Protein AF-0000000073373118 (afdb_homodimer)

InterPro domains:
  IPR007219 Xylanolytic transcriptional activator, regulatory domain [PF04082] (105-348)
  IPR007219 Xylanolytic transcriptional activator, regulatory domain [SM00906] (210-284)

Solvent-accessible surface area (backbone atoms only — not comparable to full-atom values): 62016 Å² total; per-residue (Å²): 127,79,72,74,49,70,64,59,56,46,51,48,50,50,48,54,52,49,51,42,38,71,72,49,69,75,67,74,74,84,78,84,75,85,89,77,86,90,84,90,80,86,74,86,92,86,92,87,87,93,88,80,91,79,84,87,88,86,87,80,88,80,89,88,73,90,83,76,86,78,80,79,78,75,76,78,82,79,80,75,75,80,67,83,75,71,78,56,62,65,50,64,46,82,69,36,52,62,71,54,40,52,52,14,42,48,43,23,60,66,35,57,29,39,68,38,62,44,75,58,63,69,60,48,52,54,49,36,72,77,35,59,46,36,43,28,41,66,92,33,67,67,33,44,44,48,33,45,44,35,51,42,6,42,54,51,32,35,62,59,64,76,33,77,73,79,85,60,86,70,78,71,78,62,57,64,62,54,50,48,44,38,52,73,41,83,47,71,66,30,38,53,42,39,50,49,47,32,60,42,26,36,67,35,70,83,50,51,55,44,69,48,45,45,35,43,31,34,51,48,35,36,34,69,28,58,69,49,65,74,73,46,64,86,85,55,72,55,84,84,47,51,60,56,33,20,38,38,51,31,50,51,36,52,36,29,47,52,17,53,41,28,37,46,78,58,71,64,79,63,75,67,77,67,64,64,74,70,70,83,46,73,67,46,59,72,36,93,54,27,65,60,52,51,53,33,44,51,50,27,52,51,50,46,50,50,31,53,49,48,42,50,48,42,42,67,50,59,58,49,35,64,72,59,52,70,70,47,49,74,68,53,51,50,49,52,50,50,51,52,53,49,54,50,50,51,53,49,54,54,44,64,72,65,38,47,94,60,88,59,50,68,56,40,88,43,25,64,53,49,50,50,23,52,51,27,47,52,50,38,60,71,65,38,58,27,92,64,39,70,78,82,48,73,68,50,46,56,51,48,47,53,34,47,42,51,20,46,47,31,46,45,53,25,45,77,60,42,48,50,69,80,28,50,61,51,56,40,53,45,44,55,52,51,51,49,53,51,53,39,60,73,67,53,85,63,64,65,75,86,57,56,66,41,50,51,45,51,32,51,56,29,60,66,42,60,83,71,42,56,65,37,48,52,50,24,49,54,50,50,52,47,52,51,51,51,51,51,49,32,52,50,44,52,47,49,55,52,43,69,75,43,84,89,77,75,85,66,76,74,73,75,70,65,56,62,57,52,50,50,51,50,51,50,50,46,52,53,40,21,72,72,42,15,51,47,28,50,69,64,64,96,129,78,75,73,52,70,64,58,56,48,51,49,51,49,48,54,52,48,51,45,46,73,69,43,84,74,68,74,74,84,78,84,83,81,82,83,76,89,76,92,80,92,86,88,86,89,91,82,86,95,87,90,91,84,84,92,85,91,87,86,91,83,89,88,77,89,86,79,86,73,85,80,80,76,76,83,81,80,82,74,76,82,67,83,74,72,80,55,61,68,49,63,45,85,68,36,53,63,71,52,41,53,51,15,41,48,42,22,60,66,34,57,29,39,68,38,61,44,74,59,63,69,60,48,54,55,49,36,72,78,35,59,45,37,42,27,40,64,91,33,67,67,32,45,42,49,33,44,42,33,52,42,6,43,53,51,32,34,63,59,64,77,33,77,74,77,83,60,87,68,79,71,77,62,58,64,62,55,50,46,45,36,52,74,40,83,46,72,65,30,39,52,42,38,50,47,49,31,62,40,28,36,67,35,69,84,51,52,56,42,71,48,46,43,35,42,32,34,51,50,35,36,35,69,28,58,67,50,65,74,74,44,64,87,86,55,72,55,86,85,49,50,60,55,33,20,38,38,50,31,50,52,37,52,36,30,48,51,16,52,40,26,36,46,79,58,72,64,78,63,73,66,77,65,65,63,72,71,71,84,45,72,68,47,59,72,35,94,54,28,67,60,51,52,54,32,43,52,50,27,52,51,49,44,50,49,32,53,49,48,42,50,47,43,42,67,50,59,58,49,36,64,71,58,52,69,68,48,48,74,66,53,50,51,49,51,52,49,50,52,51,48,53,51,51,51,52,49,56,52,44,63,71,64,38,47,94,59,87,57,50,68,57,41,88,42,26,64,53,50,50,49,23,52,50,28,46,50,49,40,59,71,65,38,58,27,92,67,38,70,75,82,47,72,67,50,46,54,50,48,47,53,33,48,42,50,20,46,46,29,46,46,52,25,46,76,60,41,48,50,70,80,31,50,62,51,54,39,52,45,45,54,51,51,50,47,53,53,53,41,59,74,67,52,86,62,62,65,73,86,55,57,65,41,50,51,45,51,33,52,56,29,60,66,42,59,84,70,41,56,66,37,47,51,50,25,49,54,48,50,52,48,52,49,52,50,51,50,48,34,53,50,44,52,45,49,54,52,42,69,74,44,85,89,73,82,70,69,79,72,72,75,70,65,58,62,59,55,51,50,51,48,52,50,50,47,52,53,41,20,72,73,41,15,52,48,28,48,71,64,63,95

Nearest PDB structures (foldseek):
  7mvx-assembly1_A  TM=1.923E-01  e=8.478E+00  Thermochaetoides thermophila DSM 1495
  7f83-assembly1_A  TM=1.404E-01  e=6.158E+00  Homo sapiens
  7mvx-assembly1_A  TM=1.900E-01  e=7.068E+00  Thermochaetoides thermophila DSM 1495
  7f83-assembly1_A  TM=1.473E-01  e=6.792E+00  Homo sapiens

Organism: Aspergillus oryzae (strain ATCC 42149 / RIB 40) (NCBI:txid510516)

Sequence (1084 aa):
MAASSPEVLHARIQWLTQYIEDNIRGAALGQNMPPKQKEASQAVDEGAGERGSPRNPVQFQHNSQAQNTSSSLDNEPDNAEQKKGTSVMIWKGIDSKGPQSLACLNAYFHHVHRAYPFVDKTRIMQVQSANVNVVLIENDADSMMLYLIHAIGRTTLQRSGKLSPLTGEEVKLPYSIILRYCMENESIDSVQILLLLALYSLFDPHGPGPWTTVGILTRQAMAQGLTLQRTTNVDQTSPADEPSNRLFWSIYVLDRMVASSVGQPPGLFVPDAHIPLPAVTVTEFASAQRAEVSSMLLVTRHVIQLRRLESKITDAIFLRPRADVRSLTPSDRAAIISELHYAVDNWYSDGCLISRPEPSNVRIHDTMAWLNARYYQLLMLIYYPTPFNQPSHPGSHEHLLNVVQKYIHYSQALLELGQLPLNYITLTRFVPACLVLLYCFGHTTAMVFSAKQEIQSCIAILQSFSSGWEHARSLAKIMTDFASVISMYESRSASCLVTLQTTPVLRHAAKPSLYPRVLSLRAQLIEVGGRIMGKANCYQFIMAASSPEVLHARIQWLTQYIEDNIRGAALGQNMPPKQKEASQAVDEGAGERGSPRNPVQFQHNSQAQNTSSSLDNEPDNAEQKKGTSVMIWKGIDSKGPQSLACLNAYFHHVHRAYPFVDKTRIMQVQSANVNVVLIENDADSMMLYLIHAIGRTTLQRSGKLSPLTGEEVKLPYSIILRYCMENESIDSVQILLLLALYSLFDPHGPGPWTTVGILTRQAMAQGLTLQRTTNVDQTSPADEPSNRLFWSIYVLDRMVASSVGQPPGLFVPDAHIPLPAVTVTEFASAQRAEVSSMLLVTRHVIQLRRLESKITDAIFLRPRADVRSLTPSDRAAIISELHYAVDNWYSDGCLISRPEPSNVRIHDTMAWLNARYYQLLMLIYYPTPFNQPSHPGSHEHLLNVVQKYIHYSQALLELGQLPLNYITLTRFVPACLVLLYCFGHTTAMVFSAKQEIQSCIAILQSFSSGWEHARSLAKIMTDFASVISMYESRSASCLVTLQTTPVLRHAAKPSLYPRVLSLRAQLIEVGGRIMGKANCYQFI

Secondary structure (DSSP, 8-state):
-----HHHHHHHHHHHHHHHHHHSTT----------------------------------------------------------------EE-TT--HHHHHHHHHHIIIIIHHHSTTS-HHHHHHHHHH-TT-EE-TT-HHHHHHHHHHHHHHHHHHHTTSS----SS-----HHHHHHHHHHS-SHHHHHHHHHHHHHHTT-TTS--HHHHHHHHHHHHHHTTTTS-----TT---GGGHHHHHHHHHHHHHHHHHHHHHT---SS--TT--PPPP---HHHHHSTTHHHHHHHHHHHHHHHHHHHHHHHHIIIIIIS-HHHHHH--HHHHHHHHHHHHHHHHHHHHHHHHH------SS--TTSHHHHHHHHHHHHHHHT--SSS----SHHHHHHHHHHHHHHHHHHHHHHHTT----SHHHHHHHHHHHHHHHHHHHH---SS-TTHHHHHHHHHHHHTS-TT-HHHHHHHHHHHHHHHHHHHHHHHHHHHHHHHHS-SSS-------SHHHHHHHHHHHHHHHHHHH-TT-GGG--/-----HHHHHHHHHHHHHHHHHHSTT----PPP---------------------------------------------------------EE-TT--HHHHHHHHHHIIIIIHHHSTTS-HHHHHHHHHH-TT-EEPTT-HHHHHHHHHHHHHHHHHHHTTSS----SS-----HHHHHHHHHHS-SHHHHHHHHHHHHHHTT-TTS--HHHHHHHHHHHHHHTTTTS-----TT---GGGHHHHHHHHHHHHHHHHHHHHHT---SS--SS--SPPP---HHHHHSTTHHHHHHHHHHHHHHHHHHHHHHHHIIIIISS-HHHHHH--HHHHHHHHHHHHHHHHHHHHHHHHH------SS--TTSHHHHHHHHHHHHHHHT--SSS----SHHHHHHHHHHHHHHHHHHHHHHHTT----SHHHHHHHHHHHHHHHHHHHH---SS-TTHHHHHHHHHHHHTS-TT-HHHHHHHHHHHHHHHHHHHHHHHHHHHHHHHHS-SSS--S----SHHHHHHHHHHHHHHHHHHH-TT-GGG--

pLDDT: mean 76.85, std 26.48, range [13.67, 98.62]

Structure (mmCIF, N/CA/C/O backbone):
data_AF-0000000073373118-model_v1
#
loop_
_entity.id
_entity.type
_entity.pdbx_description
1 polymer 'Transcription factor domain-containing protein'
#
loop_
_atom_site.group_PDB
_atom_site.id
_atom_site.type_symbol
_atom_site.label_atom_id
_atom_site.label_alt_id
_atom_site.label_comp_id
_atom_site.label_asym_id
_atom_site.label_entity_id
_atom_site.label_seq_id
_atom_site.pdbx_PDB_ins_code
_atom_site.Cartn_x
_atom_site.Cartn_y
_atom_site.Cartn_z
_atom_site.occupancy
_atom_site.B_iso_or_equiv
_atom_site.auth_seq_id
_atom_site.auth_comp_id
_atom_site.auth_asym_id
_atom_site.auth_atom_id
_atom_site.pdbx_PDB_model_num
ATOM 1 N N . MET A 1 1 ? -3.615 15.016 -64.375 1 19.95 1 MET A N 1
ATOM 2 C CA . MET A 1 1 ? -3.244 15.867 -63.25 1 19.95 1 MET A CA 1
ATOM 3 C C . MET A 1 1 ? -4.484 16.422 -62.562 1 19.95 1 MET A C 1
ATOM 5 O O . MET A 1 1 ? -4.992 17.484 -62.938 1 19.95 1 MET A O 1
ATOM 9 N N . ALA A 1 2 ? -5.359 15.492 -62.375 1 28.3 2 ALA A N 1
ATOM 10 C CA . ALA A 1 2 ? -6.758 15.859 -62.156 1 28.3 2 ALA A CA 1
ATOM 11 C C . ALA A 1 2 ? -6.895 16.875 -61.031 1 28.3 2 ALA A C 1
ATOM 13 O O . ALA A 1 2 ? -6.281 16.719 -59.969 1 28.3 2 ALA A O 1
ATOM 14 N N . ALA A 1 3 ? -7.031 18.062 -61.469 1 33.03 3 ALA A N 1
ATOM 15 C CA . ALA A 1 3 ? -7.168 19.328 -60.781 1 33.03 3 ALA A CA 1
ATOM 16 C C . ALA A 1 3 ? -8.156 19.203 -59.625 1 33.03 3 ALA A C 1
ATOM 18 O O . ALA A 1 3 ? -9.367 19.141 -59.844 1 33.03 3 ALA A O 1
ATOM 19 N N . SER A 1 4 ? -7.754 18.266 -58.688 1 35.62 4 SER A N 1
ATOM 20 C CA . SER A 1 4 ? -8.664 18.016 -57.562 1 35.62 4 SER A CA 1
ATOM 21 C C . SER A 1 4 ? -9.289 19.312 -57.062 1 35.62 4 SER A C 1
ATOM 23 O O . SER A 1 4 ? -8.609 20.328 -56.938 1 35.62 4 SER A O 1
ATOM 25 N N . SER A 1 5 ? -10.453 19.594 -57.5 1 44.06 5 SER A N 1
ATOM 26 C CA . SER A 1 5 ? -11.266 20.797 -57.281 1 44.06 5 SER A CA 1
ATOM 27 C C . SER A 1 5 ? -11.141 21.297 -55.844 1 44.06 5 SER A C 1
ATOM 29 O O . SER A 1 5 ? -10.852 20.531 -54.938 1 44.06 5 SER A O 1
ATOM 31 N N . PRO A 1 6 ? -10.945 22.547 -55.625 1 49.38 6 PRO A N 1
ATOM 32 C CA . PRO A 1 6 ? -10.805 23.219 -54.344 1 49.38 6 PRO A CA 1
ATOM 33 C C . PRO A 1 6 ? -11.828 22.734 -53.312 1 49.38 6 PRO A C 1
ATOM 35 O O . PRO A 1 6 ? -11.555 22.734 -52.094 1 49.38 6 PRO A O 1
ATOM 38 N N . GLU A 1 7 ? -12.969 22.297 -53.781 1 48.53 7 GLU A N 1
ATOM 39 C CA . GLU A 1 7 ? -14.016 21.844 -52.875 1 48.53 7 GLU A CA 1
ATOM 40 C C . GLU A 1 7 ? -13.617 20.547 -52.188 1 48.53 7 GLU A C 1
ATOM 42 O O . GLU A 1 7 ? -13.914 20.359 -51 1 48.53 7 GLU A O 1
ATOM 47 N N . VAL A 1 8 ? -12.945 19.672 -52.906 1 52.66 8 VAL A N 1
ATOM 48 C CA . VAL A 1 8 ? -12.539 18.406 -52.312 1 52.66 8 VAL A CA 1
ATOM 49 C C . VAL A 1 8 ? -11.43 18.656 -51.281 1 52.66 8 VAL A C 1
ATOM 51 O O . VAL A 1 8 ? -11.383 17.984 -50.25 1 52.66 8 VAL A O 1
ATOM 54 N N . LEU A 1 9 ? -10.492 19.609 -51.594 1 50.62 9 LEU A N 1
ATOM 55 C CA . LEU A 1 9 ? -9.445 19.922 -50.625 1 50.62 9 LEU A CA 1
ATOM 56 C C . LEU A 1 9 ? -10.039 20.547 -49.344 1 50.62 9 LEU A C 1
ATOM 58 O O . LEU A 1 9 ? -9.617 20.234 -48.25 1 50.62 9 LEU A O 1
ATOM 62 N N . HIS A 1 10 ? -11.164 21.375 -49.5 1 55.09 10 HIS A N 1
ATOM 63 C CA . HIS A 1 10 ? -11.836 21.922 -48.344 1 55.09 10 HIS A CA 1
ATOM 64 C C . HIS A 1 10 ? -12.539 20.828 -47.531 1 55.09 10 HIS A C 1
ATOM 66 O O . HIS A 1 10 ? -12.484 20.812 -46.312 1 55.09 10 HIS A O 1
ATOM 72 N N . ALA A 1 11 ? -13.258 19.922 -48.219 1 53.84 11 ALA A N 1
ATOM 73 C CA . ALA A 1 11 ? -13.922 18.844 -47.5 1 53.84 11 ALA A CA 1
ATOM 74 C C . ALA A 1 11 ? -12.906 17.984 -46.75 1 53.84 11 ALA A C 1
ATOM 76 O O . ALA A 1 11 ? -13.172 17.531 -45.625 1 53.84 11 ALA A O 1
ATOM 77 N N . ARG A 1 12 ? -11.719 17.781 -47.375 1 52.31 12 ARG A N 1
ATOM 78 C CA . ARG A 1 12 ? -10.695 17.016 -46.656 1 52.31 12 ARG A CA 1
ATOM 79 C C . ARG A 1 12 ? -10.156 17.797 -45.469 1 52.31 12 ARG A C 1
ATOM 81 O O . ARG A 1 12 ? -9.898 17.219 -44.406 1 52.31 12 ARG A O 1
ATOM 88 N N . ILE A 1 13 ? -9.93 19.172 -45.594 1 54.41 13 ILE A N 1
ATOM 89 C CA . ILE A 1 13 ? -9.539 19.969 -44.438 1 54.41 13 ILE A CA 1
ATOM 90 C C . ILE A 1 13 ? -10.641 19.922 -43.375 1 54.41 13 ILE A C 1
ATOM 92 O O . ILE A 1 13 ? -10.359 19.766 -42.188 1 54.41 13 ILE A O 1
ATOM 96 N N . GLN A 1 14 ? -12 20.062 -43.812 1 53.31 14 GLN A N 1
ATOM 97 C CA . GLN A 1 14 ? -13.078 20 -42.812 1 53.31 14 GLN A CA 1
ATOM 98 C C . GLN A 1 14 ? -13.141 18.641 -42.156 1 53.31 14 GLN A C 1
ATOM 100 O O . GLN A 1 14 ? -13.359 18.547 -40.938 1 53.31 14 GLN A O 1
ATOM 105 N N . TRP A 1 15 ? -13.023 17.531 -42.875 1 52.09 15 TRP A N 1
ATOM 106 C CA . TRP A 1 15 ? -12.984 16.219 -42.25 1 52.09 15 TRP A CA 1
ATOM 107 C C . TRP A 1 15 ? -11.758 16.078 -41.344 1 52.09 15 TRP A C 1
ATOM 109 O O . TRP A 1 15 ? -11.859 15.57 -40.219 1 52.09 15 TRP A O 1
ATOM 119 N N . LEU A 1 16 ? -10.531 16.469 -41.75 1 50.25 16 LEU A N 1
ATOM 120 C CA . LEU A 1 16 ? -9.367 16.406 -40.875 1 50.25 16 LEU A CA 1
ATOM 121 C C . LEU A 1 16 ? -9.547 17.297 -39.656 1 50.25 16 LEU A C 1
ATOM 123 O O . LEU A 1 16 ? -9.164 16.938 -38.531 1 50.25 16 LEU A O 1
ATOM 127 N N . THR A 1 17 ? -10.148 18.562 -39.781 1 50.56 17 THR A N 1
ATOM 128 C CA . THR A 1 17 ? -10.461 19.422 -38.656 1 50.56 17 THR A CA 1
ATOM 129 C C . THR A 1 17 ? -11.523 18.781 -37.781 1 50.56 17 THR A C 1
ATOM 131 O O . THR A 1 17 ? -11.398 18.797 -36.531 1 50.56 17 THR A O 1
ATOM 134 N N . GLN A 1 18 ? -12.703 18.219 -38.281 1 50.69 18 GLN A N 1
ATOM 135 C CA . GLN A 1 18 ? -13.711 17.531 -37.469 1 50.69 18 GLN A CA 1
ATOM 136 C C . GLN A 1 18 ? -13.141 16.266 -36.844 1 50.69 18 GLN A C 1
ATOM 138 O O . GLN A 1 18 ? -13.453 15.953 -35.688 1 50.69 18 GLN A O 1
ATOM 143 N N . TYR A 1 19 ? -12.391 15.352 -37.469 1 44.06 19 TYR A N 1
ATOM 144 C CA . TYR A 1 19 ? -11.727 14.203 -36.875 1 44.06 19 TYR A CA 1
ATOM 145 C C . TYR A 1 19 ? -10.758 14.641 -35.781 1 44.06 19 TYR A C 1
ATOM 147 O O . TYR A 1 19 ? -10.664 14 -34.719 1 44.06 19 TYR A O 1
ATOM 155 N N . ILE A 1 20 ? -9.836 15.703 -35.906 1 43 20 ILE A N 1
ATOM 156 C CA . ILE A 1 20 ? -9.047 16.25 -34.812 1 43 20 ILE A CA 1
ATOM 157 C C . ILE A 1 20 ? -9.969 16.766 -33.719 1 43 20 ILE A C 1
ATOM 159 O O . ILE A 1 20 ? -9.75 16.5 -32.531 1 43 20 ILE A O 1
ATOM 163 N N . GLU A 1 21 ? -11.016 17.562 -33.938 1 45.25 21 GLU A N 1
ATOM 164 C CA . GLU A 1 21 ? -11.945 18.062 -32.938 1 45.25 21 GLU A CA 1
ATOM 165 C C . GLU A 1 21 ? -12.68 16.906 -32.25 1 45.25 21 GLU A C 1
ATOM 167 O O . GLU A 1 21 ? -12.977 16.984 -31.062 1 45.25 21 GLU A O 1
ATOM 172 N N . ASP A 1 22 ? -13.195 15.812 -32.906 1 43.41 22 ASP A N 1
ATOM 173 C CA . ASP A 1 22 ? -13.906 14.68 -32.312 1 43.41 22 ASP A CA 1
ATOM 174 C C . ASP A 1 22 ? -12.945 13.742 -31.578 1 43.41 22 ASP A C 1
ATOM 176 O O . ASP A 1 22 ? -13.352 13.023 -30.672 1 43.41 22 ASP A O 1
ATOM 180 N N . ASN A 1 23 ? -11.75 13.367 -32 1 40.81 23 ASN A N 1
ATOM 181 C CA . ASN A 1 23 ? -10.766 12.508 -31.344 1 40.81 23 ASN A CA 1
ATOM 182 C C . ASN A 1 23 ? -9.68 13.328 -30.641 1 40.81 23 ASN A C 1
ATOM 184 O O . ASN A 1 23 ? -8.859 12.773 -29.906 1 40.81 23 ASN A O 1
ATOM 188 N N . ILE A 1 24 ? -9.32 14.398 -31.094 1 34.41 24 ILE A N 1
ATOM 189 C CA . ILE A 1 24 ? -8.508 15.281 -30.281 1 34.41 24 ILE A CA 1
ATOM 190 C C . ILE A 1 24 ? -9.391 16.344 -29.641 1 34.41 24 ILE A C 1
ATOM 192 O O . ILE A 1 24 ? -9.688 17.375 -30.266 1 34.41 24 ILE A O 1
ATOM 196 N N . ARG A 1 25 ? -10.523 15.711 -29.031 1 32.97 25 ARG A N 1
ATOM 197 C CA . ARG A 1 25 ? -11.578 16.547 -28.469 1 32.97 25 ARG A CA 1
ATOM 198 C C . ARG A 1 25 ? -11.031 17.469 -27.391 1 32.97 25 ARG A C 1
ATOM 200 O O . ARG A 1 25 ? -10.523 17.016 -26.359 1 32.97 25 ARG A O 1
ATOM 207 N N . GLY A 1 26 ? -10.742 19.047 -27.719 1 30.38 26 GLY A N 1
ATOM 208 C CA . GLY A 1 26 ? -10.445 20.328 -27.094 1 30.38 26 GLY A CA 1
ATOM 209 C C . GLY A 1 26 ? -10.266 21.453 -28.109 1 30.38 26 GLY A C 1
ATOM 210 O O . GLY A 1 26 ? -9.805 22.531 -27.75 1 30.38 26 GLY A O 1
ATOM 211 N N . ALA A 1 27 ? -10.047 21.172 -29.375 1 31.69 27 ALA A N 1
ATOM 212 C CA . ALA A 1 27 ? -9.812 22.391 -30.156 1 31.69 27 ALA A CA 1
ATOM 213 C C . ALA A 1 27 ? -11.078 23.234 -30.234 1 31.69 27 ALA A C 1
ATOM 215 O O . ALA A 1 27 ? -12.008 22.906 -30.984 1 31.69 27 ALA A O 1
ATOM 216 N N . ALA A 1 28 ? -11.547 23.906 -29.188 1 28.91 28 ALA A N 1
ATOM 217 C CA . ALA A 1 28 ? -12.672 24.844 -29.203 1 28.91 28 ALA A CA 1
ATOM 218 C C . ALA A 1 28 ? -12.5 25.875 -30.312 1 28.91 28 ALA A C 1
ATOM 220 O O . ALA A 1 28 ? -11.547 26.656 -30.312 1 28.91 28 ALA A O 1
ATOM 221 N N . LEU A 1 29 ? -12.914 25.656 -31.484 1 27.95 29 LEU A N 1
ATOM 222 C CA . LEU A 1 29 ? -13 26.781 -32.406 1 27.95 29 LEU A CA 1
ATOM 223 C C . LEU A 1 29 ? -13.852 27.906 -31.797 1 27.95 29 LEU A C 1
ATOM 225 O O . LEU A 1 29 ? -14.828 27.641 -31.094 1 27.95 29 LEU A O 1
ATOM 229 N N . GLY A 1 30 ? -13.523 29.234 -31.734 1 22.48 30 GLY A N 1
ATOM 230 C CA . GLY A 1 30 ? -13.953 30.547 -31.25 1 22.48 30 GLY A CA 1
ATOM 231 C C . GLY A 1 30 ? -15.297 30.969 -31.812 1 22.48 30 GLY A C 1
ATOM 232 O O . GLY A 1 30 ? -15.367 31.516 -32.906 1 22.48 30 GLY A O 1
ATOM 233 N N . GLN A 1 31 ? -16.391 30.078 -31.766 1 22.61 31 GLN A N 1
ATOM 234 C CA . GLN A 1 31 ? -17.578 30.672 -32.375 1 22.61 31 GLN A CA 1
ATOM 235 C C . GLN A 1 31 ? -17.859 32.062 -31.781 1 22.61 31 GLN A C 1
ATOM 237 O O . GLN A 1 31 ? -17.484 32.344 -30.641 1 22.61 31 GLN A O 1
ATOM 242 N N . ASN A 1 32 ? -18.562 33.062 -32.562 1 19 32 ASN A N 1
ATOM 243 C CA . ASN A 1 32 ? -18.891 34.5 -32.562 1 19 32 ASN A CA 1
ATOM 244 C C . ASN A 1 32 ? -19.812 34.844 -31.406 1 19 32 ASN A C 1
ATOM 246 O O . ASN A 1 32 ? -20.5 33.969 -30.859 1 19 32 ASN A O 1
ATOM 250 N N . MET A 1 33 ? -20.031 36.25 -31.016 1 18.66 33 MET A N 1
ATOM 251 C CA . MET A 1 33 ? -20.469 37.125 -29.938 1 18.66 33 MET A CA 1
ATOM 252 C C . MET A 1 33 ? -21.984 37.219 -29.891 1 18.66 33 MET A C 1
ATOM 254 O O . MET A 1 33 ? -22.547 37.844 -28.984 1 18.66 33 MET A O 1
ATOM 258 N N . PRO A 1 34 ? -22.969 36.406 -30.281 1 18.2 34 PRO A N 1
ATOM 259 C CA . PRO A 1 34 ? -24.062 37.344 -30.547 1 18.2 34 PRO A CA 1
ATOM 260 C C . PRO A 1 34 ? -24.438 38.156 -29.312 1 18.2 34 PRO A C 1
ATOM 262 O O . PRO A 1 34 ? -24.109 37.781 -28.188 1 18.2 34 PRO A O 1
ATOM 265 N N . PRO A 1 35 ? -25.656 39.125 -29.453 1 18.28 35 PRO A N 1
ATOM 266 C CA . PRO A 1 35 ? -26.078 40.438 -28.953 1 18.28 35 PRO A CA 1
ATOM 267 C C . PRO A 1 35 ? -26.688 40.344 -27.547 1 18.28 35 PRO A C 1
ATOM 269 O O . PRO A 1 35 ? -27.078 39.281 -27.109 1 18.28 35 PRO A O 1
ATOM 272 N N . LYS A 1 36 ? -27.031 41.531 -26.922 1 17.36 36 LYS A N 1
ATOM 273 C CA . LYS A 1 36 ? -27.281 42.188 -25.625 1 17.36 36 LYS A CA 1
ATOM 274 C C . LYS A 1 36 ? -28.703 41.875 -25.125 1 17.36 36 LYS A C 1
ATOM 276 O O . LYS A 1 36 ? -29.031 42.156 -23.969 1 17.36 36 LYS A O 1
ATOM 281 N N . GLN A 1 37 ? -29.719 41.281 -25.734 1 16.12 37 GLN A N 1
ATOM 282 C CA . GLN A 1 37 ? -30.938 42.031 -25.469 1 16.12 37 GLN A CA 1
ATOM 283 C C . GLN A 1 37 ? -31.234 42.094 -23.984 1 16.12 37 GLN A C 1
ATOM 285 O O . GLN A 1 37 ? -31.016 41.094 -23.266 1 16.12 37 GLN A O 1
ATOM 290 N N . LYS A 1 38 ? -32.062 43.25 -23.453 1 16.48 38 LYS A N 1
ATOM 291 C CA . LYS A 1 38 ? -32.344 44.188 -22.359 1 16.48 38 LYS A CA 1
ATOM 292 C C . LYS A 1 38 ? -33.125 43.5 -21.234 1 16.48 38 LYS A C 1
ATOM 294 O O . LYS A 1 38 ? -33.594 42.375 -21.406 1 16.48 38 LYS A O 1
ATOM 299 N N . GLU A 1 39 ? -34.375 44.031 -20.688 1 15.52 39 GLU A N 1
ATOM 300 C CA . GLU A 1 39 ? -34.688 44.875 -19.547 1 15.52 39 GLU A CA 1
ATOM 301 C C . GLU A 1 39 ? -35.5 44.094 -18.516 1 15.52 39 GLU A C 1
ATOM 303 O O . GLU A 1 39 ? -35.188 44.094 -17.328 1 15.52 39 GLU A O 1
ATOM 308 N N . ALA A 1 40 ? -37 43.781 -18.625 1 15.99 40 ALA A N 1
ATOM 309 C CA . ALA A 1 40 ? -38.031 44.562 -17.984 1 15.99 40 ALA A CA 1
ATOM 310 C C . ALA A 1 40 ? -38.406 43.969 -16.625 1 15.99 40 ALA A C 1
ATOM 312 O O . ALA A 1 40 ? -38.094 42.812 -16.344 1 15.99 40 ALA A O 1
ATOM 313 N N . SER A 1 41 ? -39.844 44.25 -16 1 15.88 41 SER A N 1
ATOM 314 C CA . SER A 1 41 ? -40.531 44.969 -14.938 1 15.88 41 SER A CA 1
ATOM 315 C C . SER A 1 41 ? -41.188 44 -13.961 1 15.88 41 SER A C 1
ATOM 317 O O . SER A 1 41 ? -42.375 43.656 -14.117 1 15.88 41 SER A O 1
ATOM 319 N N . GLN A 1 42 ? -40.656 42.969 -13.555 1 15.13 42 GLN A N 1
ATOM 320 C CA . GLN A 1 42 ? -41.594 42.062 -12.867 1 15.13 42 GLN A CA 1
ATOM 321 C C . GLN A 1 42 ? -42.062 42.719 -11.562 1 15.13 42 GLN A C 1
ATOM 323 O O . GLN A 1 42 ? -41.344 42.75 -10.578 1 15.13 42 GLN A O 1
ATOM 328 N N . ALA A 1 43 ? -42.969 43.594 -11.484 1 15.93 43 ALA A N 1
ATOM 329 C CA . ALA A 1 43 ? -43.312 44.438 -10.336 1 15.93 43 ALA A CA 1
ATOM 330 C C . ALA A 1 43 ? -43.875 43.625 -9.195 1 15.93 43 ALA A C 1
ATOM 332 O O . ALA A 1 43 ? -43.438 43.719 -8.047 1 15.93 43 ALA A O 1
ATOM 333 N N . VAL A 1 44 ? -45.281 43.062 -9.172 1 14.95 44 VAL A N 1
ATOM 334 C CA . VAL A 1 44 ? -46.281 43.75 -8.352 1 14.95 44 VAL A CA 1
ATOM 335 C C . VAL A 1 44 ? -46.281 43.188 -6.941 1 14.95 44 VAL A C 1
ATOM 337 O O . VAL A 1 44 ? -46.125 43.906 -5.965 1 14.95 44 VAL A O 1
ATOM 340 N N . ASP A 1 45 ? -47.5 42.375 -6.395 1 14.67 45 ASP A N 1
ATOM 341 C CA . ASP A 1 45 ? -48.5 42.875 -5.457 1 14.67 45 ASP A CA 1
ATOM 342 C C . ASP A 1 45 ? -48.219 42.344 -4.043 1 14.67 45 ASP A C 1
ATOM 344 O O . ASP A 1 45 ? -47.531 41.344 -3.863 1 14.67 45 ASP A O 1
ATOM 348 N N . GLU A 1 46 ? -49.219 42.688 -2.932 1 15.41 46 GLU A N 1
ATOM 349 C CA . GLU A 1 46 ? -49.312 43.312 -1.614 1 15.41 46 GLU A CA 1
ATOM 350 C C . GLU A 1 46 ? -49.344 42.25 -0.508 1 15.41 46 GLU A C 1
ATOM 352 O O . GLU A 1 46 ? -48.562 42.312 0.445 1 15.41 46 GLU A O 1
ATOM 357 N N . GLY A 1 47 ? -50.625 41.594 -0.141 1 14.58 47 GLY A N 1
ATOM 358 C CA . GLY A 1 47 ? -51.281 41.969 1.091 1 14.58 47 GLY A CA 1
ATOM 359 C C . GLY A 1 47 ? -50.875 41.125 2.283 1 14.58 47 GLY A C 1
ATOM 360 O O . GLY A 1 47 ? -50.25 40.062 2.121 1 14.58 47 GLY A O 1
ATOM 361 N N . ALA A 1 48 ? -51.438 41.344 3.637 1 16.17 48 ALA A N 1
ATOM 362 C CA . ALA A 1 48 ? -51.219 41.656 5.051 1 16.17 48 ALA A CA 1
ATOM 363 C C . ALA A 1 48 ? -51.406 40.406 5.91 1 16.17 48 ALA A C 1
ATOM 365 O O . ALA A 1 48 ? -50.531 40.062 6.711 1 16.17 48 ALA A O 1
ATOM 366 N N . GLY A 1 49 ? -52.75 40.031 6.445 1 14.2 49 GLY A N 1
ATOM 367 C CA . GLY A 1 49 ? -53.125 40.188 7.836 1 14.2 49 GLY A CA 1
ATOM 368 C C . GLY A 1 49 ? -52.938 38.938 8.656 1 14.2 49 GLY A C 1
ATOM 369 O O . GLY A 1 49 ? -52.094 38.875 9.547 1 14.2 49 GLY A O 1
ATOM 370 N N . GLU A 1 50 ? -54.094 38.062 8.938 1 14.73 50 GLU A N 1
ATOM 371 C CA . GLU A 1 50 ? -54.812 37.969 10.219 1 14.73 50 GLU A CA 1
ATOM 372 C C . GLU A 1 50 ? -54.281 36.812 11.062 1 14.73 50 GLU A C 1
ATOM 374 O O . GLU A 1 50 ? -53.656 35.906 10.547 1 14.73 50 GLU A O 1
ATOM 379 N N . ARG A 1 51 ? -55.031 36.469 12.328 1 15.77 51 ARG A N 1
ATOM 380 C CA . ARG A 1 51 ? -55.062 36.469 13.789 1 15.77 51 ARG A CA 1
ATOM 381 C C . ARG A 1 51 ? -55 35.062 14.344 1 15.77 51 ARG A C 1
ATOM 383 O O . ARG A 1 51 ? -54.156 34.75 15.164 1 15.77 51 ARG A O 1
ATOM 390 N N . GLY A 1 52 ? -56.188 34.406 14.875 1 14.52 52 GLY A N 1
ATOM 391 C CA . GLY A 1 52 ? -56.5 34.125 16.266 1 14.52 52 GLY A CA 1
ATOM 392 C C . GLY A 1 52 ? -56.312 32.688 16.656 1 14.52 52 GLY A C 1
ATOM 393 O O . GLY A 1 52 ? -55.688 32.406 17.688 1 14.52 52 GLY A O 1
ATOM 394 N N . SER A 1 53 ? -56.969 31.531 16.156 1 14.86 53 SER A N 1
ATOM 395 C CA . SER A 1 53 ? -57.906 30.938 17.125 1 14.86 53 SER A CA 1
ATOM 396 C C . SER A 1 53 ? -57.188 29.906 17.984 1 14.86 53 SER A C 1
ATOM 398 O O . SER A 1 53 ? -56.156 29.344 17.594 1 14.86 53 SER A O 1
ATOM 400 N N . PRO A 1 54 ? -57.938 29.281 19.109 1 15.12 54 PRO A N 1
ATOM 401 C CA . PRO A 1 54 ? -57.906 28.938 20.531 1 15.12 54 PRO A CA 1
ATOM 402 C C . PRO A 1 54 ? -57.656 27.453 20.766 1 15.12 54 PRO A C 1
ATOM 404 O O . PRO A 1 54 ? -57.5 27.016 21.922 1 15.12 54 PRO A O 1
ATOM 407 N N . ARG A 1 55 ? -57.469 26.5 19.875 1 15.05 55 ARG A N 1
ATOM 408 C CA . ARG A 1 55 ? -58.125 25.266 20.25 1 15.05 55 ARG A CA 1
ATOM 409 C C . ARG A 1 55 ? -57.531 24.688 21.531 1 15.05 55 ARG A C 1
ATOM 411 O O . ARG A 1 55 ? -56.375 24.859 21.812 1 15.05 55 ARG A O 1
ATOM 418 N N . ASN A 1 56 ? -58.344 23.797 22.125 1 14.66 56 ASN A N 1
ATOM 419 C CA . ASN A 1 56 ? -58.719 23.312 23.453 1 14.66 56 ASN A CA 1
ATOM 420 C C . ASN A 1 56 ? -57.688 22.297 23.984 1 14.66 56 ASN A C 1
ATOM 422 O O . ASN A 1 56 ? -56.906 21.734 23.203 1 14.66 56 ASN A O 1
ATOM 426 N N . PRO A 1 57 ? -58.188 21.469 25.062 1 15.16 57 PRO A N 1
ATOM 427 C CA . PRO A 1 57 ? -57.781 21.141 26.438 1 15.16 57 PRO A CA 1
ATOM 428 C C . PRO A 1 57 ? -56.969 19.875 26.531 1 15.16 57 PRO A C 1
ATOM 430 O O . PRO A 1 57 ? -55.719 19.938 26.484 1 15.16 57 PRO A O 1
ATOM 433 N N . VAL A 1 58 ? -57.625 18.672 27.062 1 15.49 58 VAL A N 1
ATOM 434 C CA . VAL A 1 58 ? -57.5 18.234 28.438 1 15.49 58 VAL A CA 1
ATOM 435 C C . VAL A 1 58 ? -56.594 17 28.516 1 15.49 58 VAL A C 1
ATOM 437 O O . VAL A 1 58 ? -55.625 17 29.266 1 15.49 58 VAL A O 1
ATOM 440 N N . GLN A 1 59 ? -57.156 15.57 28.531 1 15.13 59 GLN A N 1
ATOM 441 C CA . GLN A 1 59 ? -57.312 14.758 29.734 1 15.13 59 GLN A CA 1
ATOM 442 C C . GLN A 1 59 ? -56.188 13.727 29.828 1 15.13 59 GLN A C 1
ATOM 444 O O . GLN A 1 59 ? -55.781 13.156 28.812 1 15.13 59 GLN A O 1
ATOM 449 N N . PHE A 1 60 ? -55.531 13.469 31.094 1 16.48 60 PHE A N 1
ATOM 450 C CA . PHE A 1 60 ? -54.344 12.883 31.75 1 16.48 60 PHE A CA 1
ATOM 451 C C . PHE A 1 60 ? -54.562 11.383 31.969 1 16.48 60 PHE A C 1
ATOM 453 O O . PHE A 1 60 ? -53.688 10.719 32.531 1 16.48 60 PHE A O 1
ATOM 460 N N . GLN A 1 61 ? -55.5 10.578 31.344 1 15.97 61 GLN A N 1
ATOM 461 C CA . GLN A 1 61 ? -55.875 9.516 32.25 1 15.97 61 GLN A CA 1
ATOM 462 C C . GLN A 1 61 ? -54.719 8.539 32.5 1 15.97 61 GLN A C 1
ATOM 464 O O . GLN A 1 61 ? -53.969 8.258 31.562 1 15.97 61 GLN A O 1
ATOM 469 N N . HIS A 1 62 ? -54.531 7.914 33.906 1 16.05 62 HIS A N 1
ATOM 470 C CA . HIS A 1 62 ? -53.625 7.328 34.875 1 16.05 62 HIS A CA 1
ATOM 471 C C . HIS A 1 62 ? -53.406 5.84 34.625 1 16.05 62 HIS A C 1
ATOM 473 O O . HIS A 1 62 ? -52.344 5.293 34.906 1 16.05 62 HIS A O 1
ATOM 479 N N . ASN A 1 63 ? -54.406 4.973 34.094 1 15.38 63 ASN A N 1
ATOM 480 C CA . ASN A 1 63 ? -54.719 3.842 34.969 1 15.38 63 ASN A CA 1
ATOM 481 C C . ASN A 1 63 ? -53.562 2.863 35.031 1 15.38 63 ASN A C 1
ATOM 483 O O . ASN A 1 63 ? -52.688 2.875 34.156 1 15.38 63 ASN A O 1
ATOM 487 N N . SER A 1 64 ? -53.844 1.533 35.719 1 15.78 64 SER A N 1
ATOM 488 C CA . SER A 1 64 ? -53.594 0.645 36.844 1 15.78 64 SER A CA 1
ATOM 489 C C . SER A 1 64 ? -52.594 -0.455 36.469 1 15.78 64 SER A C 1
ATOM 491 O O . SER A 1 64 ? -51.469 -0.475 36.938 1 15.78 64 SER A O 1
ATOM 493 N N . GLN A 1 65 ? -53.031 -1.84 36.438 1 15.74 65 GLN A N 1
ATOM 494 C CA . GLN A 1 65 ? -52.844 -2.947 37.375 1 15.74 65 GLN A CA 1
ATOM 495 C C . GLN A 1 65 ? -51.938 -4.02 36.812 1 15.74 65 GLN A C 1
ATOM 497 O O . GLN A 1 65 ? -51.656 -5.027 37.469 1 15.74 65 GLN A O 1
ATOM 502 N N . ALA A 1 66 ? -51.375 -3.975 35.656 1 17.36 66 ALA A N 1
ATOM 503 C CA . ALA A 1 66 ? -51.219 -5.348 35.188 1 17.36 66 ALA A CA 1
ATOM 504 C C . ALA A 1 66 ? -50.281 -6.137 36.125 1 17.36 66 ALA A C 1
ATOM 506 O O . ALA A 1 66 ? -49.25 -5.617 36.562 1 17.36 66 ALA A O 1
ATOM 507 N N . GLN A 1 67 ? -50.719 -7.418 36.5 1 16.77 67 GLN A N 1
ATOM 508 C CA . GLN A 1 67 ? -50.469 -8.531 37.438 1 16.77 67 GLN A CA 1
ATOM 509 C C . GLN A 1 67 ? -49.094 -9.164 37.156 1 16.77 67 GLN A C 1
ATOM 511 O O . GLN A 1 67 ? -48.531 -9.023 36.062 1 16.77 67 GLN A O 1
ATOM 516 N N . ASN A 1 68 ? -48.562 -10 38.219 1 17.58 68 ASN A N 1
ATOM 517 C CA . ASN A 1 68 ? -47.438 -10.562 38.938 1 17.58 68 ASN A CA 1
ATOM 518 C C . ASN A 1 68 ? -46.906 -11.82 38.25 1 17.58 68 ASN A C 1
ATOM 520 O O . ASN A 1 68 ? -46 -12.484 38.781 1 17.58 68 ASN A O 1
ATOM 524 N N . THR A 1 69 ? -47.469 -12.312 37.062 1 18.98 69 THR A N 1
ATOM 525 C CA . THR A 1 69 ? -47.344 -13.766 37.031 1 18.98 69 THR A CA 1
ATOM 526 C C . THR A 1 69 ? -45.875 -14.188 37.125 1 18.98 69 THR A C 1
ATOM 528 O O . THR A 1 69 ? -45 -13.562 36.5 1 18.98 69 THR A O 1
ATOM 531 N N . SER A 1 70 ? -45.531 -15.164 38.094 1 19.02 70 SER A N 1
ATOM 532 C CA . SER A 1 70 ? -44.469 -15.891 38.781 1 19.02 70 SER A CA 1
ATOM 533 C C . SER A 1 70 ? -43.688 -16.797 37.812 1 19.02 70 SER A C 1
ATOM 535 O O . SER A 1 70 ? -44.25 -17.766 37.312 1 19.02 70 SER A O 1
ATOM 537 N N . SER A 1 71 ? -42.875 -16.297 36.844 1 18.08 71 SER A N 1
ATOM 538 C CA . SER A 1 71 ? -42.125 -17.109 35.906 1 18.08 71 SER A CA 1
ATOM 539 C C . SER A 1 71 ? -41.125 -18.031 36.656 1 18.08 71 SER A C 1
ATOM 541 O O . SER A 1 71 ? -40.219 -17.547 37.312 1 18.08 71 SER A O 1
ATOM 543 N N . SER A 1 72 ? -41.656 -19.109 37.219 1 19.97 72 SER A N 1
ATOM 544 C CA . SER A 1 72 ? -40.844 -20.109 37.906 1 19.97 72 SER A CA 1
ATOM 545 C C . SER A 1 72 ? -39.75 -20.672 37 1 19.97 72 SER A C 1
ATOM 547 O O . SER A 1 72 ? -40.062 -21.391 36.031 1 19.97 72 SER A O 1
ATOM 549 N N . LEU A 1 73 ? -38.75 -19.906 36.562 1 19.03 73 LEU A N 1
ATOM 550 C CA . LEU A 1 73 ? -37.656 -20.359 35.688 1 19.03 73 LEU A CA 1
ATOM 551 C C . LEU A 1 73 ? -36.938 -21.562 36.281 1 19.03 73 LEU A C 1
ATOM 553 O O . LEU A 1 73 ? -36.469 -21.5 37.438 1 19.03 73 LEU A O 1
ATOM 557 N N . ASP A 1 74 ? -37.406 -22.766 35.938 1 20.62 74 ASP A N 1
ATOM 558 C CA . ASP A 1 74 ? -36.906 -24.094 36.281 1 20.62 74 ASP A CA 1
ATOM 559 C C . ASP A 1 74 ? -35.406 -24.172 36.125 1 20.62 74 ASP A C 1
ATOM 561 O O . ASP A 1 74 ? -34.812 -23.453 35.281 1 20.62 74 ASP A O 1
ATOM 565 N N . ASN A 1 75 ? -34.688 -24.922 37.062 1 20.66 75 ASN A N 1
ATOM 566 C CA . ASN A 1 75 ? -33.344 -25.25 37.594 1 20.66 75 ASN A CA 1
ATOM 567 C C . ASN A 1 75 ? -32.531 -26 36.562 1 20.66 75 ASN A C 1
ATOM 569 O O . ASN A 1 75 ? -31.516 -26.625 36.906 1 20.66 75 ASN A O 1
ATOM 573 N N . GLU A 1 76 ? -32.781 -26.016 35.25 1 22.69 76 GLU A N 1
ATOM 574 C CA . GLU A 1 76 ? -32 -27.094 34.625 1 22.69 76 GLU A CA 1
ATOM 575 C C . GLU A 1 76 ? -30.5 -26.891 34.875 1 22.69 76 GLU A C 1
ATOM 577 O O . GLU A 1 76 ? -30 -25.766 34.844 1 22.69 76 GLU A O 1
ATOM 582 N N . PRO A 1 77 ? -29.75 -27.984 35.375 1 23.09 77 PRO A N 1
ATOM 583 C CA . PRO A 1 77 ? -28.359 -28.125 35.812 1 23.09 77 PRO A CA 1
ATOM 584 C C . PRO A 1 77 ? -27.359 -27.672 34.75 1 23.09 77 PRO A C 1
ATOM 586 O O . PRO A 1 77 ? -27.484 -28.047 33.562 1 23.09 77 PRO A O 1
ATOM 589 N N . ASP A 1 78 ? -26.688 -26.469 34.906 1 23.5 78 ASP A N 1
ATOM 590 C CA . ASP A 1 78 ? -25.719 -25.781 34.062 1 23.5 78 ASP A CA 1
ATOM 591 C C . ASP A 1 78 ? -24.438 -26.594 33.875 1 23.5 78 ASP A C 1
ATOM 593 O O . ASP A 1 78 ? -23.688 -26.781 34.844 1 23.5 78 ASP A O 1
ATOM 597 N N . ASN A 1 79 ? -24.469 -27.766 33.219 1 23.34 79 ASN A N 1
ATOM 598 C CA . ASN A 1 79 ? -23.203 -28.438 32.906 1 23.34 79 ASN A CA 1
ATOM 599 C C . ASN A 1 79 ? -22.188 -27.484 32.312 1 23.34 79 ASN A C 1
ATOM 601 O O . ASN A 1 79 ? -22.375 -26.969 31.203 1 23.34 79 ASN A O 1
ATOM 605 N N . ALA A 1 80 ? -21.297 -26.781 33.125 1 25.55 80 ALA A N 1
ATOM 606 C CA . ALA A 1 80 ? -20.203 -25.828 32.969 1 25.55 80 ALA A CA 1
ATOM 607 C C . ALA A 1 80 ? -19.094 -26.406 32.094 1 25.55 80 ALA A C 1
ATOM 609 O O . ALA A 1 80 ? -18.297 -27.234 32.562 1 25.55 80 ALA A O 1
ATOM 610 N N . GLU A 1 81 ? -19.297 -26.859 30.891 1 26.14 81 GLU A N 1
ATOM 611 C CA . GLU A 1 81 ? -18.141 -27.188 30.078 1 26.14 81 GLU A CA 1
ATOM 612 C C . GLU A 1 81 ? -17.047 -26.125 30.203 1 26.14 81 GLU A C 1
ATOM 614 O O . GLU A 1 81 ? -17.328 -24.922 30.078 1 26.14 81 GLU A O 1
ATOM 619 N N . GLN A 1 82 ? -15.914 -26.453 30.922 1 25 82 GLN A N 1
ATOM 620 C CA . GLN A 1 82 ? -14.664 -25.719 31.125 1 25 82 GLN A CA 1
ATOM 621 C C . GLN A 1 82 ? -14.133 -25.141 29.812 1 25 82 GLN A C 1
ATOM 623 O O . GLN A 1 82 ? -13.625 -25.891 28.969 1 25 82 GLN A O 1
ATOM 628 N N . LYS A 1 83 ? -14.664 -24.25 29.25 1 29.61 83 LYS A N 1
ATOM 629 C CA . LYS A 1 83 ? -14.109 -23.516 28.109 1 29.61 83 LYS A CA 1
ATOM 630 C C . LYS A 1 83 ? -12.672 -23.078 28.391 1 29.61 83 LYS A C 1
ATOM 632 O O . LYS A 1 83 ? -12.375 -22.547 29.469 1 29.61 83 LYS A O 1
ATOM 637 N N . LYS A 1 84 ? -11.602 -23.594 27.812 1 33.19 84 LYS A N 1
ATOM 638 C CA . LYS A 1 84 ? -10.211 -23.172 27.734 1 33.19 84 LYS A CA 1
ATOM 639 C C . LYS A 1 84 ? -10.094 -21.656 27.859 1 33.19 84 LYS A C 1
ATOM 641 O O . LYS A 1 84 ? -10.633 -20.906 27.031 1 33.19 84 LYS A O 1
ATOM 646 N N . GLY A 1 85 ? -9.938 -21.094 29 1 30.42 85 GLY A N 1
ATOM 647 C CA . GLY A 1 85 ? -9.852 -19.719 29.469 1 30.42 85 GLY A CA 1
ATOM 648 C C . GLY A 1 85 ? -8.898 -18.859 28.656 1 30.42 85 GLY A C 1
ATOM 649 O O . GLY A 1 85 ? -7.684 -19.078 28.703 1 30.42 85 GLY A O 1
ATOM 650 N N . THR A 1 86 ? -9.234 -18.453 27.422 1 35.75 86 THR A N 1
ATOM 651 C CA . THR A 1 86 ? -8.508 -17.422 26.688 1 35.75 86 THR A CA 1
ATOM 652 C C . THR A 1 86 ? -8.008 -16.344 27.641 1 35.75 86 THR A C 1
ATOM 654 O O . THR A 1 86 ? -8.789 -15.781 28.406 1 35.75 86 THR A O 1
ATOM 657 N N . SER A 1 87 ? -6.828 -16.406 28.172 1 36.97 87 SER A N 1
ATOM 658 C CA . SER A 1 87 ? -6.199 -15.352 28.969 1 36.97 87 SER A CA 1
ATOM 659 C C . SER A 1 87 ? -6.609 -13.969 28.469 1 36.97 87 SER A C 1
ATOM 661 O O . SER A 1 87 ? -6.316 -13.609 27.328 1 36.97 87 SER A O 1
ATOM 663 N N . VAL A 1 88 ? -7.688 -13.461 28.781 1 43.41 88 VAL A N 1
ATOM 664 C CA . VAL A 1 88 ? -8.266 -12.133 28.625 1 43.41 88 VAL A CA 1
ATOM 665 C C . VAL A 1 88 ? -7.312 -11.086 29.203 1 43.41 88 VAL A C 1
ATOM 667 O O . VAL A 1 88 ? -7.066 -11.062 30.406 1 43.41 88 VAL A O 1
ATOM 670 N N . MET A 1 89 ? -6.164 -10.898 28.688 1 45.59 89 MET A N 1
ATOM 671 C CA . MET A 1 89 ? -5.477 -9.711 29.188 1 45.59 89 MET A CA 1
ATOM 672 C C . MET A 1 89 ? -6.375 -8.484 29.109 1 45.59 89 MET A C 1
ATOM 674 O O . MET A 1 89 ? -6.879 -8.141 28.047 1 45.59 89 MET A O 1
ATOM 678 N N . ILE A 1 90 ? -7.004 -8.094 30.266 1 49.75 90 ILE A N 1
ATOM 679 C CA . ILE A 1 90 ? -7.895 -6.969 30.531 1 49.75 90 ILE A CA 1
ATOM 680 C C . ILE A 1 90 ? -7.09 -5.68 30.625 1 49.75 90 ILE A C 1
ATOM 682 O O . ILE A 1 90 ? -6.203 -5.547 31.469 1 49.75 90 ILE A O 1
ATOM 686 N N . TRP A 1 91 ? -6.883 -5.062 29.5 1 49.25 91 TRP A N 1
ATOM 687 C CA . TRP A 1 91 ? -6.367 -3.701 29.594 1 49.25 91 TRP A CA 1
ATOM 688 C C . TRP A 1 91 ? -7.461 -2.732 30.031 1 49.25 91 TRP A C 1
ATOM 690 O O . TRP A 1 91 ? -8.492 -2.615 29.359 1 49.25 91 TRP A O 1
ATOM 700 N N . LYS A 1 92 ? -7.469 -2.551 31.406 1 51.06 92 LYS A N 1
ATOM 701 C CA . LYS A 1 92 ? -8.43 -1.592 31.938 1 51.06 92 LYS A CA 1
ATOM 702 C C . LYS A 1 92 ? -8.094 -0.17 31.5 1 51.06 92 LYS A C 1
ATOM 704 O O . LYS A 1 92 ? -6.941 0.259 31.594 1 51.06 92 LYS A O 1
ATOM 709 N N . GLY A 1 93 ? -8.922 0.261 30.594 1 49.62 93 GLY A N 1
ATOM 710 C CA . GLY A 1 93 ? -8.773 1.685 30.328 1 49.62 93 GLY A CA 1
ATOM 711 C C . GLY A 1 93 ? -8.766 2.521 31.594 1 49.62 93 GLY A C 1
ATOM 712 O O . GLY A 1 93 ? -9.352 2.133 32.594 1 49.62 93 GLY A O 1
ATOM 713 N N . ILE A 1 94 ? -7.828 3.271 31.844 1 48.81 94 ILE A N 1
ATOM 714 C CA . ILE A 1 94 ? -7.535 4.008 33.062 1 48.81 94 ILE A CA 1
ATOM 715 C C . ILE A 1 94 ? -8.836 4.523 33.688 1 48.81 94 ILE A C 1
ATOM 717 O O . ILE A 1 94 ? -9.055 4.383 34.875 1 48.81 94 ILE A O 1
ATOM 721 N N . ASP A 1 95 ? -9.516 5.527 33.094 1 50.09 95 ASP A N 1
ATOM 722 C CA . ASP A 1 95 ? -10.523 6.336 33.75 1 50.09 95 ASP A CA 1
ATOM 723 C C . ASP A 1 95 ? -11.914 5.75 33.562 1 50.09 95 ASP A C 1
ATOM 725 O O . ASP A 1 95 ? -12.812 6.426 33.031 1 50.09 95 ASP A O 1
ATOM 729 N N . SER A 1 96 ? -12.008 4.543 33.719 1 52.31 96 SER A N 1
ATOM 730 C CA . SER A 1 96 ? -13.227 3.783 33.438 1 52.31 96 SER A CA 1
ATOM 731 C C . SER A 1 96 ? -14.328 4.133 34.438 1 52.31 96 SER A C 1
ATOM 733 O O . SER A 1 96 ? -15.133 3.279 34.812 1 52.31 96 SER A O 1
ATOM 735 N N . LYS A 1 97 ? -14.195 5.227 35.125 1 53.78 97 LYS A N 1
ATOM 736 C CA . LYS A 1 97 ? -15.43 5.418 35.875 1 53.78 97 LYS A CA 1
ATOM 737 C C . LYS A 1 97 ? -16.578 5.812 34.969 1 53.78 97 LYS A C 1
ATOM 739 O O . LYS A 1 97 ? -16.359 6.473 33.938 1 53.78 97 LYS A O 1
ATOM 744 N N . GLY A 1 98 ? -17.75 5.297 35.062 1 57.03 98 GLY A N 1
ATOM 745 C CA . GLY A 1 98 ? -19.016 5.277 34.344 1 57.03 98 GLY A CA 1
ATOM 746 C C . GLY A 1 98 ? -19.297 6.57 33.594 1 57.03 98 GLY A C 1
ATOM 747 O O . GLY A 1 98 ? -19.359 6.586 32.375 1 57.03 98 GLY A O 1
ATOM 748 N N . PRO A 1 99 ? -19.359 7.734 34.219 1 56.16 99 PRO A N 1
ATOM 749 C CA . PRO A 1 99 ? -19.734 8.984 33.531 1 56.16 99 PRO A CA 1
ATOM 750 C C . PRO A 1 99 ? -18.656 9.5 32.594 1 56.16 99 PRO A C 1
ATOM 752 O O . PRO A 1 99 ? -18.953 10.062 31.547 1 56.16 99 PRO A O 1
ATOM 755 N N . GLN A 1 100 ? -17.5 9.227 32.844 1 76.69 100 GLN A N 1
ATOM 756 C CA . GLN A 1 100 ? -16.391 9.711 32.031 1 76.69 100 GLN A CA 1
ATOM 757 C C . GLN A 1 100 ? -16.266 8.906 30.734 1 76.69 100 GLN A C 1
ATOM 759 O O . GLN A 1 100 ? -15.938 9.445 29.688 1 76.69 100 GLN A O 1
ATOM 764 N N . SER A 1 101 ? -16.688 7.77 30.891 1 80.44 101 SER A N 1
ATOM 765 C CA . SER A 1 101 ? -16.641 6.91 29.703 1 80.44 101 SER A CA 1
ATOM 766 C C . SER A 1 101 ? -17.656 7.355 28.656 1 80.44 101 SER A C 1
ATOM 768 O O . SER A 1 101 ? -17.344 7.43 27.469 1 80.44 101 SER A O 1
ATOM 770 N N . LEU A 1 102 ? -18.781 7.734 29.156 1 85.69 102 LEU A N 1
ATOM 771 C CA . LEU A 1 102 ? -19.812 8.18 28.234 1 85.69 102 LEU A CA 1
ATOM 772 C C . LEU A 1 102 ? -19.438 9.523 27.609 1 85.69 102 LEU A C 1
ATOM 774 O O . LEU A 1 102 ? -19.766 9.773 26.438 1 85.69 102 LEU A O 1
ATOM 778 N N . ALA A 1 103 ? -18.797 10.305 28.391 1 86.94 103 ALA A N 1
ATOM 779 C CA . ALA A 1 103 ? -18.359 11.594 27.859 1 86.94 103 ALA A CA 1
ATOM 780 C C . ALA A 1 103 ? -17.344 11.398 26.719 1 86.94 103 ALA A C 1
ATOM 782 O O . ALA A 1 103 ? -17.406 12.109 25.719 1 86.94 103 ALA A O 1
ATOM 783 N N . CYS A 1 104 ? -16.484 10.445 26.906 1 89.19 104 CYS A N 1
ATOM 784 C CA . CYS A 1 104 ? -15.5 10.148 25.859 1 89.19 104 CYS A CA 1
ATOM 785 C C . CYS A 1 104 ? -16.172 9.609 24.609 1 89.19 104 CYS A C 1
ATOM 787 O O . CYS A 1 104 ? -15.82 10 23.5 1 89.19 104 CYS A O 1
ATOM 789 N N . LEU A 1 105 ? -17.125 8.773 24.812 1 91.5 105 LEU A N 1
ATOM 790 C CA . LEU A 1 105 ? -17.844 8.227 23.672 1 91.5 105 LEU A CA 1
ATOM 791 C C . LEU A 1 105 ? -18.594 9.328 22.938 1 91.5 105 LEU A C 1
ATOM 793 O O . LEU A 1 105 ? -18.562 9.391 21.703 1 91.5 105 LEU A O 1
ATOM 797 N N . ASN A 1 106 ? -19.141 10.188 23.656 1 87.75 106 ASN A N 1
ATOM 798 C CA . ASN A 1 106 ? -19.875 11.297 23.062 1 87.75 106 ASN A CA 1
ATOM 799 C C . ASN A 1 106 ? -18.938 12.242 22.297 1 87.75 106 ASN A C 1
ATOM 801 O O . ASN A 1 106 ? -19.297 12.758 21.234 1 87.75 106 ASN A O 1
ATOM 805 N N . ALA A 1 107 ? -17.859 12.422 22.875 1 86.94 107 ALA A N 1
ATOM 806 C CA . ALA A 1 107 ? -16.875 13.273 22.203 1 86.94 107 ALA A CA 1
ATOM 807 C C . ALA A 1 107 ? -16.469 12.695 20.859 1 86.94 107 ALA A C 1
ATOM 809 O O . ALA A 1 107 ? -16.328 13.422 19.875 1 86.94 107 ALA A O 1
ATOM 810 N N . TYR A 1 108 ? -16.281 11.414 20.828 1 91.38 108 TYR A N 1
ATOM 811 C CA . TYR A 1 108 ? -15.953 10.766 19.578 1 91.38 108 TYR A CA 1
ATOM 812 C C . TYR A 1 108 ? -17.062 10.969 18.547 1 91.38 108 TYR A C 1
ATOM 814 O O . TYR A 1 108 ? -16.781 11.367 17.406 1 91.38 108 TYR A O 1
ATOM 822 N N . PHE A 1 109 ? -18.25 10.719 18.859 1 87.94 109 PHE A N 1
ATOM 823 C CA . PHE A 1 109 ? -19.359 10.742 17.922 1 87.94 109 PHE A CA 1
ATOM 824 C C . PHE A 1 109 ? -19.688 12.164 17.484 1 87.94 109 PHE A C 1
ATOM 826 O O . PHE A 1 109 ? -20.141 12.398 16.375 1 87.94 109 PHE A O 1
ATOM 833 N N . HIS A 1 110 ? -19.281 13.094 18.312 1 80.69 110 HIS A N 1
ATOM 834 C CA . HIS A 1 110 ? -19.609 14.477 17.984 1 80.69 110 HIS A CA 1
ATOM 835 C C . HIS A 1 110 ? -18.484 15.141 17.188 1 80.69 110 HIS A C 1
ATOM 837 O O . HIS A 1 110 ? -18.688 16.188 16.578 1 80.69 110 HIS A O 1
ATOM 843 N N . HIS A 1 111 ? -17.359 14.492 17.172 1 82.06 111 HIS A N 1
ATOM 844 C CA . HIS A 1 111 ? -16.234 15.164 16.531 1 82.06 111 HIS A CA 1
ATOM 845 C C . HIS A 1 111 ? -15.625 14.281 15.445 1 82.06 111 HIS A C 1
ATOM 847 O O . HIS A 1 111 ? -15.844 14.508 14.258 1 82.06 111 HIS A O 1
ATOM 853 N N . VAL A 1 112 ? -15.062 13.227 15.891 1 83.31 112 VAL A N 1
ATOM 854 C CA . VAL A 1 112 ? -14.281 12.406 14.969 1 83.31 112 VAL A CA 1
ATOM 855 C C . VAL A 1 112 ? -15.219 11.672 14.008 1 83.31 112 VAL A C 1
ATOM 857 O O . VAL A 1 112 ? -14.945 11.586 12.812 1 83.31 112 VAL A O 1
ATOM 860 N N . HIS A 1 113 ? -16.312 11.289 14.492 1 85.75 113 HIS A N 1
ATOM 861 C CA . HIS A 1 113 ? -17.266 10.516 13.695 1 85.75 113 HIS A CA 1
ATOM 862 C C . HIS A 1 113 ? -17.859 11.367 12.586 1 85.75 113 HIS A C 1
ATOM 864 O O . HIS A 1 113 ? -18.312 10.828 11.562 1 85.75 113 HIS A O 1
ATOM 870 N N . ARG A 1 114 ? -17.797 12.617 12.703 1 81.56 114 ARG A N 1
ATOM 871 C CA . ARG A 1 114 ? -18.328 13.516 11.68 1 81.56 114 ARG A CA 1
ATOM 872 C C . ARG A 1 114 ? -17.484 13.484 10.422 1 81.56 114 ARG A C 1
ATOM 874 O O . ARG A 1 114 ? -18 13.602 9.312 1 81.56 114 ARG A O 1
ATOM 881 N N . ALA A 1 115 ? -16.266 13.32 10.664 1 84.31 115 ALA A N 1
ATOM 882 C CA . ALA A 1 115 ? -15.352 13.25 9.523 1 84.31 115 ALA A CA 1
ATOM 883 C C . ALA A 1 115 ? -15.227 11.812 9.016 1 84.31 115 ALA A C 1
ATOM 885 O O . ALA A 1 115 ? -14.922 11.594 7.84 1 84.31 115 ALA A O 1
ATOM 886 N N . TYR A 1 116 ? -15.469 10.898 9.906 1 92.31 116 TYR A N 1
ATOM 887 C CA . TYR A 1 116 ? -15.359 9.484 9.586 1 92.31 116 TYR A CA 1
ATOM 888 C C . TYR A 1 116 ? -16.578 8.719 10.078 1 92.31 116 TYR A C 1
ATOM 890 O O . TYR A 1 116 ? -16.5 7.953 11.047 1 92.31 116 TYR A O 1
ATOM 898 N N . PRO A 1 117 ? -17.672 8.773 9.336 1 92.56 117 PRO A N 1
ATOM 899 C CA . PRO A 1 117 ? -18.938 8.25 9.852 1 92.56 117 PRO A CA 1
ATOM 900 C C . PRO A 1 117 ? -19.141 6.77 9.523 1 92.56 117 PRO A C 1
ATOM 902 O O . PRO A 1 117 ? -20.156 6.395 8.938 1 92.56 117 PRO A O 1
ATOM 905 N N . PHE A 1 118 ? -18.391 5.895 10.102 1 94.31 118 PHE A N 1
ATOM 906 C CA . PHE A 1 118 ? -18.469 4.492 9.695 1 94.31 118 PHE A CA 1
ATOM 907 C C . PHE A 1 118 ? -18.906 3.621 10.867 1 94.31 118 PHE A C 1
ATOM 909 O O . PHE A 1 118 ? -19.328 2.475 10.672 1 94.31 118 PHE A O 1
ATOM 916 N N . VAL A 1 119 ? -18.906 4.152 12.078 1 94.12 119 VAL A N 1
ATOM 917 C CA . VAL A 1 119 ? -19.188 3.336 13.258 1 94.12 119 VAL A CA 1
ATOM 918 C C . VAL A 1 119 ? -20.688 3.295 13.508 1 94.12 119 VAL A C 1
ATOM 920 O O . VAL A 1 119 ? -21.375 4.32 13.422 1 94.12 119 VAL A O 1
ATOM 923 N N . ASP A 1 120 ? -21.125 2.121 13.773 1 92.12 120 ASP A N 1
ATOM 924 C CA . ASP A 1 120 ? -22.5 1.942 14.203 1 92.12 120 ASP A CA 1
ATOM 925 C C . ASP A 1 120 ? -22.672 2.324 15.672 1 92.12 120 ASP A C 1
ATOM 927 O O . ASP A 1 120 ? -22.328 1.545 16.562 1 92.12 120 ASP A O 1
ATOM 931 N N . LYS A 1 121 ? -23.328 3.414 15.867 1 90.62 121 LYS A N 1
ATOM 932 C CA . LYS A 1 121 ? -23.484 3.945 17.219 1 90.62 121 LYS A CA 1
ATOM 933 C C . LYS A 1 121 ? -24.312 3.004 18.094 1 90.62 121 LYS A C 1
ATOM 935 O O . LYS A 1 121 ? -24 2.807 19.266 1 90.62 121 LYS A O 1
ATOM 940 N N . THR A 1 122 ? -25.297 2.457 17.531 1 89.75 122 THR A N 1
ATOM 941 C CA . THR A 1 122 ? -26.172 1.568 18.281 1 89.75 122 THR A CA 1
ATOM 942 C C . THR A 1 122 ? -25.391 0.342 18.766 1 89.75 122 THR A C 1
ATOM 944 O O . THR A 1 122 ? -25.547 -0.074 19.922 1 89.75 122 THR A O 1
ATOM 947 N N . ARG A 1 123 ? -24.578 -0.158 17.906 1 93.88 123 ARG A N 1
ATOM 948 C CA . ARG A 1 123 ? -23.766 -1.316 18.266 1 93.88 123 ARG A CA 1
ATOM 949 C C . ARG A 1 123 ? -22.812 -0.983 19.406 1 93.88 123 ARG A C 1
ATOM 951 O O . ARG A 1 123 ? -22.703 -1.738 20.375 1 93.88 123 ARG A O 1
ATOM 958 N N . ILE A 1 124 ? -22.25 0.118 19.391 1 94.69 124 ILE A N 1
ATOM 959 C CA . ILE A 1 124 ? -21.234 0.504 20.359 1 94.69 124 ILE A CA 1
ATOM 960 C C . ILE A 1 124 ? -21.891 0.783 21.703 1 94.69 124 ILE A C 1
ATOM 962 O O . ILE A 1 124 ? -21.359 0.412 22.75 1 94.69 124 ILE A O 1
ATOM 966 N N . MET A 1 125 ? -23.062 1.381 21.656 1 92.38 125 MET A N 1
ATOM 967 C CA . MET A 1 125 ? -23.75 1.678 22.906 1 92.38 125 MET A CA 1
ATOM 968 C C . MET A 1 125 ? -24.203 0.395 23.594 1 92.38 125 MET A C 1
ATOM 970 O O . MET A 1 125 ? -24.188 0.307 24.828 1 92.38 125 MET A O 1
ATOM 974 N N . GLN A 1 126 ? -24.531 -0.548 22.828 1 94.38 126 GLN A N 1
ATOM 975 C CA . GLN A 1 126 ? -24.906 -1.849 23.375 1 94.38 126 GLN A CA 1
ATOM 976 C C . GLN A 1 126 ? -23.688 -2.529 24.016 1 94.38 126 GLN A C 1
ATOM 978 O O . GLN A 1 126 ? -23.797 -3.094 25.109 1 94.38 126 GLN A O 1
ATOM 983 N N . VAL A 1 127 ? -22.594 -2.455 23.375 1 93.38 127 VAL A N 1
ATOM 984 C CA . VAL A 1 127 ? -21.359 -3.051 23.875 1 93.38 127 VAL A CA 1
ATOM 985 C C . VAL A 1 127 ? -20.938 -2.342 25.156 1 93.38 127 VAL A C 1
ATOM 987 O O . VAL A 1 127 ? -20.469 -2.982 26.109 1 93.38 127 VAL A O 1
ATOM 990 N N . GLN A 1 128 ? -21.109 -1.055 25.203 1 92.75 128 GLN A N 1
ATOM 991 C CA . GLN A 1 128 ? -20.75 -0.259 26.359 1 92.75 128 GLN A CA 1
ATOM 992 C C . GLN A 1 128 ? -21.609 -0.631 27.578 1 92.75 128 GLN A C 1
ATOM 994 O O . GLN A 1 128 ? -21.109 -0.654 28.703 1 92.75 128 GLN A O 1
ATOM 999 N N . SER A 1 129 ? -22.844 -0.868 27.312 1 91.69 129 SER A N 1
ATOM 1000 C CA . SER A 1 129 ? -23.734 -1.249 28.406 1 91.69 129 SER A CA 1
ATOM 1001 C C . SER A 1 129 ? -23.312 -2.57 29.031 1 91.69 129 SER A C 1
ATOM 1003 O O . SER A 1 129 ? -23.484 -2.775 30.234 1 91.69 129 SER A O 1
ATOM 1005 N N . ALA A 1 130 ? -22.703 -3.398 28.25 1 90.81 130 ALA A N 1
ATOM 1006 C CA . ALA A 1 130 ? -22.25 -4.699 28.734 1 90.81 130 ALA A CA 1
ATOM 1007 C C . ALA A 1 130 ? -20.828 -4.609 29.281 1 90.81 130 ALA A C 1
ATOM 1009 O O . ALA A 1 130 ? -20.406 -5.461 30.078 1 90.81 130 ALA A O 1
ATOM 1010 N N . ASN A 1 131 ? -20.109 -3.625 28.875 1 90.94 131 ASN A N 1
ATOM 1011 C CA . ASN A 1 131 ? -18.719 -3.381 29.234 1 90.94 131 ASN A CA 1
ATOM 1012 C C . ASN A 1 131 ? -18.5 -1.947 29.719 1 90.94 131 ASN A C 1
ATOM 1014 O O . ASN A 1 131 ? -17.75 -1.188 29.109 1 90.94 131 ASN A O 1
ATOM 1018 N N . VAL A 1 132 ? -19.047 -1.646 30.844 1 85.94 132 VAL A N 1
ATOM 1019 C CA . VAL A 1 132 ? -19.141 -0.286 31.375 1 85.94 132 VAL A CA 1
ATOM 1020 C C . VAL A 1 132 ? -17.75 0.248 31.672 1 85.94 132 VAL A C 1
ATOM 1022 O O . VAL A 1 132 ? -17.484 1.443 31.531 1 85.94 132 VAL A O 1
ATOM 1025 N N . ASN A 1 133 ? -16.875 -0.673 31.953 1 84.88 133 ASN A N 1
ATOM 1026 C CA . ASN A 1 133 ? -15.531 -0.254 32.344 1 84.88 133 ASN A CA 1
ATOM 1027 C C . ASN A 1 133 ? -14.602 -0.171 31.141 1 84.88 133 ASN A C 1
ATOM 1029 O O . ASN A 1 133 ? -13.422 0.147 31.297 1 84.88 133 ASN A O 1
ATOM 1033 N N . VAL A 1 134 ? -15.016 -0.503 29.938 1 88.94 134 VAL A N 1
ATOM 1034 C CA . VAL A 1 134 ? -14.289 -0.38 28.672 1 88.94 134 VAL A CA 1
ATOM 1035 C C . VAL A 1 134 ? -13.016 -1.221 28.734 1 88.94 134 VAL A C 1
ATOM 1037 O O . VAL A 1 134 ? -11.922 -0.72 28.469 1 88.94 134 VAL A O 1
ATOM 1040 N N . VAL A 1 135 ? -13.242 -2.41 29.109 1 87.19 135 VAL A N 1
ATOM 1041 C CA . VAL A 1 135 ? -12.125 -3.35 29.188 1 87.19 135 VAL A CA 1
ATOM 1042 C C . VAL A 1 135 ? -11.828 -3.922 27.797 1 87.19 135 VAL A C 1
ATOM 1044 O O . VAL A 1 135 ? -12.75 -4.25 27.047 1 87.19 135 VAL A O 1
ATOM 1047 N N . LEU A 1 136 ? -10.562 -3.984 27.469 1 91 136 LEU A N 1
ATOM 1048 C CA . LEU A 1 136 ? -10.156 -4.598 26.203 1 91 136 LEU A CA 1
ATOM 1049 C C . LEU A 1 136 ? -10.031 -6.109 26.359 1 91 136 LEU A C 1
ATOM 1051 O O . LEU A 1 136 ? -9.234 -6.598 27.156 1 91 136 LEU A O 1
ATOM 1055 N N . ILE A 1 137 ? -10.82 -6.82 25.641 1 90.44 137 ILE A N 1
ATOM 1056 C CA . ILE A 1 137 ? -10.805 -8.281 25.656 1 90.44 137 ILE A CA 1
ATOM 1057 C C . ILE A 1 137 ? -10.117 -8.797 24.391 1 90.44 137 ILE A C 1
ATOM 1059 O O . ILE A 1 137 ? -10.469 -8.398 23.281 1 90.44 137 ILE A O 1
ATOM 1063 N N . GLU A 1 138 ? -9.188 -9.688 24.609 1 88.69 138 GLU A N 1
ATOM 1064 C CA . GLU A 1 138 ? -8.453 -10.25 23.484 1 88.69 138 GLU A CA 1
ATOM 1065 C C . GLU A 1 138 ? -9.375 -11.023 22.547 1 88.69 138 GLU A C 1
ATOM 1067 O O . GLU A 1 138 ? -10.281 -11.727 23 1 88.69 138 GLU A O 1
ATOM 1072 N N . ASN A 1 139 ? -9.172 -10.875 21.266 1 90.44 139 ASN A N 1
ATOM 1073 C CA . ASN A 1 139 ? -9.867 -11.578 20.203 1 90.44 139 ASN A CA 1
ATOM 1074 C C . ASN A 1 139 ? -11.359 -11.25 20.203 1 90.44 139 ASN A C 1
ATOM 1076 O O . ASN A 1 139 ? -12.18 -12.086 19.828 1 90.44 139 ASN A O 1
ATOM 1080 N N . ASP A 1 140 ? -11.68 -10.102 20.766 1 94.12 140 ASP A N 1
ATOM 1081 C CA . ASP A 1 140 ? -13.047 -9.609 20.734 1 94.12 140 ASP A CA 1
ATOM 1082 C C . ASP A 1 140 ? -13.141 -8.281 19.984 1 94.12 140 ASP A C 1
ATOM 1084 O O . ASP A 1 140 ? -12.758 -7.234 20.516 1 94.12 140 ASP A O 1
ATOM 1088 N N . ALA A 1 141 ? -13.758 -8.336 18.938 1 95.94 141 ALA A N 1
ATOM 1089 C CA . ALA A 1 141 ? -13.828 -7.164 18.062 1 95.94 141 ALA A CA 1
ATOM 1090 C C . ALA A 1 141 ? -14.617 -6.035 18.719 1 95.94 141 ALA A C 1
ATOM 1092 O O . ALA A 1 141 ? -14.227 -4.867 18.641 1 95.94 141 ALA A O 1
ATOM 1093 N N . ASP A 1 142 ? -15.68 -6.332 19.406 1 95.88 142 ASP A N 1
ATOM 1094 C CA . ASP A 1 142 ? -16.547 -5.332 20.016 1 95.88 142 ASP A CA 1
ATOM 1095 C C . ASP A 1 142 ? -15.805 -4.578 21.125 1 95.88 142 ASP A C 1
ATOM 1097 O O . ASP A 1 142 ? -15.867 -3.35 21.203 1 95.88 142 ASP A O 1
ATOM 1101 N N . SER A 1 143 ? -15.117 -5.285 21.938 1 95.31 143 SER A N 1
ATOM 1102 C CA . SER A 1 143 ? -14.375 -4.641 23.016 1 95.31 143 SER A CA 1
ATOM 1103 C C . SER A 1 143 ? -13.25 -3.77 22.453 1 95.31 143 SER A C 1
ATOM 1105 O O . SER A 1 143 ? -12.953 -2.707 23 1 95.31 143 SER A O 1
ATOM 1107 N N . MET A 1 144 ? -12.641 -4.254 21.406 1 95.88 144 MET A N 1
ATOM 1108 C CA . MET A 1 144 ? -11.562 -3.488 20.781 1 95.88 144 MET A CA 1
ATOM 1109 C C . MET A 1 144 ? -12.086 -2.176 20.219 1 95.88 144 MET A C 1
ATOM 1111 O O . MET A 1 144 ? -11.469 -1.124 20.391 1 95.88 144 MET A O 1
ATOM 1115 N N . MET A 1 145 ? -13.203 -2.238 19.562 1 96.69 145 MET A N 1
ATOM 1116 C CA . MET A 1 145 ? -13.797 -1.032 19 1 96.69 145 MET A CA 1
ATOM 1117 C C . MET A 1 145 ? -14.18 -0.042 20.094 1 96.69 145 MET A C 1
ATOM 1119 O O . MET A 1 145 ? -13.867 1.146 20 1 96.69 145 MET A O 1
ATOM 1123 N N . LEU A 1 146 ? -14.789 -0.564 21.094 1 95.75 146 LEU A N 1
ATOM 1124 C CA . LEU A 1 146 ? -15.188 0.288 22.219 1 95.75 146 LEU A CA 1
ATOM 1125 C C . LEU A 1 146 ? -13.977 0.95 22.859 1 95.75 146 LEU A C 1
ATOM 1127 O O . LEU A 1 146 ? -13.984 2.154 23.109 1 95.75 146 LEU A O 1
ATOM 1131 N N . TYR A 1 147 ? -12.992 0.179 23.078 1 93.94 147 TYR A N 1
ATOM 1132 C CA . TYR A 1 147 ? -11.773 0.669 23.703 1 93.94 147 TYR A CA 1
ATOM 1133 C C . TYR A 1 147 ? -11.141 1.784 22.875 1 93.94 147 TYR A C 1
ATOM 1135 O O . TYR A 1 147 ? -10.75 2.822 23.406 1 93.94 147 TYR A O 1
ATOM 1143 N N . LEU A 1 148 ? -11.055 1.586 21.578 1 95.38 148 LEU A N 1
ATOM 1144 C CA . LEU A 1 148 ? -10.43 2.559 20.688 1 95.38 148 LEU A CA 1
ATOM 1145 C C . LEU A 1 148 ? -11.273 3.826 20.594 1 95.38 148 LEU A C 1
ATOM 1147 O O . LEU A 1 148 ? -10.734 4.938 20.609 1 95.38 148 LEU A O 1
ATOM 1151 N N . ILE A 1 149 ? -12.547 3.648 20.5 1 95.5 149 ILE A N 1
ATOM 1152 C CA . ILE A 1 149 ? -13.438 4.801 20.422 1 95.5 149 ILE A CA 1
ATOM 1153 C C . ILE A 1 149 ? -13.32 5.637 21.688 1 95.5 149 ILE A C 1
ATOM 1155 O O . ILE A 1 149 ? -13.25 6.863 21.625 1 95.5 149 ILE A O 1
ATOM 1159 N N . HIS A 1 150 ? -13.289 4.98 22.766 1 93.19 150 HIS A N 1
ATOM 1160 C CA . HIS A 1 150 ? -13.102 5.66 24.031 1 93.19 150 HIS A CA 1
ATOM 1161 C C . HIS A 1 150 ? -11.773 6.402 24.078 1 93.19 150 HIS A C 1
ATOM 1163 O O . HIS A 1 150 ? -11.711 7.551 24.516 1 93.19 150 HIS A O 1
ATOM 1169 N N . ALA A 1 151 ? -10.742 5.738 23.625 1 91.12 151 ALA A N 1
ATOM 1170 C CA . ALA A 1 151 ? -9.406 6.336 23.625 1 91.12 151 ALA A CA 1
ATOM 1171 C C . ALA A 1 151 ? -9.359 7.57 22.734 1 91.12 151 ALA A C 1
ATOM 1173 O O . ALA A 1 151 ? -8.766 8.586 23.109 1 91.12 151 ALA A O 1
ATOM 1174 N N . ILE A 1 152 ? -9.938 7.543 21.594 1 92.31 152 ILE A N 1
ATOM 1175 C CA . ILE A 1 152 ? -9.961 8.664 20.672 1 92.31 152 ILE A CA 1
A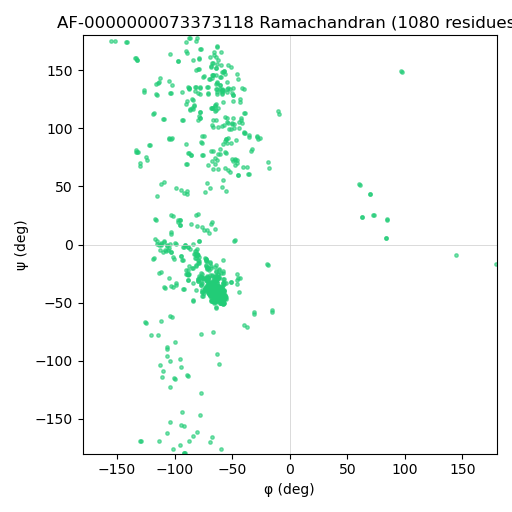TOM 1176 C C . ILE A 1 152 ? -10.766 9.812 21.266 1 92.31 152 ILE A C 1
ATOM 1178 O O . ILE A 1 152 ? -10.359 10.977 21.188 1 92.31 152 ILE A O 1
ATOM 1182 N N . GLY A 1 153 ? -11.891 9.469 21.844 1 89.94 153 GLY A N 1
ATOM 1183 C CA . GLY A 1 153 ? -12.68 10.477 22.531 1 89.94 153 GLY A CA 1
ATOM 1184 C C . GLY A 1 153 ? -11.938 11.18 23.641 1 89.94 153 GLY A C 1
ATOM 1185 O O . GLY A 1 153 ? -12.055 12.391 23.812 1 89.94 153 GLY A O 1
ATOM 1186 N N . ARG A 1 154 ? -11.203 10.469 24.312 1 87.44 154 ARG A N 1
ATOM 1187 C CA . ARG A 1 154 ? -10.414 11.039 25.391 1 87.44 154 ARG A CA 1
ATOM 1188 C C . ARG A 1 154 ? -9.391 12.039 24.859 1 87.44 154 ARG A C 1
ATOM 1190 O O . ARG A 1 154 ? -9.211 13.117 25.422 1 87.44 154 ARG A O 1
ATOM 1197 N N . THR A 1 155 ? -8.75 11.641 23.812 1 83.94 155 THR A N 1
ATOM 1198 C CA . THR A 1 155 ? -7.77 12.523 23.172 1 83.94 155 THR A CA 1
ATOM 1199 C C . THR A 1 155 ? -8.43 13.812 22.703 1 83.94 155 THR A C 1
ATOM 1201 O O . THR A 1 155 ? -7.844 14.891 22.812 1 83.94 155 THR A O 1
ATOM 1204 N N . THR A 1 156 ? -9.594 13.68 22.234 1 82.75 156 THR A N 1
ATOM 1205 C CA . THR A 1 156 ? -10.336 14.844 21.766 1 82.75 156 THR A CA 1
ATOM 1206 C C . THR A 1 156 ? -10.672 15.773 22.922 1 82.75 156 THR A C 1
ATOM 1208 O O . THR A 1 156 ? -10.539 16.984 22.812 1 82.75 156 THR A O 1
ATOM 1211 N N . LEU A 1 157 ? -11.047 15.211 24 1 83.38 157 LEU A N 1
ATOM 1212 C CA . LEU A 1 157 ? -11.398 16 25.172 1 83.38 157 LEU A CA 1
ATOM 1213 C C . LEU A 1 157 ? -10.156 16.656 25.781 1 83.38 157 LEU A C 1
ATOM 1215 O O . LEU A 1 157 ? -10.211 17.781 26.25 1 83.38 157 LEU A O 1
ATOM 1219 N N . GLN A 1 158 ? -9.094 15.992 25.703 1 80.25 158 GLN A N 1
ATOM 1220 C CA . GLN A 1 158 ? -7.844 16.547 26.203 1 80.25 158 GLN A CA 1
ATOM 1221 C C . GLN A 1 158 ? -7.398 17.734 25.359 1 80.25 158 GLN A C 1
ATOM 1223 O O . GLN A 1 158 ? -6.977 18.766 25.891 1 80.25 158 GLN A O 1
ATOM 1228 N N . ARG A 1 159 ? -7.508 17.641 24.141 1 76.12 159 ARG A N 1
ATOM 1229 C CA . ARG A 1 159 ? -7.141 18.703 23.234 1 76.12 159 ARG A CA 1
ATOM 1230 C C . ARG A 1 159 ? -8.008 19.938 23.453 1 76.12 159 ARG A C 1
ATOM 1232 O O . ARG A 1 159 ? -7.52 21.062 23.391 1 76.12 159 ARG A O 1
ATOM 1239 N N . SER A 1 160 ? -9.289 19.672 23.766 1 74 160 SER A N 1
ATOM 1240 C CA . SER A 1 160 ? -10.227 20.766 23.938 1 74 160 SER A CA 1
ATOM 1241 C C . SER A 1 160 ? -10.125 21.359 25.344 1 74 160 SER A C 1
ATOM 1243 O O . SER A 1 160 ? -10.797 22.344 25.656 1 74 160 SER A O 1
ATOM 1245 N N . GLY A 1 161 ? -9.312 20.719 26.172 1 75.75 161 GLY A N 1
ATOM 1246 C CA . GLY A 1 161 ? -9.117 21.203 27.516 1 75.75 161 GLY A CA 1
ATOM 1247 C C . GLY A 1 161 ? -10.195 20.75 28.484 1 75.75 161 GLY A C 1
ATOM 1248 O O . GLY A 1 161 ? -10.211 21.188 29.641 1 75.75 161 GLY A O 1
ATOM 1249 N N . LYS A 1 162 ? -11.039 19.938 28.047 1 76.69 162 LYS A N 1
ATOM 1250 C CA . LYS A 1 162 ? -12.148 19.5 28.891 1 76.69 162 LYS A CA 1
ATOM 1251 C C . LYS A 1 162 ? -11.734 18.344 29.797 1 76.69 162 LYS A C 1
ATOM 1253 O O . LYS A 1 162 ? -12.422 18.031 30.781 1 76.69 162 LYS A O 1
ATOM 1258 N N . LEU A 1 163 ? -10.703 17.688 29.422 1 78.81 163 LEU A N 1
ATOM 1259 C CA . LEU A 1 163 ? -10.148 16.625 30.25 1 78.81 163 LEU A CA 1
ATOM 1260 C C . LEU A 1 163 ? -8.664 16.859 30.5 1 78.81 163 LEU A C 1
ATOM 1262 O O . LEU A 1 163 ? -7.926 17.25 29.594 1 78.81 163 LEU A O 1
ATOM 1266 N N . SER A 1 164 ? -8.352 16.719 31.734 1 72.06 164 SER A N 1
ATOM 1267 C CA . SER A 1 164 ? -6.941 16.875 32.094 1 72.06 164 SER A CA 1
ATOM 1268 C C . SER A 1 164 ? -6.113 15.703 31.562 1 72.06 164 SER A C 1
ATOM 1270 O O . SER A 1 164 ? -6.613 14.578 31.453 1 72.06 164 SER A O 1
ATOM 1272 N N . PRO A 1 165 ? -4.91 16.078 31.125 1 65.12 165 PRO A N 1
ATOM 1273 C CA . PRO A 1 165 ? -4.047 14.977 30.688 1 65.12 165 PRO A CA 1
ATOM 1274 C C . PRO A 1 165 ? -3.809 13.938 31.781 1 65.12 165 PRO A C 1
ATOM 1276 O O . PRO A 1 165 ? -3.805 14.273 32.969 1 65.12 165 PRO A O 1
ATOM 1279 N N . LEU A 1 166 ? -3.932 12.68 31.516 1 56.5 166 LEU A N 1
ATOM 1280 C CA . LEU A 1 166 ? -3.674 11.633 32.5 1 56.5 166 LEU A CA 1
ATOM 1281 C C . LEU A 1 166 ? -2.273 11.766 33.094 1 56.5 166 LEU A C 1
ATOM 1283 O O . LEU A 1 166 ? -1.3 11.938 32.344 1 56.5 166 LEU A O 1
ATOM 1287 N N . THR A 1 167 ? -2.047 12.477 34.188 1 49.59 167 THR A N 1
ATOM 1288 C CA . THR A 1 167 ? -0.778 12.648 34.875 1 49.59 167 THR A CA 1
ATOM 1289 C C . THR A 1 167 ? -0.059 11.312 35.031 1 49.59 167 THR A C 1
ATOM 1291 O O . THR A 1 167 ? 1.153 11.273 35.25 1 49.59 167 THR A O 1
ATOM 1294 N N . GLY A 1 168 ? -0.729 10.227 35.219 1 45.72 168 GLY A N 1
ATOM 1295 C CA . GLY A 1 168 ? -0.073 8.992 35.625 1 45.72 168 GLY A CA 1
ATOM 1296 C C . GLY A 1 168 ? 0.434 8.172 34.438 1 45.72 168 GLY A C 1
ATOM 1297 O O . GLY A 1 168 ? 0.517 8.672 33.312 1 45.72 168 GLY A O 1
ATOM 1298 N N . GLU A 1 169 ? 0.864 6.855 34.719 1 49.69 169 GLU A N 1
ATOM 1299 C CA . GLU A 1 169 ? 1.42 5.848 33.812 1 49.69 169 GLU A CA 1
ATOM 1300 C C . GLU A 1 169 ? 0.607 5.746 32.531 1 49.69 169 GLU A C 1
ATOM 1302 O O . GLU A 1 169 ? -0.557 5.34 32.562 1 49.69 169 GLU A O 1
ATOM 1307 N N . GLU A 1 170 ? 0.714 6.695 31.719 1 52.03 170 GLU A N 1
ATOM 1308 C CA . GLU A 1 170 ? 0.069 6.762 30.406 1 52.03 170 GLU A CA 1
ATOM 1309 C C . GLU A 1 170 ? -0.155 5.367 29.828 1 52.03 170 GLU A C 1
ATOM 1311 O O . GLU A 1 170 ? 0.784 4.574 29.719 1 52.03 170 GLU A O 1
ATOM 1316 N N . VAL A 1 171 ? -1.275 4.816 30.047 1 59.19 171 VAL A N 1
ATOM 1317 C CA . VAL A 1 171 ? -1.634 3.51 29.5 1 59.19 171 VAL A CA 1
ATOM 1318 C C . VAL A 1 171 ? -1.353 3.48 28 1 59.19 171 VAL A C 1
ATOM 1320 O O . VAL A 1 171 ? -1.904 4.285 27.25 1 59.19 171 VAL A O 1
ATOM 1323 N N . LYS A 1 172 ? -0.328 2.844 27.719 1 76.12 172 LYS A N 1
ATOM 1324 C CA . LYS A 1 172 ? 0.067 2.617 26.328 1 76.12 172 LYS A CA 1
ATOM 1325 C C . LYS A 1 172 ? -0.91 1.68 25.625 1 76.12 172 LYS A C 1
ATOM 1327 O O . LYS A 1 172 ? -1.288 0.643 26.172 1 76.12 172 LYS A O 1
ATOM 1332 N N . LEU A 1 173 ? -1.531 2.234 24.625 1 86.75 173 LEU A N 1
ATOM 1333 C CA . LEU A 1 173 ? -2.416 1.402 23.828 1 86.75 173 LEU A CA 1
ATOM 1334 C C . LEU A 1 173 ? -1.714 0.117 23.406 1 86.75 173 LEU A C 1
ATOM 1336 O O . LEU A 1 173 ? -0.558 0.149 22.969 1 86.75 173 LEU A O 1
ATOM 1340 N N . PRO A 1 174 ? -2.312 -0.946 23.609 1 89 174 PRO A N 1
ATOM 1341 C CA . PRO A 1 174 ? -1.706 -2.221 23.219 1 89 174 PRO A CA 1
ATOM 1342 C C . PRO A 1 174 ? -1.792 -2.477 21.719 1 89 174 PRO A C 1
ATOM 1344 O O . PRO A 1 174 ? -2.502 -3.389 21.281 1 89 174 PRO A O 1
ATOM 1347 N N . TYR A 1 175 ? -1.008 -1.874 20.984 1 90.19 175 TYR A N 1
ATOM 1348 C CA . TYR A 1 175 ? -1.008 -1.954 19.531 1 90.19 175 TYR A CA 1
ATOM 1349 C C . TYR A 1 175 ? -0.792 -3.389 19.062 1 90.19 175 TYR A C 1
ATOM 1351 O O . TYR A 1 175 ? -1.443 -3.844 18.125 1 90.19 175 TYR A O 1
ATOM 1359 N N . SER A 1 176 ? 0.081 -4.105 19.734 1 86.44 176 SER A N 1
ATOM 1360 C CA . SER A 1 176 ? 0.461 -5.441 19.297 1 86.44 176 SER A CA 1
ATOM 1361 C C . SER A 1 176 ? -0.722 -6.402 19.359 1 86.44 176 SER A C 1
ATOM 1363 O O . SER A 1 176 ? -0.916 -7.219 18.453 1 86.44 176 SER A O 1
ATOM 1365 N N . ILE A 1 177 ? -1.481 -6.258 20.359 1 89.81 177 ILE A N 1
ATOM 1366 C CA . ILE A 1 177 ? -2.631 -7.137 20.547 1 89.81 177 ILE A CA 1
ATOM 1367 C C . ILE A 1 177 ? -3.68 -6.852 19.484 1 89.81 177 ILE A C 1
ATOM 1369 O O . ILE A 1 177 ? -4.227 -7.777 18.875 1 89.81 177 ILE A O 1
ATOM 1373 N N . ILE A 1 178 ? -3.891 -5.648 19.25 1 93.5 178 ILE A N 1
ATOM 1374 C CA . ILE A 1 178 ? -4.922 -5.242 18.297 1 93.5 178 ILE A CA 1
ATOM 1375 C C . ILE A 1 178 ? -4.484 -5.598 16.875 1 93.5 178 ILE A C 1
ATOM 1377 O O . ILE A 1 178 ? -5.266 -6.16 16.109 1 93.5 178 ILE A O 1
ATOM 1381 N N . LEU A 1 179 ? -3.268 -5.379 16.547 1 91.62 179 LEU A N 1
ATOM 1382 C CA . LEU A 1 179 ? -2.752 -5.672 15.219 1 91.62 179 LEU A CA 1
ATOM 1383 C C . LEU A 1 179 ? -2.732 -7.176 14.961 1 91.62 179 LEU A C 1
ATOM 1385 O O . LEU A 1 179 ? -3.043 -7.625 13.852 1 91.62 179 LEU A O 1
ATOM 1389 N N . ARG A 1 180 ? -2.346 -7.863 15.945 1 88.88 180 ARG A N 1
ATOM 1390 C CA . ARG A 1 180 ? -2.352 -9.312 15.805 1 88.88 180 ARG A CA 1
ATOM 1391 C C . ARG A 1 180 ? -3.748 -9.828 15.469 1 88.88 180 ARG A C 1
ATOM 1393 O O . ARG A 1 180 ? -3.914 -10.648 14.562 1 88.88 180 ARG A O 1
ATOM 1400 N N . TYR A 1 181 ? -4.738 -9.359 16.172 1 92.62 181 TYR A N 1
ATOM 1401 C CA . TYR A 1 181 ? -6.117 -9.742 15.906 1 92.62 181 TYR A CA 1
ATOM 1402 C C . TYR A 1 181 ? -6.496 -9.445 14.461 1 92.62 181 TYR A C 1
ATOM 1404 O O . TYR A 1 181 ? -7.074 -10.289 13.773 1 92.62 181 TYR A O 1
ATOM 1412 N N . CYS A 1 182 ? -6.129 -8.234 14.016 1 93.81 182 CYS A N 1
ATOM 1413 C CA . CYS A 1 182 ? -6.551 -7.793 12.695 1 93.81 182 CYS A CA 1
ATOM 1414 C C . CYS A 1 182 ? -5.812 -8.562 11.602 1 93.81 182 CYS A C 1
ATOM 1416 O O . CYS A 1 182 ? -6.348 -8.766 10.508 1 93.81 182 CYS A O 1
ATOM 1418 N N . MET A 1 183 ? -4.652 -9.016 11.836 1 89.19 183 MET A N 1
ATOM 1419 C CA . MET A 1 183 ? -3.867 -9.75 10.844 1 89.19 183 MET A CA 1
ATOM 1420 C C . MET A 1 183 ? -4.324 -11.203 10.758 1 89.19 183 MET A C 1
ATOM 1422 O O . MET A 1 183 ? -4.27 -11.812 9.688 1 89.19 183 MET A O 1
ATOM 1426 N N . GLU A 1 184 ? -4.746 -11.68 11.82 1 86.62 184 GLU A N 1
ATOM 1427 C CA . GLU A 1 184 ? -5.141 -13.086 11.867 1 86.62 184 GLU A CA 1
ATOM 1428 C C . GLU A 1 184 ? -6.602 -13.258 11.461 1 86.62 184 GLU A C 1
ATOM 1430 O O . GLU A 1 184 ? -7.02 -14.352 11.078 1 86.62 184 GLU A O 1
ATOM 1435 N N . ASN A 1 185 ? -7.34 -12.156 11.68 1 89.25 185 ASN A N 1
ATOM 1436 C CA . ASN A 1 185 ? -8.766 -12.195 11.367 1 89.25 185 ASN A CA 1
ATOM 1437 C C . ASN A 1 185 ? -9.148 -11.133 10.336 1 89.25 185 ASN A C 1
ATOM 1439 O O . ASN A 1 185 ? -9.719 -10.102 10.695 1 89.25 185 ASN A O 1
ATOM 1443 N N . GLU A 1 186 ? -8.992 -11.5 9.148 1 89.25 186 GLU A N 1
ATOM 1444 C CA . GLU A 1 186 ? -9.336 -10.523 8.117 1 89.25 186 GLU A CA 1
ATOM 1445 C C . GLU A 1 186 ? -10.844 -10.469 7.883 1 89.25 186 GLU A C 1
ATOM 1447 O O . GLU A 1 186 ? -11.422 -11.406 7.34 1 89.25 186 GLU A O 1
ATOM 1452 N N . SER A 1 187 ? -11.453 -9.383 8.359 1 93.69 187 SER A N 1
ATOM 1453 C CA . SER A 1 187 ? -12.898 -9.172 8.273 1 93.69 187 SER A CA 1
ATOM 1454 C C . SER A 1 187 ? -13.242 -7.691 8.234 1 93.69 187 SER A C 1
ATOM 1456 O O . SER A 1 187 ? -12.359 -6.84 8.383 1 93.69 187 SER A O 1
ATOM 1458 N N . ILE A 1 188 ? -14.477 -7.438 8.062 1 95.25 188 ILE A N 1
ATOM 1459 C CA . ILE A 1 188 ? -14.945 -6.055 8.055 1 95.25 188 ILE A CA 1
ATOM 1460 C C . ILE A 1 188 ? -14.734 -5.434 9.438 1 95.25 188 ILE A C 1
ATOM 1462 O O . ILE A 1 188 ? -14.398 -4.25 9.547 1 95.25 188 ILE A O 1
ATOM 1466 N N . ASP A 1 189 ? -14.898 -6.195 10.484 1 97.06 189 ASP A N 1
ATOM 1467 C CA . ASP A 1 189 ? -14.633 -5.719 11.836 1 97.06 189 ASP A CA 1
ATOM 1468 C C . ASP A 1 189 ? -13.164 -5.305 11.992 1 97.06 189 ASP A C 1
ATOM 1470 O O . ASP A 1 189 ? -12.867 -4.262 12.578 1 97.06 189 ASP A O 1
ATOM 1474 N N . SER A 1 190 ? -12.312 -6.145 11.438 1 96.81 190 SER A N 1
ATOM 1475 C CA . SER A 1 190 ? -10.891 -5.82 11.5 1 96.81 190 SER A CA 1
ATOM 1476 C C . SER A 1 190 ? -10.594 -4.516 10.766 1 96.81 190 SER A C 1
ATOM 1478 O O . SER A 1 190 ? -9.773 -3.713 11.219 1 96.81 190 SER A O 1
ATOM 1480 N N . VAL A 1 191 ? -11.25 -4.344 9.664 1 97.69 191 VAL A N 1
ATOM 1481 C CA . VAL A 1 191 ? -11.07 -3.117 8.891 1 97.69 191 VAL A CA 1
ATOM 1482 C C . VAL A 1 191 ? -11.508 -1.914 9.727 1 97.69 191 VAL A C 1
ATOM 1484 O O . VAL A 1 191 ? -10.812 -0.895 9.766 1 97.69 191 VAL A O 1
ATOM 1487 N N . GLN A 1 192 ? -12.594 -2.021 10.391 1 98.12 192 GLN A N 1
ATOM 1488 C CA . GLN A 1 192 ? -13.078 -0.945 11.25 1 98.12 192 GLN A CA 1
ATOM 1489 C C . GLN A 1 192 ? -12.117 -0.69 12.406 1 98.12 192 GLN A C 1
ATOM 1491 O O . GLN A 1 192 ? -11.828 0.462 12.742 1 98.12 192 GLN A O 1
ATOM 1496 N N . ILE A 1 193 ? -11.664 -1.716 12.977 1 98.06 193 ILE A N 1
ATOM 1497 C CA . ILE A 1 193 ? -10.727 -1.604 14.086 1 98.06 193 ILE A CA 1
ATOM 1498 C C . ILE A 1 193 ? -9.438 -0.932 13.617 1 98.06 193 ILE A C 1
ATOM 1500 O O . ILE A 1 193 ? -8.906 -0.053 14.297 1 98.06 193 ILE A O 1
ATOM 1504 N N . LEU A 1 194 ? -8.938 -1.345 12.461 1 97.75 194 LEU A N 1
ATOM 1505 C CA . LEU A 1 194 ? -7.723 -0.754 11.914 1 97.75 194 LEU A CA 1
ATOM 1506 C C . LEU A 1 194 ? -7.918 0.731 11.633 1 97.75 194 LEU A C 1
ATOM 1508 O O . LEU A 1 194 ? -7.004 1.533 11.836 1 97.75 194 LEU A O 1
ATOM 1512 N N . LEU A 1 195 ? -9.062 1.087 11.133 1 98.19 195 LEU A N 1
ATOM 1513 C CA . LEU A 1 195 ? -9.367 2.494 10.891 1 98.19 195 LEU A CA 1
ATOM 1514 C C . LEU A 1 195 ? -9.32 3.291 12.195 1 98.19 195 LEU A C 1
ATOM 1516 O O . LEU A 1 195 ? -8.711 4.359 12.25 1 98.19 195 LEU A O 1
ATOM 1520 N N . LEU A 1 196 ? -9.969 2.746 13.195 1 97.62 196 LEU A N 1
ATOM 1521 C CA . LEU A 1 196 ? -9.953 3.393 14.5 1 97.62 196 LEU A CA 1
ATOM 1522 C C . LEU A 1 196 ? -8.531 3.473 15.047 1 97.62 196 LEU A C 1
ATOM 1524 O O . LEU A 1 196 ? -8.133 4.492 15.617 1 97.62 196 LEU A O 1
ATOM 1528 N N . LEU A 1 197 ? -7.836 2.41 14.875 1 96.88 197 LEU A N 1
ATOM 1529 C CA . LEU A 1 197 ? -6.453 2.371 15.344 1 96.88 197 LEU A CA 1
ATOM 1530 C C . LEU A 1 197 ? -5.613 3.432 14.641 1 96.88 197 LEU A C 1
ATOM 1532 O O . LEU A 1 197 ? -4.805 4.113 15.281 1 96.88 197 LEU A O 1
ATOM 1536 N N . ALA A 1 198 ? -5.773 3.543 13.352 1 96.81 198 ALA A N 1
ATOM 1537 C CA . ALA A 1 198 ? -5.051 4.551 12.578 1 96.81 198 ALA A CA 1
ATOM 1538 C C . ALA A 1 198 ? -5.387 5.957 13.062 1 96.81 198 ALA A C 1
ATOM 1540 O O . ALA A 1 198 ? -4.5 6.805 13.195 1 96.81 198 ALA A O 1
ATOM 1541 N N . LEU A 1 199 ? -6.625 6.191 13.32 1 96 199 LEU A N 1
ATOM 1542 C CA . LEU A 1 199 ? -7.055 7.496 13.82 1 96 199 LEU A CA 1
ATOM 1543 C C . LEU A 1 199 ? -6.41 7.805 15.164 1 96 199 LEU A C 1
ATOM 1545 O O . LEU A 1 199 ? -5.969 8.93 15.406 1 96 199 LEU A O 1
ATOM 1549 N N . TYR A 1 200 ? -6.375 6.859 15.977 1 94.88 200 TYR A N 1
ATOM 1550 C CA . TYR A 1 200 ? -5.738 7.059 17.281 1 94.88 200 TYR A CA 1
ATOM 1551 C C . TYR A 1 200 ? -4.238 7.289 17.125 1 94.88 200 TYR A C 1
ATOM 1553 O O . TYR A 1 200 ? -3.662 8.141 17.797 1 94.88 200 TYR A O 1
ATOM 1561 N N . SER A 1 201 ? -3.648 6.516 16.234 1 93.56 201 SER A N 1
ATOM 1562 C CA . SER A 1 201 ? -2.199 6.566 16.062 1 93.56 201 SER A CA 1
ATOM 1563 C C . SER A 1 201 ? -1.745 7.953 15.609 1 93.56 201 SER A C 1
ATOM 1565 O O . SER A 1 201 ? -0.588 8.328 15.812 1 93.56 201 SER A O 1
ATOM 1567 N N . LEU A 1 202 ? -2.58 8.727 15.062 1 94.69 202 LEU A N 1
ATOM 1568 C CA . LEU A 1 202 ? -2.246 10.094 14.656 1 94.69 202 LEU A CA 1
ATOM 1569 C C . LEU A 1 202 ? -1.851 10.938 15.867 1 94.69 202 LEU A C 1
ATOM 1571 O O . LEU A 1 202 ? -1.098 11.906 15.734 1 94.69 202 LEU A O 1
ATOM 1575 N N . PHE A 1 203 ? -2.359 10.531 17.016 1 92.12 203 PHE A N 1
ATOM 1576 C CA . PHE A 1 203 ? -2.152 11.344 18.219 1 92.12 203 PHE A CA 1
ATOM 1577 C C . PHE A 1 203 ? -1.144 10.688 19.141 1 92.12 203 PHE A C 1
ATOM 1579 O O . PHE A 1 203 ? -0.825 11.234 20.203 1 92.12 203 PHE A O 1
ATOM 1586 N N . ASP A 1 204 ? -0.645 9.547 18.766 1 90.44 204 ASP A N 1
ATOM 1587 C CA . ASP A 1 204 ? 0.287 8.82 19.625 1 90.44 204 ASP A CA 1
ATOM 1588 C C . ASP A 1 204 ? 1.698 8.844 19.031 1 90.44 204 ASP A C 1
ATOM 1590 O O . ASP A 1 204 ? 1.995 8.109 18.094 1 90.44 204 ASP A O 1
ATOM 1594 N N . PRO A 1 205 ? 2.561 9.562 19.594 1 89.69 205 PRO A N 1
ATOM 1595 C CA . PRO A 1 205 ? 3.92 9.641 19.047 1 89.69 205 PRO A CA 1
ATOM 1596 C C . PRO A 1 205 ? 4.727 8.367 19.297 1 89.69 205 PRO A C 1
ATOM 1598 O O . PRO A 1 205 ? 5.789 8.18 18.703 1 89.69 205 PRO A O 1
ATOM 1601 N N . HIS A 1 206 ? 4.207 7.512 20.156 1 85.31 206 HIS A N 1
ATOM 1602 C CA . HIS A 1 206 ? 4.984 6.34 20.547 1 85.31 206 HIS A CA 1
ATOM 1603 C C . HIS A 1 206 ? 4.473 5.086 19.844 1 85.31 206 HIS A C 1
ATOM 1605 O O . HIS A 1 206 ? 5.051 4.008 19.984 1 85.31 206 HIS A O 1
ATOM 1611 N N . GLY A 1 207 ? 3.455 5.199 19.188 1 86.31 207 GLY A N 1
ATOM 1612 C CA . GLY A 1 207 ? 2.908 4.059 18.469 1 86.31 207 GLY A CA 1
ATOM 1613 C C . GLY A 1 207 ? 3.492 3.893 17.078 1 86.31 207 GLY A C 1
ATOM 1614 O O . GLY A 1 207 ? 4.398 4.633 16.688 1 86.31 207 GLY A O 1
ATOM 1615 N N . PRO A 1 208 ? 3.014 2.793 16.422 1 86.44 208 PRO A N 1
ATOM 1616 C CA . PRO A 1 208 ? 3.428 2.615 15.031 1 86.44 208 PRO A CA 1
ATOM 1617 C C . PRO A 1 208 ? 3.031 3.795 14.148 1 86.44 208 PRO A C 1
ATOM 1619 O O . PRO A 1 208 ? 2.008 4.438 14.391 1 86.44 208 PRO A O 1
ATOM 1622 N N . GLY A 1 209 ? 3.811 4.035 13.195 1 88.38 209 GLY A N 1
ATOM 1623 C CA . GLY A 1 209 ? 3.529 5.133 12.281 1 88.38 209 GLY A CA 1
ATOM 1624 C C . GLY A 1 209 ? 2.213 4.977 11.547 1 88.38 209 GLY A C 1
ATOM 1625 O O . GLY A 1 209 ? 1.859 3.875 11.125 1 88.38 209 GLY A O 1
ATOM 1626 N N . PRO A 1 210 ? 1.482 6.059 11.445 1 93.44 210 PRO A N 1
ATOM 1627 C CA . PRO A 1 210 ? 0.207 6.004 10.727 1 93.44 210 PRO A CA 1
ATOM 1628 C C . PRO A 1 210 ? 0.361 5.52 9.289 1 93.44 210 PRO A C 1
ATOM 1630 O O . PRO A 1 210 ? -0.534 4.855 8.758 1 93.44 210 PRO A O 1
ATOM 1633 N N . TRP A 1 211 ? 1.501 5.789 8.68 1 94.81 211 TRP A N 1
ATOM 1634 C CA . TRP A 1 211 ? 1.759 5.391 7.301 1 94.81 211 TRP A CA 1
ATOM 1635 C C . TRP A 1 211 ? 1.675 3.873 7.148 1 94.81 211 TRP A C 1
ATOM 1637 O O . TRP A 1 211 ? 1.014 3.371 6.234 1 94.81 211 TRP A O 1
ATOM 1647 N N . THR A 1 212 ? 2.197 3.145 8.031 1 92.06 212 THR A N 1
ATOM 1648 C CA . THR A 1 212 ? 2.209 1.688 7.984 1 92.06 212 THR A CA 1
ATOM 1649 C C . THR A 1 212 ? 0.841 1.124 8.359 1 92.06 212 THR A C 1
ATOM 1651 O O . THR A 1 212 ? 0.355 0.186 7.723 1 92.06 212 THR A O 1
ATOM 1654 N N . THR A 1 213 ? 0.22 1.714 9.359 1 94.12 213 THR A N 1
ATOM 1655 C CA . THR A 1 213 ? -1.086 1.235 9.805 1 94.12 213 THR A CA 1
ATOM 1656 C C . THR A 1 213 ? -2.127 1.416 8.703 1 94.12 213 THR A C 1
ATOM 1658 O O . THR A 1 213 ? -2.926 0.514 8.438 1 94.12 213 THR A O 1
ATOM 1661 N N . VAL A 1 214 ? -2.07 2.547 8.094 1 96.69 214 VAL A N 1
ATOM 1662 C CA . VAL A 1 214 ? -3.016 2.816 7.016 1 96.69 214 VAL A CA 1
ATOM 1663 C C . VAL A 1 214 ? -2.732 1.888 5.836 1 96.69 214 VAL A C 1
ATOM 1665 O O . VAL A 1 214 ? -3.652 1.499 5.109 1 96.69 214 VAL A O 1
ATOM 1668 N N . GLY A 1 215 ? -1.465 1.532 5.68 1 94.56 215 GLY A N 1
ATOM 1669 C CA . GLY A 1 215 ? -1.138 0.55 4.66 1 94.56 215 GLY A CA 1
ATOM 1670 C C . GLY A 1 215 ? -1.832 -0.782 4.867 1 94.56 215 GLY A C 1
ATOM 1671 O O . GLY A 1 215 ? -2.391 -1.352 3.928 1 94.56 215 GLY A O 1
ATOM 1672 N N . ILE A 1 216 ? -1.814 -1.283 6.082 1 94.69 216 ILE A N 1
ATOM 1673 C CA . ILE A 1 216 ? -2.504 -2.523 6.418 1 94.69 216 ILE A CA 1
ATOM 1674 C C . ILE A 1 216 ? -4.004 -2.361 6.188 1 94.69 216 ILE A C 1
ATOM 1676 O O . ILE A 1 216 ? -4.641 -3.227 5.586 1 94.69 216 ILE A O 1
ATOM 1680 N N . LEU A 1 217 ? -4.48 -1.229 6.602 1 97.06 217 LEU A N 1
ATOM 1681 C CA . LEU A 1 217 ? -5.898 -0.911 6.5 1 97.06 217 LEU A CA 1
ATOM 1682 C C . LEU A 1 217 ? -6.363 -0.955 5.051 1 97.06 217 LEU A C 1
ATOM 1684 O O . LEU A 1 217 ? -7.359 -1.61 4.73 1 97.06 217 LEU A O 1
ATOM 1688 N N . THR A 1 218 ? -5.68 -0.305 4.16 1 96.44 218 THR A N 1
ATOM 1689 C CA . THR A 1 218 ? -6.113 -0.199 2.77 1 96.44 218 THR A CA 1
ATOM 1690 C C . THR A 1 218 ? -6.055 -1.56 2.08 1 96.44 218 THR A C 1
ATOM 1692 O O . THR A 1 218 ? -6.953 -1.907 1.309 1 96.44 218 THR A O 1
ATOM 1695 N N . ARG A 1 219 ? -5.078 -2.344 2.32 1 94.81 219 ARG A N 1
ATOM 1696 C CA . ARG A 1 219 ? -4.969 -3.66 1.699 1 94.81 219 ARG A CA 1
ATOM 1697 C C . ARG A 1 219 ? -6.07 -4.594 2.195 1 94.81 219 ARG A C 1
ATOM 1699 O O . ARG A 1 219 ? -6.645 -5.355 1.416 1 94.81 219 ARG A O 1
ATOM 1706 N N . GLN A 1 220 ? -6.363 -4.512 3.471 1 95.62 220 GLN A N 1
ATOM 1707 C CA . GLN A 1 220 ? -7.449 -5.336 3.986 1 95.62 220 GLN A CA 1
ATOM 1708 C C . GLN A 1 220 ? -8.797 -4.855 3.461 1 95.62 220 GLN A C 1
ATOM 1710 O O . GLN A 1 220 ? -9.695 -5.664 3.213 1 95.62 220 GLN A O 1
ATOM 1715 N N . ALA A 1 221 ? -8.922 -3.553 3.365 1 95.88 221 ALA A N 1
ATOM 1716 C CA . ALA A 1 221 ? -10.156 -3.021 2.795 1 95.88 221 ALA A CA 1
ATOM 1717 C C . ALA A 1 221 ? -10.383 -3.555 1.383 1 95.88 221 ALA A C 1
ATOM 1719 O O . ALA A 1 221 ? -11.5 -3.945 1.031 1 95.88 221 ALA A O 1
ATOM 1720 N N . MET A 1 222 ? -9.367 -3.617 0.571 1 93 222 MET A N 1
ATOM 1721 C CA . MET A 1 222 ? -9.453 -4.156 -0.782 1 93 222 MET A CA 1
ATOM 1722 C C . MET A 1 222 ? -9.75 -5.652 -0.753 1 93 222 MET A C 1
ATOM 1724 O O . MET A 1 222 ? -10.578 -6.141 -1.525 1 93 222 MET A O 1
ATOM 1728 N N . ALA A 1 223 ? -9.062 -6.301 0.171 1 93 223 ALA A N 1
ATOM 1729 C CA . ALA A 1 223 ? -9.273 -7.742 0.293 1 93 223 ALA A CA 1
ATOM 1730 C C . ALA A 1 223 ? -10.719 -8.055 0.66 1 93 223 ALA A C 1
ATOM 1732 O O . ALA A 1 223 ? -11.258 -9.094 0.254 1 93 223 ALA A O 1
ATOM 1733 N N . GLN A 1 224 ? -11.359 -7.09 1.365 1 93.75 224 GLN A N 1
ATOM 1734 C CA . GLN A 1 224 ? -12.734 -7.312 1.803 1 93.75 224 GLN A CA 1
ATOM 1735 C C . GLN A 1 224 ? -13.734 -6.797 0.769 1 93.75 224 GLN A C 1
ATOM 1737 O O . GLN A 1 224 ? -14.945 -6.84 0.991 1 93.75 224 GLN A O 1
ATOM 1742 N N . GLY A 1 225 ? -13.281 -6.25 -0.304 1 91 225 GLY A N 1
ATOM 1743 C CA . GLY A 1 225 ? -14.133 -5.91 -1.433 1 91 225 GLY A CA 1
ATOM 1744 C C . GLY A 1 225 ? -14.805 -4.559 -1.286 1 91 225 GLY A C 1
ATOM 1745 O O . GLY A 1 225 ? -15.836 -4.297 -1.918 1 91 225 GLY A O 1
ATOM 1746 N N . LEU A 1 226 ? -14.266 -3.682 -0.458 1 91.44 226 LEU A N 1
ATOM 1747 C CA . LEU A 1 226 ? -14.891 -2.387 -0.221 1 91.44 226 LEU A CA 1
ATOM 1748 C C . LEU A 1 226 ? -14.734 -1.476 -1.435 1 91.44 226 LEU A C 1
ATOM 1750 O O . LEU A 1 226 ? -15.438 -0.47 -1.558 1 91.44 226 LEU A O 1
ATOM 1754 N N . THR A 1 227 ? -13.883 -1.814 -2.338 1 89.19 227 THR A N 1
ATOM 1755 C CA . THR A 1 227 ? -13.625 -0.968 -3.496 1 89.19 227 THR A CA 1
ATOM 1756 C C . THR A 1 227 ? -14.484 -1.394 -4.68 1 89.19 227 THR A C 1
ATOM 1758 O O . THR A 1 227 ? -14.477 -0.741 -5.727 1 89.19 227 THR A O 1
ATOM 1761 N N . LEU A 1 228 ? -15.141 -2.518 -4.574 1 83.56 228 LEU A N 1
ATOM 1762 C CA . LEU A 1 228 ? -15.961 -3.029 -5.668 1 83.56 228 LEU A CA 1
ATOM 1763 C C . LEU A 1 228 ? -17.297 -2.285 -5.746 1 83.56 228 LEU A C 1
ATOM 1765 O O . LEU A 1 228 ? -17.859 -1.899 -4.715 1 83.56 228 LEU A O 1
ATOM 1769 N N . GLN A 1 229 ? -17.531 -1.967 -7.09 1 69.12 229 GLN A N 1
ATOM 1770 C CA . GLN A 1 229 ? -18.859 -1.406 -7.285 1 69.12 229 GLN A CA 1
ATOM 1771 C C . GLN A 1 229 ? -19.953 -2.445 -7 1 69.12 229 GLN A C 1
ATOM 1773 O O . GLN A 1 229 ? -19.891 -3.561 -7.527 1 69.12 229 GLN A O 1
ATOM 1778 N N . ARG A 1 230 ? -20.516 -2.402 -5.957 1 56.22 230 ARG A N 1
ATOM 1779 C CA . ARG A 1 230 ? -21.609 -3.307 -5.664 1 56.22 230 ARG A CA 1
ATOM 1780 C C . ARG A 1 230 ? -22.781 -3.07 -6.609 1 56.22 230 ARG A C 1
ATOM 1782 O O . ARG A 1 230 ? -23.281 -1.949 -6.719 1 56.22 230 ARG A O 1
ATOM 1789 N N . THR A 1 231 ? -22.594 -3.516 -7.941 1 46.78 231 THR A N 1
ATOM 1790 C CA . THR A 1 231 ? -23.719 -3.457 -8.867 1 46.78 231 THR A CA 1
ATOM 1791 C C . THR A 1 231 ? -25.031 -3.75 -8.156 1 46.78 231 THR A C 1
ATOM 1793 O O . THR A 1 231 ? -25.266 -4.883 -7.734 1 46.78 231 THR A O 1
ATOM 1796 N N . THR A 1 232 ? -25.406 -3.09 -7.301 1 40.84 232 THR A N 1
ATOM 1797 C CA . THR A 1 232 ? -26.844 -3.271 -7.082 1 40.84 232 THR A CA 1
ATOM 1798 C C . THR A 1 232 ? -27.578 -3.424 -8.414 1 40.84 232 THR A C 1
ATOM 1800 O O . THR A 1 232 ? -27.328 -2.674 -9.352 1 40.84 232 THR A O 1
ATOM 1803 N N . ASN A 1 233 ? -27.906 -4.492 -8.992 1 37.62 233 ASN A N 1
ATOM 1804 C CA . ASN A 1 233 ? -29.062 -4.34 -9.875 1 37.62 233 ASN A CA 1
ATOM 1805 C C . ASN A 1 233 ? -29.719 -2.977 -9.711 1 37.62 233 ASN A C 1
ATOM 1807 O O . ASN A 1 233 ? -29.906 -2.506 -8.586 1 37.62 233 ASN A O 1
ATOM 1811 N N . VAL A 1 234 ? -29.703 -2.012 -10.703 1 39.84 234 VAL A N 1
ATOM 1812 C CA . VAL A 1 234 ? -30.344 -0.706 -10.828 1 39.84 234 VAL A CA 1
ATOM 1813 C C . VAL A 1 234 ? -31.453 -0.573 -9.789 1 39.84 234 VAL A C 1
ATOM 1815 O O . VAL A 1 234 ? -31.672 0.507 -9.234 1 39.84 234 VAL A O 1
ATOM 1818 N N . ASP A 1 235 ? -32.406 -1.461 -9.773 1 39.44 235 ASP A N 1
ATOM 1819 C CA . ASP A 1 235 ? -33.688 -1.189 -9.109 1 39.44 235 ASP A CA 1
ATOM 1820 C C . ASP A 1 235 ? -33.5 -1.042 -7.602 1 39.44 235 ASP A C 1
ATOM 1822 O O . ASP A 1 235 ? -34.375 -0.517 -6.906 1 39.44 235 ASP A O 1
ATOM 1826 N N . GLN A 1 236 ? -32.812 -1.975 -6.824 1 38.88 236 GLN A N 1
ATOM 1827 C CA . GLN A 1 236 ? -32.906 -1.874 -5.371 1 38.88 236 GLN A CA 1
ATOM 1828 C C . GLN A 1 236 ? -31.609 -1.413 -4.742 1 38.88 236 GLN A C 1
ATOM 1830 O O . GLN A 1 236 ? -30.703 -2.219 -4.523 1 38.88 236 GLN A O 1
ATOM 1835 N N . THR A 1 237 ? -30.906 -0.369 -5.016 1 45 237 THR A N 1
ATOM 1836 C CA . THR A 1 237 ? -30.047 0.212 -3.986 1 45 237 THR A CA 1
ATOM 1837 C C . THR A 1 237 ? -30.469 -0.271 -2.6 1 45 237 THR A C 1
ATOM 1839 O O . THR A 1 237 ? -31.516 0.119 -2.09 1 45 237 THR A O 1
ATOM 1842 N N . SER A 1 238 ? -30.406 -1.377 -2.195 1 47.62 238 SER A N 1
ATOM 1843 C CA . SER A 1 238 ? -30.844 -1.792 -0.866 1 47.62 238 SER A CA 1
ATOM 1844 C C . SER A 1 238 ? -30.172 -0.95 0.221 1 47.62 238 SER A C 1
ATOM 1846 O O . SER A 1 238 ? -28.969 -0.705 0.176 1 47.62 238 SER A O 1
ATOM 1848 N N . PRO A 1 239 ? -30.938 -0.046 0.902 1 49.88 239 PRO A N 1
ATOM 1849 C CA . PRO A 1 239 ? -30.531 0.61 2.146 1 49.88 239 PRO A CA 1
ATOM 1850 C C . PRO A 1 239 ? -29.391 -0.126 2.855 1 49.88 239 PRO A C 1
ATOM 1852 O O . PRO A 1 239 ? -28.688 0.466 3.672 1 49.88 239 PRO A O 1
ATOM 1855 N N . ALA A 1 240 ? -29.172 -1.405 2.484 1 55.91 240 ALA A N 1
ATOM 1856 C CA . ALA A 1 240 ? -28.344 -2.322 3.254 1 55.91 240 ALA A CA 1
ATOM 1857 C C . ALA A 1 240 ? -26.859 -2.066 2.988 1 55.91 240 ALA A C 1
ATOM 1859 O O . ALA A 1 240 ? -26 -2.486 3.768 1 55.91 240 ALA A O 1
ATOM 1860 N N . ASP A 1 241 ? -26.438 -0.911 2.068 1 81.56 241 ASP A N 1
ATOM 1861 C CA . ASP A 1 241 ? -25.031 -0.846 1.706 1 81.56 241 ASP A CA 1
ATOM 1862 C C . ASP A 1 241 ? -24.375 0.438 2.227 1 81.56 241 ASP A C 1
ATOM 1864 O O . ASP A 1 241 ? -23.172 0.628 2.098 1 81.56 241 ASP A O 1
ATOM 1868 N N . GLU A 1 242 ? -25.125 1.214 2.98 1 88.69 242 GLU A N 1
ATOM 1869 C CA . GLU A 1 242 ? -24.641 2.533 3.373 1 88.69 242 GLU A CA 1
ATOM 1870 C C . GLU A 1 242 ? -23.5 2.426 4.371 1 88.69 242 GLU A C 1
ATOM 1872 O O . GLU A 1 242 ? -22.5 3.137 4.254 1 88.69 242 GLU A O 1
ATOM 1877 N N . PRO A 1 243 ? -23.625 1.53 5.309 1 90 243 PRO A N 1
ATOM 1878 C CA . PRO A 1 243 ? -22.484 1.397 6.219 1 90 243 PRO A CA 1
ATOM 1879 C C . PRO A 1 243 ? -21.188 1.071 5.492 1 90 243 PRO A C 1
ATOM 1881 O O . PRO A 1 243 ? -20.125 1.563 5.875 1 90 243 PRO A O 1
ATOM 1884 N N . SER A 1 244 ? -21.297 0.328 4.434 1 92 244 SER A N 1
ATOM 1885 C CA . SER A 1 244 ? -20.109 -0.016 3.65 1 92 244 SER A CA 1
ATOM 1886 C C . SER A 1 244 ? -19.609 1.188 2.867 1 92 244 SER A C 1
ATOM 1888 O O . SER A 1 244 ? -18.391 1.381 2.74 1 92 244 SER A O 1
ATOM 1890 N N . ASN A 1 245 ? -20.531 1.98 2.355 1 91.75 245 ASN A N 1
ATOM 1891 C CA . ASN A 1 245 ? -20.125 3.195 1.652 1 91.75 245 ASN A CA 1
ATOM 1892 C C . ASN A 1 245 ? -19.406 4.168 2.582 1 91.75 245 ASN A C 1
ATOM 1894 O O . ASN A 1 245 ? -18.359 4.715 2.229 1 91.75 245 ASN A O 1
ATOM 1898 N N . ARG A 1 246 ? -19.969 4.32 3.699 1 94.69 246 ARG A N 1
ATOM 1899 C CA . ARG A 1 246 ? -19.391 5.234 4.672 1 94.69 246 ARG A CA 1
ATOM 1900 C C . ARG A 1 246 ? -18.016 4.742 5.121 1 94.69 246 ARG A C 1
ATOM 1902 O O . ARG A 1 246 ? -17.094 5.543 5.293 1 94.69 246 ARG A O 1
ATOM 1909 N N . LEU A 1 247 ? -17.969 3.447 5.309 1 96 247 LEU A N 1
ATOM 1910 C CA . LEU A 1 247 ? -16.688 2.867 5.691 1 96 247 LEU A CA 1
ATOM 1911 C C . LEU A 1 247 ? -15.648 3.074 4.598 1 96 247 LEU A C 1
ATOM 1913 O O . LEU A 1 247 ? -14.523 3.496 4.875 1 96 247 LEU A O 1
ATOM 1917 N N . PHE A 1 248 ? -16.016 2.861 3.355 1 95.88 248 PHE A N 1
ATOM 1918 C CA . PHE A 1 248 ? -15.117 3.057 2.223 1 95.88 248 PHE A CA 1
ATOM 1919 C C . PHE A 1 248 ? -14.602 4.492 2.18 1 95.88 248 PHE A C 1
ATOM 1921 O O . PHE A 1 248 ? -13.391 4.723 2.104 1 95.88 248 PHE A O 1
ATOM 1928 N N . TRP A 1 249 ? -15.445 5.383 2.246 1 95.25 249 TRP A N 1
ATOM 1929 C CA . TRP A 1 249 ? -15.062 6.785 2.098 1 95.25 249 TRP A CA 1
ATOM 1930 C C . TRP A 1 249 ? -14.258 7.258 3.305 1 95.25 249 TRP A C 1
ATOM 1932 O O . TRP A 1 249 ? -13.375 8.117 3.174 1 95.25 249 TRP A O 1
ATOM 1942 N N . SER A 1 250 ? -14.586 6.734 4.488 1 97.19 250 SER A N 1
ATOM 1943 C CA . SER A 1 250 ? -13.766 7.055 5.645 1 97.19 250 SER A CA 1
ATOM 1944 C C . SER A 1 250 ? -12.328 6.59 5.449 1 97.19 250 SER A C 1
ATOM 1946 O O . SER A 1 250 ? -11.383 7.312 5.777 1 97.19 250 SER A O 1
ATOM 1948 N N . ILE A 1 251 ? -12.148 5.418 4.891 1 97.38 251 ILE A N 1
ATOM 1949 C CA . ILE A 1 251 ? -10.82 4.887 4.602 1 97.38 251 ILE A CA 1
ATOM 1950 C C . ILE A 1 251 ? -10.156 5.723 3.508 1 97.38 251 ILE A C 1
ATOM 1952 O O . ILE A 1 251 ? -8.977 6.051 3.602 1 97.38 251 ILE A O 1
ATOM 1956 N N . TYR A 1 252 ? -10.977 6.07 2.504 1 96.31 252 TYR A N 1
ATOM 1957 C CA . TYR A 1 252 ? -10.5 6.891 1.396 1 96.31 252 TYR A CA 1
ATOM 1958 C C . TYR A 1 252 ? -9.922 8.211 1.903 1 96.31 252 TYR A C 1
ATOM 1960 O O . TYR A 1 252 ? -8.812 8.594 1.523 1 96.31 252 TYR A O 1
ATOM 1968 N N . VAL A 1 253 ? -10.594 8.805 2.781 1 96.88 253 VAL A N 1
ATOM 1969 C CA . VAL A 1 253 ? -10.211 10.102 3.32 1 96.88 253 VAL A CA 1
ATOM 1970 C C . VAL A 1 253 ? -8.93 9.961 4.145 1 96.88 253 VAL A C 1
ATOM 1972 O O . VAL A 1 253 ? -7.98 10.727 3.971 1 96.88 253 VAL A O 1
ATOM 1975 N N . LEU A 1 254 ? -8.914 9.023 4.98 1 97.69 254 LEU A N 1
ATOM 1976 C CA . LEU A 1 254 ? -7.746 8.828 5.84 1 97.69 254 LEU A CA 1
ATOM 1977 C C . LEU A 1 254 ? -6.516 8.477 5.012 1 97.69 254 LEU A C 1
ATOM 1979 O O . LEU A 1 254 ? -5.43 9.016 5.25 1 97.69 254 LEU A O 1
ATOM 1983 N N . ASP A 1 255 ? -6.691 7.652 4.051 1 97.31 255 ASP A N 1
ATOM 1984 C CA . ASP A 1 255 ? -5.594 7.207 3.197 1 97.31 255 ASP A CA 1
ATOM 1985 C C . ASP A 1 255 ? -4.988 8.375 2.426 1 97.31 255 ASP A C 1
ATOM 1987 O O . ASP A 1 255 ? -3.766 8.531 2.383 1 97.31 255 ASP A O 1
ATOM 1991 N N . ARG A 1 256 ? -5.793 9.156 1.884 1 96.81 256 ARG A N 1
ATOM 1992 C CA . ARG A 1 256 ? -5.305 10.281 1.093 1 96.81 256 ARG A CA 1
ATOM 1993 C C . ARG A 1 256 ? -4.68 11.352 1.985 1 96.81 256 ARG A C 1
ATOM 1995 O O . ARG A 1 256 ? -3.705 12 1.597 1 96.81 256 ARG A O 1
ATOM 2002 N N . MET A 1 257 ? -5.281 11.5 3.119 1 97.25 257 MET A N 1
ATOM 2003 C CA . MET A 1 257 ? -4.715 12.469 4.051 1 97.25 257 MET A CA 1
ATOM 2004 C C . MET A 1 257 ? -3.303 12.07 4.465 1 97.25 257 MET A C 1
ATOM 2006 O O . MET A 1 257 ? -2.377 12.875 4.391 1 97.25 257 MET A O 1
ATOM 2010 N N . VAL A 1 258 ? -3.139 10.859 4.805 1 97.75 258 VAL A N 1
ATOM 2011 C CA . VAL A 1 258 ? -1.84 10.383 5.266 1 97.75 258 VAL A CA 1
ATOM 2012 C C . VAL A 1 258 ? -0.856 10.352 4.098 1 97.75 258 VAL A C 1
ATOM 2014 O O . VAL A 1 258 ? 0.291 10.781 4.234 1 97.75 258 VAL A O 1
ATOM 2017 N N . ALA A 1 259 ? -1.323 9.898 2.986 1 96.88 259 ALA A N 1
ATOM 2018 C CA . ALA A 1 259 ? -0.466 9.812 1.807 1 96.88 259 ALA A CA 1
ATOM 2019 C C . ALA A 1 259 ? 0.05 11.188 1.399 1 96.88 259 ALA A C 1
ATOM 2021 O O . ALA A 1 259 ? 1.25 11.367 1.179 1 96.88 259 ALA A O 1
ATOM 2022 N N . SER A 1 260 ? -0.792 12.156 1.336 1 96.94 260 SER A N 1
ATOM 2023 C CA . SER A 1 260 ? -0.389 13.508 0.966 1 96.94 260 SER A CA 1
ATOM 2024 C C . SER A 1 260 ? 0.534 14.117 2.018 1 96.94 260 SER A C 1
ATOM 2026 O O . SER A 1 260 ? 1.44 14.891 1.685 1 96.94 260 SER A O 1
ATOM 2028 N N . SER A 1 261 ? 0.283 13.75 3.213 1 97 261 SER A N 1
ATOM 2029 C CA . SER A 1 261 ? 1.088 14.297 4.301 1 97 261 SER A CA 1
ATOM 2030 C C . SER A 1 261 ? 2.518 13.773 4.246 1 97 261 SER A C 1
ATOM 2032 O O . SER A 1 261 ? 3.463 14.492 4.578 1 97 261 SER A O 1
ATOM 2034 N N . VAL A 1 262 ? 2.686 12.57 3.809 1 96.44 262 VAL A N 1
ATOM 2035 C CA . VAL A 1 262 ? 4.027 12 3.775 1 96.44 262 VAL A CA 1
ATOM 2036 C C . VAL A 1 262 ? 4.602 12.102 2.363 1 96.44 262 VAL A C 1
ATOM 2038 O O . VAL A 1 262 ? 5.727 11.672 2.111 1 96.44 262 VAL A O 1
ATOM 2041 N N . GLY A 1 263 ? 3.861 12.641 1.5 1 95.69 263 GLY A N 1
ATOM 2042 C CA . GLY A 1 263 ? 4.332 12.852 0.141 1 95.69 263 GLY A CA 1
ATOM 2043 C C . GLY A 1 263 ? 4.484 11.562 -0.645 1 95.69 263 GLY A C 1
ATOM 2044 O O . GLY A 1 263 ? 5.508 11.344 -1.294 1 95.69 263 GLY A O 1
ATOM 2045 N N . GLN A 1 264 ? 3.514 10.703 -0.524 1 95.06 264 GLN A N 1
ATOM 2046 C CA . GLN A 1 264 ? 3.492 9.414 -1.209 1 95.06 264 GLN A CA 1
ATOM 2047 C C . GLN A 1 264 ? 2.137 9.164 -1.866 1 95.06 264 GLN A C 1
ATOM 2049 O O . GLN A 1 264 ? 1.155 9.836 -1.555 1 95.06 264 GLN A O 1
ATOM 2054 N N . PRO A 1 265 ? 2.098 8.266 -2.859 1 93 265 PRO A N 1
ATOM 2055 C CA . PRO A 1 265 ? 0.792 7.926 -3.43 1 93 265 PRO A CA 1
ATOM 2056 C C . PRO A 1 265 ? -0.1 7.164 -2.453 1 93 265 PRO A C 1
ATOM 2058 O O . PRO A 1 265 ? 0.403 6.453 -1.577 1 93 265 PRO A O 1
ATOM 2061 N N . PRO A 1 266 ? -1.398 7.305 -2.648 1 94.12 266 PRO A N 1
ATOM 2062 C CA . PRO A 1 266 ? -2.312 6.574 -1.767 1 94.12 266 PRO A CA 1
ATOM 2063 C C . PRO A 1 266 ? -2.242 5.062 -1.961 1 94.12 266 PRO A C 1
ATOM 2065 O O . PRO A 1 266 ? -1.763 4.594 -2.996 1 94.12 266 PRO A O 1
ATOM 2068 N N . GLY A 1 267 ? -2.619 4.391 -0.939 1 92.31 267 GLY A N 1
ATOM 2069 C CA . GLY A 1 267 ? -2.59 2.938 -0.979 1 92.31 267 GLY A CA 1
ATOM 2070 C C . GLY A 1 267 ? -3.869 2.328 -1.521 1 92.31 267 GLY A C 1
ATOM 2071 O O . GLY A 1 267 ? -3.846 1.249 -2.117 1 92.31 267 GLY A O 1
ATOM 2072 N N . LEU A 1 268 ? -4.965 2.998 -1.297 1 91.38 268 LEU A N 1
ATOM 2073 C CA . LEU A 1 268 ? -6.258 2.48 -1.738 1 91.38 268 LEU A CA 1
ATOM 2074 C C . LEU A 1 268 ? -6.449 2.709 -3.234 1 91.38 268 LEU A C 1
ATOM 2076 O O . LEU A 1 268 ? -6.535 3.852 -3.688 1 91.38 268 LEU A O 1
ATOM 2080 N N . PHE A 1 269 ? -6.496 1.652 -3.963 1 81.44 269 PHE A N 1
ATOM 2081 C CA . PHE A 1 269 ? -6.664 1.723 -5.41 1 81.44 269 PHE A CA 1
ATOM 2082 C C . PHE A 1 269 ? -8.141 1.784 -5.781 1 81.44 269 PHE A C 1
ATOM 2084 O O . PHE A 1 269 ? -8.891 0.847 -5.508 1 81.44 269 PHE A O 1
ATOM 2091 N N . VAL A 1 270 ? -8.492 2.955 -6.398 1 78.31 270 VAL A N 1
ATOM 2092 C CA . VAL A 1 270 ? -9.883 3.143 -6.793 1 78.31 270 VAL A CA 1
ATOM 2093 C C . VAL A 1 270 ? -9.945 3.678 -8.227 1 78.31 270 VAL A C 1
ATOM 2095 O O . VAL A 1 270 ? -10.133 4.879 -8.438 1 78.31 270 VAL A O 1
ATOM 2098 N N . PRO A 1 271 ? -9.797 2.82 -9.164 1 62.28 271 PRO A N 1
ATOM 2099 C CA . PRO A 1 271 ? -9.742 3.352 -10.531 1 62.28 271 PRO A CA 1
ATOM 2100 C C . PRO A 1 271 ? -11.039 4.039 -10.945 1 62.28 271 PRO A C 1
ATOM 2102 O O . PRO A 1 271 ? -11.016 5.031 -11.68 1 62.28 271 PRO A O 1
ATOM 2105 N N . ASP A 1 272 ? -12.211 3.408 -10.578 1 61.78 272 ASP A N 1
ATOM 2106 C CA . ASP A 1 272 ? -13.492 3.98 -10.977 1 61.78 272 ASP A CA 1
ATOM 2107 C C . ASP A 1 272 ? -14.383 4.23 -9.758 1 61.78 272 ASP A C 1
ATOM 2109 O O . ASP A 1 272 ? -15.102 3.332 -9.312 1 61.78 272 ASP A O 1
ATOM 2113 N N . ALA A 1 273 ? -14.047 5.199 -9.023 1 62 273 ALA A N 1
ATOM 2114 C CA . ALA A 1 273 ? -14.812 5.375 -7.793 1 62 273 ALA A CA 1
ATOM 2115 C C . ALA A 1 273 ? -16.312 5.48 -8.078 1 62 273 ALA A C 1
ATOM 2117 O O . ALA A 1 273 ? -16.828 6.578 -8.289 1 62 273 ALA A O 1
ATOM 2118 N N . HIS A 1 274 ? -16.828 4.383 -8.289 1 75.31 274 HIS A N 1
ATOM 2119 C CA . HIS A 1 274 ? -18.281 4.375 -8.492 1 75.31 274 HIS A CA 1
ATOM 2120 C C . HIS A 1 274 ? -19.016 4.066 -7.195 1 75.31 274 HIS A C 1
ATOM 2122 O O . HIS A 1 274 ? -20.172 3.65 -7.223 1 75.31 274 HIS A O 1
ATOM 2128 N N . ILE A 1 275 ? -18.328 4.293 -6.152 1 86.12 275 ILE A N 1
ATOM 2129 C CA . ILE A 1 275 ? -18.984 4.117 -4.867 1 86.12 275 ILE A CA 1
ATOM 2130 C C . ILE A 1 275 ? -19.75 5.391 -4.5 1 86.12 275 ILE A C 1
ATOM 2132 O O . ILE A 1 275 ? -19.188 6.484 -4.516 1 86.12 275 ILE A O 1
ATOM 2136 N N . PRO A 1 276 ? -20.938 5.262 -4.258 1 88.31 276 PRO A N 1
ATOM 2137 C CA . PRO A 1 276 ? -21.734 6.453 -3.924 1 88.31 276 PRO A CA 1
ATOM 2138 C C . PRO A 1 276 ? -21.219 7.168 -2.676 1 88.31 276 PRO A C 1
ATOM 2140 O O . PRO A 1 276 ? -20.766 6.516 -1.729 1 88.31 276 PRO A O 1
ATOM 2143 N N . LEU A 1 277 ? -21.328 8.461 -2.734 1 91.56 277 LEU A N 1
ATOM 2144 C CA . LEU A 1 277 ? -20.984 9.25 -1.56 1 91.56 277 LEU A CA 1
ATOM 2145 C C . LEU A 1 277 ? -21.922 8.945 -0.4 1 91.56 277 LEU A C 1
ATOM 2147 O O . LEU A 1 277 ? -23.062 8.516 -0.614 1 91.56 277 LEU A O 1
ATOM 2151 N N . PRO A 1 278 ? -21.453 9.102 0.797 1 91.31 278 PRO A N 1
ATOM 2152 C CA . PRO A 1 278 ? -22.328 8.867 1.952 1 91.31 278 PRO A CA 1
ATOM 2153 C C . PRO A 1 278 ? -23.625 9.664 1.886 1 91.31 278 PRO A C 1
ATOM 2155 O O . PRO A 1 278 ? -23.609 10.852 1.537 1 91.31 278 PRO A O 1
ATOM 2158 N N . ALA A 1 279 ? -24.734 8.93 2.188 1 90.12 279 ALA A N 1
ATOM 2159 C CA . ALA A 1 279 ? -26.062 9.531 2.107 1 90.12 279 ALA A CA 1
ATOM 2160 C C . ALA A 1 279 ? -26.891 9.188 3.342 1 90.12 279 ALA A C 1
ATOM 2162 O O . ALA A 1 279 ? -26.562 8.273 4.094 1 90.12 279 ALA A O 1
ATOM 2163 N N . VAL A 1 280 ? -27.906 10.039 3.486 1 89.5 280 VAL A N 1
ATOM 2164 C CA . VAL A 1 280 ? -28.812 9.797 4.598 1 89.5 280 VAL A CA 1
ATOM 2165 C C . VAL A 1 280 ? -29.656 8.562 4.312 1 89.5 280 VAL A C 1
ATOM 2167 O O . VAL A 1 280 ? -30.219 8.422 3.221 1 89.5 280 VAL A O 1
ATOM 2170 N N . THR A 1 281 ? -29.688 7.688 5.281 1 86 281 THR A N 1
ATOM 2171 C CA . THR A 1 281 ? -30.516 6.504 5.121 1 86 281 THR A CA 1
ATOM 2172 C C . THR A 1 281 ? -31.984 6.84 5.359 1 86 281 THR A C 1
ATOM 2174 O O . THR A 1 281 ? -32.312 7.902 5.898 1 86 281 THR A O 1
ATOM 2177 N N . VAL A 1 282 ? -32.812 5.875 4.992 1 82.75 282 VAL A N 1
ATOM 2178 C CA . VAL A 1 282 ? -34.219 6.066 5.176 1 82.75 282 VAL A CA 1
ATOM 2179 C C . VAL A 1 282 ? -34.562 6.16 6.664 1 82.75 282 VAL A C 1
ATOM 2181 O O . VAL A 1 282 ? -35.344 7.012 7.086 1 82.75 282 VAL A O 1
ATOM 2184 N N . THR A 1 283 ? -33.875 5.383 7.418 1 83.25 283 THR A N 1
ATOM 2185 C CA . THR A 1 283 ? -34.094 5.367 8.859 1 83.25 283 THR A CA 1
ATOM 2186 C C . THR A 1 283 ? -33.625 6.664 9.5 1 83.25 283 THR A C 1
ATOM 2188 O O . THR A 1 283 ? -34.281 7.211 10.383 1 83.25 283 THR A O 1
ATOM 2191 N N . GLU A 1 284 ? -32.531 7.105 9.062 1 85.94 284 GLU A N 1
ATOM 2192 C CA . GLU A 1 284 ? -32 8.359 9.586 1 85.94 284 GLU A CA 1
ATOM 2193 C C . GLU A 1 284 ? -32.875 9.547 9.195 1 85.94 284 GLU A C 1
ATOM 2195 O O . GLU A 1 284 ? -33.062 10.469 9.984 1 85.94 284 GLU A O 1
ATOM 2200 N N . PHE A 1 285 ? -33.438 9.484 8.008 1 85.5 285 PHE A N 1
ATOM 2201 C CA . PHE A 1 285 ? -34.312 10.555 7.516 1 85.5 285 PHE A CA 1
ATOM 2202 C C . PHE A 1 285 ? -35.594 10.633 8.328 1 85.5 285 PHE A C 1
ATOM 2204 O O . PHE A 1 285 ? -36.125 11.727 8.539 1 85.5 285 PHE A O 1
ATOM 2211 N N . ALA A 1 286 ? -35.969 9.453 8.727 1 87.69 286 ALA A N 1
ATOM 2212 C CA . ALA A 1 286 ? -37.219 9.375 9.484 1 87.69 286 ALA A CA 1
ATOM 2213 C C . ALA A 1 286 ? -37 9.688 10.961 1 87.69 286 ALA A C 1
ATOM 2215 O O . ALA A 1 286 ? -37.938 9.883 11.719 1 87.69 286 ALA A O 1
ATOM 2216 N N . SER A 1 287 ? -35.781 9.789 11.281 1 86.81 287 SER A N 1
ATOM 2217 C CA . SER A 1 287 ? -35.469 9.977 12.695 1 86.81 287 SER A CA 1
ATOM 2218 C C . SER A 1 287 ? -35.438 11.461 13.062 1 86.81 287 SER A C 1
ATOM 2220 O O . SER A 1 287 ? -35.406 12.32 12.18 1 86.81 287 SER A O 1
ATOM 2222 N N . ALA A 1 288 ? -35.469 11.773 14.398 1 86.56 288 ALA A N 1
ATOM 2223 C CA . ALA A 1 288 ? -35.438 13.141 14.914 1 86.56 288 ALA A CA 1
ATOM 2224 C C . ALA A 1 288 ? -34.062 13.766 14.672 1 86.56 288 ALA A C 1
ATOM 2226 O O . ALA A 1 288 ? -33.938 14.992 14.688 1 86.56 288 ALA A O 1
ATOM 2227 N N . GLN A 1 289 ? -33.125 12.945 14.375 1 84.5 289 GLN A N 1
ATOM 2228 C CA . GLN A 1 289 ? -31.75 13.43 14.211 1 84.5 289 GLN A CA 1
ATOM 2229 C C . GLN A 1 289 ? -31.453 13.711 12.742 1 84.5 289 GLN A C 1
ATOM 2231 O O . GLN A 1 289 ? -30.281 13.883 12.375 1 84.5 289 GLN A O 1
ATOM 2236 N N . ARG A 1 290 ? -32.438 13.828 11.93 1 87.31 290 ARG A N 1
ATOM 2237 C CA . ARG A 1 290 ? -32.281 13.977 10.484 1 87.31 290 ARG A CA 1
ATOM 2238 C C . ARG A 1 290 ? -31.406 15.195 10.156 1 87.31 290 ARG A C 1
ATOM 2240 O O . ARG A 1 290 ? -30.516 15.117 9.312 1 87.31 290 ARG A O 1
ATOM 2247 N N . ALA A 1 291 ? -31.703 16.297 10.797 1 85.44 291 ALA A N 1
ATOM 2248 C CA . ALA A 1 291 ? -30.984 17.531 10.5 1 85.44 291 ALA A CA 1
ATOM 2249 C C . ALA A 1 291 ? -29.516 17.422 10.875 1 85.44 291 ALA A C 1
ATOM 2251 O O . ALA A 1 291 ? -28.641 17.875 10.133 1 85.44 291 ALA A O 1
ATOM 2252 N N . GLU A 1 292 ? -29.297 16.812 11.938 1 84.31 292 GLU A N 1
ATOM 2253 C CA . GLU A 1 292 ? -27.922 16.656 12.406 1 84.31 292 GLU A CA 1
ATOM 2254 C C . GLU A 1 292 ? -27.141 15.719 11.5 1 84.31 292 GLU A C 1
ATOM 2256 O O . GLU A 1 292 ? -25.984 15.992 11.164 1 84.31 292 GLU A O 1
ATOM 2261 N N . VAL A 1 293 ? -27.766 14.68 11.125 1 87.44 293 VAL A N 1
ATOM 2262 C CA . VAL A 1 293 ? -27.125 13.703 10.258 1 87.44 293 VAL A CA 1
ATOM 2263 C C . VAL A 1 293 ? -26.859 14.328 8.891 1 87.44 293 VAL A C 1
ATOM 2265 O O . VAL A 1 293 ? -25.781 14.117 8.305 1 87.44 293 VAL A O 1
ATOM 2268 N N . SER A 1 294 ? -27.766 15.047 8.391 1 87.88 294 SER A N 1
ATOM 2269 C CA . SER A 1 294 ? -27.594 15.703 7.098 1 87.88 294 SER A CA 1
ATOM 2270 C C . SER A 1 294 ? -26.453 16.703 7.121 1 87.88 294 SER A C 1
ATOM 2272 O O . SER A 1 294 ? -25.672 16.781 6.176 1 87.88 294 SER A O 1
ATOM 2274 N N . SER A 1 295 ? -26.406 17.453 8.164 1 85.12 295 SER A N 1
ATOM 2275 C CA . SER A 1 295 ? -25.312 18.422 8.32 1 85.12 295 SER A CA 1
ATOM 2276 C C . SER A 1 295 ? -23.969 17.719 8.406 1 85.12 295 SER A C 1
ATOM 2278 O O . SER A 1 295 ? -22.984 18.172 7.805 1 85.12 295 SER A O 1
ATOM 2280 N N . MET A 1 296 ? -23.969 16.703 9.109 1 86.5 296 MET A N 1
ATOM 2281 C CA . MET A 1 296 ? -22.734 15.938 9.25 1 86.5 296 MET A CA 1
ATOM 2282 C C . MET A 1 296 ? -22.266 15.391 7.906 1 86.5 296 MET A C 1
ATOM 2284 O O . MET A 1 296 ? -21.094 15.477 7.578 1 86.5 296 MET A O 1
ATOM 2288 N N . LEU A 1 297 ? -23.188 14.906 7.184 1 90.19 297 LEU A N 1
ATOM 2289 C CA . LEU A 1 297 ? -22.828 14.289 5.91 1 90.19 297 LEU A CA 1
ATOM 2290 C C . LEU A 1 297 ? -22.391 15.344 4.902 1 90.19 297 LEU A C 1
ATOM 2292 O O . LEU A 1 297 ? -21.562 15.062 4.027 1 90.19 297 LEU A O 1
ATOM 2296 N N . LEU A 1 298 ? -22.922 16.547 5.055 1 89.44 298 LEU A N 1
ATOM 2297 C CA . LEU A 1 298 ? -22.453 17.641 4.207 1 89.44 298 LEU A CA 1
ATOM 2298 C C . LEU A 1 298 ? -20.984 17.938 4.469 1 89.44 298 LEU A C 1
ATOM 2300 O O . LEU A 1 298 ? -20.219 18.156 3.527 1 89.44 298 LEU A O 1
ATOM 2304 N N . VAL A 1 299 ? -20.656 17.938 5.691 1 88.5 299 VAL A N 1
ATOM 2305 C CA . VAL A 1 299 ? -19.266 18.172 6.066 1 88.5 299 VAL A CA 1
ATOM 2306 C C . VAL A 1 299 ? -18.391 17.016 5.562 1 88.5 299 VAL A C 1
ATOM 2308 O O . VAL A 1 299 ? -17.312 17.234 5.039 1 88.5 299 VAL A O 1
ATOM 2311 N N . THR A 1 300 ? -18.953 15.844 5.711 1 91.69 300 THR A N 1
ATOM 2312 C CA . THR A 1 300 ? -18.234 14.664 5.262 1 91.69 300 THR A CA 1
ATOM 2313 C C . THR A 1 300 ? -17.938 14.75 3.766 1 91.69 300 THR A C 1
ATOM 2315 O O . THR A 1 300 ? -16.828 14.461 3.326 1 91.69 300 THR A O 1
ATOM 2318 N N . ARG A 1 301 ? -18.859 15.109 3.018 1 93.75 301 ARG A N 1
ATOM 2319 C CA . ARG A 1 301 ? -18.703 15.203 1.571 1 93.75 301 ARG A CA 1
ATOM 2320 C C . ARG A 1 301 ? -17.688 16.281 1.205 1 93.75 301 ARG A C 1
ATOM 2322 O O . ARG A 1 301 ? -16.906 16.125 0.267 1 93.75 301 ARG A O 1
ATOM 2329 N N . HIS A 1 302 ? -17.719 17.344 1.964 1 94.25 302 HIS A N 1
ATOM 2330 C CA . HIS A 1 302 ? -16.766 18.422 1.73 1 94.25 302 HIS A CA 1
ATOM 2331 C C . HIS A 1 302 ? -15.344 17.984 2.047 1 94.25 302 HIS A C 1
ATOM 2333 O O . HIS A 1 302 ? -14.406 18.359 1.348 1 94.25 302 HIS A O 1
ATOM 2339 N N . VAL A 1 303 ? -15.242 17.203 3.062 1 94.44 303 VAL A N 1
ATOM 2340 C CA . VAL A 1 303 ? -13.938 16.688 3.441 1 94.44 303 VAL A CA 1
ATOM 2341 C C . VAL A 1 303 ? -13.453 15.688 2.389 1 94.44 303 VAL A C 1
ATOM 2343 O O . VAL A 1 303 ? -12.266 15.664 2.045 1 94.44 303 VAL A O 1
ATOM 2346 N N . ILE A 1 304 ? -14.297 14.867 1.899 1 95.25 304 ILE A N 1
ATOM 2347 C CA . ILE A 1 304 ? -13.953 13.93 0.835 1 95.25 304 ILE A CA 1
ATOM 2348 C C . ILE A 1 304 ? -13.406 14.695 -0.369 1 95.25 304 ILE A C 1
ATOM 2350 O O . ILE A 1 304 ? -12.383 14.312 -0.941 1 95.25 304 ILE A O 1
ATOM 2354 N N . GLN A 1 305 ? -14.055 15.766 -0.703 1 95.88 305 GLN A N 1
ATOM 2355 C CA . GLN A 1 305 ? -13.609 16.578 -1.836 1 95.88 305 GLN A CA 1
ATOM 2356 C C . GLN A 1 305 ? -12.227 17.172 -1.572 1 95.88 305 GLN A C 1
ATOM 2358 O O . GLN A 1 305 ? -11.398 17.266 -2.48 1 95.88 305 GLN A O 1
ATOM 2363 N N . LEU A 1 306 ? -12.07 17.609 -0.389 1 97.06 306 LEU A N 1
ATOM 2364 C CA . LEU A 1 306 ? -10.766 18.141 -0.009 1 97.06 306 LEU A CA 1
ATOM 2365 C C . LEU A 1 306 ? -9.672 17.109 -0.252 1 97.06 306 LEU A C 1
ATOM 2367 O O . LEU A 1 306 ? -8.633 17.422 -0.845 1 97.06 306 LEU A O 1
ATOM 2371 N N . ARG A 1 307 ? -9.922 15.922 0.17 1 96.94 307 ARG A N 1
ATOM 2372 C CA . ARG A 1 307 ? -8.914 14.867 0.069 1 96.94 307 ARG A CA 1
ATOM 2373 C C . ARG A 1 307 ? -8.711 14.445 -1.381 1 96.94 307 ARG A C 1
ATOM 2375 O O . ARG A 1 307 ? -7.598 14.109 -1.783 1 96.94 307 ARG A O 1
ATOM 2382 N N . ARG A 1 308 ? -9.734 14.469 -2.148 1 94.94 308 ARG A N 1
ATOM 2383 C CA . ARG A 1 308 ? -9.609 14.227 -3.58 1 94.94 308 ARG A CA 1
ATOM 2384 C C . ARG A 1 308 ? -8.703 15.266 -4.23 1 94.94 308 ARG A C 1
ATOM 2386 O O . ARG A 1 308 ? -7.836 14.922 -5.039 1 94.94 308 ARG A O 1
ATOM 2393 N N . LEU A 1 309 ? -8.922 16.484 -3.83 1 97.12 309 LEU A N 1
ATOM 2394 C CA . LEU A 1 309 ? -8.141 17.578 -4.391 1 97.12 309 LEU A CA 1
ATOM 2395 C C . LEU A 1 309 ? -6.68 17.484 -3.959 1 97.12 309 LEU A C 1
ATOM 2397 O O . LEU A 1 309 ? -5.777 17.688 -4.773 1 97.12 309 LEU A O 1
ATOM 2401 N N . GLU A 1 310 ? -6.539 17.188 -2.729 1 97.5 310 GLU A N 1
ATOM 2402 C CA . GLU A 1 310 ? -5.18 17.047 -2.217 1 97.5 310 GLU A CA 1
ATOM 2403 C C . GLU A 1 310 ? -4.422 15.945 -2.965 1 97.5 310 GLU A C 1
ATOM 2405 O O . GLU A 1 310 ? -3.252 16.125 -3.309 1 97.5 310 GLU A O 1
ATOM 2410 N N . SER A 1 311 ? -5.07 14.914 -3.182 1 95.56 311 SER A N 1
ATOM 2411 C CA . SER A 1 311 ? -4.469 13.805 -3.916 1 95.56 311 SER A CA 1
ATOM 2412 C C . SER A 1 311 ? -4.156 14.203 -5.355 1 95.56 311 SER A C 1
ATOM 2414 O O . SER A 1 311 ? -3.086 13.883 -5.879 1 95.56 311 SER A O 1
ATOM 2416 N N . LYS A 1 312 ? -5.035 14.844 -5.938 1 95.94 312 LYS A N 1
ATOM 2417 C CA . LYS A 1 312 ? -4.848 15.297 -7.312 1 95.94 312 LYS A CA 1
ATOM 2418 C C . LYS A 1 312 ? -3.654 16.25 -7.422 1 95.94 312 LYS A C 1
ATOM 2420 O O . LYS A 1 312 ? -2.857 16.141 -8.359 1 95.94 312 LYS A O 1
ATOM 2425 N N . ILE A 1 313 ? -3.559 17.125 -6.508 1 97.81 313 ILE A N 1
ATOM 2426 C CA . ILE A 1 313 ? -2.461 18.078 -6.492 1 97.81 313 ILE A CA 1
ATOM 2427 C C . ILE A 1 313 ? -1.137 17.344 -6.293 1 97.81 313 ILE A C 1
ATOM 2429 O O . ILE A 1 313 ? -0.172 17.578 -7.023 1 97.81 313 ILE A O 1
ATOM 2433 N N . THR A 1 314 ? -1.109 16.469 -5.348 1 96.88 314 THR A N 1
ATOM 2434 C CA . THR A 1 314 ? 0.111 15.727 -5.066 1 96.88 314 THR A CA 1
ATOM 2435 C C . THR A 1 314 ? 0.542 14.914 -6.285 1 96.88 314 THR A C 1
ATOM 2437 O O . THR A 1 314 ? 1.726 14.875 -6.625 1 96.88 314 THR A O 1
ATOM 2440 N N . ASP A 1 315 ? -0.396 14.375 -6.953 1 94.19 315 ASP A N 1
ATOM 2441 C CA . ASP A 1 315 ? -0.103 13.555 -8.125 1 94.19 315 ASP A CA 1
ATOM 2442 C C . ASP A 1 315 ? 0.42 14.414 -9.281 1 94.19 315 ASP A C 1
ATOM 2444 O O . ASP A 1 315 ? 1.413 14.062 -9.922 1 94.19 315 ASP A O 1
ATOM 2448 N N . ALA A 1 316 ? -0.183 15.5 -9.453 1 95.38 316 ALA A N 1
ATOM 2449 C CA . ALA A 1 316 ? 0.096 16.328 -10.625 1 95.38 316 ALA A CA 1
ATOM 2450 C C . ALA A 1 316 ? 1.404 17.094 -10.453 1 95.38 316 ALA A C 1
ATOM 2452 O O . ALA A 1 316 ? 2.164 17.25 -11.414 1 95.38 316 ALA A O 1
ATOM 2453 N N . ILE A 1 317 ? 1.652 17.469 -9.234 1 95.69 317 ILE A N 1
ATOM 2454 C CA . ILE A 1 317 ? 2.746 18.422 -9.039 1 95.69 317 ILE A CA 1
ATOM 2455 C C . ILE A 1 317 ? 3.977 17.688 -8.508 1 95.69 317 ILE A C 1
ATOM 2457 O O . ILE A 1 317 ? 5.105 17.984 -8.898 1 95.69 317 ILE A O 1
ATOM 2461 N N . PHE A 1 318 ? 3.752 16.703 -7.691 1 95.12 318 PHE A N 1
ATOM 2462 C CA . PHE A 1 318 ? 4.883 16.156 -6.957 1 95.12 318 PHE A CA 1
ATOM 2463 C C . PHE A 1 318 ? 5.238 14.758 -7.473 1 95.12 318 PHE A C 1
ATOM 2465 O O . PHE A 1 318 ? 6.414 14.406 -7.562 1 95.12 318 PHE A O 1
ATOM 2472 N N . LEU A 1 319 ? 4.254 13.969 -7.84 1 92.94 319 LEU A N 1
ATOM 2473 C CA . LEU A 1 319 ? 4.508 12.547 -8.039 1 92.94 319 LEU A CA 1
ATOM 2474 C C . LEU A 1 319 ? 4.527 12.203 -9.531 1 92.94 319 LEU A C 1
ATOM 2476 O O . LEU A 1 319 ? 4.793 11.062 -9.906 1 92.94 319 LEU A O 1
ATOM 2480 N N . ARG A 1 320 ? 4.25 13.125 -10.328 1 90.31 320 ARG A N 1
ATOM 2481 C CA . ARG A 1 320 ? 4.312 12.883 -11.766 1 90.31 320 ARG A CA 1
ATOM 2482 C C . ARG A 1 320 ? 5.711 12.445 -12.188 1 90.31 320 ARG A C 1
ATOM 2484 O O . ARG A 1 320 ? 6.707 13.047 -11.773 1 90.31 320 ARG A O 1
ATOM 2491 N N . PRO A 1 321 ? 5.746 11.398 -12.992 1 86.81 321 PRO A N 1
ATOM 2492 C CA . PRO A 1 321 ? 7.062 10.953 -13.445 1 86.81 321 PRO A CA 1
ATOM 2493 C C . PRO A 1 321 ? 7.84 12.047 -14.172 1 86.81 321 PRO A C 1
ATOM 2495 O O . PRO A 1 321 ? 7.25 12.844 -14.914 1 86.81 321 PRO A O 1
ATOM 2498 N N . ARG A 1 322 ? 9.141 12.008 -14.07 1 84.19 322 ARG A N 1
ATOM 2499 C CA . ARG A 1 322 ? 10 13.047 -14.625 1 84.19 322 ARG A CA 1
ATOM 2500 C C . ARG A 1 322 ? 9.898 13.086 -16.156 1 84.19 322 ARG A C 1
ATOM 2502 O O . ARG A 1 322 ? 9.953 14.156 -16.75 1 84.19 322 ARG A O 1
ATOM 2509 N N . ALA A 1 323 ? 9.773 11.938 -16.672 1 83.62 323 ALA A N 1
ATOM 2510 C CA . ALA A 1 323 ? 9.656 11.875 -18.141 1 83.62 323 ALA A CA 1
ATOM 2511 C C . ALA A 1 323 ? 8.406 12.609 -18.609 1 83.62 323 ALA A C 1
ATOM 2513 O O . ALA A 1 323 ? 8.438 13.305 -19.625 1 83.62 323 ALA A O 1
ATOM 2514 N N . ASP A 1 324 ? 7.391 12.539 -17.859 1 87.94 324 ASP A N 1
ATOM 2515 C CA . ASP A 1 324 ? 6.145 13.227 -18.203 1 87.94 324 ASP A CA 1
ATOM 2516 C C . ASP A 1 324 ? 6.27 14.727 -17.984 1 87.94 324 ASP A C 1
ATOM 2518 O O . ASP A 1 324 ? 5.742 15.516 -18.781 1 87.94 324 ASP A O 1
ATOM 2522 N N . VAL A 1 325 ? 6.953 15.07 -16.953 1 89.81 325 VAL A N 1
ATOM 2523 C CA . VAL A 1 325 ? 7.141 16.484 -16.656 1 89.81 325 VAL A CA 1
ATOM 2524 C C . VAL A 1 325 ? 7.949 17.156 -17.766 1 89.81 325 VAL A C 1
ATOM 2526 O O . VAL A 1 325 ? 7.633 18.266 -18.188 1 89.81 325 VAL A O 1
ATOM 2529 N N . ARG A 1 326 ? 8.961 16.453 -18.219 1 88.38 326 ARG A N 1
ATOM 2530 C CA . ARG A 1 326 ? 9.828 16.984 -19.266 1 88.38 326 ARG A CA 1
ATOM 2531 C C . ARG A 1 326 ? 9.062 17.141 -20.578 1 88.38 326 ARG A C 1
ATOM 2533 O O . ARG A 1 326 ? 9.367 18.016 -21.391 1 88.38 326 ARG A O 1
ATOM 2540 N N . SER A 1 327 ? 8.094 16.328 -20.719 1 92.12 327 SER A N 1
ATOM 2541 C CA . SER A 1 327 ? 7.328 16.359 -21.969 1 92.12 327 SER A CA 1
ATOM 2542 C C . SER A 1 327 ? 6.297 17.469 -21.969 1 92.12 327 SER A C 1
ATOM 2544 O O . SER A 1 327 ? 5.766 17.844 -23.016 1 92.12 327 SER A O 1
ATOM 2546 N N . LEU A 1 328 ? 6.098 18.125 -20.828 1 92.88 328 LEU A N 1
ATOM 2547 C CA . LEU A 1 328 ? 5.102 19.188 -20.719 1 92.88 328 LEU A CA 1
ATOM 2548 C C . LEU A 1 328 ? 5.691 20.531 -21.125 1 92.88 328 LEU A C 1
ATOM 2550 O O . LEU A 1 328 ? 6.82 20.859 -20.766 1 92.88 328 LEU A O 1
ATOM 2554 N N . THR A 1 329 ? 4.961 21.234 -21.891 1 91.44 329 THR A N 1
ATOM 2555 C CA . THR A 1 329 ? 5.324 22.609 -22.219 1 91.44 329 THR A CA 1
ATOM 2556 C C . THR A 1 329 ? 4.961 23.547 -21.062 1 91.44 329 THR A C 1
ATOM 2558 O O . THR A 1 329 ? 4.156 23.203 -20.203 1 91.44 329 THR A O 1
ATOM 2561 N N . PRO A 1 330 ? 5.57 24.734 -21 1 89.31 330 PRO A N 1
ATOM 2562 C CA . PRO A 1 330 ? 5.195 25.719 -19.984 1 89.31 330 PRO A CA 1
ATOM 2563 C C . PRO A 1 330 ? 3.709 26.062 -20 1 89.31 330 PRO A C 1
ATOM 2565 O O . PRO A 1 330 ? 3.113 26.312 -18.953 1 89.31 330 PRO A O 1
ATOM 2568 N N . SER A 1 331 ? 3.131 26.031 -21.188 1 92.69 331 SER A N 1
ATOM 2569 C CA . SER A 1 331 ? 1.704 26.312 -21.297 1 92.69 331 SER A CA 1
ATOM 2570 C C . SER A 1 331 ? 0.867 25.188 -20.688 1 92.69 331 SER A C 1
ATOM 2572 O O . SER A 1 331 ? -0.157 25.453 -20.062 1 92.69 331 SER A O 1
ATOM 2574 N N . ASP A 1 332 ? 1.335 23.953 -20.875 1 94.44 332 ASP A N 1
ATOM 2575 C CA . ASP A 1 332 ? 0.652 22.812 -20.266 1 94.44 332 ASP A CA 1
ATOM 2576 C C . ASP A 1 332 ? 0.68 22.891 -18.75 1 94.44 332 ASP A C 1
ATOM 2578 O O . ASP A 1 332 ? -0.338 22.672 -18.094 1 94.44 332 ASP A O 1
ATOM 2582 N N . ARG A 1 333 ? 1.821 23.219 -18.266 1 94.25 333 ARG A N 1
ATOM 2583 C CA . ARG A 1 333 ? 1.987 23.328 -16.812 1 94.25 333 ARG A CA 1
ATOM 2584 C C . ARG A 1 333 ? 1.104 24.422 -16.25 1 94.25 333 ARG A C 1
ATOM 2586 O O . ARG A 1 333 ? 0.452 24.234 -15.219 1 94.25 333 ARG A O 1
ATOM 2593 N N . ALA A 1 334 ? 1.064 25.547 -16.922 1 93.06 334 ALA A N 1
ATOM 2594 C CA . ALA A 1 334 ? 0.229 26.656 -16.484 1 93.06 334 ALA A CA 1
ATOM 2595 C C . ALA A 1 334 ? -1.248 26.281 -16.484 1 93.06 334 ALA A C 1
ATOM 2597 O O . ALA A 1 334 ? -2.01 26.703 -15.617 1 93.06 334 ALA A O 1
ATOM 2598 N N . ALA A 1 335 ? -1.568 25.5 -17.469 1 95.69 335 ALA A N 1
ATOM 2599 C CA . ALA A 1 335 ? -2.955 25.047 -17.562 1 95.69 335 ALA A CA 1
ATOM 2600 C C . ALA A 1 335 ? -3.312 24.141 -16.391 1 95.69 335 ALA A C 1
ATOM 2602 O O . ALA A 1 335 ? -4.402 24.234 -15.828 1 95.69 335 ALA A O 1
ATOM 2603 N N . ILE A 1 336 ? -2.422 23.266 -16.062 1 96.75 336 ILE A N 1
ATOM 2604 C CA . ILE A 1 336 ? -2.643 22.344 -14.953 1 96.75 336 ILE A CA 1
ATOM 2605 C C . ILE A 1 336 ? -2.77 23.109 -13.641 1 96.75 336 ILE A C 1
ATOM 2607 O O . ILE A 1 336 ? -3.68 22.859 -12.852 1 96.75 336 ILE A O 1
ATOM 2611 N N . ILE A 1 337 ? -1.932 24.094 -13.445 1 96.12 337 ILE A N 1
ATOM 2612 C CA . ILE A 1 337 ? -1.944 24.906 -12.234 1 96.12 337 ILE A CA 1
ATOM 2613 C C . ILE A 1 337 ? -3.252 25.688 -12.148 1 96.12 337 ILE A C 1
ATOM 2615 O O . ILE A 1 337 ? -3.883 25.75 -11.094 1 96.12 337 ILE A O 1
ATOM 2619 N N . SER A 1 338 ? -3.611 26.219 -13.266 1 96.38 338 SER A N 1
ATOM 2620 C CA . SER A 1 338 ? -4.844 27 -13.297 1 96.38 338 SER A CA 1
ATOM 2621 C C . SER A 1 338 ? -6.059 26.125 -13 1 96.38 338 SER A C 1
ATOM 2623 O O . SER A 1 338 ? -6.977 26.547 -12.305 1 96.38 338 SER A O 1
ATOM 2625 N N . GLU A 1 339 ? -6.039 24.969 -13.508 1 97.75 339 GLU A N 1
ATOM 2626 C CA . GLU A 1 339 ? -7.137 24.031 -13.258 1 97.75 339 GLU A CA 1
ATOM 2627 C C . GLU A 1 339 ? -7.203 23.641 -11.789 1 97.75 339 GLU A C 1
ATOM 2629 O O . GLU A 1 339 ? -8.281 23.609 -11.195 1 97.75 339 GLU A O 1
ATOM 2634 N N . LEU A 1 340 ? -6.105 23.344 -11.266 1 98.06 340 LEU A N 1
ATOM 2635 C CA . LEU A 1 340 ? -6.047 22.969 -9.859 1 98.06 340 LEU A CA 1
ATOM 2636 C C . LEU A 1 340 ? -6.465 24.125 -8.961 1 98.06 340 LEU A C 1
ATOM 2638 O O . LEU A 1 340 ? -7.227 23.938 -8.008 1 98.06 340 LEU A O 1
ATOM 2642 N N . HIS A 1 341 ? -5.98 25.344 -9.312 1 97.81 341 HIS A N 1
ATOM 2643 C CA . HIS A 1 341 ? -6.34 26.531 -8.547 1 97.81 341 HIS A CA 1
ATOM 2644 C C . HIS A 1 341 ? -7.844 26.781 -8.594 1 97.81 341 HIS A C 1
ATOM 2646 O O . HIS A 1 341 ? -8.453 27.109 -7.574 1 97.81 341 HIS A O 1
ATOM 2652 N N . TYR A 1 342 ? -8.375 26.562 -9.727 1 97.94 342 TYR A N 1
ATOM 2653 C CA . TYR A 1 342 ? -9.812 26.75 -9.898 1 97.94 342 TYR A CA 1
ATOM 2654 C C . TYR A 1 342 ? -10.602 25.75 -9.07 1 97.94 342 TYR A C 1
ATOM 2656 O O . TYR A 1 342 ? -11.586 26.109 -8.422 1 97.94 342 TYR A O 1
ATOM 2664 N N . ALA A 1 343 ? -10.18 24.547 -9.086 1 98.38 343 ALA A N 1
ATOM 2665 C CA . ALA A 1 343 ? -10.844 23.516 -8.305 1 98.38 343 ALA A CA 1
ATOM 2666 C C . ALA A 1 343 ? -10.773 23.812 -6.812 1 98.38 343 ALA A C 1
ATOM 2668 O O . ALA A 1 343 ? -11.734 23.594 -6.078 1 98.38 343 ALA A O 1
ATOM 2669 N N . VAL A 1 344 ? -9.664 24.312 -6.363 1 98.44 344 VAL A N 1
ATOM 2670 C CA . VAL A 1 344 ? -9.484 24.672 -4.957 1 98.44 344 VAL A CA 1
ATOM 2671 C C . VAL A 1 344 ? -10.383 25.844 -4.598 1 98.44 344 VAL A C 1
ATOM 2673 O O . VAL A 1 344 ? -10.992 25.859 -3.523 1 98.44 344 VAL A O 1
ATOM 2676 N N . ASP A 1 345 ? -10.492 26.812 -5.48 1 98.25 345 ASP A N 1
ATOM 2677 C CA . ASP A 1 345 ? -11.359 27.969 -5.25 1 98.25 345 ASP A CA 1
ATOM 2678 C C . ASP A 1 345 ? -12.82 27.531 -5.133 1 98.25 345 ASP A C 1
ATOM 2680 O O . ASP A 1 345 ? -13.562 28.047 -4.293 1 98.25 345 ASP A O 1
ATOM 2684 N N . ASN A 1 346 ? -13.172 26.609 -5.977 1 97.5 346 ASN A N 1
ATOM 2685 C CA . ASN A 1 346 ? -14.539 26.109 -5.914 1 97.5 346 ASN A CA 1
ATOM 2686 C C . ASN A 1 346 ? -14.797 25.359 -4.609 1 97.5 346 ASN A C 1
ATOM 2688 O O . ASN A 1 346 ? -15.859 25.516 -3.998 1 97.5 346 ASN A O 1
ATOM 2692 N N . TRP A 1 347 ? -13.906 24.547 -4.227 1 97.75 347 TRP A N 1
ATOM 2693 C CA . TRP A 1 347 ? -14.016 23.828 -2.955 1 97.75 347 TRP A CA 1
ATOM 2694 C C . TRP A 1 347 ? -14.141 24.812 -1.793 1 97.75 347 TRP A C 1
ATOM 2696 O O . TRP A 1 347 ? -14.938 24.609 -0.877 1 97.75 347 TRP A O 1
ATOM 2706 N N . TYR A 1 348 ? -13.305 25.859 -1.871 1 97.38 348 TYR A N 1
ATOM 2707 C CA . TYR A 1 348 ? -13.32 26.891 -0.834 1 97.38 348 TYR A CA 1
ATOM 2708 C C . TYR A 1 348 ? -14.672 27.594 -0.785 1 97.38 348 TYR A C 1
ATOM 2710 O O . TYR A 1 348 ? -15.219 27.828 0.295 1 97.38 348 TYR A O 1
ATOM 2718 N N . SER A 1 349 ? -15.164 27.922 -1.948 1 95.88 349 SER A N 1
ATOM 2719 C CA . SER A 1 349 ? -16.453 28.578 -2.031 1 95.88 349 SER A CA 1
ATOM 2720 C C . SER A 1 349 ? -17.562 27.719 -1.44 1 95.88 349 SER A C 1
ATOM 2722 O O . SER A 1 349 ? -18.438 28.219 -0.715 1 95.88 349 SER A O 1
ATOM 2724 N N . ASP A 1 350 ? -17.531 26.469 -1.711 1 93.75 350 ASP A N 1
ATOM 2725 C CA . ASP A 1 350 ? -18.5 25.547 -1.144 1 93.75 350 ASP A CA 1
ATOM 2726 C C . ASP A 1 350 ? -18.375 25.484 0.377 1 93.75 350 ASP A C 1
ATOM 2728 O O . ASP A 1 350 ? -19.391 25.375 1.082 1 93.75 350 ASP A O 1
ATOM 2732 N N . GLY A 1 351 ? -17.172 25.516 0.81 1 93.19 351 GLY A N 1
ATOM 2733 C CA . GLY A 1 351 ? -16.922 25.484 2.244 1 93.19 351 GLY A CA 1
ATOM 2734 C C . GLY A 1 351 ? -17.453 26.703 2.969 1 93.19 351 GLY A C 1
ATOM 2735 O O . GLY A 1 351 ? -17.938 26.594 4.102 1 93.19 351 GLY A O 1
ATOM 2736 N N . CYS A 1 352 ? -17.391 27.828 2.34 1 91.38 352 CYS A N 1
ATOM 2737 C CA . CYS A 1 352 ? -17.906 29.062 2.928 1 91.38 352 CYS A CA 1
ATOM 2738 C C . CYS A 1 352 ? -19.422 28.969 3.137 1 91.38 352 CYS A C 1
ATOM 2740 O O . CYS A 1 352 ? -19.953 29.516 4.105 1 91.38 352 CYS A O 1
ATOM 2742 N N . LEU A 1 353 ? -20.047 28.141 2.305 1 86.81 353 LEU A N 1
ATOM 2743 C CA . LEU A 1 353 ? -21.5 27.984 2.391 1 86.81 353 LEU A CA 1
ATOM 2744 C C . LEU A 1 353 ? -21.875 27.047 3.531 1 86.81 353 LEU A C 1
ATOM 2746 O O . LEU A 1 353 ? -22.938 27.172 4.121 1 86.81 353 LEU A O 1
ATOM 2750 N N . ILE A 1 354 ? -20.984 26.125 3.809 1 84.81 354 ILE A N 1
ATOM 2751 C CA . ILE A 1 354 ? -21.266 25.109 4.805 1 84.81 354 ILE A CA 1
ATOM 2752 C C . ILE A 1 354 ? -20.812 25.578 6.184 1 84.81 354 ILE A C 1
ATOM 2754 O O . ILE A 1 354 ? -21.344 25.125 7.207 1 84.81 354 ILE A O 1
ATOM 2758 N N . SER A 1 355 ? -19.844 26.484 6.242 1 84.62 355 SER A N 1
ATOM 2759 C CA . SER A 1 355 ? -19.219 26.906 7.488 1 84.62 355 SER A CA 1
ATOM 2760 C C . SER A 1 355 ? -20.234 27.578 8.414 1 84.62 355 SER A C 1
ATOM 2762 O O . SER A 1 355 ? -21.094 28.344 7.961 1 84.62 355 SER A O 1
ATOM 2764 N N . ARG A 1 356 ? -20.188 27.094 9.672 1 76.06 356 ARG A N 1
ATOM 2765 C CA . ARG A 1 356 ? -21.062 27.625 10.711 1 76.06 356 ARG A CA 1
ATOM 2766 C C . ARG A 1 356 ? -20.266 28.359 11.781 1 76.06 356 ARG A C 1
ATOM 2768 O O . ARG A 1 356 ? -19.109 28.016 12.047 1 76.06 356 ARG A O 1
ATOM 2775 N N . PRO A 1 357 ? -20.828 29.453 12.297 1 65.25 357 PRO A N 1
ATOM 2776 C CA . PRO A 1 357 ? -20.156 30.156 13.383 1 65.25 357 PRO A CA 1
ATOM 2777 C C . PRO A 1 357 ? -20.219 29.391 14.703 1 65.25 357 PRO A C 1
ATOM 2779 O O . PRO A 1 357 ? -21.297 29.062 15.195 1 65.25 357 PRO A O 1
ATOM 2782 N N . GLU A 1 358 ? -19.828 28.156 14.75 1 59.66 358 GLU A N 1
ATOM 2783 C CA . GLU A 1 358 ? -20.109 27.484 16 1 59.66 358 GLU A CA 1
ATOM 2784 C C . GLU A 1 358 ? -19.047 27.797 17.062 1 59.66 358 GLU A C 1
ATOM 2786 O O . GLU A 1 358 ? -17.859 27.797 16.75 1 59.66 358 GLU A O 1
ATOM 2791 N N . PRO A 1 359 ? -19.641 28.141 18.25 1 56.12 359 PRO A N 1
ATOM 2792 C CA . PRO A 1 359 ? -18.797 28.469 19.406 1 56.12 359 PRO A CA 1
ATOM 2793 C C . PRO A 1 359 ? -17.938 27.297 19.859 1 56.12 359 PRO A C 1
ATOM 2795 O O . PRO A 1 359 ? -16.906 27.5 20.531 1 56.12 359 PRO A O 1
ATOM 2798 N N . SER A 1 360 ? -18.453 26.062 19.625 1 58.66 360 SER A N 1
ATOM 2799 C CA . SER A 1 360 ? -17.703 25.016 20.312 1 58.66 360 SER A CA 1
ATOM 2800 C C . SER A 1 360 ? -16.438 24.656 19.547 1 58.66 360 SER A C 1
ATOM 2802 O O . SER A 1 360 ? -16.422 24.656 18.312 1 58.66 360 SER A O 1
ATOM 2804 N N . ASN A 1 361 ? -15.312 24.641 20.281 1 60.53 361 ASN A N 1
ATOM 2805 C CA . ASN A 1 361 ? -13.977 24.359 19.781 1 60.53 361 ASN A CA 1
ATOM 2806 C C . ASN A 1 361 ? -13.781 22.875 19.484 1 60.53 361 ASN A C 1
ATOM 2808 O O . ASN A 1 361 ? -12.68 22.438 19.141 1 60.53 361 ASN A O 1
ATOM 2812 N N . VAL A 1 362 ? -14.961 22.203 19.484 1 61.41 362 VAL A N 1
ATOM 2813 C CA . VAL A 1 362 ? -14.766 20.766 19.312 1 61.41 362 VAL A CA 1
ATOM 2814 C C . VAL A 1 362 ? -14.852 20.406 17.828 1 61.41 362 VAL A C 1
ATOM 2816 O O . VAL A 1 362 ? -14.023 19.656 17.328 1 61.41 362 VAL A O 1
ATOM 2819 N N . ARG A 1 363 ? -15.789 21.078 17.125 1 68.44 363 ARG A N 1
ATOM 2820 C CA . ARG A 1 363 ? -15.938 20.812 15.695 1 68.44 363 ARG A CA 1
ATOM 2821 C C . ARG A 1 363 ? -15.055 21.734 14.867 1 68.44 363 ARG A C 1
ATOM 2823 O O . ARG A 1 363 ? -15.188 22.953 14.938 1 68.44 363 ARG A O 1
ATOM 2830 N N . ILE A 1 364 ? -14.211 21.172 14.117 1 77.06 364 ILE A N 1
ATOM 2831 C CA . ILE A 1 364 ? -13.234 22.047 13.484 1 77.06 364 ILE A CA 1
ATOM 2832 C C . ILE A 1 364 ? -13.477 22.094 11.977 1 77.06 364 ILE A C 1
ATOM 2834 O O . ILE A 1 364 ? -13.234 23.109 11.328 1 77.06 364 ILE A O 1
ATOM 2838 N N . HIS A 1 365 ? -14.109 21.094 11.406 1 81.25 365 HIS A N 1
ATOM 2839 C CA . HIS A 1 365 ? -14.109 20.938 9.953 1 81.25 365 HIS A CA 1
ATOM 2840 C C . HIS A 1 365 ? -15.141 21.844 9.297 1 81.25 365 HIS A C 1
ATOM 2842 O O . HIS A 1 365 ? -15.156 21.984 8.078 1 81.25 365 HIS A O 1
ATOM 2848 N N . ASP A 1 366 ? -15.945 22.469 10.07 1 81.31 366 ASP A N 1
ATOM 2849 C CA . ASP A 1 366 ? -16.906 23.391 9.477 1 81.31 366 ASP A CA 1
ATOM 2850 C C . ASP A 1 366 ? -16.672 24.812 9.953 1 81.31 366 ASP A C 1
ATOM 2852 O O . ASP A 1 366 ? -17.578 25.656 9.914 1 81.31 366 ASP A O 1
ATOM 2856 N N . THR A 1 367 ? -15.484 25.094 10.414 1 85.94 367 THR A N 1
ATOM 2857 C CA . THR A 1 367 ? -15.109 26.438 10.812 1 85.94 367 THR A CA 1
ATOM 2858 C C . THR A 1 367 ? -14.367 27.156 9.688 1 85.94 367 THR A C 1
ATOM 2860 O O . THR A 1 367 ? -13.703 26.516 8.875 1 85.94 367 THR A O 1
ATOM 2863 N N . MET A 1 368 ? -14.406 28.484 9.773 1 89.38 368 MET A N 1
ATOM 2864 C CA . MET A 1 368 ? -13.742 29.297 8.75 1 89.38 368 MET A CA 1
ATOM 2865 C C . MET A 1 368 ? -12.227 29.219 8.906 1 89.38 368 MET A C 1
ATOM 2867 O O . MET A 1 368 ? -11.492 29.234 7.918 1 89.38 368 MET A O 1
ATOM 2871 N N . ALA A 1 369 ? -11.797 29.172 10.125 1 90.06 369 ALA A N 1
ATOM 2872 C CA . ALA A 1 369 ? -10.359 29.125 10.359 1 90.06 369 ALA A CA 1
ATOM 2873 C C . ALA A 1 369 ? -9.75 27.859 9.758 1 90.06 369 ALA A C 1
ATOM 2875 O O . ALA A 1 369 ? -8.695 27.906 9.125 1 90.06 369 ALA A O 1
ATOM 2876 N N . TRP A 1 370 ? -10.477 26.781 9.961 1 92.88 370 TRP A N 1
ATOM 2877 C CA . TRP A 1 370 ? -10.016 25.516 9.391 1 92.88 370 TRP A CA 1
ATOM 2878 C C . TRP A 1 370 ? -10.055 25.562 7.867 1 92.88 370 TRP A C 1
ATOM 2880 O O . TRP A 1 370 ? -9.102 25.125 7.203 1 92.88 370 TRP A O 1
ATOM 2890 N N . LEU A 1 371 ? -11.094 26.125 7.324 1 94.75 371 LEU A N 1
ATOM 2891 C CA . LEU A 1 371 ? -11.258 26.234 5.879 1 94.75 371 LEU A CA 1
ATOM 2892 C C . LEU A 1 371 ? -10.133 27.078 5.273 1 94.75 371 LEU A C 1
ATOM 2894 O O . LEU A 1 371 ? -9.547 26.703 4.258 1 94.75 371 LEU A O 1
ATOM 2898 N N . ASN A 1 372 ? -9.836 28.172 5.918 1 95.94 372 ASN A N 1
ATOM 2899 C CA . ASN A 1 372 ? -8.781 29.047 5.434 1 95.94 372 ASN A CA 1
ATOM 2900 C C . ASN A 1 372 ? -7.414 28.375 5.484 1 95.94 372 ASN A C 1
ATOM 2902 O O . ASN A 1 372 ? -6.629 28.484 4.535 1 95.94 372 ASN A O 1
ATOM 2906 N N . ALA A 1 373 ? -7.18 27.734 6.551 1 97.06 373 ALA A N 1
ATOM 2907 C CA . ALA A 1 373 ? -5.891 27.062 6.688 1 97.06 373 ALA A CA 1
ATOM 2908 C C . ALA A 1 373 ? -5.707 26 5.602 1 97.06 373 ALA A C 1
ATOM 2910 O O . ALA A 1 373 ? -4.633 25.891 5.004 1 97.06 373 ALA A O 1
ATOM 2911 N N . ARG A 1 374 ? -6.773 25.266 5.34 1 97.31 374 ARG A N 1
ATOM 2912 C CA . ARG A 1 374 ? -6.691 24.219 4.324 1 97.31 374 ARG A CA 1
ATOM 2913 C C . ARG A 1 374 ? -6.59 24.812 2.928 1 97.31 374 ARG A C 1
ATOM 2915 O O . ARG A 1 374 ? -5.883 24.281 2.066 1 97.31 374 ARG A O 1
ATOM 2922 N N . TYR A 1 375 ? -7.309 25.875 2.754 1 97.94 375 TYR A N 1
ATOM 2923 C CA . TYR A 1 375 ? -7.25 26.578 1.473 1 97.94 375 TYR A CA 1
ATOM 2924 C C . TYR A 1 375 ? -5.824 27 1.147 1 97.94 375 TYR A C 1
ATOM 2926 O O . TYR A 1 375 ? -5.305 26.672 0.077 1 97.94 375 TYR A O 1
ATOM 2934 N N . TYR A 1 376 ? -5.188 27.625 2.051 1 98.5 376 TYR A N 1
ATOM 2935 C CA . TYR A 1 376 ? -3.85 28.156 1.793 1 98.5 376 TYR A CA 1
ATOM 2936 C C . TYR A 1 376 ? -2.814 27.031 1.808 1 98.5 376 TYR A C 1
ATOM 2938 O O . TYR A 1 376 ? -1.791 27.125 1.124 1 98.5 376 TYR A O 1
ATOM 2946 N N . GLN A 1 377 ? -3.068 26 2.539 1 98.38 377 GLN A N 1
ATOM 2947 C CA . GLN A 1 377 ? -2.201 24.828 2.453 1 98.38 377 GLN A CA 1
ATOM 2948 C C . GLN A 1 377 ? -2.207 24.25 1.044 1 98.38 377 GLN A C 1
ATOM 2950 O O . GLN A 1 377 ? -1.153 23.891 0.511 1 98.38 377 GLN A O 1
ATOM 2955 N N . LEU A 1 378 ? -3.383 24.125 0.463 1 98.62 378 LEU A N 1
ATOM 2956 C CA . LEU A 1 378 ? -3.5 23.578 -0.89 1 98.62 378 LEU A CA 1
ATOM 2957 C C . LEU A 1 378 ? -2.805 24.5 -1.896 1 98.62 378 LEU A C 1
ATOM 2959 O O . LEU A 1 378 ? -2.111 24.016 -2.797 1 98.62 378 LEU A O 1
ATOM 2963 N N . LEU A 1 379 ? -2.992 25.781 -1.683 1 98.31 379 LEU A N 1
ATOM 2964 C CA . LEU A 1 379 ? -2.318 26.719 -2.574 1 98.31 379 LEU A CA 1
ATOM 2965 C C . LEU A 1 379 ? -0.804 26.609 -2.445 1 98.31 379 LEU A C 1
ATOM 2967 O O . LEU A 1 379 ? -0.084 26.672 -3.443 1 98.31 379 LEU A O 1
ATOM 2971 N N . MET A 1 380 ? -0.363 26.453 -1.259 1 97.94 380 MET A N 1
ATOM 2972 C CA . MET A 1 380 ? 1.07 26.281 -1.05 1 97.94 380 MET A CA 1
ATOM 2973 C C . MET A 1 380 ? 1.583 25.062 -1.819 1 97.94 380 MET A C 1
ATOM 2975 O O . MET A 1 380 ? 2.646 25.125 -2.439 1 97.94 380 MET A O 1
ATOM 2979 N N . LEU A 1 381 ? 0.823 24.031 -1.847 1 98 381 LEU A N 1
ATOM 2980 C CA . LEU A 1 381 ? 1.227 22.812 -2.549 1 98 381 LEU A CA 1
ATOM 2981 C C . LEU A 1 381 ? 1.205 23.031 -4.059 1 98 381 LEU A C 1
ATOM 2983 O O . LEU A 1 381 ? 2.076 22.531 -4.773 1 98 381 LEU A O 1
ATOM 2987 N N . ILE A 1 382 ? 0.251 23.75 -4.523 1 97.62 382 ILE A N 1
ATOM 2988 C CA . ILE A 1 382 ? 0.123 23.984 -5.957 1 97.62 382 ILE A CA 1
ATOM 2989 C C . ILE A 1 382 ? 1.334 24.781 -6.453 1 97.62 382 ILE A C 1
ATOM 2991 O O . ILE A 1 382 ? 1.875 24.484 -7.523 1 97.62 382 ILE A O 1
ATOM 2995 N N . TYR A 1 383 ? 1.812 25.703 -5.652 1 96.12 383 TYR A N 1
ATOM 2996 C CA . TYR A 1 383 ? 2.877 26.594 -6.098 1 96.12 383 TYR A CA 1
ATOM 2997 C C . TYR A 1 383 ? 4.219 26.188 -5.504 1 96.12 383 TYR A C 1
ATOM 2999 O O . TYR A 1 383 ? 5.203 26.922 -5.602 1 96.12 383 TYR A O 1
ATOM 3007 N N . TYR A 1 384 ? 4.215 25.047 -4.914 1 96.62 384 TYR A N 1
ATOM 3008 C CA . TYR A 1 384 ? 5.43 24.516 -4.309 1 96.62 384 TYR A CA 1
ATOM 3009 C C . TYR A 1 384 ? 6.523 24.328 -5.355 1 96.62 384 TYR A C 1
ATOM 3011 O O . TYR A 1 384 ? 6.27 23.812 -6.445 1 96.62 384 TYR A O 1
ATOM 3019 N N . PRO A 1 385 ? 7.699 24.781 -5.012 1 94.06 385 PRO A N 1
ATOM 3020 C CA . PRO A 1 385 ? 8.781 24.578 -5.98 1 94.06 385 PRO A CA 1
ATOM 3021 C C . PRO A 1 385 ? 9.141 23.094 -6.156 1 94.06 385 PRO A C 1
ATOM 3023 O O . PRO A 1 385 ? 9.453 22.422 -5.176 1 94.06 385 PRO A O 1
ATOM 3026 N N . THR A 1 386 ? 8.984 22.562 -7.301 1 92.94 386 THR A N 1
ATOM 3027 C CA . THR A 1 386 ? 9.312 21.203 -7.715 1 92.94 386 THR A CA 1
ATOM 3028 C C . THR A 1 386 ? 9.867 21.203 -9.141 1 92.94 386 THR A C 1
ATOM 3030 O O . THR A 1 386 ? 9.906 22.234 -9.805 1 92.94 386 THR A O 1
ATOM 3033 N N . PRO A 1 387 ? 10.312 20.062 -9.586 1 85.88 387 PRO A N 1
ATOM 3034 C CA . PRO A 1 387 ? 10.688 20 -11 1 85.88 387 PRO A CA 1
ATOM 3035 C C . PRO A 1 387 ? 9.539 20.375 -11.938 1 85.88 387 PRO A C 1
ATOM 3037 O O . PRO A 1 387 ? 9.766 20.875 -13.039 1 85.88 387 PRO A O 1
ATOM 3040 N N . PHE A 1 388 ? 8.383 20.219 -11.477 1 92.75 388 PHE A N 1
ATOM 3041 C CA . PHE A 1 388 ? 7.203 20.609 -12.234 1 92.75 388 PHE A CA 1
ATOM 3042 C C . PHE A 1 388 ? 7.027 22.125 -12.234 1 92.75 388 PHE A C 1
ATOM 3044 O O . PHE A 1 388 ? 6.754 22.719 -13.281 1 92.75 388 PHE A O 1
ATOM 3051 N N . ASN A 1 389 ? 7.234 22.656 -10.992 1 89.5 389 ASN A N 1
ATOM 3052 C CA . ASN A 1 389 ? 7.055 24.078 -10.773 1 89.5 389 ASN A CA 1
ATOM 3053 C C . ASN A 1 389 ? 8.398 24.797 -10.648 1 89.5 389 ASN A C 1
ATOM 3055 O O . ASN A 1 389 ? 8.953 24.891 -9.555 1 89.5 389 ASN A O 1
ATOM 3059 N N . GLN A 1 390 ? 8.969 25.297 -11.758 1 80.81 390 GLN A N 1
ATOM 3060 C CA . GLN A 1 390 ? 10.219 26.047 -11.672 1 80.81 390 GLN A CA 1
ATOM 3061 C C . GLN A 1 390 ? 9.969 27.547 -11.789 1 80.81 390 GLN A C 1
ATOM 3063 O O . GLN A 1 390 ? 9.891 28.094 -12.898 1 80.81 390 GLN A O 1
ATOM 3068 N N . PRO A 1 391 ? 9.797 28.078 -10.641 1 70.06 391 PRO A N 1
ATOM 3069 C CA . PRO A 1 391 ? 9.484 29.516 -10.672 1 70.06 391 PRO A CA 1
ATOM 3070 C C . PRO A 1 391 ? 10.625 30.359 -11.227 1 70.06 391 PRO A C 1
ATOM 3072 O O . PRO A 1 391 ? 11.766 30.234 -10.766 1 70.06 391 PRO A O 1
ATOM 3075 N N . SER A 1 392 ? 10.414 30.953 -12.281 1 66 392 SER A N 1
ATOM 3076 C CA . SER A 1 392 ? 11.492 31.703 -12.93 1 66 392 SER A CA 1
ATOM 3077 C C . SER A 1 392 ? 11.359 33.188 -12.664 1 66 392 SER A C 1
ATOM 3079 O O . SER A 1 392 ? 12.344 33.938 -12.766 1 66 392 SER A O 1
ATOM 3081 N N . HIS A 1 393 ? 10.25 33.594 -12.117 1 71.12 393 HIS A N 1
ATOM 3082 C CA . HIS A 1 393 ? 10.062 35.031 -12.008 1 71.12 393 HIS A CA 1
ATOM 3083 C C . HIS A 1 393 ? 9.992 35.469 -10.547 1 71.12 393 HIS A C 1
ATOM 3085 O O . HIS A 1 393 ? 9.484 34.719 -9.695 1 71.12 393 HIS A O 1
ATOM 3091 N N . PRO A 1 394 ? 10.594 36.5 -10.273 1 70.88 394 PRO A N 1
ATOM 3092 C CA . PRO A 1 394 ? 10.562 37.031 -8.914 1 70.88 394 PRO A CA 1
ATOM 3093 C C . PRO A 1 394 ? 9.148 37.156 -8.352 1 70.88 394 PRO A C 1
ATOM 3095 O O . PRO A 1 394 ? 8.93 36.906 -7.16 1 70.88 394 PRO A O 1
ATOM 3098 N N . GLY A 1 395 ? 8.273 37.406 -9.141 1 77.81 395 GLY A N 1
ATOM 3099 C CA . GLY A 1 395 ? 6.887 37.531 -8.703 1 77.81 395 GLY A CA 1
ATOM 3100 C C . GLY A 1 395 ? 6.328 36.219 -8.156 1 77.81 395 GLY A C 1
ATOM 3101 O O . GLY A 1 395 ? 5.465 36.219 -7.277 1 77.81 395 GLY A O 1
ATOM 3102 N N . SER A 1 396 ? 6.875 35.219 -8.531 1 86.38 396 SER A N 1
ATOM 3103 C CA . SER A 1 396 ? 6.402 33.906 -8.102 1 86.38 396 SER A CA 1
ATOM 3104 C C . SER A 1 396 ? 6.852 33.594 -6.676 1 86.38 396 SER A C 1
ATOM 3106 O O . SER A 1 396 ? 6.109 32.969 -5.906 1 86.38 396 SER A O 1
ATOM 3108 N N . HIS A 1 397 ? 7.957 34.156 -6.348 1 90.06 397 HIS A N 1
ATOM 3109 C CA . HIS A 1 397 ? 8.469 33.938 -5.004 1 90.06 397 HIS A CA 1
ATOM 3110 C C . HIS A 1 397 ? 7.695 34.719 -3.965 1 90.06 397 HIS A C 1
ATOM 3112 O O . HIS A 1 397 ? 7.414 34.219 -2.873 1 90.06 397 HIS A O 1
ATOM 3118 N N . GLU A 1 398 ? 7.379 35.906 -4.34 1 91.31 398 GLU A N 1
ATOM 3119 C CA . GLU A 1 398 ? 6.602 36.75 -3.43 1 91.31 398 GLU A CA 1
ATOM 3120 C C . GLU A 1 398 ? 5.207 36.188 -3.207 1 91.31 398 GLU A C 1
ATOM 3122 O O . GLU A 1 398 ? 4.684 36.219 -2.09 1 91.31 398 GLU A O 1
ATOM 3127 N N . HIS A 1 399 ? 4.695 35.719 -4.258 1 93.69 399 HIS A N 1
ATOM 3128 C CA . HIS A 1 399 ? 3.371 35.094 -4.16 1 93.69 399 HIS A CA 1
ATOM 3129 C C . HIS A 1 399 ? 3.395 33.875 -3.244 1 93.69 399 HIS A C 1
ATOM 3131 O O . HIS A 1 399 ? 2.525 33.719 -2.383 1 93.69 399 HIS A O 1
ATOM 3137 N N . LEU A 1 400 ? 4.344 33.031 -3.443 1 95.75 400 LEU A N 1
ATOM 3138 C CA . LEU A 1 400 ? 4.492 31.828 -2.619 1 95.75 400 LEU A CA 1
ATOM 3139 C C . LEU A 1 400 ? 4.707 32.219 -1.156 1 95.75 400 LEU A C 1
ATOM 3141 O O . LEU A 1 400 ? 4.137 31.578 -0.261 1 95.75 400 LEU A O 1
ATOM 3145 N N . LEU A 1 401 ? 5.508 33.25 -0.944 1 96.31 401 LEU A N 1
ATOM 3146 C CA . LEU A 1 401 ? 5.754 33.688 0.418 1 96.31 401 LEU A CA 1
ATOM 3147 C C . LEU A 1 401 ? 4.465 34.188 1.073 1 96.31 401 LEU A C 1
ATOM 3149 O O . LEU A 1 401 ? 4.195 33.844 2.232 1 96.31 401 LEU A O 1
ATOM 3153 N N . ASN A 1 402 ? 3.719 34.906 0.316 1 96.94 402 ASN A N 1
ATOM 3154 C CA . ASN A 1 402 ? 2.443 35.375 0.833 1 96.94 402 ASN A CA 1
ATOM 3155 C C . ASN A 1 402 ? 1.51 34.219 1.189 1 96.94 402 ASN A C 1
ATOM 3157 O O . ASN A 1 402 ? 0.831 34.25 2.217 1 96.94 402 ASN A O 1
ATOM 3161 N N . VAL A 1 403 ? 1.52 33.25 0.419 1 97.75 403 VAL A N 1
ATOM 3162 C CA . VAL A 1 403 ? 0.656 32.094 0.613 1 97.75 403 VAL A CA 1
ATOM 3163 C C . VAL A 1 403 ? 1.06 31.344 1.887 1 97.75 403 VAL A C 1
ATOM 3165 O O . VAL A 1 403 ? 0.208 31 2.713 1 97.75 403 VAL A O 1
ATOM 3168 N N . VAL A 1 404 ? 2.314 31.078 2.047 1 98.12 404 VAL A N 1
ATOM 3169 C CA . VAL A 1 404 ? 2.766 30.312 3.207 1 98.12 404 VAL A CA 1
ATOM 3170 C C . VAL A 1 404 ? 2.559 31.141 4.477 1 98.12 404 VAL A C 1
ATOM 3172 O O . VAL A 1 404 ? 2.244 30.594 5.535 1 98.12 404 VAL A O 1
ATOM 3175 N N . GLN A 1 405 ? 2.736 32.469 4.402 1 98.31 405 GLN A N 1
ATOM 3176 C CA . GLN A 1 405 ? 2.473 33.344 5.543 1 98.31 405 GLN A CA 1
ATOM 3177 C C . GLN A 1 405 ? 1.021 33.219 6 1 98.31 405 GLN A C 1
ATOM 3179 O O . GLN A 1 405 ? 0.748 33.094 7.195 1 98.31 405 GLN A O 1
ATOM 3184 N N . LYS A 1 406 ? 0.161 33.25 5.031 1 98.06 406 LYS A N 1
ATOM 3185 C CA . LYS A 1 406 ? -1.258 33.125 5.359 1 98.06 406 LYS A CA 1
ATOM 3186 C C . LYS A 1 406 ? -1.582 31.75 5.949 1 98.06 406 LYS A C 1
ATOM 3188 O O . LYS A 1 406 ? -2.383 31.641 6.879 1 98.06 406 LYS A O 1
ATOM 3193 N N . TYR A 1 407 ? -1.033 30.734 5.438 1 98.25 407 TYR A N 1
ATOM 3194 C CA . TYR A 1 407 ? -1.239 29.391 5.965 1 98.25 407 TYR A CA 1
ATOM 3195 C C . TYR A 1 407 ? -0.838 29.312 7.434 1 98.25 407 TYR A C 1
ATOM 3197 O O . TYR A 1 407 ? -1.597 28.812 8.266 1 98.25 407 TYR A O 1
ATOM 3205 N N . ILE A 1 408 ? 0.366 29.797 7.711 1 98.31 408 ILE A N 1
ATOM 3206 C CA . ILE A 1 408 ? 0.883 29.75 9.07 1 98.31 408 ILE A CA 1
ATOM 3207 C C . ILE A 1 408 ? 0.038 30.641 9.984 1 98.31 408 ILE A C 1
ATOM 3209 O O . ILE A 1 408 ? -0.245 30.266 11.125 1 98.31 408 ILE A O 1
ATOM 3213 N N . HIS A 1 409 ? -0.37 31.766 9.438 1 97.5 409 HIS A N 1
ATOM 3214 C CA . HIS A 1 409 ? -1.21 32.688 10.195 1 97.5 409 HIS A CA 1
ATOM 3215 C C . HIS A 1 409 ? -2.506 32 10.633 1 97.5 409 HIS A C 1
ATOM 3217 O O . HIS A 1 409 ? -2.877 32.062 11.812 1 97.5 409 HIS A O 1
ATOM 3223 N N . TYR A 1 410 ? -3.145 31.375 9.75 1 96.12 410 TYR A N 1
ATOM 3224 C CA . TYR A 1 410 ? -4.406 30.719 10.078 1 96.12 410 TYR A CA 1
ATOM 3225 C C . TYR A 1 410 ? -4.176 29.5 10.961 1 96.12 410 TYR A C 1
ATOM 3227 O O . TYR A 1 410 ? -5.016 29.156 11.805 1 96.12 410 TYR A O 1
ATOM 3235 N N . SER A 1 411 ? -3.086 28.828 10.812 1 97.06 411 SER A N 1
ATOM 3236 C CA . SER A 1 411 ? -2.752 27.734 11.711 1 97.06 411 SER A CA 1
ATOM 3237 C C . SER A 1 411 ? -2.543 28.219 13.133 1 97.06 411 SER A C 1
ATOM 3239 O O . SER A 1 411 ? -2.951 27.562 14.094 1 97.06 411 SER A O 1
ATOM 3241 N N . GLN A 1 412 ? -1.933 29.375 13.227 1 96.75 412 GLN A N 1
ATOM 3242 C CA . GLN A 1 412 ? -1.759 29.969 14.539 1 96.75 412 GLN A CA 1
ATOM 3243 C C . GLN A 1 412 ? -3.102 30.359 15.148 1 96.75 412 GLN A C 1
ATOM 3245 O O . GLN A 1 412 ? -3.322 30.188 16.344 1 96.75 412 GLN A O 1
ATOM 3250 N N . ALA A 1 413 ? -3.91 30.906 14.336 1 93.94 413 ALA A N 1
ATOM 3251 C CA . ALA A 1 413 ? -5.25 31.25 14.805 1 93.94 413 ALA A CA 1
ATOM 3252 C C . ALA A 1 413 ? -5.984 30.016 15.32 1 93.94 413 ALA A C 1
ATOM 3254 O O . ALA A 1 413 ? -6.656 30.062 16.359 1 93.94 413 ALA A O 1
ATOM 3255 N N . LEU A 1 414 ? -5.844 28.906 14.648 1 92.25 414 LEU A N 1
ATOM 3256 C CA . LEU A 1 414 ? -6.461 27.641 15.078 1 92.25 414 LEU A CA 1
ATOM 3257 C C . LEU A 1 414 ? -5.883 27.188 16.406 1 92.25 414 LEU A C 1
ATOM 3259 O O . LEU A 1 414 ? -6.613 26.672 17.266 1 92.25 414 LEU A O 1
ATOM 3263 N N . LEU A 1 415 ? -4.648 27.359 16.547 1 92.81 415 LEU A N 1
ATOM 3264 C CA . LEU A 1 415 ? -4.008 26.984 17.797 1 92.81 415 LEU A CA 1
ATOM 3265 C C . LEU A 1 415 ? -4.551 27.812 18.969 1 92.81 415 LEU A C 1
ATOM 3267 O O . LEU A 1 415 ? -4.863 27.266 20.031 1 92.81 415 LEU A O 1
ATOM 3271 N N . GLU A 1 416 ? -4.672 29.078 18.75 1 91.12 416 GLU A N 1
ATOM 3272 C CA . GLU A 1 416 ? -5.145 29.984 19.781 1 91.12 416 GLU A CA 1
ATOM 3273 C C . GLU A 1 416 ? -6.59 29.672 20.172 1 91.12 416 GLU A C 1
ATOM 3275 O O . GLU A 1 416 ? -6.98 29.844 21.328 1 91.12 416 GLU A O 1
ATOM 3280 N N . LEU A 1 417 ? -7.316 29.141 19.203 1 84.75 417 LEU A N 1
ATOM 3281 C CA . LEU A 1 417 ? -8.719 28.797 19.453 1 84.75 417 LEU A CA 1
ATOM 3282 C C . LEU A 1 417 ? -8.844 27.391 20 1 84.75 417 LEU A C 1
ATOM 3284 O O . LEU A 1 417 ? -9.945 26.922 20.297 1 84.75 417 LEU A O 1
ATOM 3288 N N . GLY A 1 418 ? -7.703 26.719 20.109 1 83 418 GLY A N 1
ATOM 3289 C CA . GLY A 1 418 ? -7.734 25.344 20.594 1 83 418 GLY A CA 1
ATOM 3290 C C . GLY A 1 418 ? -8.305 24.375 19.578 1 83 418 GLY A C 1
ATOM 3291 O O . GLY A 1 418 ? -8.82 23.312 19.938 1 83 418 GLY A O 1
ATOM 3292 N N . GLN A 1 419 ? -8.219 24.719 18.281 1 86.25 419 GLN A N 1
ATOM 3293 C CA . GLN A 1 419 ? -8.844 23.938 17.234 1 86.25 419 GLN A CA 1
ATOM 3294 C C . GLN A 1 419 ? -7.801 23.25 16.359 1 86.25 419 GLN A C 1
ATOM 3296 O O . GLN A 1 419 ? -8.141 22.531 15.414 1 86.25 419 GLN A O 1
ATOM 3301 N N . LEU A 1 420 ? -6.547 23.453 16.641 1 90.5 420 LEU A N 1
ATOM 3302 C CA . LEU A 1 420 ? -5.48 22.812 15.883 1 90.5 420 LEU A CA 1
ATOM 3303 C C . LEU A 1 420 ? -5.066 21.5 16.531 1 90.5 420 LEU A C 1
ATOM 3305 O O . LEU A 1 420 ? -4.465 21.5 17.609 1 90.5 420 LEU A O 1
ATOM 3309 N N . PRO A 1 421 ? -5.449 20.469 15.883 1 89.38 421 PRO A N 1
ATOM 3310 C CA . PRO A 1 421 ? -4.945 19.219 16.438 1 89.38 421 PRO A CA 1
ATOM 3311 C C . PRO A 1 421 ? -3.426 19.094 16.344 1 89.38 421 PRO A C 1
ATOM 3313 O O . PRO A 1 421 ? -2.861 19.219 15.258 1 89.38 421 PRO A O 1
ATOM 3316 N N . LEU A 1 422 ? -2.76 18.953 17.453 1 93.5 422 LEU A N 1
ATOM 3317 C CA . LEU A 1 422 ? -1.318 18.734 17.469 1 93.5 422 LEU A CA 1
ATOM 3318 C C . LEU A 1 422 ? -0.988 17.25 17.328 1 93.5 422 LEU A C 1
ATOM 3320 O O . LEU A 1 422 ? -0.697 16.578 18.328 1 93.5 422 LEU A O 1
ATOM 3324 N N . ASN A 1 423 ? -1.104 16.812 16.109 1 94.5 423 ASN A N 1
ATOM 3325 C CA . ASN A 1 423 ? -0.924 15.391 15.82 1 94.5 423 ASN A CA 1
ATOM 3326 C C . ASN A 1 423 ? 0.05 15.18 14.664 1 94.5 423 ASN A C 1
ATOM 3328 O O . ASN A 1 423 ? 0.761 16.109 14.266 1 94.5 423 ASN A O 1
ATOM 3332 N N . TYR A 1 424 ? 0.123 14.031 14.195 1 96.75 424 TYR A N 1
ATOM 3333 C CA . TYR A 1 424 ? 1.06 13.625 13.156 1 96.75 424 TYR A CA 1
ATOM 3334 C C . TYR A 1 424 ? 0.832 14.422 11.875 1 96.75 424 TYR A C 1
ATOM 3336 O O . TYR A 1 424 ? 1.788 14.828 11.211 1 96.75 424 TYR A O 1
ATOM 3344 N N . ILE A 1 425 ? -0.342 14.68 11.492 1 96.81 425 ILE A N 1
ATOM 3345 C CA . ILE A 1 425 ? -0.693 15.359 10.25 1 96.81 425 ILE A CA 1
ATOM 3346 C C . ILE A 1 425 ? -0.229 16.812 10.305 1 96.81 425 ILE A C 1
ATOM 3348 O O . ILE A 1 425 ? 0.364 17.328 9.344 1 96.81 425 ILE A O 1
ATOM 3352 N N . THR A 1 426 ? -0.548 17.453 11.391 1 97 426 THR A N 1
ATOM 3353 C CA . THR A 1 426 ? -0.083 18.828 11.562 1 97 426 THR A CA 1
ATOM 3354 C C . THR A 1 426 ? 1.438 18.891 11.469 1 97 426 THR A C 1
ATOM 3356 O O . THR A 1 426 ? 1.985 19.766 10.789 1 97 426 THR A O 1
ATOM 3359 N N . LEU A 1 427 ? 2.057 17.984 12.117 1 97.94 427 LEU A N 1
ATOM 3360 C CA . LEU A 1 427 ? 3.516 17.953 12.109 1 97.94 427 LEU A CA 1
ATOM 3361 C C . LEU A 1 427 ? 4.051 17.766 10.695 1 97.94 427 LEU A C 1
ATOM 3363 O O . LEU A 1 427 ? 4.938 18.5 10.258 1 97.94 427 LEU A O 1
ATOM 3367 N N . THR A 1 428 ? 3.514 16.812 9.992 1 97.94 428 THR A N 1
ATOM 3368 C CA . THR A 1 428 ? 3.977 16.531 8.641 1 97.94 428 THR A CA 1
ATOM 3369 C C . THR A 1 428 ? 3.688 17.703 7.707 1 97.94 428 THR A C 1
ATOM 3371 O O . THR A 1 428 ? 4.449 17.953 6.77 1 97.94 428 THR A O 1
ATOM 3374 N N . ARG A 1 429 ? 2.691 18.438 7.91 1 97.25 429 ARG A N 1
ATOM 3375 C CA . ARG A 1 429 ? 2.328 19.562 7.047 1 97.25 429 ARG A CA 1
ATOM 3376 C C . ARG A 1 429 ? 3.236 20.75 7.297 1 97.25 429 ARG A C 1
ATOM 3378 O O . ARG A 1 429 ? 3.443 21.578 6.402 1 97.25 429 ARG A O 1
ATOM 3385 N N . PHE A 1 430 ? 3.785 20.828 8.445 1 98.25 430 PHE A N 1
ATOM 3386 C CA . PHE A 1 430 ? 4.625 21.969 8.773 1 98.25 430 PHE A CA 1
ATOM 3387 C C . PHE A 1 430 ? 6.031 21.797 8.203 1 98.25 430 PHE A C 1
ATOM 3389 O O . PHE A 1 430 ? 6.773 22.766 8.047 1 98.25 430 PHE A O 1
ATOM 3396 N N . VAL A 1 431 ? 6.406 20.594 7.855 1 98.19 431 VAL A N 1
ATOM 3397 C CA . VAL A 1 431 ? 7.723 20.375 7.273 1 98.19 431 VAL A CA 1
ATOM 3398 C C . VAL A 1 431 ? 7.824 21.094 5.93 1 98.19 431 VAL A C 1
ATOM 3400 O O . VAL A 1 431 ? 8.711 21.922 5.734 1 98.19 431 VAL A O 1
ATOM 3403 N N . PRO A 1 432 ? 6.91 20.844 5.043 1 98.12 432 PRO A N 1
ATOM 3404 C CA . PRO A 1 432 ? 6.992 21.578 3.781 1 98.12 432 PRO A CA 1
ATOM 3405 C C . PRO A 1 432 ? 6.824 23.078 3.969 1 98.12 432 PRO A C 1
ATOM 3407 O O . PRO A 1 432 ? 7.414 23.875 3.225 1 98.12 432 PRO A O 1
ATOM 3410 N N . ALA A 1 433 ? 6.055 23.516 4.906 1 98.31 433 ALA A N 1
ATOM 3411 C CA . ALA A 1 433 ? 5.91 24.953 5.164 1 98.31 433 ALA A CA 1
ATOM 3412 C C . ALA A 1 433 ? 7.242 25.578 5.566 1 98.31 433 ALA A C 1
ATOM 3414 O O . ALA A 1 433 ? 7.605 26.656 5.082 1 98.31 433 ALA A O 1
ATOM 3415 N N . CYS A 1 434 ? 7.934 24.906 6.406 1 98.12 434 CYS A N 1
ATOM 3416 C CA . CYS A 1 434 ? 9.25 25.375 6.832 1 98.12 434 CYS A CA 1
ATOM 3417 C C . CYS A 1 434 ? 10.227 25.391 5.664 1 98.12 434 CYS A C 1
ATOM 3419 O O . CYS A 1 434 ? 11.008 26.328 5.523 1 98.12 434 CYS A O 1
ATOM 3421 N N . LEU A 1 435 ? 10.133 24.406 4.848 1 97.62 435 LEU A N 1
ATOM 3422 C CA . LEU A 1 435 ? 11 24.328 3.678 1 97.62 435 LEU A CA 1
ATOM 3423 C C . LEU A 1 435 ? 10.711 25.484 2.723 1 97.62 435 LEU A C 1
ATOM 3425 O O . LEU A 1 435 ? 11.641 26.078 2.154 1 97.62 435 LEU A O 1
ATOM 3429 N N . VAL A 1 436 ? 9.492 25.828 2.58 1 96.94 436 VAL A N 1
ATOM 3430 C CA . VAL A 1 436 ? 9.102 26.906 1.69 1 96.94 436 VAL A CA 1
ATOM 3431 C C . VAL A 1 436 ? 9.609 28.234 2.236 1 96.94 436 VAL A C 1
ATOM 3433 O O . VAL A 1 436 ? 10.078 29.094 1.477 1 96.94 436 VAL A O 1
ATOM 3436 N N . LEU A 1 437 ? 9.516 28.406 3.547 1 97 437 LEU A N 1
ATOM 3437 C CA . LEU A 1 437 ? 10.031 29.625 4.156 1 97 437 LEU A CA 1
ATOM 3438 C C . LEU A 1 437 ? 11.531 29.766 3.9 1 97 437 LEU A C 1
ATOM 3440 O O . LEU A 1 437 ? 12 30.859 3.539 1 97 437 LEU A O 1
ATOM 3444 N N . LEU A 1 438 ? 12.258 28.703 4.027 1 95.19 438 LEU A N 1
ATOM 3445 C CA . LEU A 1 438 ? 13.688 28.703 3.762 1 95.19 438 LEU A CA 1
ATOM 3446 C C . LEU A 1 438 ? 13.969 29 2.291 1 95.19 438 LEU A C 1
ATOM 3448 O O . LEU A 1 438 ? 14.883 29.766 1.972 1 95.19 438 LEU A O 1
ATOM 3452 N N . TYR A 1 439 ? 13.227 28.406 1.453 1 93.5 439 TYR A N 1
ATOM 3453 C CA . TYR A 1 439 ? 13.367 28.609 0.017 1 93.5 439 TYR A CA 1
ATOM 3454 C C . TYR A 1 439 ? 13.133 30.062 -0.352 1 93.5 439 TYR A C 1
ATOM 3456 O O . TYR A 1 439 ? 13.914 30.656 -1.097 1 93.5 439 TYR A O 1
ATOM 3464 N N . CYS A 1 440 ? 12.039 30.625 0.184 1 92.81 440 CYS A N 1
ATOM 3465 C CA . CYS A 1 440 ? 11.711 32.031 -0.121 1 92.81 440 CYS A CA 1
ATOM 3466 C C . CYS A 1 440 ? 12.773 32.969 0.424 1 92.81 440 CYS A C 1
ATOM 3468 O O . CYS A 1 440 ? 13.109 33.969 -0.216 1 92.81 440 CYS A O 1
ATOM 3470 N N . PHE A 1 441 ? 13.336 32.688 1.541 1 93.31 441 PHE A N 1
ATOM 3471 C CA . PHE A 1 441 ? 14.406 33.531 2.1 1 93.31 441 PHE A CA 1
ATOM 3472 C C . PHE A 1 441 ? 15.656 33.469 1.226 1 93.31 441 PHE A C 1
ATOM 3474 O O . PHE A 1 441 ? 16.328 34.469 1.015 1 93.31 441 PHE A O 1
ATOM 3481 N N . GLY A 1 442 ? 15.914 32.25 0.71 1 88.81 442 GLY A N 1
ATOM 3482 C CA . GLY A 1 442 ? 17.078 32.062 -0.149 1 88.81 442 GLY A CA 1
ATOM 3483 C C . GLY A 1 442 ? 16.969 32.844 -1.452 1 88.81 442 GLY A C 1
ATOM 3484 O O . GLY A 1 442 ? 17.984 33.156 -2.074 1 88.81 442 GLY A O 1
ATOM 3485 N N . HIS A 1 443 ? 15.789 33.219 -1.787 1 86.5 443 HIS A N 1
ATOM 3486 C CA . HIS A 1 443 ? 15.602 33.875 -3.08 1 86.5 443 HIS A CA 1
ATOM 3487 C C . HIS A 1 443 ? 15.172 35.344 -2.908 1 86.5 443 HIS A C 1
ATOM 3489 O O . HIS A 1 443 ? 14.953 36.031 -3.896 1 86.5 443 HIS A O 1
ATOM 3495 N N . THR A 1 444 ? 15.047 35.719 -1.662 1 84.69 444 THR A N 1
ATOM 3496 C CA . THR A 1 444 ? 14.57 37.094 -1.451 1 84.69 444 THR A CA 1
ATOM 3497 C C . THR A 1 444 ? 15.672 38.094 -1.764 1 84.69 444 THR A C 1
ATOM 3499 O O . THR A 1 444 ? 16.859 37.812 -1.583 1 84.69 444 THR A O 1
ATOM 3502 N N . THR A 1 445 ? 15.25 39.219 -2.305 1 79.69 445 THR A N 1
ATOM 3503 C CA . THR A 1 445 ? 16.172 40.312 -2.539 1 79.69 445 THR A CA 1
ATOM 3504 C C . THR A 1 445 ? 15.891 41.469 -1.574 1 79.69 445 THR A C 1
ATOM 3506 O O . THR A 1 445 ? 16.609 42.469 -1.572 1 79.69 445 THR A O 1
ATOM 3509 N N . ALA A 1 446 ? 14.984 41.281 -0.729 1 83.44 446 ALA A N 1
ATOM 3510 C CA . ALA A 1 446 ? 14.594 42.312 0.21 1 83.44 446 ALA A CA 1
ATOM 3511 C C . ALA A 1 446 ? 15.57 42.375 1.383 1 83.44 446 ALA A C 1
ATOM 3513 O O . ALA A 1 446 ? 16.188 41.375 1.754 1 83.44 446 ALA A O 1
ATOM 3514 N N . MET A 1 447 ? 15.711 43.5 1.939 1 85.19 447 MET A N 1
ATOM 3515 C CA . MET A 1 447 ? 16.594 43.719 3.084 1 85.19 447 MET A CA 1
ATOM 3516 C C . MET A 1 447 ? 15.961 43.188 4.363 1 85.19 447 MET A C 1
ATOM 3518 O O . MET A 1 447 ? 16.672 42.812 5.297 1 85.19 447 MET A O 1
ATOM 3522 N N . VAL A 1 448 ? 14.672 43.312 4.336 1 90.56 448 VAL A N 1
ATOM 3523 C CA . VAL A 1 448 ? 13.93 42.781 5.48 1 90.56 448 VAL A CA 1
ATOM 3524 C C . VAL A 1 448 ? 13.023 41.625 5.035 1 90.56 448 VAL A C 1
ATOM 3526 O O . VAL A 1 448 ? 12.297 41.781 4.047 1 90.56 448 VAL A O 1
ATOM 3529 N N . PHE A 1 449 ? 13.133 40.531 5.742 1 92.81 449 PHE A N 1
ATOM 3530 C CA . PHE A 1 449 ? 12.297 39.406 5.406 1 92.81 449 PHE A CA 1
ATOM 3531 C C . PHE A 1 449 ? 10.914 39.531 6.047 1 92.81 449 PHE A C 1
ATOM 3533 O O . PHE A 1 449 ? 10.805 39.594 7.273 1 92.81 449 PHE A O 1
ATOM 3540 N N . SER A 1 450 ? 9.891 39.562 5.336 1 93.19 450 SER A N 1
ATOM 3541 C CA . SER A 1 450 ? 8.539 39.906 5.758 1 93.19 450 SER A CA 1
ATOM 3542 C C . SER A 1 450 ? 7.898 38.812 6.578 1 93.19 450 SER A C 1
ATOM 3544 O O . SER A 1 450 ? 6.891 39.031 7.254 1 93.19 450 SER A O 1
ATOM 3546 N N . ALA A 1 451 ? 8.484 37.594 6.641 1 95.06 451 ALA A N 1
ATOM 3547 C CA . ALA A 1 451 ? 7.805 36.469 7.25 1 95.06 451 ALA A CA 1
ATOM 3548 C C . ALA A 1 451 ? 8.359 36.188 8.648 1 95.06 451 ALA A C 1
ATOM 3550 O O . ALA A 1 451 ? 8.273 35.062 9.141 1 95.06 451 ALA A O 1
ATOM 3551 N N . LYS A 1 452 ? 8.922 37.094 9.359 1 94.81 452 LYS A N 1
ATOM 3552 C CA . LYS A 1 452 ? 9.531 36.906 10.672 1 94.81 452 LYS A CA 1
ATOM 3553 C C . LYS A 1 452 ? 8.484 36.5 11.703 1 94.81 452 LYS A C 1
ATOM 3555 O O . LYS A 1 452 ? 8.719 35.594 12.516 1 94.81 452 LYS A O 1
ATOM 3560 N N . GLN A 1 453 ? 7.371 37.188 11.609 1 95.12 453 GLN A N 1
ATOM 3561 C CA . GLN A 1 453 ? 6.305 36.875 12.555 1 95.12 453 GLN A CA 1
ATOM 3562 C C . GLN A 1 453 ? 5.789 35.438 12.359 1 95.12 453 GLN A C 1
ATOM 3564 O O . GLN A 1 453 ? 5.512 34.75 13.328 1 95.12 453 GLN A O 1
ATOM 3569 N N . GLU A 1 454 ? 5.645 35.094 11.156 1 96.62 454 GLU A N 1
ATOM 3570 C CA . GLU A 1 454 ? 5.152 33.75 10.852 1 96.62 454 GLU A CA 1
ATOM 3571 C C . GLU A 1 454 ? 6.152 32.688 11.281 1 96.62 454 GLU A C 1
ATOM 3573 O O . GLU A 1 454 ? 5.762 31.578 11.688 1 96.62 454 GLU A O 1
ATOM 3578 N N . ILE A 1 455 ? 7.383 32.969 11.211 1 97.56 455 ILE A N 1
ATOM 3579 C CA . ILE A 1 455 ? 8.406 32.062 11.68 1 97.56 455 ILE A CA 1
ATOM 3580 C C . ILE A 1 455 ? 8.273 31.859 13.188 1 97.56 455 ILE A C 1
ATOM 3582 O O . ILE A 1 455 ? 8.359 30.734 13.688 1 97.56 455 ILE A O 1
ATOM 3586 N N . GLN A 1 456 ? 8 32.938 13.875 1 97.5 456 GLN A N 1
ATOM 3587 C CA . GLN A 1 456 ? 7.781 32.844 15.312 1 97.5 456 GLN A CA 1
ATOM 3588 C C . GLN A 1 456 ? 6.523 32.031 15.617 1 97.5 456 GLN A C 1
ATOM 3590 O O . GLN A 1 456 ? 6.5 31.25 16.578 1 97.5 456 GLN A O 1
ATOM 3595 N N . SER A 1 457 ? 5.551 32.281 14.82 1 97.81 457 SER A N 1
ATOM 3596 C CA . SER A 1 457 ? 4.332 31.484 14.969 1 97.81 457 SER A CA 1
ATOM 3597 C C . SER A 1 457 ? 4.594 30 14.742 1 97.81 457 SER A C 1
ATOM 3599 O O . SER A 1 457 ? 4.043 29.156 15.445 1 97.81 457 SER A O 1
ATOM 3601 N N . CYS A 1 458 ? 5.383 29.703 13.742 1 97.5 458 CYS A N 1
ATOM 3602 C CA . CYS A 1 458 ? 5.75 28.328 13.461 1 97.5 458 CYS A CA 1
ATOM 3603 C C . CYS A 1 458 ? 6.457 27.688 14.648 1 97.5 458 CYS A C 1
ATOM 3605 O O . CYS A 1 458 ? 6.141 26.562 15.039 1 97.5 458 CYS A O 1
ATOM 3607 N N . ILE A 1 459 ? 7.371 28.422 15.234 1 98.12 459 ILE A N 1
ATOM 3608 C CA . ILE A 1 459 ? 8.109 27.953 16.391 1 98.12 459 ILE A CA 1
ATOM 3609 C C . ILE A 1 459 ? 7.152 27.703 17.547 1 98.12 459 ILE A C 1
ATOM 3611 O O . ILE A 1 459 ? 7.227 26.672 18.219 1 98.12 459 ILE A O 1
ATOM 3615 N N . ALA A 1 460 ? 6.242 28.609 17.703 1 97.62 460 ALA A N 1
ATOM 3616 C CA . ALA A 1 460 ? 5.277 28.484 18.797 1 97.62 460 ALA A CA 1
ATOM 3617 C C . ALA A 1 460 ? 4.402 27.25 18.625 1 97.62 460 ALA A C 1
ATOM 3619 O O . ALA A 1 460 ? 4.141 26.531 19.594 1 97.62 460 ALA A O 1
ATOM 3620 N N . ILE A 1 461 ? 3.977 26.984 17.469 1 97.75 461 ILE A N 1
ATOM 3621 C CA . ILE A 1 461 ? 3.135 25.828 17.188 1 97.75 461 ILE A CA 1
ATOM 3622 C C . ILE A 1 461 ? 3.92 24.547 17.438 1 97.75 461 ILE A C 1
ATOM 3624 O O . ILE A 1 461 ? 3.432 23.641 18.109 1 97.75 461 ILE A O 1
ATOM 3628 N N . LEU A 1 462 ? 5.105 24.469 16.953 1 98.25 462 LEU A N 1
ATOM 3629 C CA . LEU A 1 462 ? 5.941 23.281 17.094 1 98.25 462 LEU A CA 1
ATOM 3630 C C . LEU A 1 462 ? 6.281 23.047 18.562 1 98.25 462 LEU A C 1
ATOM 3632 O O . LEU A 1 462 ? 6.332 21.891 19 1 98.25 462 LEU A O 1
ATOM 3636 N N . GLN A 1 463 ? 6.375 24.094 19.297 1 97.12 463 GLN A N 1
ATOM 3637 C CA . GLN A 1 463 ? 6.699 23.969 20.719 1 97.12 463 GLN A CA 1
ATOM 3638 C C . GLN A 1 463 ? 5.477 23.562 21.531 1 97.12 463 GLN A C 1
ATOM 3640 O O . GLN A 1 463 ? 5.602 23.125 22.672 1 97.12 463 GLN A O 1
ATOM 3645 N N . SER A 1 464 ? 4.324 23.703 20.938 1 95.19 464 SER A N 1
ATOM 3646 C CA . SER A 1 464 ? 3.094 23.375 21.656 1 95.19 464 SER A CA 1
ATOM 3647 C C . SER A 1 464 ? 2.84 21.875 21.641 1 95.19 464 SER A C 1
ATOM 3649 O O . SER A 1 464 ? 1.994 21.375 22.391 1 95.19 464 SER A O 1
ATOM 3651 N N . PHE A 1 465 ? 3.59 21.125 20.875 1 95.19 465 PHE A N 1
ATOM 3652 C CA . PHE A 1 465 ? 3.477 19.672 20.891 1 95.19 465 PHE A CA 1
ATOM 3653 C C . PHE A 1 465 ? 3.947 19.109 22.219 1 95.19 465 PHE A C 1
ATOM 3655 O O . PHE A 1 465 ? 4.852 19.656 22.844 1 95.19 465 PHE A O 1
ATOM 3662 N N . SER A 1 466 ? 3.303 18.078 22.594 1 89.81 466 SER A N 1
ATOM 3663 C CA . SER A 1 466 ? 3.719 17.422 23.828 1 89.81 466 SER A CA 1
ATOM 3664 C C . SER A 1 466 ? 5.137 16.875 23.703 1 89.81 466 SER A C 1
ATOM 3666 O O . SER A 1 466 ? 5.684 16.781 22.609 1 89.81 466 SER A O 1
ATOM 3668 N N . SER A 1 467 ? 5.723 16.438 24.766 1 88.5 467 SER A N 1
ATOM 3669 C CA . SER A 1 467 ? 7.133 16.078 24.859 1 88.5 467 SER A CA 1
ATOM 3670 C C . SER A 1 467 ? 7.426 14.789 24.094 1 88.5 467 SER A C 1
ATOM 3672 O O . SER A 1 467 ? 8.555 14.562 23.641 1 88.5 467 SER A O 1
ATOM 3674 N N . GLY A 1 468 ? 6.422 14.047 23.859 1 89.69 468 GLY A N 1
ATOM 3675 C CA . GLY A 1 468 ? 6.648 12.805 23.141 1 89.69 468 GLY A CA 1
ATOM 3676 C C . GLY A 1 468 ? 6.953 13.008 21.672 1 89.69 468 GLY A C 1
ATOM 3677 O O . GLY A 1 468 ? 7.516 12.133 21.016 1 89.69 468 GLY A O 1
ATOM 3678 N N . TRP A 1 469 ? 6.629 14.188 21.172 1 94.56 469 TRP A N 1
ATOM 3679 C CA . TRP A 1 469 ? 6.883 14.523 19.766 1 94.56 469 TRP A CA 1
ATOM 3680 C C . TRP A 1 469 ? 8.281 15.117 19.594 1 94.56 469 TRP A C 1
ATOM 3682 O O . TRP A 1 469 ? 8.422 16.312 19.359 1 94.56 469 TRP A O 1
ATOM 3692 N N . GLU A 1 470 ? 9.25 14.297 19.578 1 94.81 470 GLU A N 1
ATOM 3693 C CA . GLU A 1 470 ? 10.648 14.719 19.562 1 94.81 470 GLU A CA 1
ATOM 3694 C C . GLU A 1 470 ? 10.992 15.461 18.281 1 94.81 470 GLU A C 1
ATOM 3696 O O . GLU A 1 470 ? 11.766 16.422 18.297 1 94.81 470 GLU A O 1
ATOM 3701 N N . HIS A 1 471 ? 10.406 15.047 17.266 1 96.19 471 HIS A N 1
ATOM 3702 C CA . HIS A 1 471 ? 10.742 15.664 15.984 1 96.19 471 HIS A CA 1
ATOM 3703 C C . HIS A 1 471 ? 10.164 17.062 15.875 1 96.19 471 HIS A C 1
ATOM 3705 O O . HIS A 1 471 ? 10.695 17.906 15.148 1 96.19 471 HIS A O 1
ATOM 3711 N N . ALA A 1 472 ? 9.031 17.328 16.562 1 97.75 472 ALA A N 1
ATOM 3712 C CA . ALA A 1 472 ? 8.5 18.672 16.594 1 97.75 472 ALA A CA 1
ATOM 3713 C C . ALA A 1 472 ? 9.469 19.641 17.281 1 97.75 472 ALA A C 1
ATOM 3715 O O . ALA A 1 472 ? 9.664 20.766 16.812 1 97.75 472 ALA A O 1
ATOM 3716 N N . ARG A 1 473 ? 10.094 19.156 18.25 1 96.88 473 ARG A N 1
ATOM 3717 C CA . ARG A 1 473 ? 11.078 19.969 18.969 1 96.88 473 ARG A CA 1
ATOM 3718 C C . ARG A 1 473 ? 12.312 20.219 18.109 1 96.88 473 ARG A C 1
ATOM 3720 O O . ARG A 1 473 ? 12.875 21.312 18.125 1 96.88 473 ARG A O 1
ATOM 3727 N N . SER A 1 474 ? 12.68 19.203 17.453 1 97.56 474 SER A N 1
ATOM 3728 C CA . SER A 1 474 ? 13.812 19.344 16.547 1 97.56 474 SER A CA 1
ATOM 3729 C C . SER A 1 474 ? 13.523 20.391 15.469 1 97.56 474 SER A C 1
ATOM 3731 O O . SER A 1 474 ? 14.391 21.203 15.141 1 97.56 474 SER A O 1
ATOM 3733 N N . LEU A 1 475 ? 12.359 20.359 14.953 1 98.06 475 LEU A N 1
ATOM 3734 C CA . LEU A 1 475 ? 11.969 21.328 13.938 1 98.06 475 LEU A CA 1
ATOM 3735 C C . LEU A 1 475 ? 11.938 22.734 14.523 1 98.06 475 LEU A C 1
ATOM 3737 O O . LEU A 1 475 ? 12.352 23.688 13.875 1 98.06 475 LEU A O 1
ATOM 3741 N N . ALA A 1 476 ? 11.43 22.828 15.734 1 98.38 476 ALA A N 1
ATOM 3742 C CA . ALA A 1 476 ? 11.383 24.125 16.406 1 98.38 476 ALA A CA 1
ATOM 3743 C C . ALA A 1 476 ? 12.781 24.703 16.578 1 98.38 476 ALA A C 1
ATOM 3745 O O . ALA A 1 476 ? 12.992 25.906 16.406 1 98.38 476 ALA A O 1
ATOM 3746 N N . LYS A 1 477 ? 13.68 23.859 16.891 1 98 477 LYS A N 1
ATOM 3747 C CA . LYS A 1 477 ? 15.055 24.297 17.047 1 98 477 LYS A CA 1
ATOM 3748 C C . LYS A 1 477 ? 15.641 24.797 15.734 1 98 477 LYS A C 1
ATOM 3750 O O . LYS A 1 477 ? 16.312 25.828 15.695 1 98 477 LYS A O 1
ATOM 3755 N N . ILE A 1 478 ? 15.406 24.062 14.711 1 98.19 478 ILE A N 1
ATOM 3756 C CA . ILE A 1 478 ? 15.898 24.453 13.391 1 98.19 478 ILE A CA 1
ATOM 3757 C C . ILE A 1 478 ? 15.305 25.812 13.008 1 98.19 478 ILE A C 1
ATOM 3759 O O . ILE A 1 478 ? 16.016 26.688 12.5 1 98.19 478 ILE A O 1
ATOM 3763 N N . MET A 1 479 ? 14.039 26.047 13.281 1 98.25 479 MET A N 1
ATOM 3764 C CA . MET A 1 479 ? 13.375 27.297 12.93 1 98.25 479 MET A CA 1
ATOM 3765 C C . MET A 1 479 ? 13.867 28.438 13.812 1 98.25 479 MET A C 1
ATOM 3767 O O . MET A 1 479 ? 13.922 29.578 13.367 1 98.25 479 MET A O 1
ATOM 3771 N N . THR A 1 480 ? 14.227 28.094 15.031 1 98.25 480 THR A N 1
ATOM 3772 C CA . THR A 1 480 ? 14.836 29.094 15.898 1 98.25 480 THR A CA 1
ATOM 3773 C C . THR A 1 480 ? 16.188 29.531 15.344 1 98.25 480 THR A C 1
ATOM 3775 O O . THR A 1 480 ? 16.516 30.719 15.328 1 98.25 480 THR A O 1
ATOM 3778 N N . ASP A 1 481 ? 16.938 28.594 14.914 1 97.31 481 ASP A N 1
ATOM 3779 C CA . ASP A 1 481 ? 18.203 28.906 14.273 1 97.31 481 ASP A CA 1
ATOM 3780 C C . ASP A 1 481 ? 17.984 29.719 13 1 97.31 481 ASP A C 1
ATOM 3782 O O . ASP A 1 481 ? 18.766 30.641 12.711 1 97.31 481 ASP A O 1
ATOM 3786 N N . PHE A 1 482 ? 17.016 29.422 12.273 1 97.38 482 PHE A N 1
ATOM 3787 C CA . PHE A 1 482 ? 16.672 30.172 11.062 1 97.38 482 PHE A CA 1
ATOM 3788 C C . PHE A 1 482 ? 16.312 31.609 11.391 1 97.38 482 PHE A C 1
ATOM 3790 O O . PHE A 1 482 ? 16.75 32.531 10.711 1 97.38 482 PHE A O 1
ATOM 3797 N N . ALA A 1 483 ? 15.516 31.766 12.469 1 97 483 ALA A N 1
ATOM 3798 C CA . ALA A 1 483 ? 15.164 33.125 12.914 1 97 483 ALA A CA 1
ATOM 3799 C C . ALA A 1 483 ? 16.422 33.906 13.25 1 97 483 ALA A C 1
ATOM 3801 O O . ALA A 1 483 ? 16.484 35.125 12.969 1 97 483 ALA A O 1
ATOM 3802 N N . SER A 1 484 ? 17.375 33.281 13.797 1 95.31 484 SER A N 1
ATOM 3803 C CA . SER A 1 484 ? 18.625 33.938 14.117 1 95.31 484 SER A CA 1
ATOM 3804 C C . SER A 1 484 ? 19.391 34.344 12.859 1 95.31 484 SER A C 1
ATOM 3806 O O . SER A 1 484 ? 19.984 35.406 12.805 1 95.31 484 SER A O 1
ATOM 3808 N N . VAL A 1 485 ? 19.359 33.438 11.914 1 93.69 485 VAL A N 1
ATOM 3809 C CA . VAL A 1 485 ? 20.016 33.719 10.641 1 93.69 485 VAL A CA 1
ATOM 3810 C C . VAL A 1 485 ? 19.344 34.938 9.984 1 93.69 485 VAL A C 1
ATOM 3812 O O . VAL A 1 485 ? 20.031 35.781 9.422 1 93.69 485 VAL A O 1
ATOM 3815 N N . ILE A 1 486 ? 18.062 35.031 10.062 1 93.5 486 ILE A N 1
ATOM 3816 C CA . ILE A 1 486 ? 17.328 36.156 9.477 1 93.5 486 ILE A CA 1
ATOM 3817 C C . ILE A 1 486 ? 17.688 37.438 10.195 1 93.5 486 ILE A C 1
ATOM 3819 O O . ILE A 1 486 ? 17.922 38.469 9.555 1 93.5 486 ILE A O 1
ATOM 3823 N N . SER A 1 487 ? 17.812 37.406 11.461 1 92.31 487 SER A N 1
ATOM 3824 C CA . SER A 1 487 ? 18.188 38.562 12.234 1 92.31 487 SER A CA 1
ATOM 3825 C C . SER A 1 487 ? 19.594 39.031 11.859 1 92.31 487 SER A C 1
ATOM 3827 O O . SER A 1 487 ? 19.844 40.25 11.758 1 92.31 487 SER A O 1
ATOM 3829 N N . MET A 1 488 ? 20.469 38.125 11.664 1 90.06 488 MET A N 1
ATOM 3830 C CA . MET A 1 488 ? 21.828 38.469 11.242 1 90.06 488 MET A CA 1
ATOM 3831 C C . MET A 1 488 ? 21.828 39.125 9.859 1 90.06 488 MET A C 1
ATOM 3833 O O . MET A 1 488 ? 22.547 40.062 9.617 1 90.06 488 MET A O 1
ATOM 3837 N N . TYR A 1 489 ? 21.047 38.5 9.07 1 88.12 489 TYR A N 1
ATOM 3838 C CA . TYR A 1 489 ? 20.922 39.031 7.715 1 88.12 489 TYR A CA 1
ATOM 3839 C C . TYR A 1 489 ? 20.422 40.469 7.727 1 88.12 489 TYR A C 1
ATOM 3841 O O . TYR A 1 489 ? 20.984 41.344 7.047 1 88.12 489 TYR A O 1
ATOM 3849 N N . GLU A 1 490 ? 19.438 40.781 8.445 1 89 490 GLU A N 1
ATOM 3850 C CA . GLU A 1 490 ? 18.844 42.125 8.492 1 89 490 GLU A CA 1
ATOM 3851 C C . GLU A 1 490 ? 19.797 43.125 9.133 1 89 490 GLU A C 1
ATOM 3853 O O . GLU A 1 490 ? 19.859 44.281 8.695 1 89 490 GLU A O 1
ATOM 3858 N N . SER A 1 491 ? 20.5 42.719 10.117 1 86.81 491 SER A N 1
ATOM 3859 C CA . SER A 1 491 ? 21.469 43.594 10.758 1 86.81 491 SER A CA 1
ATOM 3860 C C . SER A 1 491 ? 22.594 43.969 9.797 1 86.81 491 SER A C 1
ATOM 3862 O O . SER A 1 491 ? 23.031 45.094 9.766 1 86.81 491 SER A O 1
ATOM 3864 N N . ARG A 1 492 ? 22.984 42.969 9.062 1 82.19 492 ARG A N 1
ATOM 3865 C CA . ARG A 1 492 ? 24.047 43.219 8.086 1 82.19 492 ARG A CA 1
ATOM 3866 C C . ARG A 1 492 ? 23.562 44.156 6.977 1 82.19 492 ARG A C 1
ATOM 3868 O O . ARG A 1 492 ? 24.312 45 6.512 1 82.19 492 ARG A O 1
ATOM 3875 N N . SER A 1 493 ? 22.406 43.906 6.566 1 79.12 493 SER A N 1
ATOM 3876 C CA . SER A 1 493 ? 21.844 44.75 5.512 1 79.12 493 SER A CA 1
ATOM 3877 C C . SER A 1 493 ? 21.641 46.188 5.992 1 79.12 493 SER A C 1
ATOM 3879 O O . SER A 1 493 ? 21.844 47.125 5.238 1 79.12 493 SER A O 1
ATOM 3881 N N . ALA A 1 494 ? 21.234 46.344 7.148 1 77 494 ALA A N 1
ATOM 3882 C CA . ALA A 1 494 ? 21.047 47.688 7.73 1 77 494 ALA A CA 1
ATOM 3883 C C . ALA A 1 494 ? 22.391 48.406 7.887 1 77 494 ALA A C 1
ATOM 3885 O O . ALA A 1 494 ? 22.469 49.625 7.652 1 77 494 ALA A O 1
ATOM 3886 N N . SER A 1 495 ? 23.375 47.625 8.234 1 74.56 495 SER A N 1
ATOM 3887 C CA . SER A 1 495 ? 24.703 48.219 8.414 1 74.56 495 SER A CA 1
ATOM 3888 C C . SER A 1 495 ? 25.297 48.656 7.078 1 74.56 495 SER A C 1
ATOM 3890 O O . SER A 1 495 ? 25.984 49.688 7.004 1 74.56 495 SER A O 1
ATOM 3892 N N . CYS A 1 496 ? 25.016 47.75 6.105 1 65.56 496 CYS A N 1
ATOM 3893 C CA . CYS A 1 496 ? 25.531 48.125 4.793 1 65.56 496 CYS A CA 1
ATOM 3894 C C . CYS A 1 496 ? 24.875 49.406 4.281 1 65.56 496 CYS A C 1
ATOM 3896 O O . CYS A 1 496 ? 25.516 50.219 3.607 1 65.56 496 CYS A O 1
ATOM 3898 N N . LEU A 1 497 ? 23.656 49.594 4.527 1 55.19 497 LEU A N 1
ATOM 3899 C CA . LEU A 1 497 ? 22.953 50.812 4.121 1 55.19 497 LEU A CA 1
ATOM 3900 C C . LEU A 1 497 ? 23.484 52.031 4.879 1 55.19 497 LEU A C 1
ATOM 3902 O O . LEU A 1 497 ? 23.625 53.094 4.305 1 55.19 497 LEU A O 1
ATOM 3906 N N . VAL A 1 498 ? 23.797 51.812 6.148 1 51.88 498 VAL A N 1
ATOM 3907 C CA . VAL A 1 498 ? 24.359 52.875 6.957 1 51.88 498 VAL A CA 1
ATOM 3908 C C . VAL A 1 498 ? 25.75 53.25 6.465 1 51.88 498 VAL A C 1
ATOM 3910 O O . VAL A 1 498 ? 26.125 54.406 6.391 1 51.88 498 VAL A O 1
ATOM 3913 N N . THR A 1 499 ? 26.516 52.125 6.176 1 48.19 499 THR A N 1
ATOM 3914 C CA . THR A 1 499 ? 27.875 52.375 5.707 1 48.19 499 THR A CA 1
ATOM 3915 C C . THR A 1 499 ? 27.844 53.031 4.324 1 48.19 499 THR A C 1
ATOM 3917 O O . THR A 1 499 ? 28.734 53.812 3.986 1 48.19 499 THR A O 1
ATOM 3920 N N . LEU A 1 500 ? 26.922 52.531 3.447 1 45.94 500 LEU A N 1
ATOM 3921 C CA . LEU A 1 500 ? 26.844 53.219 2.164 1 45.94 500 LEU A CA 1
ATOM 3922 C C . LEU A 1 500 ? 26.516 54.719 2.357 1 45.94 500 LEU A C 1
ATOM 3924 O O . LEU A 1 500 ? 26.844 55.531 1.503 1 45.94 500 LEU A O 1
ATOM 3928 N N . GLN A 1 501 ? 25.734 55.125 3.355 1 42.53 501 GLN A N 1
ATOM 3929 C CA . GLN A 1 501 ? 25.531 56.531 3.611 1 42.53 501 GLN A CA 1
ATOM 3930 C C . GLN A 1 501 ? 26.781 57.156 4.223 1 42.53 501 GLN A C 1
ATOM 3932 O O . GLN A 1 501 ? 26.906 58.406 4.234 1 42.53 501 GLN A O 1
ATOM 3937 N N . THR A 1 502 ? 27.641 56.469 5 1 41.62 502 THR A N 1
ATOM 3938 C CA . THR A 1 502 ? 28.922 57.031 5.449 1 41.62 502 THR A CA 1
ATOM 3939 C C . THR A 1 502 ? 30.031 56.688 4.48 1 41.62 502 THR A C 1
ATOM 3941 O O . THR A 1 502 ? 29.859 55.812 3.623 1 41.62 502 THR A O 1
ATOM 3944 N N . THR A 1 503 ? 31.531 57.188 4.797 1 38.84 503 THR A N 1
ATOM 3945 C CA . THR A 1 503 ? 32.781 57.156 4.016 1 38.84 503 THR A CA 1
ATOM 3946 C C . THR A 1 503 ? 33.031 55.781 3.453 1 38.84 503 THR A C 1
ATOM 3948 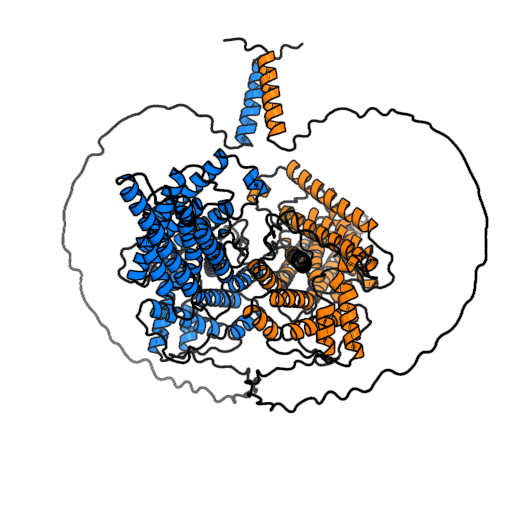O O . THR A 1 503 ? 32.688 54.781 4.086 1 38.84 503 THR A O 1
ATOM 3951 N N . PRO A 1 504 ? 33.438 55.594 2.092 1 39.25 504 PRO A N 1
ATOM 3952 C CA . PRO A 1 504 ? 33.75 54.5 1.174 1 39.25 504 PRO A CA 1
ATOM 3953 C C . PRO A 1 504 ? 34.656 53.438 1.808 1 39.25 504 PRO A C 1
ATOM 3955 O O . PRO A 1 504 ? 35 52.438 1.153 1 39.25 504 PRO A O 1
ATOM 3958 N N . VAL A 1 505 ? 35.594 53.781 2.797 1 33.34 505 VAL A N 1
ATOM 3959 C CA . VAL A 1 505 ? 36.875 53.125 2.926 1 33.34 505 VAL A CA 1
ATOM 3960 C C . VAL A 1 505 ? 36.656 51.625 3.229 1 33.34 505 VAL A C 1
ATOM 3962 O O . VAL A 1 505 ? 37.219 50.75 2.57 1 33.34 505 VAL A O 1
ATOM 3965 N N . LEU A 1 506 ? 36.844 51.188 4.586 1 34.28 506 LEU A N 1
ATOM 3966 C CA . LEU A 1 506 ? 37.531 50 5.117 1 34.28 506 LEU A CA 1
ATOM 3967 C C . LEU A 1 506 ? 36.625 48.781 5.043 1 34.28 506 LEU A C 1
ATOM 3969 O O . LEU A 1 506 ? 37.062 47.688 5.414 1 34.28 506 LEU A O 1
ATOM 3973 N N . ARG A 1 507 ? 35.406 48.844 5.285 1 38.62 507 ARG A N 1
ATOM 3974 C CA . ARG A 1 507 ? 34.844 47.625 5.871 1 38.62 507 ARG A CA 1
ATOM 3975 C C . ARG A 1 507 ? 34.719 46.531 4.828 1 38.62 507 ARG A C 1
ATOM 3977 O O . ARG A 1 507 ? 33.656 46.344 4.254 1 38.62 507 ARG A O 1
ATOM 3984 N N . HIS A 1 508 ? 35.625 46.281 4.031 1 34.22 508 HIS A N 1
ATOM 3985 C CA . HIS A 1 508 ? 35.688 45.156 3.105 1 34.22 508 HIS A CA 1
ATOM 3986 C C . HIS A 1 508 ? 35.594 43.812 3.844 1 34.22 508 HIS A C 1
ATOM 3988 O O . HIS A 1 508 ? 35.938 42.781 3.307 1 34.22 508 HIS A O 1
ATOM 3994 N N . ALA A 1 509 ? 35.719 43.719 5.125 1 37.12 509 ALA A N 1
ATOM 3995 C CA . ALA A 1 509 ? 35.75 42.344 5.605 1 37.12 509 ALA A CA 1
ATOM 3996 C C . ALA A 1 509 ? 34.531 41.562 5.102 1 37.12 509 ALA A C 1
ATOM 3998 O O . ALA A 1 509 ? 33.375 41.938 5.391 1 37.12 509 ALA A O 1
ATOM 3999 N N . ALA A 1 510 ? 34.5 40.906 4.066 1 40.28 510 ALA A N 1
ATOM 4000 C CA . ALA A 1 510 ? 33.625 40.062 3.289 1 40.28 510 ALA A CA 1
ATOM 4001 C C . ALA A 1 510 ? 32.812 39.125 4.199 1 40.28 510 ALA A C 1
ATOM 4003 O O . ALA A 1 510 ? 33.344 38.188 4.762 1 40.28 510 ALA A O 1
ATOM 4004 N N . LYS A 1 511 ? 31.922 39.594 5.02 1 48.88 511 LYS A N 1
ATOM 4005 C CA . LYS A 1 511 ? 31.078 38.75 5.887 1 48.88 511 LYS A CA 1
ATOM 4006 C C . LYS A 1 511 ? 30.609 37.5 5.16 1 48.88 511 LYS A C 1
ATOM 4008 O O . LYS A 1 511 ? 30.156 37.594 4.012 1 48.88 511 LYS A O 1
ATOM 4013 N N . PRO A 1 512 ? 31.109 36.312 5.645 1 51.91 512 PRO A N 1
ATOM 4014 C CA . PRO A 1 512 ? 30.812 35.031 5 1 51.91 512 PRO A CA 1
ATOM 4015 C C . PRO A 1 512 ? 29.359 34.875 4.586 1 51.91 512 PRO A C 1
ATOM 4017 O O . PRO A 1 512 ? 28.469 35.375 5.293 1 51.91 512 PRO A O 1
ATOM 4020 N N . SER A 1 513 ? 29.094 34.625 3.287 1 72.12 513 SER A N 1
ATOM 4021 C CA . SER A 1 513 ? 27.797 34.375 2.66 1 72.12 513 SER A CA 1
ATOM 4022 C C . SER A 1 513 ? 26.922 33.469 3.525 1 72.12 513 SER A C 1
ATOM 4024 O O . SER A 1 513 ? 27.406 32.531 4.152 1 72.12 513 SER A O 1
ATOM 4026 N N . LEU A 1 514 ? 25.875 34.125 4.207 1 84.81 514 LEU A N 1
ATOM 4027 C CA . LEU A 1 514 ? 24.891 33.375 4.988 1 84.81 514 LEU A CA 1
ATOM 4028 C C . LEU A 1 514 ? 24.359 32.188 4.195 1 84.81 514 LEU A C 1
ATOM 4030 O O . LEU A 1 514 ? 23.656 31.328 4.738 1 84.81 514 LEU A O 1
ATOM 4034 N N . TYR A 1 515 ? 24.922 32.062 3.078 1 84.38 515 TYR A N 1
ATOM 4035 C CA . TYR A 1 515 ? 24.422 31.047 2.164 1 84.38 515 TYR A CA 1
ATOM 4036 C C . TYR A 1 515 ? 24.75 29.641 2.662 1 84.38 515 TYR A C 1
ATOM 4038 O O . TYR A 1 515 ? 23.891 28.766 2.713 1 84.38 515 TYR A O 1
ATOM 4046 N N . PRO A 1 516 ? 25.906 29.406 3.156 1 87 516 PRO A N 1
ATOM 4047 C CA . PRO A 1 516 ? 26.219 28.078 3.664 1 87 516 PRO A CA 1
ATOM 4048 C C . PRO A 1 516 ? 25.375 27.688 4.883 1 87 516 PRO A C 1
ATOM 4050 O O . PRO A 1 516 ? 25.031 26.516 5.062 1 87 516 PRO A O 1
ATOM 4053 N N . ARG A 1 517 ? 25.094 28.703 5.68 1 90.44 517 ARG A N 1
ATOM 4054 C CA . ARG A 1 517 ? 24.266 28.438 6.859 1 90.44 517 ARG A CA 1
ATOM 4055 C C . ARG A 1 517 ? 22.844 28.078 6.457 1 90.44 517 ARG A C 1
ATOM 4057 O O . ARG A 1 517 ? 22.234 27.188 7.055 1 90.44 517 ARG A O 1
ATOM 4064 N N . VAL A 1 518 ? 22.344 28.766 5.5 1 91.75 518 VAL A N 1
ATOM 4065 C CA . VAL A 1 518 ? 21 28.484 5 1 91.75 518 VAL A CA 1
ATOM 4066 C C . VAL A 1 518 ? 20.953 27.078 4.398 1 91.75 518 VAL A C 1
ATOM 4068 O O . VAL A 1 518 ? 20 26.328 4.613 1 91.75 518 VAL A O 1
ATOM 4071 N N . LEU A 1 519 ? 22.016 26.672 3.781 1 91.56 519 LEU A N 1
ATOM 4072 C CA . LEU A 1 519 ? 22.094 25.344 3.186 1 91.56 519 LEU A CA 1
ATOM 4073 C C . LEU A 1 519 ? 22.172 24.266 4.266 1 91.56 519 LEU A C 1
ATOM 4075 O O . LEU A 1 519 ? 21.609 23.172 4.105 1 91.56 519 LEU A O 1
ATOM 4079 N N . SER A 1 520 ? 22.844 24.578 5.277 1 93.94 520 SER A N 1
ATOM 4080 C CA . SER A 1 520 ? 22.938 23.641 6.395 1 93.94 520 SER A CA 1
ATOM 4081 C C . SER A 1 520 ? 21.578 23.438 7.066 1 93.94 520 SER A C 1
ATOM 4083 O O . SER A 1 520 ? 21.219 22.328 7.418 1 93.94 520 SER A O 1
ATOM 4085 N N . LEU A 1 521 ? 20.875 24.594 7.238 1 96 521 LEU A N 1
ATOM 4086 C CA . LEU A 1 521 ? 19.547 24.516 7.828 1 96 521 LEU A CA 1
ATOM 4087 C C . LEU A 1 521 ? 18.594 23.703 6.938 1 96 521 LEU A C 1
ATOM 4089 O O . LEU A 1 521 ? 17.797 22.922 7.434 1 96 521 LEU A O 1
ATOM 4093 N N . ARG A 1 522 ? 18.75 23.891 5.672 1 95.5 522 ARG A N 1
ATOM 4094 C CA . ARG A 1 522 ? 17.938 23.125 4.727 1 95.5 522 ARG A CA 1
ATOM 4095 C C . ARG A 1 522 ? 18.234 21.625 4.836 1 95.5 522 ARG A C 1
ATOM 4097 O O . ARG A 1 522 ? 17.312 20.812 4.855 1 95.5 522 ARG A O 1
ATOM 4104 N N . ALA A 1 523 ? 19.438 21.312 4.922 1 95.62 523 ALA A N 1
ATOM 4105 C CA . ALA A 1 523 ? 19.844 19.906 5.031 1 95.62 523 ALA A CA 1
ATOM 4106 C C . ALA A 1 523 ? 19.297 19.281 6.309 1 95.62 523 ALA A C 1
ATOM 4108 O O . ALA A 1 523 ? 18.844 18.125 6.301 1 95.62 523 ALA A O 1
ATOM 4109 N N . GLN A 1 524 ? 19.328 20.047 7.348 1 97.38 524 GLN A N 1
ATOM 4110 C CA . GLN A 1 524 ? 18.797 19.562 8.617 1 97.38 524 GLN A CA 1
ATOM 4111 C C . GLN A 1 524 ? 17.297 19.359 8.539 1 97.38 524 GLN A C 1
ATOM 4113 O O . GLN A 1 524 ? 16.766 18.359 9.055 1 97.38 524 GLN A O 1
ATOM 4118 N N . LEU A 1 525 ? 16.672 20.297 7.902 1 97.56 525 LEU A N 1
ATOM 4119 C CA . LEU A 1 525 ? 15.227 20.203 7.75 1 97.56 525 LEU A CA 1
ATOM 4120 C C . LEU A 1 525 ? 14.844 18.984 6.926 1 97.56 525 LEU A C 1
ATOM 4122 O O . LEU A 1 525 ? 13.875 18.297 7.242 1 97.56 525 LEU A O 1
ATOM 4126 N N . ILE A 1 526 ? 15.555 18.656 5.918 1 96.5 526 ILE A N 1
ATOM 4127 C CA . ILE A 1 526 ? 15.297 17.5 5.066 1 96.5 526 ILE A CA 1
ATOM 4128 C C . ILE A 1 526 ? 15.539 16.219 5.848 1 96.5 526 ILE A C 1
ATOM 4130 O O . ILE A 1 526 ? 14.766 15.266 5.738 1 96.5 526 ILE A O 1
ATOM 4134 N N . GLU A 1 527 ? 16.5 16.25 6.66 1 96.25 527 GLU A N 1
ATOM 4135 C CA . GLU A 1 527 ? 16.812 15.07 7.469 1 96.25 527 GLU A CA 1
ATOM 4136 C C . GLU A 1 527 ? 15.719 14.797 8.492 1 96.25 527 GLU A C 1
ATOM 4138 O O . GLU A 1 527 ? 15.234 13.664 8.602 1 96.25 527 GLU A O 1
ATOM 4143 N N . VAL A 1 528 ? 15.336 15.852 9.172 1 97.31 528 VAL A N 1
ATOM 4144 C CA . VAL A 1 528 ? 14.281 15.695 10.172 1 97.31 528 VAL A CA 1
ATOM 4145 C C . VAL A 1 528 ? 12.961 15.375 9.477 1 97.31 528 VAL A C 1
ATOM 4147 O O . VAL A 1 528 ? 12.18 14.547 9.969 1 97.31 528 VAL A O 1
ATOM 4150 N N . GLY A 1 529 ? 12.734 16.062 8.375 1 97.12 529 GLY A N 1
ATOM 4151 C CA . GLY A 1 529 ? 11.562 15.727 7.59 1 97.12 529 GLY A CA 1
ATOM 4152 C C . GLY A 1 529 ? 11.523 14.273 7.156 1 97.12 529 GLY A C 1
ATOM 4153 O O . GLY A 1 529 ? 10.469 13.648 7.164 1 97.12 529 GLY A O 1
ATOM 4154 N N . GLY A 1 530 ? 12.656 13.727 6.781 1 95.5 530 GLY A N 1
ATOM 4155 C CA . GLY A 1 530 ? 12.758 12.32 6.414 1 95.5 530 GLY A CA 1
ATOM 4156 C C . GLY A 1 530 ? 12.461 11.375 7.566 1 95.5 530 GLY A C 1
ATOM 4157 O O . GLY A 1 530 ? 11.898 10.305 7.363 1 95.5 530 GLY A O 1
ATOM 4158 N N . ARG A 1 531 ? 12.766 11.773 8.742 1 94 531 ARG A N 1
ATOM 4159 C CA . ARG A 1 531 ? 12.484 10.961 9.914 1 94 531 ARG A CA 1
ATOM 4160 C C . ARG A 1 531 ? 10.992 10.992 10.258 1 94 531 ARG A C 1
ATOM 4162 O O . ARG A 1 531 ? 10.453 10.016 10.773 1 94 531 ARG A O 1
ATOM 4169 N N . ILE A 1 532 ? 10.359 12.125 9.898 1 95.56 532 ILE A N 1
ATOM 4170 C CA . ILE A 1 532 ? 8.953 12.297 10.219 1 95.56 532 ILE A CA 1
ATOM 4171 C C . ILE A 1 532 ? 8.094 11.625 9.141 1 95.56 532 ILE A C 1
ATOM 4173 O O . ILE A 1 532 ? 7.199 10.844 9.453 1 95.56 532 ILE A O 1
ATOM 4177 N N . MET A 1 533 ? 8.414 11.883 7.891 1 96.44 533 MET A N 1
ATOM 4178 C CA . MET A 1 533 ? 7.531 11.531 6.785 1 96.44 533 MET A CA 1
ATOM 4179 C C . MET A 1 533 ? 8.086 10.359 5.988 1 96.44 533 MET A C 1
ATOM 4181 O O . MET A 1 533 ? 7.41 9.82 5.117 1 96.44 533 MET A O 1
ATOM 4185 N N . GLY A 1 534 ? 9.211 9.906 6.27 1 94.12 534 GLY A N 1
ATOM 4186 C CA . GLY A 1 534 ? 9.922 8.969 5.426 1 94.12 534 GLY A CA 1
ATOM 4187 C C . GLY A 1 534 ? 10.938 9.633 4.516 1 94.12 534 GLY A C 1
ATOM 4188 O O . GLY A 1 534 ? 10.719 10.742 4.039 1 94.12 534 GLY A O 1
ATOM 4189 N N . LYS A 1 535 ? 11.953 8.953 4.223 1 93.06 535 LYS A N 1
ATOM 4190 C CA . LYS A 1 535 ? 13.07 9.523 3.475 1 93.06 535 LYS A CA 1
ATOM 4191 C C . LYS A 1 535 ? 12.695 9.742 2.014 1 93.06 535 LYS A C 1
ATOM 4193 O O . LYS A 1 535 ? 13.305 10.578 1.331 1 93.06 535 LYS A O 1
ATOM 4198 N N . ALA A 1 536 ? 11.695 9.047 1.564 1 90.69 536 ALA A N 1
ATOM 4199 C CA . ALA A 1 536 ? 11.336 9.156 0.153 1 90.69 536 ALA A CA 1
ATOM 4200 C C . ALA A 1 536 ? 10.195 10.156 -0.046 1 90.69 536 ALA A C 1
ATOM 4202 O O . ALA A 1 536 ? 9.5 10.109 -1.063 1 90.69 536 ALA A O 1
ATOM 4203 N N . ASN A 1 537 ? 9.961 11.062 0.863 1 94.12 537 ASN A N 1
ATOM 4204 C CA . ASN A 1 537 ? 8.891 12.039 0.693 1 94.12 537 ASN A CA 1
ATOM 4205 C C . ASN A 1 537 ? 9.18 12.992 -0.465 1 94.12 537 ASN A C 1
ATOM 4207 O O . ASN A 1 537 ? 10.328 13.375 -0.688 1 94.12 537 ASN A O 1
ATOM 4211 N N . CYS A 1 538 ? 8.203 13.398 -1.128 1 93.44 538 CYS A N 1
ATOM 4212 C CA . CYS A 1 538 ? 8.367 14.156 -2.363 1 93.44 538 CYS A CA 1
ATOM 4213 C C . CYS A 1 538 ? 8.633 15.625 -2.07 1 93.44 538 CYS A C 1
ATOM 4215 O O . CYS A 1 538 ? 9.047 16.375 -2.957 1 93.44 538 CYS A O 1
ATOM 4217 N N . TYR A 1 539 ? 8.477 16.125 -0.87 1 96.12 539 TYR A N 1
ATOM 4218 C CA . TYR A 1 539 ? 8.594 17.547 -0.548 1 96.12 539 TYR A CA 1
ATOM 4219 C C . TYR A 1 539 ? 10.055 17.953 -0.426 1 96.12 539 TYR A C 1
ATOM 4221 O O . TYR A 1 539 ? 10.367 19.141 -0.395 1 96.12 539 TYR A O 1
ATOM 4229 N N . GLN A 1 540 ? 10.914 16.984 -0.447 1 93.31 540 GLN A N 1
ATOM 4230 C CA . GLN A 1 540 ? 12.32 17.281 -0.179 1 93.31 540 GLN A CA 1
ATOM 4231 C C . GLN A 1 540 ? 13.008 17.859 -1.41 1 93.31 540 GLN A C 1
ATOM 4233 O O . GLN A 1 540 ? 14.109 18.391 -1.315 1 93.31 540 GLN A O 1
ATOM 4238 N N . PHE A 1 541 ? 12.414 17.781 -2.557 1 86.69 541 PHE A N 1
ATOM 4239 C CA . PHE A 1 541 ? 13.062 18.203 -3.793 1 86.69 541 PHE A CA 1
ATOM 4240 C C . PHE A 1 541 ? 12.797 19.672 -4.07 1 86.69 541 PHE A C 1
ATOM 4242 O O . PHE A 1 541 ? 12.531 20.062 -5.211 1 86.69 541 PHE A O 1
ATOM 4249 N N . ILE A 1 542 ? 12.898 20.469 -3.088 1 89.5 542 ILE A N 1
ATOM 4250 C CA . ILE A 1 542 ? 12.719 21.906 -3.15 1 89.5 542 ILE A CA 1
ATOM 4251 C C . ILE A 1 542 ? 14.078 22.594 -3.199 1 89.5 542 ILE A C 1
ATOM 4253 O O . ILE A 1 542 ? 15.062 22.094 -2.65 1 89.5 542 ILE A O 1
ATOM 4257 N N . MET B 1 1 ? -10.148 36.594 -53.438 1 20.41 1 MET B N 1
ATOM 4258 C CA . MET B 1 1 ? -10.383 35.156 -53.25 1 20.41 1 MET B CA 1
ATOM 4259 C C . MET B 1 1 ? -9.117 34.375 -53.562 1 20.41 1 MET B C 1
ATOM 4261 O O . MET B 1 1 ? -8.891 33.969 -54.719 1 20.41 1 MET B O 1
ATOM 4265 N N . ALA B 1 2 ? -8.102 34.938 -53 1 29.05 2 ALA B N 1
ATOM 4266 C CA . ALA B 1 2 ? -6.754 34.688 -53.5 1 29.05 2 ALA B CA 1
ATOM 4267 C C . ALA B 1 2 ? -6.449 33.188 -53.562 1 29.05 2 ALA B C 1
ATOM 4269 O O . ALA B 1 2 ? -6.77 32.438 -52.656 1 29.05 2 ALA B O 1
ATOM 4270 N N . ALA B 1 3 ? -6.48 32.719 -54.781 1 33.69 3 ALA B N 1
ATOM 4271 C CA . ALA B 1 3 ? -6.227 31.375 -55.281 1 33.69 3 ALA B CA 1
ATOM 4272 C C . ALA B 1 3 ? -4.973 30.766 -54.656 1 33.69 3 ALA B C 1
ATOM 4274 O O . ALA B 1 3 ? -3.854 31.156 -54.969 1 33.69 3 ALA B O 1
ATOM 4275 N N . SER B 1 4 ? -5.047 30.672 -53.281 1 35.97 4 SER B N 1
ATOM 4276 C CA . SER B 1 4 ? -3.863 30.172 -52.594 1 35.97 4 SER B CA 1
ATOM 4277 C C . SER B 1 4 ? -3.275 28.969 -53.312 1 35.97 4 SER B C 1
ATOM 4279 O O . SER B 1 4 ? -4.012 28.078 -53.75 1 35.97 4 SER B O 1
ATOM 4281 N N . SER B 1 5 ? -2.238 29.219 -54.062 1 44.59 5 SER B N 1
ATOM 4282 C CA . SER B 1 5 ? -1.522 28.312 -54.969 1 44.59 5 SER B CA 1
ATOM 4283 C C . SER B 1 5 ? -1.35 26.938 -54.344 1 44.59 5 SER B C 1
ATOM 4285 O O . SER B 1 5 ? -1.335 26.812 -53.094 1 44.59 5 SER B O 1
ATOM 4287 N N . PRO B 1 6 ? -1.604 25.844 -55.062 1 50.47 6 PRO B N 1
ATOM 4288 C CA . PRO B 1 6 ? -1.484 24.453 -54.625 1 50.47 6 PRO B CA 1
ATOM 4289 C C . PRO B 1 6 ? -0.195 24.172 -53.875 1 50.47 6 PRO B C 1
ATOM 4291 O O . PRO B 1 6 ? -0.163 23.297 -53 1 50.47 6 PRO B O 1
ATOM 4294 N N . GLU B 1 7 ? 0.848 24.953 -54.125 1 48.94 7 GLU B N 1
ATOM 4295 C CA . GLU B 1 7 ? 2.123 24.75 -53.438 1 48.94 7 GLU B CA 1
ATOM 4296 C C . GLU B 1 7 ? 2.027 25.125 -51.969 1 48.94 7 GLU B C 1
ATOM 4298 O O . GLU B 1 7 ? 2.607 24.469 -51.125 1 48.94 7 GLU B O 1
ATOM 4303 N N . VAL B 1 8 ? 1.285 26.203 -51.688 1 53.12 8 VAL B N 1
ATOM 4304 C CA . VAL B 1 8 ? 1.148 26.625 -50.281 1 53.12 8 VAL B CA 1
ATOM 4305 C C . VAL B 1 8 ? 0.3 25.609 -49.531 1 53.12 8 VAL B C 1
ATOM 4307 O O . VAL B 1 8 ? 0.562 25.328 -48.344 1 53.12 8 VAL B O 1
ATOM 4310 N N . LEU B 1 9 ? -0.759 25.062 -50.219 1 50.72 9 LEU B N 1
ATOM 4311 C CA . LEU B 1 9 ? -1.565 24.047 -49.531 1 50.72 9 LEU B CA 1
ATOM 4312 C C . LEU B 1 9 ? -0.751 22.781 -49.281 1 50.72 9 LEU B C 1
ATOM 4314 O O . LEU B 1 9 ? -0.868 22.172 -48.219 1 50.72 9 LEU B O 1
ATOM 4318 N N . HIS B 1 10 ? 0.219 22.391 -50.219 1 55.62 10 HIS B N 1
ATOM 4319 C CA . HIS B 1 10 ? 1.099 21.25 -49.969 1 55.62 10 HIS B CA 1
ATOM 4320 C C . HIS B 1 10 ? 2.074 21.547 -48.844 1 55.62 10 HIS B C 1
ATOM 4322 O O . HIS B 1 10 ? 2.328 20.688 -47.969 1 55.62 10 HIS B O 1
ATOM 4328 N N . ALA B 1 11 ? 2.674 22.766 -48.812 1 54.31 11 ALA B N 1
ATOM 4329 C CA . ALA B 1 11 ? 3.588 23.078 -47.719 1 54.31 11 ALA B CA 1
ATOM 4330 C C . ALA B 1 11 ? 2.865 23.047 -46.375 1 54.31 11 ALA B C 1
ATOM 4332 O O . ALA B 1 11 ? 3.438 22.625 -45.344 1 54.31 11 ALA B O 1
ATOM 4333 N N . ARG B 1 12 ? 1.575 23.484 -46.375 1 52.97 12 ARG B N 1
ATOM 4334 C CA . ARG B 1 12 ? 0.826 23.422 -45.125 1 52.97 12 ARG B CA 1
ATOM 4335 C C . ARG B 1 12 ? 0.532 21.969 -44.719 1 52.97 12 ARG B C 1
ATOM 4337 O O . ARG B 1 12 ? 0.602 21.609 -43.562 1 52.97 12 ARG B O 1
ATOM 4344 N N . ILE B 1 13 ? 0.152 21.094 -45.719 1 54.38 13 ILE B N 1
ATOM 4345 C CA . ILE B 1 13 ? -0.023 19.672 -45.406 1 54.38 13 ILE B CA 1
ATOM 4346 C C . ILE B 1 13 ? 1.302 19.078 -44.938 1 54.38 13 ILE B C 1
ATOM 4348 O O . ILE B 1 13 ? 1.336 18.328 -43.938 1 54.38 13 ILE B O 1
ATOM 4352 N N . GLN B 1 14 ? 2.482 19.406 -45.625 1 53.69 14 GLN B N 1
ATOM 4353 C CA . GLN B 1 14 ? 3.773 18.891 -45.188 1 53.69 14 GLN B CA 1
ATOM 4354 C C . GLN B 1 14 ? 4.117 19.391 -43.781 1 53.69 14 GLN B C 1
ATOM 4356 O O . GLN B 1 14 ? 4.633 18.641 -42.969 1 53.69 14 GLN B O 1
ATOM 4361 N N . TRP B 1 15 ? 3.893 20.672 -43.5 1 52.41 15 TRP B N 1
ATOM 4362 C CA . TRP B 1 15 ? 4.129 21.172 -42.125 1 52.41 15 TRP B CA 1
ATOM 4363 C C . TRP B 1 15 ? 3.191 20.5 -41.156 1 52.41 15 TRP B C 1
ATOM 4365 O O . TRP B 1 15 ? 3.613 20.109 -40.062 1 52.41 15 TRP B O 1
ATOM 4375 N N . LEU B 1 16 ? 1.876 20.344 -41.406 1 50.66 16 LEU B N 1
ATOM 4376 C CA . LEU B 1 16 ? 0.973 19.656 -40.5 1 50.66 16 LEU B CA 1
ATOM 4377 C C . LEU B 1 16 ? 1.366 18.203 -40.312 1 50.66 16 LEU B C 1
ATOM 4379 O O . LEU B 1 16 ? 1.316 17.656 -39.219 1 50.66 16 LEU B O 1
ATOM 4383 N N . THR B 1 17 ? 1.799 17.453 -41.406 1 51.12 17 THR B N 1
ATOM 4384 C CA . THR B 1 17 ? 2.303 16.094 -41.344 1 51.12 17 THR B CA 1
ATOM 4385 C C . THR B 1 17 ? 3.596 16.047 -40.531 1 51.12 17 THR B C 1
ATOM 4387 O O . THR B 1 17 ? 3.771 15.164 -39.688 1 51.12 17 THR B O 1
ATOM 4390 N N . GLN B 1 18 ? 4.668 16.938 -40.781 1 50.88 18 GLN B N 1
ATOM 4391 C CA . GLN B 1 18 ? 5.898 17 -40 1 50.88 18 GLN B CA 1
ATOM 4392 C C . GLN B 1 18 ? 5.613 17.375 -38.562 1 50.88 18 GLN B C 1
ATOM 4394 O O . GLN B 1 18 ? 6.246 16.859 -37.656 1 50.88 18 GLN B O 1
ATOM 4399 N N . TYR B 1 19 ? 4.781 18.344 -38.188 1 44.62 19 TYR B N 1
ATOM 4400 C CA . TYR B 1 19 ? 4.395 18.688 -36.812 1 44.62 19 TYR B CA 1
ATOM 4401 C C . TYR B 1 19 ? 3.727 17.5 -36.125 1 44.62 19 TYR B C 1
ATOM 4403 O O . TYR B 1 19 ? 3.963 17.234 -34.969 1 44.62 19 TYR B O 1
ATOM 4411 N N . ILE B 1 20 ? 2.723 16.719 -36.719 1 44 20 ILE B N 1
ATOM 4412 C CA . ILE B 1 20 ? 2.191 15.484 -36.188 1 44 20 ILE B CA 1
ATOM 4413 C C . ILE B 1 20 ? 3.322 14.469 -36 1 44 20 ILE B C 1
ATOM 4415 O O . ILE B 1 20 ? 3.426 13.82 -34.969 1 44 20 ILE B O 1
ATOM 4419 N N . GLU B 1 21 ? 4.199 14.164 -37 1 45.66 21 GLU B N 1
ATOM 4420 C CA . GLU B 1 21 ? 5.305 13.219 -36.875 1 45.66 21 GLU B CA 1
ATOM 4421 C C . GLU B 1 21 ? 6.277 13.641 -35.781 1 45.66 21 GLU B C 1
ATOM 4423 O O . GLU B 1 21 ? 6.84 12.805 -35.062 1 45.66 21 GLU B O 1
ATOM 4428 N N . ASP B 1 22 ? 6.699 14.961 -35.656 1 43.56 22 ASP B N 1
ATOM 4429 C CA . ASP B 1 22 ? 7.641 15.445 -34.656 1 43.56 22 ASP B CA 1
ATOM 4430 C C . ASP B 1 22 ? 7.004 15.453 -33.25 1 43.56 22 ASP B C 1
ATOM 4432 O O . ASP B 1 22 ? 7.707 15.391 -32.25 1 43.56 22 ASP B O 1
ATOM 4436 N N . ASN B 1 23 ? 5.742 15.844 -33.031 1 41.06 23 ASN B N 1
ATOM 4437 C CA . ASN B 1 23 ? 5.102 15.914 -31.734 1 41.06 23 ASN B CA 1
ATOM 4438 C C . ASN B 1 23 ? 4.227 14.688 -31.469 1 41.06 23 ASN B C 1
ATOM 4440 O O . ASN B 1 23 ? 3.707 14.508 -30.375 1 41.06 23 ASN B O 1
ATOM 4444 N N . ILE B 1 24 ? 3.572 14.094 -32.344 1 34.84 24 ILE B N 1
ATOM 4445 C CA . ILE B 1 24 ? 2.957 12.797 -32.062 1 34.84 24 ILE B CA 1
ATOM 4446 C C . ILE B 1 24 ? 3.936 11.68 -32.406 1 34.84 24 ILE B C 1
ATOM 4448 O O . ILE B 1 24 ? 4.266 11.477 -33.594 1 34.84 24 ILE B O 1
ATOM 4452 N N . ARG B 1 25 ? 4.754 11.43 -31.312 1 34 25 ARG B N 1
ATOM 4453 C CA . ARG B 1 25 ? 5.742 10.352 -31.297 1 34 25 ARG B CA 1
ATOM 4454 C C . ARG B 1 25 ? 5.086 9.008 -31.562 1 34 25 ARG B C 1
ATOM 4456 O O . ARG B 1 25 ? 4.164 8.602 -30.859 1 34 25 ARG B O 1
ATOM 4463 N N . GLY B 1 26 ? 5.199 8.352 -32.938 1 30.8 26 GLY B N 1
ATOM 4464 C CA . GLY B 1 26 ? 4.945 7 -33.438 1 30.8 26 GLY B CA 1
ATOM 4465 C C . GLY B 1 26 ? 4.379 6.961 -34.844 1 30.8 26 GLY B C 1
ATOM 4466 O O . GLY B 1 26 ? 3.859 5.934 -35.281 1 30.8 26 GLY B O 1
ATOM 4467 N N . ALA B 1 27 ? 3.994 8.055 -35.438 1 30.58 27 ALA B N 1
ATOM 4468 C CA . ALA B 1 27 ? 3.426 7.766 -36.75 1 30.58 27 ALA B CA 1
ATOM 4469 C C . ALA B 1 27 ? 4.5 7.277 -37.719 1 30.58 27 ALA B C 1
ATOM 4471 O O . ALA B 1 27 ? 5.383 8.047 -38.125 1 30.58 27 ALA B O 1
ATOM 4472 N N . ALA B 1 28 ? 4.914 5.973 -37.688 1 28.62 28 ALA B N 1
ATOM 4473 C CA . ALA B 1 28 ? 5.84 5.328 -38.625 1 28.62 28 ALA B CA 1
ATOM 4474 C C . ALA B 1 28 ? 5.434 5.586 -40.094 1 28.62 28 ALA B C 1
ATOM 4476 O O . ALA B 1 28 ? 4.391 5.105 -40.531 1 28.62 28 ALA B O 1
ATOM 4477 N N . LEU B 1 29 ? 5.594 6.672 -40.625 1 27.84 29 LEU B N 1
ATOM 4478 C CA . LEU B 1 29 ? 5.395 6.598 -42.094 1 27.84 29 LEU B CA 1
ATOM 4479 C C . LEU B 1 29 ? 6.25 5.488 -42.688 1 27.84 29 LEU B C 1
ATOM 4481 O O . LEU B 1 29 ? 7.352 5.211 -42.219 1 27.84 29 LEU B O 1
ATOM 4485 N N . GLY B 1 30 ? 5.828 4.539 -43.594 1 22.73 30 GLY B N 1
ATOM 4486 C CA . GLY B 1 30 ? 6.211 3.369 -44.375 1 22.73 30 GLY B CA 1
ATOM 4487 C C . GLY B 1 30 ? 7.422 3.609 -45.25 1 22.73 30 GLY B C 1
ATOM 4488 O O . GLY B 1 30 ? 7.281 3.867 -46.438 1 22.73 30 GLY B O 1
ATOM 4489 N N . GLN B 1 31 ? 8.539 4.227 -44.781 1 23.11 31 GLN B N 1
ATOM 4490 C CA . GLN B 1 31 ? 9.57 4.391 -45.812 1 23.11 31 GLN B CA 1
ATOM 4491 C C . GLN B 1 31 ? 9.898 3.055 -46.469 1 23.11 31 GLN B C 1
ATOM 4493 O O . GLN B 1 31 ? 9.688 1.993 -45.875 1 23.11 31 GLN B O 1
ATOM 4498 N N . ASN B 1 32 ? 10.445 3 -47.844 1 20.05 32 ASN B N 1
ATOM 4499 C CA . ASN B 1 32 ? 10.766 2.16 -48.969 1 20.05 32 ASN B CA 1
ATOM 4500 C C . ASN B 1 32 ? 11.781 1.075 -48.625 1 20.05 32 ASN B C 1
ATOM 4502 O O . ASN B 1 32 ? 12.477 1.188 -47.594 1 20.05 32 ASN B O 1
ATOM 4506 N N . MET B 1 33 ? 11.969 -0.063 -49.562 1 18.73 33 MET B N 1
ATOM 4507 C CA . MET B 1 33 ? 12.578 -1.378 -49.719 1 18.73 33 MET B CA 1
ATOM 4508 C C . MET B 1 33 ? 14.102 -1.287 -49.656 1 18.73 33 MET B C 1
ATOM 4510 O O . MET B 1 33 ? 14.703 -0.377 -50.219 1 18.73 33 MET B O 1
ATOM 4514 N N . PRO B 1 34 ? 14.711 -2.025 -48.656 1 20.64 34 PRO B N 1
ATOM 4515 C CA . PRO B 1 34 ? 16.172 -2.066 -48.5 1 20.64 34 PRO B CA 1
ATOM 4516 C C . PRO B 1 34 ? 16.875 -2.672 -49.719 1 20.64 34 PRO B C 1
ATOM 4518 O O . PRO B 1 34 ? 16.438 -3.707 -50.25 1 20.64 34 PRO B O 1
ATOM 4521 N N . PRO B 1 35 ? 17.469 -2.068 -50.656 1 17.8 35 PRO B N 1
ATOM 4522 C CA . PRO B 1 35 ? 18.031 -2.92 -51.719 1 17.8 35 PRO B CA 1
ATOM 4523 C C . PRO B 1 35 ? 19 -3.963 -51.188 1 17.8 35 PRO B C 1
ATOM 4525 O O . PRO B 1 35 ? 19.578 -3.785 -50.094 1 17.8 35 PRO B O 1
ATOM 4528 N N . LYS B 1 36 ? 19.125 -5.258 -51.781 1 18.48 36 LYS B N 1
ATOM 4529 C CA . LYS B 1 36 ? 19.766 -6.559 -51.594 1 18.48 36 LYS B CA 1
ATOM 4530 C C . LYS B 1 36 ? 21.281 -6.426 -51.562 1 18.48 36 LYS B C 1
ATOM 4532 O O . LYS B 1 36 ? 21.984 -7.301 -51.031 1 18.48 36 LYS B O 1
ATOM 4537 N N . GLN B 1 37 ? 22.125 -5.516 -52.062 1 15.52 37 GLN B N 1
ATOM 4538 C CA . GLN B 1 37 ? 23.125 -6.121 -52.938 1 15.52 37 GLN B CA 1
ATOM 4539 C C . GLN B 1 37 ? 24.203 -6.82 -52.125 1 15.52 37 GLN B C 1
ATOM 4541 O O . GLN B 1 37 ? 24.609 -7.941 -52.469 1 15.52 37 GLN B O 1
ATOM 4546 N N . LYS B 1 38 ? 25.25 -6.215 -51.438 1 15.71 38 LYS B N 1
ATOM 4547 C CA . LYS B 1 38 ? 26.594 -6.383 -52 1 15.71 38 LYS B CA 1
ATOM 4548 C C . LYS B 1 38 ? 27.219 -7.695 -51.562 1 15.71 38 LYS B C 1
ATOM 4550 O O . LYS B 1 38 ? 26.969 -8.156 -50.438 1 15.71 38 LYS B O 1
ATOM 4555 N N . GLU B 1 39 ? 28.328 -8.352 -52.281 1 14.81 39 GLU B N 1
ATOM 4556 C CA . GLU B 1 39 ? 29.156 -9.477 -52.688 1 14.81 39 GLU B CA 1
ATOM 4557 C C . GLU B 1 39 ? 30.297 -9.695 -51.688 1 14.81 39 GLU B C 1
ATOM 4559 O O . GLU B 1 39 ? 30.938 -10.758 -51.688 1 14.81 39 GLU B O 1
ATOM 4564 N N . ALA B 1 40 ? 30.781 -8.906 -50.812 1 15.29 40 ALA B N 1
ATOM 4565 C CA . ALA B 1 40 ? 32.25 -8.93 -50.875 1 15.29 40 ALA B CA 1
ATOM 4566 C C . ALA B 1 40 ? 32.781 -10.312 -50.531 1 15.29 40 ALA B C 1
ATOM 4568 O O . ALA B 1 40 ? 32.25 -10.984 -49.625 1 15.29 40 ALA B O 1
ATOM 4569 N N . SER B 1 41 ? 34.125 -10.828 -51 1 14.91 41 SER B N 1
ATOM 4570 C CA . SER B 1 41 ? 34.969 -11.898 -51.5 1 14.91 41 SER B CA 1
ATOM 4571 C C . SER B 1 41 ? 35.844 -12.461 -50.375 1 14.91 41 SER B C 1
ATOM 4573 O O . SER B 1 41 ? 36.031 -13.68 -50.281 1 14.91 41 SER B O 1
ATOM 4575 N N . GLN B 1 42 ? 36.844 -11.766 -49.625 1 14.86 42 GLN B N 1
ATOM 4576 C CA . GLN B 1 42 ? 38.219 -12.203 -49.812 1 14.86 42 GLN B CA 1
ATOM 4577 C C . GLN B 1 42 ? 38.5 -13.445 -48.969 1 14.86 42 GLN B C 1
ATOM 4579 O O . GLN B 1 42 ? 37.844 -13.703 -47.969 1 14.86 42 GLN B O 1
ATOM 4584 N N . ALA B 1 43 ? 39.906 -14.07 -49.094 1 15.86 43 ALA B N 1
ATOM 4585 C CA . ALA B 1 43 ? 40.688 -15.273 -49.375 1 15.86 43 ALA B CA 1
ATOM 4586 C C . ALA B 1 43 ? 41.25 -15.875 -48.062 1 15.86 43 ALA B C 1
ATOM 4588 O O . ALA B 1 43 ? 41.031 -17.062 -47.781 1 15.86 43 ALA B O 1
ATOM 4589 N N . VAL B 1 44 ? 42.688 -15.625 -47.656 1 14.77 44 VAL B N 1
ATOM 4590 C CA . VAL B 1 44 ? 43.75 -16.594 -47.875 1 14.77 44 VAL B CA 1
ATOM 4591 C C . VAL B 1 44 ? 44.031 -17.344 -46.594 1 14.77 44 VAL B C 1
ATOM 4593 O O . VAL B 1 44 ? 43.812 -18.562 -46.5 1 14.77 44 VAL B O 1
ATOM 4596 N N . ASP B 1 45 ? 45.406 -17.234 -45.875 1 14.15 45 ASP B N 1
ATOM 4597 C CA . ASP B 1 45 ? 46.531 -18.172 -45.938 1 14.15 45 ASP B CA 1
ATOM 4598 C C . ASP B 1 45 ? 46.719 -18.906 -44.625 1 14.15 45 ASP B C 1
ATOM 4600 O O . ASP B 1 45 ? 46.75 -20.141 -44.594 1 14.15 45 ASP B O 1
ATOM 4604 N N . GLU B 1 46 ? 47.938 -18.594 -43.688 1 14.67 46 GLU B N 1
ATOM 4605 C CA . GLU B 1 46 ? 49.156 -19.391 -43.625 1 14.67 46 GLU B CA 1
ATOM 4606 C C . GLU B 1 46 ? 49.156 -20.25 -42.344 1 14.67 46 GLU B C 1
ATOM 4608 O O . GLU B 1 46 ? 48.281 -20.078 -41.469 1 14.67 46 GLU B O 1
ATOM 4613 N N . GLY B 1 47 ? 50.312 -20.094 -41.375 1 14.34 47 GLY B N 1
ATOM 4614 C CA . GLY B 1 47 ? 51.438 -20.953 -41.062 1 14.34 47 GLY B CA 1
ATOM 4615 C C . GLY B 1 47 ? 51.281 -21.688 -39.719 1 14.34 47 GLY B C 1
ATOM 4616 O O . GLY B 1 47 ? 50.5 -21.266 -38.875 1 14.34 47 GLY B O 1
ATOM 4617 N N . ALA B 1 48 ? 52.094 -22.859 -39.312 1 15.56 48 ALA B N 1
ATOM 4618 C CA . ALA B 1 48 ? 52.188 -24.203 -38.719 1 15.56 48 ALA B CA 1
ATOM 4619 C C . ALA B 1 48 ? 52.781 -24.141 -37.312 1 15.56 48 ALA B C 1
ATOM 4621 O O . ALA B 1 48 ? 52.594 -25.062 -36.5 1 15.56 48 ALA B O 1
ATOM 4622 N N . GLY B 1 49 ? 53.656 -23.25 -36.75 1 13.95 49 GLY B N 1
ATOM 4623 C CA . GLY B 1 49 ? 54.875 -23.828 -36.281 1 13.95 49 GLY B CA 1
ATOM 4624 C C . GLY B 1 49 ? 54.75 -24.547 -34.938 1 13.95 49 GLY B C 1
ATOM 4625 O O . GLY B 1 49 ? 53.719 -24.422 -34.281 1 13.95 49 GLY B O 1
ATOM 4626 N N . GLU B 1 50 ? 55.906 -24.547 -33.969 1 14.7 50 GLU B N 1
ATOM 4627 C CA . GLU B 1 50 ? 56.875 -25.484 -33.406 1 14.7 50 GLU B CA 1
ATOM 4628 C C . GLU B 1 50 ? 56.5 -25.859 -31.969 1 14.7 50 GLU B C 1
ATOM 4630 O O . GLU B 1 50 ? 55.719 -25.172 -31.328 1 14.7 50 GLU B O 1
ATOM 4635 N N . ARG B 1 51 ? 57.656 -26.297 -30.953 1 15.64 51 ARG B N 1
ATOM 4636 C CA . ARG B 1 51 ? 58.219 -27.5 -30.359 1 15.64 51 ARG B CA 1
ATOM 4637 C C . ARG B 1 51 ? 58.125 -27.469 -28.844 1 15.64 51 ARG B C 1
ATOM 4639 O O . ARG B 1 51 ? 57.656 -28.422 -28.219 1 15.64 51 ARG B O 1
ATOM 4646 N N . GLY B 1 52 ? 59 -26.719 -27.953 1 14.09 52 GLY B N 1
ATOM 4647 C CA . GLY B 1 52 ? 60.031 -27.344 -27.125 1 14.09 52 GLY B CA 1
ATOM 4648 C C . GLY B 1 52 ? 59.531 -27.656 -25.719 1 14.09 52 GLY B C 1
ATOM 4649 O O . GLY B 1 52 ? 58.469 -27.219 -25.312 1 14.09 52 GLY B O 1
ATOM 4650 N N . SER B 1 53 ? 60.469 -27.531 -24.469 1 14.9 53 SER B N 1
ATOM 4651 C CA . SER B 1 53 ? 61.219 -28.438 -23.609 1 14.9 53 SER B CA 1
ATOM 4652 C C . SER B 1 53 ? 60.656 -28.438 -22.188 1 14.9 53 SER B C 1
ATOM 4654 O O . SER B 1 53 ? 59.969 -27.516 -21.797 1 14.9 53 SER B O 1
ATOM 4656 N N . PRO B 1 54 ? 61.406 -29.109 -21.062 1 15.27 54 PRO B N 1
ATOM 4657 C CA . PRO B 1 54 ? 61.344 -30.094 -19.984 1 15.27 54 PRO B CA 1
ATOM 4658 C C . PRO B 1 54 ? 61.375 -29.453 -18.594 1 15.27 54 PRO B C 1
ATOM 4660 O O . PRO B 1 54 ? 61.156 -30.141 -17.594 1 15.27 54 PRO B O 1
ATOM 4663 N N . ARG B 1 55 ? 61.562 -28.156 -18.266 1 13.67 55 ARG B N 1
ATOM 4664 C CA . ARG B 1 55 ? 62.531 -27.953 -17.172 1 13.67 55 ARG B CA 1
ATOM 4665 C C . ARG B 1 55 ? 62 -28.5 -15.859 1 13.67 55 ARG B C 1
ATOM 4667 O O . ARG B 1 55 ? 60.781 -28.641 -15.688 1 13.67 55 ARG B O 1
ATOM 4674 N N . ASN B 1 56 ? 62.688 -28.078 -14.711 1 14.05 56 ASN B N 1
ATOM 4675 C CA . ASN B 1 56 ? 63.469 -28.625 -13.609 1 14.05 56 ASN B CA 1
ATOM 4676 C C . ASN B 1 56 ? 62.688 -28.609 -12.297 1 14.05 56 ASN B C 1
ATOM 4678 O O . ASN B 1 56 ? 61.719 -27.859 -12.172 1 14.05 56 ASN B O 1
ATOM 4682 N N . PRO B 1 57 ? 63.406 -28.75 -10.992 1 15.56 57 PRO B N 1
ATOM 4683 C CA . PRO B 1 57 ? 63.5 -29.656 -9.844 1 15.56 57 PRO B CA 1
ATOM 4684 C C . PRO B 1 57 ? 62.938 -29.062 -8.57 1 15.56 57 PRO B C 1
ATOM 4686 O O . PRO B 1 57 ? 62.125 -29.734 -7.887 1 15.56 57 PRO B O 1
ATOM 4689 N N . VAL B 1 58 ? 63.5 -27.938 -7.906 1 15.1 58 VAL B N 1
ATOM 4690 C CA . VAL B 1 58 ? 64.25 -28.188 -6.688 1 15.1 58 VAL B CA 1
ATOM 4691 C C . VAL B 1 58 ? 63.344 -28.094 -5.473 1 15.1 58 VAL B C 1
ATOM 4693 O O . VAL B 1 58 ? 62.25 -27.531 -5.555 1 15.1 58 VAL B O 1
ATOM 4696 N N . GLN B 1 59 ? 63.938 -27.781 -4.137 1 14.97 59 GLN B N 1
ATOM 4697 C CA . GLN B 1 59 ? 64.25 -28.375 -2.848 1 14.97 59 GLN B CA 1
ATOM 4698 C C . GLN B 1 59 ? 63.375 -27.812 -1.737 1 14.97 59 GLN B C 1
ATOM 4700 O O . GLN B 1 59 ? 62.594 -28.547 -1.113 1 14.97 59 GLN B O 1
ATOM 4705 N N . PHE B 1 60 ? 63.969 -27 -0.646 1 15.38 60 PHE B N 1
ATOM 4706 C CA . PHE B 1 60 ? 64.375 -27.438 0.676 1 15.38 60 PHE B CA 1
ATOM 4707 C C . PHE B 1 60 ? 63.406 -26.953 1.747 1 15.38 60 PHE B C 1
ATOM 4709 O O . PHE B 1 60 ? 62.906 -27.766 2.543 1 15.38 60 PHE B O 1
ATOM 4716 N N . GLN B 1 61 ? 63.5 -25.672 2.486 1 15.01 61 GLN B N 1
ATOM 4717 C CA . GLN B 1 61 ? 64 -25.5 3.84 1 15.01 61 GLN B CA 1
ATOM 4718 C C . GLN B 1 61 ? 62.906 -25.266 4.836 1 15.01 61 GLN B C 1
ATOM 4720 O O . GLN B 1 61 ? 61.906 -24.578 4.52 1 15.01 61 GLN B O 1
ATOM 4725 N N . HIS B 1 62 ? 62.906 -25.875 6.254 1 16.14 62 HIS B N 1
ATOM 4726 C CA . HIS B 1 62 ? 62.125 -26.344 7.406 1 16.14 62 HIS B CA 1
ATOM 4727 C C . HIS B 1 62 ? 61.844 -25.203 8.383 1 16.14 62 HIS B C 1
ATOM 4729 O O . HIS B 1 62 ? 61.094 -25.375 9.336 1 16.14 62 HIS B O 1
ATOM 4735 N N . ASN B 1 63 ? 62.25 -23.938 8.305 1 15.01 63 ASN B N 1
ATOM 4736 C CA . ASN B 1 63 ? 62.75 -23.375 9.57 1 15.01 63 ASN B CA 1
ATOM 4737 C C . ASN B 1 63 ? 61.594 -23.203 10.57 1 15.01 63 ASN B C 1
ATOM 4739 O O . ASN B 1 63 ? 60.438 -23.016 10.172 1 15.01 63 ASN B O 1
ATOM 4743 N N . SER B 1 64 ? 61.969 -23.062 11.992 1 15.82 64 SER B N 1
ATOM 4744 C CA . SER B 1 64 ? 61.812 -23.391 13.406 1 15.82 64 SER B CA 1
ATOM 4745 C C . SER B 1 64 ? 60.781 -22.484 14.078 1 15.82 64 SER B C 1
ATOM 4747 O O . SER B 1 64 ? 59.688 -22.906 14.414 1 15.82 64 SER B O 1
ATOM 4749 N N . GLN B 1 65 ? 61.188 -21.5 15.125 1 15.45 65 GLN B N 1
ATOM 4750 C CA . GLN B 1 65 ? 61.156 -21.484 16.578 1 15.45 65 GLN B CA 1
ATOM 4751 C C . GLN B 1 65 ? 60.188 -20.453 17.109 1 15.45 65 GLN B C 1
ATOM 4753 O O . GLN B 1 65 ? 59.969 -20.359 18.328 1 15.45 65 GLN B O 1
ATOM 4758 N N . ALA B 1 66 ? 59.531 -19.609 16.422 1 16.2 66 ALA B N 1
ATOM 4759 C CA . ALA B 1 66 ? 59.406 -18.359 17.156 1 16.2 66 ALA B CA 1
ATOM 4760 C C . ALA B 1 66 ? 58.625 -18.547 18.453 1 16.2 66 ALA B C 1
ATOM 4762 O O . ALA B 1 66 ? 57.75 -19.406 18.547 1 16.2 66 ALA B O 1
ATOM 4763 N N . GLN B 1 67 ? 58.844 -17.531 19.453 1 16.12 67 GLN B N 1
ATOM 4764 C CA . GLN B 1 67 ? 58.938 -17.125 20.844 1 16.12 67 GLN B CA 1
ATOM 4765 C C . GLN B 1 67 ? 57.562 -16.875 21.453 1 16.12 67 GLN B C 1
ATOM 4767 O O . GLN B 1 67 ? 56.625 -16.531 20.719 1 16.12 67 GLN B O 1
ATOM 4772 N N . ASN B 1 68 ? 57.375 -17.109 22.859 1 17.27 68 ASN B N 1
ATOM 4773 C CA . ASN B 1 68 ? 56.531 -17.406 24.016 1 17.27 68 ASN B CA 1
ATOM 4774 C C . ASN B 1 68 ? 55.812 -16.172 24.516 1 17.27 68 ASN B C 1
ATOM 4776 O O . ASN B 1 68 ? 55.031 -16.25 25.469 1 17.27 68 ASN B O 1
ATOM 4780 N N . THR B 1 69 ? 56 -14.898 23.984 1 17.67 69 THR B N 1
ATOM 4781 C CA . THR B 1 69 ? 55.906 -13.906 25.047 1 17.67 69 THR B CA 1
ATOM 4782 C C . THR B 1 69 ? 54.531 -13.883 25.656 1 17.6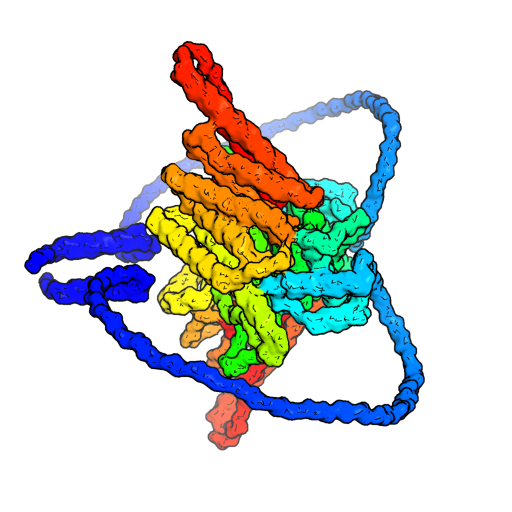7 69 THR B C 1
ATOM 4784 O O . THR B 1 69 ? 53.531 -14.016 24.953 1 17.67 69 THR B O 1
ATOM 4787 N N . SER B 1 70 ? 54.375 -13.781 27.078 1 18.66 70 SER B N 1
ATOM 4788 C CA . SER B 1 70 ? 53.625 -13.93 28.312 1 18.66 70 SER B CA 1
ATOM 4789 C C . SER B 1 70 ? 52.656 -12.781 28.5 1 18.66 70 SER B C 1
ATOM 4791 O O . SER B 1 70 ? 52 -12.664 29.547 1 18.66 70 SER B O 1
ATOM 4793 N N . SER B 1 71 ? 52.094 -12.016 27.484 1 18.67 71 SER B N 1
ATOM 4794 C CA . SER B 1 71 ? 51.562 -10.742 27.969 1 18.67 71 SER B CA 1
ATOM 4795 C C . SER B 1 71 ? 50.438 -10.961 28.969 1 18.67 71 SER B C 1
ATOM 4797 O O . SER B 1 71 ? 49.562 -11.812 28.75 1 18.67 71 SER B O 1
ATOM 4799 N N . SER B 1 72 ? 50.594 -10.523 30.266 1 20.2 72 SER B N 1
ATOM 4800 C CA . SER B 1 72 ? 49.969 -10.453 31.578 1 20.2 72 SER B CA 1
ATOM 4801 C C . SER B 1 72 ? 48.625 -9.727 31.5 1 20.2 72 SER B C 1
ATOM 4803 O O . SER B 1 72 ? 48.594 -8.547 31.141 1 20.2 72 SER B O 1
ATOM 4805 N N . LEU B 1 73 ? 47.438 -10.367 31.188 1 19.2 73 LEU B N 1
ATOM 4806 C CA . LEU B 1 73 ? 46.062 -9.93 31.062 1 19.2 73 LEU B CA 1
ATOM 4807 C C . LEU B 1 73 ? 45.531 -9.391 32.406 1 19.2 73 LEU B C 1
ATOM 4809 O O . LEU B 1 73 ? 45.406 -10.133 33.375 1 19.2 73 LEU B O 1
ATOM 4813 N N . ASP B 1 74 ? 45.969 -8.133 32.688 1 20.36 74 ASP B N 1
ATOM 4814 C CA . ASP B 1 74 ? 45.562 -7.441 33.906 1 20.36 74 ASP B CA 1
ATOM 4815 C C . ASP B 1 74 ? 44.062 -7.555 34.156 1 20.36 74 ASP B C 1
ATOM 4817 O O . ASP B 1 74 ? 43.312 -7.715 33.188 1 20.36 74 ASP B O 1
ATOM 4821 N N . ASN B 1 75 ? 43.594 -7.621 35.469 1 20.53 75 ASN B N 1
ATOM 4822 C CA . ASN B 1 75 ? 42.5 -7.949 36.406 1 20.53 75 ASN B CA 1
ATOM 4823 C C . ASN B 1 75 ? 41.375 -6.922 36.312 1 20.53 75 ASN B C 1
ATOM 4825 O O . ASN B 1 75 ? 40.5 -6.879 37.188 1 20.53 75 ASN B O 1
ATOM 4829 N N . GLU B 1 76 ? 41.219 -5.984 35.344 1 22.95 76 GLU B N 1
ATOM 4830 C CA . GLU B 1 76 ? 40.344 -4.918 35.844 1 22.95 76 GLU B CA 1
ATOM 4831 C C . GLU B 1 76 ? 38.938 -5.445 36.125 1 22.95 76 GLU B C 1
ATOM 4833 O O . GLU B 1 76 ? 38.438 -6.312 35.438 1 22.95 76 GLU B O 1
ATOM 4838 N N . PRO B 1 77 ? 38.344 -5.062 37.375 1 22.23 77 PRO B N 1
ATOM 4839 C CA . PRO B 1 77 ? 37.125 -5.48 38.062 1 22.23 77 PRO B CA 1
ATOM 4840 C C . PRO B 1 77 ? 35.844 -5.277 37.25 1 22.23 77 PRO B C 1
ATOM 4842 O O . PRO B 1 77 ? 35.75 -4.312 36.469 1 22.23 77 PRO B O 1
ATOM 4845 N N . ASP B 1 78 ? 35 -6.375 36.969 1 23.33 78 ASP B N 1
ATOM 4846 C CA . ASP B 1 78 ? 33.812 -6.672 36.188 1 23.33 78 ASP B CA 1
ATOM 4847 C C . ASP B 1 78 ? 32.562 -5.984 36.781 1 23.33 78 ASP B C 1
ATOM 4849 O O . ASP B 1 78 ? 31.969 -6.484 37.719 1 23.33 78 ASP B O 1
ATOM 4853 N N . ASN B 1 79 ? 32.562 -4.676 37.125 1 23.88 79 ASN B N 1
ATOM 4854 C CA . ASN B 1 79 ? 31.344 -4.098 37.656 1 23.88 79 ASN B CA 1
ATOM 4855 C C . ASN B 1 79 ? 30.172 -4.336 36.688 1 23.88 79 ASN B C 1
ATOM 4857 O O . ASN B 1 79 ? 30.109 -3.752 35.625 1 23.88 79 ASN B O 1
ATOM 4861 N N . ALA B 1 80 ? 29.422 -5.531 36.781 1 23.88 80 ALA B N 1
ATOM 4862 C CA . ALA B 1 80 ? 28.297 -6.082 36.031 1 23.88 80 ALA B CA 1
ATOM 4863 C C . ALA B 1 80 ? 27.031 -5.238 36.25 1 23.88 80 ALA B C 1
ATOM 4865 O O . ALA B 1 80 ? 26.438 -5.266 37.312 1 23.88 80 ALA B O 1
ATOM 4866 N N . GLU B 1 81 ? 26.938 -4 35.844 1 27.38 81 GLU B N 1
ATOM 4867 C CA . GLU B 1 81 ? 25.625 -3.365 35.844 1 27.38 81 GLU B CA 1
ATOM 4868 C C . GLU B 1 81 ? 24.547 -4.32 35.312 1 27.38 81 GLU B C 1
ATOM 4870 O O . GLU B 1 81 ? 24.734 -4.965 34.281 1 27.38 81 GLU B O 1
ATOM 4875 N N . GLN B 1 82 ? 23.656 -4.797 36.25 1 25.27 82 GLN B N 1
ATOM 4876 C CA . GLN B 1 82 ? 22.484 -5.637 36.062 1 25.27 82 GLN B CA 1
ATOM 4877 C C . GLN B 1 82 ? 21.609 -5.133 34.938 1 25.27 82 GLN B C 1
ATOM 4879 O O . GLN B 1 82 ? 20.938 -4.109 35.062 1 25.27 82 GLN B O 1
ATOM 4884 N N . LYS B 1 83 ? 21.938 -5.254 33.812 1 29.03 83 LYS B N 1
ATOM 4885 C CA . LYS B 1 83 ? 21.109 -4.98 32.625 1 29.03 83 LYS B CA 1
ATOM 4886 C C . LYS B 1 83 ? 19.75 -5.637 32.75 1 29.03 83 LYS B C 1
ATOM 4888 O O . LYS B 1 83 ? 19.641 -6.824 33.062 1 29.03 83 LYS B O 1
ATOM 4893 N N . LYS B 1 84 ? 18.609 -4.973 33.062 1 32.78 84 LYS B N 1
ATOM 4894 C CA . LYS B 1 84 ? 17.203 -5.348 32.969 1 32.78 84 LYS B CA 1
ATOM 4895 C C . LYS B 1 84 ? 17 -6.406 31.875 1 32.78 84 LYS B C 1
ATOM 4897 O O . LYS B 1 84 ? 17.281 -6.16 30.703 1 32.78 84 LYS B O 1
ATOM 4902 N N . GLY B 1 85 ? 17.047 -7.656 32.188 1 30.45 85 GLY B N 1
ATOM 4903 C CA . GLY B 1 85 ? 16.938 -8.891 31.422 1 30.45 85 GLY B CA 1
ATOM 4904 C C . GLY B 1 85 ? 15.734 -8.922 30.5 1 30.45 85 GLY B C 1
ATOM 4905 O O . GLY B 1 85 ? 14.594 -8.977 30.969 1 30.45 85 GLY B O 1
ATOM 4906 N N . THR B 1 86 ? 15.672 -8.172 29.391 1 35.81 86 THR B N 1
ATOM 4907 C CA . THR B 1 86 ? 14.672 -8.344 28.359 1 35.81 86 THR B CA 1
ATOM 4908 C C . THR B 1 86 ? 14.32 -9.82 28.188 1 35.81 86 THR B C 1
ATOM 4910 O O . THR B 1 86 ? 15.211 -10.664 28.031 1 35.81 86 THR B O 1
ATOM 4913 N N . SER B 1 87 ? 13.305 -10.359 28.812 1 37.12 87 SER B N 1
ATOM 4914 C CA . SER B 1 87 ? 12.773 -11.703 28.641 1 37.12 87 SER B CA 1
ATOM 4915 C C . SER B 1 87 ? 12.938 -12.172 27.188 1 37.12 87 SER B C 1
ATOM 4917 O O . SER B 1 87 ? 12.391 -11.562 26.266 1 37.12 87 SER B O 1
ATOM 4919 N N . VAL B 1 88 ? 14.016 -12.656 26.781 1 43.88 88 VAL B N 1
ATOM 4920 C CA . VAL B 1 88 ? 14.422 -13.359 25.578 1 43.88 88 VAL B CA 1
ATOM 4921 C C . VAL B 1 88 ? 13.492 -14.539 25.312 1 43.88 88 VAL B C 1
ATOM 4923 O O . VAL B 1 88 ? 13.461 -15.5 26.094 1 43.88 88 VAL B O 1
ATOM 4926 N N . MET B 1 89 ? 12.242 -14.336 25.078 1 46.16 89 MET B N 1
ATOM 4927 C CA . MET B 1 89 ? 11.523 -15.523 24.625 1 46.16 89 MET B CA 1
ATOM 4928 C C . MET B 1 89 ? 12.273 -16.219 23.5 1 46.16 89 MET B C 1
ATOM 4930 O O . MET B 1 89 ? 12.578 -15.594 22.484 1 46.16 89 MET B O 1
ATOM 4934 N N . ILE B 1 90 ? 13.031 -17.328 23.828 1 50.09 90 ILE B N 1
ATOM 4935 C CA . ILE B 1 90 ? 13.852 -18.203 23 1 50.09 90 ILE B CA 1
ATOM 4936 C C . ILE B 1 90 ? 12.945 -19.172 22.219 1 50.09 90 ILE B C 1
ATOM 4938 O O . ILE B 1 90 ? 12.195 -19.953 22.812 1 50.09 90 ILE B O 1
ATOM 4942 N N . TRP B 1 91 ? 12.523 -18.734 21.078 1 49.53 91 TRP B N 1
ATOM 4943 C CA . TRP B 1 91 ? 11.906 -19.734 20.203 1 49.53 91 TRP B CA 1
ATOM 4944 C C . TRP B 1 91 ? 12.961 -20.609 19.547 1 49.53 91 TRP B C 1
ATOM 4946 O O . TRP B 1 91 ? 13.836 -20.109 18.828 1 49.53 91 TRP B O 1
ATOM 4956 N N . LYS B 1 92 ? 13.219 -21.781 20.266 1 50.78 92 LYS B N 1
ATOM 4957 C CA . LYS B 1 92 ? 14.164 -22.734 19.688 1 50.78 92 LYS B CA 1
ATOM 4958 C C . LYS B 1 92 ? 13.641 -23.312 18.375 1 50.78 92 LYS B C 1
ATOM 4960 O O . LYS B 1 92 ? 12.484 -23.734 18.297 1 50.78 92 LYS B O 1
ATOM 4965 N N . GLY B 1 93 ? 14.281 -22.844 17.359 1 49.84 93 GLY B N 1
ATOM 4966 C CA . GLY B 1 93 ? 13.969 -23.531 16.125 1 49.84 93 GLY B CA 1
ATOM 4967 C C . GLY B 1 93 ? 14.062 -25.047 16.25 1 49.84 93 GLY B C 1
ATOM 4968 O O . GLY B 1 93 ? 14.805 -25.562 17.094 1 49.84 93 GLY B O 1
ATOM 4969 N N . ILE B 1 94 ? 13.117 -25.766 15.883 1 49.06 94 ILE B N 1
ATOM 4970 C CA . ILE B 1 94 ? 12.922 -27.188 16.094 1 49.06 94 ILE B CA 1
ATOM 4971 C C . ILE B 1 94 ? 14.242 -27.922 15.922 1 49.06 94 ILE B C 1
ATOM 4973 O O . ILE B 1 94 ? 14.594 -28.781 16.75 1 49.06 94 ILE B O 1
ATOM 4977 N N . ASP B 1 95 ? 14.82 -28.031 14.695 1 50.25 95 ASP B N 1
ATOM 4978 C CA . ASP B 1 95 ? 15.859 -29 14.359 1 50.25 95 ASP B CA 1
ATOM 4979 C C . ASP B 1 95 ? 17.25 -28.391 14.523 1 50.25 95 ASP B C 1
ATOM 4981 O O . ASP B 1 95 ? 18.016 -28.312 13.562 1 50.25 95 ASP B O 1
ATOM 4985 N N . SER B 1 96 ? 17.453 -27.766 15.562 1 52.34 96 SER B N 1
ATOM 4986 C CA . SER B 1 96 ? 18.672 -27.016 15.852 1 52.34 96 SER B CA 1
ATOM 4987 C C . SER B 1 96 ? 19.875 -27.922 15.969 1 52.34 96 SER B C 1
ATOM 4989 O O . SER B 1 96 ? 20.891 -27.547 16.562 1 52.34 96 SER B O 1
ATOM 4991 N N . LYS B 1 97 ? 19.766 -29.156 15.555 1 53.5 97 LYS B N 1
ATOM 4992 C CA . LYS B 1 97 ? 21.078 -29.766 15.656 1 53.5 97 LYS B CA 1
ATOM 4993 C C . LYS B 1 97 ? 22.016 -29.219 14.578 1 53.5 97 LYS B C 1
ATOM 4995 O O . LYS B 1 97 ? 21.578 -28.891 13.477 1 53.5 97 LYS B O 1
ATOM 5000 N N . GLY B 1 98 ? 23.234 -28.875 14.812 1 56.62 98 GLY B N 1
ATOM 5001 C CA . GLY B 1 98 ? 24.359 -28.234 14.156 1 56.62 98 GLY B CA 1
ATOM 5002 C C . GLY B 1 98 ? 24.391 -28.484 12.656 1 56.62 98 GLY B C 1
ATOM 5003 O O . GLY B 1 98 ? 24.266 -27.547 11.859 1 56.62 98 GLY B O 1
ATOM 5004 N N . PRO B 1 99 ? 24.469 -29.688 12.141 1 55.75 99 PRO B N 1
ATOM 5005 C CA . PRO B 1 99 ? 24.625 -29.953 10.711 1 55.75 99 PRO B CA 1
ATOM 5006 C C . PRO B 1 99 ? 23.359 -29.656 9.914 1 55.75 99 PRO B C 1
ATOM 5008 O O . PRO B 1 99 ? 23.422 -29.203 8.773 1 55.75 99 PRO B O 1
ATOM 5011 N N . GLN B 1 100 ? 22.281 -29.734 10.484 1 76.5 100 GLN B N 1
ATOM 5012 C CA . GLN B 1 100 ? 21.031 -29.5 9.789 1 76.5 100 GLN B CA 1
ATOM 5013 C C . GLN B 1 100 ? 20.75 -28.016 9.617 1 76.5 100 GLN B C 1
ATOM 5015 O O . GLN B 1 100 ? 20.203 -27.594 8.594 1 76.5 100 GLN B O 1
ATOM 5020 N N . SER B 1 101 ? 21.297 -27.375 10.5 1 80.38 101 SER B N 1
ATOM 5021 C CA . SER B 1 101 ? 21.109 -25.922 10.414 1 80.38 101 SER B CA 1
ATOM 5022 C C . SER B 1 101 ? 21.891 -25.328 9.25 1 80.38 101 SER B C 1
ATOM 5024 O O . SER B 1 101 ? 21.375 -24.516 8.492 1 80.38 101 SER B O 1
ATOM 5026 N N . LEU B 1 102 ? 23.062 -25.859 9.078 1 85.62 102 LEU B N 1
ATOM 5027 C CA . LEU B 1 102 ? 23.891 -25.375 7.984 1 85.62 102 LEU B CA 1
ATOM 5028 C C . LEU B 1 102 ? 23.312 -25.797 6.637 1 85.62 102 LEU B C 1
ATOM 5030 O O . LEU B 1 102 ? 23.406 -25.047 5.656 1 85.62 102 LEU B O 1
ATOM 5034 N N . ALA B 1 103 ? 22.75 -26.953 6.641 1 86.81 103 ALA B N 1
ATOM 5035 C CA . ALA B 1 103 ? 22.125 -27.406 5.406 1 86.81 103 ALA B CA 1
ATOM 5036 C C . ALA B 1 103 ? 20.953 -26.516 5.008 1 86.81 103 ALA B C 1
ATOM 5038 O O . ALA B 1 103 ? 20.781 -26.203 3.826 1 86.81 103 ALA B O 1
ATOM 5039 N N . CYS B 1 104 ? 20.203 -26.094 5.984 1 89 104 CYS B N 1
ATOM 5040 C CA . CYS B 1 104 ? 19.094 -25.203 5.73 1 89 104 CYS B CA 1
ATOM 5041 C C . CYS B 1 104 ? 19.578 -23.844 5.234 1 89 104 CYS B C 1
ATOM 5043 O O . CYS B 1 104 ? 19.016 -23.281 4.297 1 89 104 CYS B O 1
ATOM 5045 N N . LEU B 1 105 ? 20.609 -23.391 5.84 1 91.44 105 LEU B N 1
ATOM 5046 C CA . LEU B 1 105 ? 21.172 -22.109 5.406 1 91.44 105 LEU B CA 1
ATOM 5047 C C . LEU B 1 105 ? 21.703 -22.203 3.975 1 91.44 105 LEU B C 1
ATOM 5049 O O . LEU B 1 105 ? 21.438 -21.312 3.158 1 91.44 105 LEU B O 1
ATOM 5053 N N . ASN B 1 106 ? 22.281 -23.266 3.689 1 87.75 106 ASN B N 1
ATOM 5054 C CA . ASN B 1 106 ? 22.812 -23.469 2.346 1 87.75 106 ASN B CA 1
ATOM 5055 C C . ASN B 1 106 ? 21.703 -23.578 1.313 1 87.75 106 ASN B C 1
ATOM 5057 O O . ASN B 1 106 ? 21.828 -23.078 0.198 1 87.75 106 ASN B O 1
ATOM 5061 N N . ALA B 1 107 ? 20.719 -24.203 1.718 1 86.94 107 ALA B N 1
ATOM 5062 C CA . ALA B 1 107 ? 19.578 -24.328 0.817 1 86.94 107 ALA B CA 1
ATOM 5063 C C . ALA B 1 107 ? 19 -22.953 0.483 1 86.94 107 ALA B C 1
ATOM 5065 O O . ALA B 1 107 ? 18.625 -22.688 -0.666 1 86.94 107 ALA B O 1
ATOM 5066 N N . TYR B 1 108 ? 18.922 -22.125 1.473 1 91.12 108 TYR B N 1
ATOM 5067 C CA . TYR B 1 108 ? 18.438 -20.781 1.234 1 91.12 108 TYR B CA 1
ATOM 5068 C C . TYR B 1 108 ? 19.328 -20.047 0.239 1 91.12 108 TYR B C 1
ATOM 5070 O O . TYR B 1 108 ? 18.828 -19.453 -0.727 1 91.12 108 TYR B O 1
ATOM 5078 N N . PHE B 1 109 ? 20.562 -20.047 0.439 1 87.88 109 PHE B N 1
ATOM 5079 C CA . PHE B 1 109 ? 21.484 -19.25 -0.361 1 87.88 109 PHE B CA 1
ATOM 5080 C C . PHE B 1 109 ? 21.625 -19.812 -1.768 1 87.88 109 PHE B C 1
ATOM 5082 O O . PHE B 1 109 ? 21.859 -19.078 -2.725 1 87.88 109 PHE B O 1
ATOM 5089 N N . HIS B 1 110 ? 21.281 -21.062 -1.897 1 80.56 110 HIS B N 1
ATOM 5090 C CA . HIS B 1 110 ? 21.438 -21.688 -3.205 1 80.56 110 HIS B CA 1
ATOM 5091 C C . HIS B 1 110 ? 20.141 -21.594 -4.012 1 80.56 110 HIS B C 1
ATOM 5093 O O . HIS B 1 110 ? 20.156 -21.797 -5.23 1 80.56 110 HIS B O 1
ATOM 5099 N N . HIS B 1 111 ? 19.078 -21.25 -3.34 1 82.19 111 HIS B N 1
ATOM 5100 C CA . HIS B 1 111 ? 17.812 -21.266 -4.055 1 82.19 111 HIS B CA 1
ATOM 5101 C C . HIS B 1 111 ? 17.109 -19.922 -3.963 1 82.19 111 HIS B C 1
ATOM 5103 O O . HIS B 1 111 ? 17.125 -19.141 -4.918 1 82.19 111 HIS B O 1
ATOM 5109 N N . VAL B 1 112 ? 16.703 -19.641 -2.789 1 83.25 112 VAL B N 1
ATOM 5110 C CA . VAL B 1 112 ? 15.859 -18.453 -2.611 1 83.25 112 VAL B CA 1
ATOM 5111 C C . VAL B 1 112 ? 16.688 -17.188 -2.816 1 83.25 112 VAL B C 1
ATOM 5113 O O . VAL B 1 112 ? 16.219 -16.234 -3.453 1 83.25 112 VAL B O 1
ATOM 5116 N N . HIS B 1 113 ? 17.875 -17.234 -2.4 1 85.62 113 HIS B N 1
ATOM 5117 C CA . HIS B 1 113 ? 18.734 -16.062 -2.475 1 85.62 113 HIS B CA 1
ATOM 5118 C C . HIS B 1 113 ? 19.078 -15.719 -3.922 1 85.62 113 HIS B C 1
ATOM 5120 O O . HIS B 1 113 ? 19.391 -14.57 -4.234 1 85.62 113 HIS B O 1
ATOM 5126 N N . ARG B 1 114 ? 18.922 -16.625 -4.793 1 81.62 114 ARG B N 1
ATOM 5127 C CA . ARG B 1 114 ? 19.203 -16.391 -6.203 1 81.62 114 ARG B CA 1
ATOM 5128 C C . ARG B 1 114 ? 18.156 -15.469 -6.832 1 81.62 114 ARG B C 1
ATOM 5130 O O . ARG B 1 114 ? 18.484 -14.664 -7.703 1 81.62 114 ARG B O 1
ATOM 5137 N N . ALA B 1 115 ? 17.016 -15.648 -6.34 1 84.19 115 ALA B N 1
ATOM 5138 C CA . ALA B 1 115 ? 15.938 -14.805 -6.852 1 84.19 115 ALA B CA 1
ATOM 5139 C C . ALA B 1 115 ? 15.844 -13.5 -6.07 1 84.19 115 ALA B C 1
ATOM 5141 O O . ALA B 1 115 ? 15.359 -12.492 -6.59 1 84.19 115 ALA B O 1
ATOM 5142 N N . TYR B 1 116 ? 16.297 -13.578 -4.852 1 92.19 116 TYR B N 1
ATOM 5143 C CA . TYR B 1 116 ? 16.234 -12.43 -3.957 1 92.19 116 TYR B CA 1
ATOM 5144 C C . TYR B 1 116 ? 17.578 -12.211 -3.271 1 92.19 116 TYR B C 1
ATOM 5146 O O . TYR B 1 116 ? 17.719 -12.453 -2.068 1 92.19 116 TYR B O 1
ATOM 5154 N N . PRO B 1 117 ? 18.531 -11.602 -3.973 1 92.56 117 PRO B N 1
ATOM 5155 C CA . PRO B 1 117 ? 19.906 -11.555 -3.461 1 92.56 117 PRO B CA 1
ATOM 5156 C C . PRO B 1 117 ? 20.156 -10.328 -2.58 1 92.56 117 PRO B C 1
ATOM 5158 O O . PRO B 1 117 ? 21.094 -9.57 -2.83 1 92.56 117 PRO B O 1
ATOM 5161 N N . PHE B 1 118 ? 19.578 -10.258 -1.426 1 94.19 118 PHE B N 1
ATOM 5162 C CA . PHE B 1 118 ? 19.703 -9.039 -0.633 1 94.19 118 PHE B CA 1
ATOM 5163 C C . PHE B 1 118 ? 20.406 -9.32 0.689 1 94.19 118 PHE B C 1
ATOM 5165 O O . PHE B 1 118 ? 20.859 -8.398 1.366 1 94.19 118 PHE B O 1
ATOM 5172 N N . VAL B 1 119 ? 20.578 -10.594 1.036 1 94.12 119 VAL B N 1
ATOM 5173 C CA . VAL B 1 119 ? 21.109 -10.93 2.346 1 94.12 119 VAL B CA 1
ATOM 5174 C C . VAL B 1 119 ? 22.641 -10.969 2.275 1 94.12 119 VAL B C 1
ATOM 5176 O O . VAL B 1 119 ? 23.203 -11.516 1.325 1 94.12 119 VAL B O 1
ATOM 5179 N N . ASP B 1 120 ? 23.203 -10.367 3.266 1 92 120 ASP B N 1
ATOM 5180 C CA . ASP B 1 120 ? 24.656 -10.469 3.432 1 92 120 ASP B CA 1
ATOM 5181 C C . ASP B 1 120 ? 25.031 -11.82 4.039 1 92 120 ASP B C 1
ATOM 5183 O O . ASP B 1 120 ? 24.906 -12.023 5.246 1 92 120 ASP B O 1
ATOM 5187 N N . LYS B 1 121 ? 25.625 -12.633 3.213 1 90.56 121 LYS B N 1
ATOM 5188 C CA . LYS B 1 121 ? 25.953 -13.992 3.637 1 90.56 121 LYS B CA 1
ATOM 5189 C C . LYS B 1 121 ? 26.984 -13.984 4.754 1 90.56 121 LYS B C 1
ATOM 5191 O O . LYS B 1 121 ? 26.906 -14.773 5.695 1 90.56 121 LYS B O 1
ATOM 5196 N N . THR B 1 122 ? 27.906 -13.117 4.648 1 89.81 122 THR B N 1
ATOM 5197 C CA . THR B 1 122 ? 28.969 -13.055 5.648 1 89.81 122 THR B CA 1
ATOM 5198 C C . THR B 1 122 ? 28.406 -12.688 7.016 1 89.81 122 THR B C 1
ATOM 5200 O O . THR B 1 122 ? 28.781 -13.281 8.031 1 89.81 122 THR B O 1
ATOM 5203 N N . ARG B 1 123 ? 27.484 -11.773 6.992 1 93.75 123 ARG B N 1
ATOM 5204 C CA . ARG B 1 123 ? 26.844 -11.359 8.234 1 93.75 123 ARG B CA 1
ATOM 5205 C C . ARG B 1 123 ? 26.062 -12.516 8.859 1 93.75 123 ARG B C 1
ATOM 5207 O O . ARG B 1 123 ? 26.188 -12.773 10.062 1 93.75 123 ARG B O 1
ATOM 5214 N N . ILE B 1 124 ? 25.438 -13.25 8.109 1 94.69 124 ILE B N 1
ATOM 5215 C CA . ILE B 1 124 ? 24.578 -14.312 8.602 1 94.69 124 ILE B CA 1
ATOM 5216 C C . ILE B 1 124 ? 25.422 -15.469 9.125 1 94.69 124 ILE B C 1
ATOM 5218 O O . ILE B 1 124 ? 25.109 -16.062 10.156 1 94.69 124 ILE B O 1
ATOM 5222 N N . MET B 1 125 ? 26.5 -15.734 8.445 1 92.44 125 MET B N 1
ATOM 5223 C CA . MET B 1 125 ? 27.359 -16.828 8.883 1 92.44 125 MET B CA 1
ATOM 5224 C C . MET B 1 125 ? 28.031 -16.484 10.211 1 92.44 125 MET B C 1
ATOM 5226 O O . MET B 1 125 ? 28.219 -17.359 11.055 1 92.44 125 MET B O 1
ATOM 5230 N N . GLN B 1 126 ? 28.312 -15.258 10.383 1 94.31 126 GLN B N 1
ATOM 5231 C CA . GLN B 1 126 ? 28.859 -14.805 11.664 1 94.31 126 GLN B CA 1
ATOM 5232 C C . GLN B 1 126 ? 27.844 -14.945 12.781 1 94.31 126 GLN B C 1
ATOM 5234 O O . GLN B 1 126 ? 28.172 -15.406 13.883 1 94.31 126 GLN B O 1
ATOM 5239 N N . VAL B 1 127 ? 26.641 -14.594 12.5 1 93.31 127 VAL B N 1
ATOM 5240 C CA . VAL B 1 127 ? 25.562 -14.695 13.484 1 93.31 127 VAL B CA 1
ATOM 5241 C C . VAL B 1 127 ? 25.312 -16.156 13.82 1 93.31 127 VAL B C 1
ATOM 5243 O O . VAL B 1 127 ? 25.078 -16.5 14.984 1 93.31 127 VAL B O 1
ATOM 5246 N N . GLN B 1 128 ? 25.406 -17 12.836 1 92.81 128 GLN B N 1
ATOM 5247 C CA . GLN B 1 128 ? 25.188 -18.422 13.031 1 92.81 128 GLN B CA 1
ATOM 5248 C C . GLN B 1 128 ? 26.25 -19.031 13.93 1 92.81 128 GLN B C 1
ATOM 5250 O O . GLN B 1 128 ? 25.969 -19.922 14.742 1 92.81 128 GLN B O 1
ATOM 5255 N N . SER B 1 129 ? 27.422 -18.594 13.734 1 91.69 129 SER B N 1
ATOM 5256 C CA . SER B 1 129 ? 28.516 -19.109 14.562 1 91.69 129 SER B CA 1
ATOM 5257 C C . SER B 1 129 ? 28.312 -18.75 16.031 1 91.69 129 SER B C 1
ATOM 5259 O O . SER B 1 129 ? 28.703 -19.531 16.922 1 91.69 129 SER B O 1
ATOM 5261 N N . ALA B 1 130 ? 27.672 -17.656 16.266 1 90.62 130 ALA B N 1
ATOM 5262 C CA . ALA B 1 130 ? 27.406 -17.219 17.641 1 90.62 130 ALA B CA 1
ATOM 5263 C C . ALA B 1 130 ? 26.094 -17.812 18.156 1 90.62 130 ALA B C 1
ATOM 5265 O O . ALA B 1 130 ? 25.891 -17.891 19.375 1 90.62 130 ALA B O 1
ATOM 5266 N N . ASN B 1 131 ? 25.234 -18.203 17.281 1 90.81 131 ASN B N 1
ATOM 5267 C CA . ASN B 1 131 ? 23.906 -18.75 17.562 1 90.81 131 ASN B CA 1
ATOM 5268 C C . ASN B 1 131 ? 23.672 -20.047 16.797 1 90.81 131 ASN B C 1
ATOM 5270 O O . ASN B 1 131 ? 22.766 -20.141 15.977 1 90.81 131 ASN B O 1
ATOM 5274 N N . VAL B 1 132 ? 24.375 -21.062 17.203 1 85.81 132 VAL B N 1
ATOM 5275 C CA . VAL B 1 132 ? 24.453 -22.328 16.484 1 85.81 132 VAL B CA 1
ATOM 5276 C C . VAL B 1 132 ? 23.094 -23.031 16.516 1 85.81 132 VAL B C 1
ATOM 5278 O O . VAL B 1 132 ? 22.719 -23.703 15.547 1 85.81 132 VAL B O 1
ATOM 5281 N N . ASN B 1 133 ? 22.375 -22.703 17.531 1 84.75 133 ASN B N 1
ATOM 5282 C CA . ASN B 1 133 ? 21.078 -23.391 17.688 1 84.75 133 ASN B CA 1
ATOM 5283 C C . ASN B 1 133 ? 19.953 -22.609 17.031 1 84.75 133 ASN B C 1
ATOM 5285 O O . ASN B 1 133 ? 18.797 -23.016 17.078 1 84.75 133 ASN B O 1
ATOM 5289 N N . VAL B 1 134 ? 20.172 -21.453 16.453 1 88.88 134 VAL B N 1
ATOM 5290 C CA . VAL B 1 134 ? 19.234 -20.625 15.695 1 88.88 134 VAL B CA 1
ATOM 5291 C C . VAL B 1 134 ? 18.062 -20.234 16.578 1 88.88 134 VAL B C 1
ATOM 5293 O O . VAL B 1 134 ? 16.906 -20.438 16.219 1 88.88 134 VAL B O 1
ATOM 5296 N N . VAL B 1 135 ? 18.453 -19.719 17.688 1 86.88 135 VAL B N 1
ATOM 5297 C CA . VAL B 1 135 ? 17.453 -19.266 18.641 1 86.88 135 VAL B CA 1
ATOM 5298 C C . VAL B 1 135 ? 16.969 -17.859 18.25 1 86.88 135 VAL B C 1
ATOM 5300 O O . VAL B 1 135 ? 17.766 -17.016 17.875 1 86.88 135 VAL B O 1
ATOM 5303 N N . LEU B 1 136 ? 15.664 -17.656 18.297 1 90.88 136 LEU B N 1
ATOM 5304 C CA . LEU B 1 136 ? 15.102 -16.344 18.047 1 90.88 136 LEU B CA 1
ATOM 5305 C C . LEU B 1 136 ? 15.125 -15.492 19.312 1 90.88 136 LEU B C 1
ATOM 5307 O O . LEU B 1 136 ? 14.516 -15.852 20.312 1 90.88 136 LEU B O 1
ATOM 5311 N N . ILE B 1 137 ? 15.844 -14.43 19.281 1 90.38 137 ILE B N 1
ATOM 5312 C CA . ILE B 1 137 ? 15.953 -13.5 20.391 1 90.38 137 ILE B CA 1
ATOM 5313 C C . ILE B 1 137 ? 15.102 -12.258 20.109 1 90.38 137 ILE B C 1
ATOM 5315 O O . ILE B 1 137 ? 15.219 -11.648 19.047 1 90.38 137 ILE B O 1
ATOM 5319 N N . GLU B 1 138 ? 14.297 -11.922 21.094 1 88.62 138 GLU B N 1
ATOM 5320 C CA . GLU B 1 138 ? 13.422 -10.766 20.938 1 88.62 138 GLU B CA 1
ATOM 5321 C C . GLU B 1 138 ? 14.234 -9.484 20.781 1 88.62 138 GLU B C 1
ATOM 5323 O O . GLU B 1 138 ? 15.258 -9.305 21.438 1 88.62 138 GLU B O 1
ATOM 5328 N N . ASN B 1 139 ? 13.797 -8.617 19.906 1 90.44 139 ASN B N 1
ATOM 5329 C CA . ASN B 1 139 ? 14.359 -7.297 19.641 1 90.44 139 ASN B CA 1
ATOM 5330 C C . ASN B 1 139 ? 15.797 -7.387 19.125 1 90.44 139 ASN B C 1
ATOM 5332 O O . ASN B 1 139 ? 16.609 -6.5 19.391 1 90.44 139 ASN B O 1
ATOM 5336 N N . ASP B 1 140 ? 16.109 -8.547 18.547 1 94.06 140 ASP B N 1
ATOM 5337 C CA . ASP B 1 140 ? 17.406 -8.734 17.922 1 94.06 140 ASP B CA 1
ATOM 5338 C C . ASP B 1 140 ? 17.266 -9.023 16.422 1 94.06 140 ASP B C 1
ATOM 5340 O O . ASP B 1 140 ? 16.891 -10.133 16.047 1 94.06 140 ASP B O 1
ATOM 5344 N N . ALA B 1 141 ? 17.688 -8.133 15.703 1 95.94 141 ALA B N 1
ATOM 5345 C CA . ALA B 1 141 ? 17.516 -8.219 14.258 1 95.94 141 ALA B CA 1
ATOM 5346 C C . ALA B 1 141 ? 18.312 -9.391 13.68 1 95.94 141 ALA B C 1
ATOM 5348 O O . ALA B 1 141 ? 17.812 -10.109 12.812 1 95.94 141 ALA B O 1
ATOM 5349 N N . ASP B 1 142 ? 19.5 -9.633 14.156 1 95.88 142 ASP B N 1
ATOM 5350 C CA . ASP B 1 142 ? 20.359 -10.68 13.633 1 95.88 142 ASP B CA 1
ATOM 5351 C C . ASP B 1 142 ? 19.766 -12.062 13.883 1 95.88 142 ASP B C 1
ATOM 5353 O O . ASP B 1 142 ? 19.75 -12.906 12.984 1 95.88 142 ASP B O 1
ATOM 5357 N N . SER B 1 143 ? 19.297 -12.266 15.047 1 95.31 143 SER B N 1
ATOM 5358 C CA . SER B 1 143 ? 18.703 -13.562 15.359 1 95.31 143 SER B CA 1
ATOM 5359 C C . SER B 1 143 ? 17.438 -13.789 14.539 1 95.31 143 SER B C 1
ATOM 5361 O O . SER B 1 143 ? 17.141 -14.914 14.133 1 95.31 143 SER B O 1
ATOM 5363 N N . MET B 1 144 ? 16.688 -12.734 14.359 1 95.88 144 MET B N 1
ATOM 5364 C CA . MET B 1 144 ? 15.461 -12.852 13.578 1 95.88 144 MET B CA 1
ATOM 5365 C C . MET B 1 144 ? 15.766 -13.219 12.133 1 95.88 144 MET B C 1
ATOM 5367 O O . MET B 1 144 ? 15.109 -14.086 11.555 1 95.88 144 MET B O 1
ATOM 5371 N N . MET B 1 145 ? 16.766 -12.594 11.578 1 96.62 145 MET B N 1
ATOM 5372 C CA . MET B 1 145 ? 17.141 -12.891 10.203 1 96.62 145 MET B CA 1
ATOM 5373 C C . MET B 1 145 ? 17.625 -14.336 10.07 1 96.62 145 MET B C 1
ATOM 5375 O O . MET B 1 145 ? 17.203 -15.055 9.164 1 96.62 145 MET B O 1
ATOM 5379 N N . LEU B 1 146 ? 18.453 -14.711 10.984 1 95.69 146 LEU B N 1
ATOM 5380 C CA . LEU B 1 146 ? 18.969 -16.078 10.969 1 95.69 146 LEU B CA 1
ATOM 5381 C C . LEU B 1 146 ? 17.828 -17.078 11.078 1 95.69 146 LEU B C 1
ATOM 5383 O O . LEU B 1 146 ? 17.781 -18.062 10.32 1 95.69 146 LEU B O 1
ATOM 5387 N N . TYR B 1 147 ? 16.969 -16.828 11.977 1 94.06 147 TYR B N 1
ATOM 5388 C CA . TYR B 1 147 ? 15.836 -17.719 12.211 1 94.06 147 TYR B CA 1
ATOM 5389 C C . TYR B 1 147 ? 14.984 -17.859 10.953 1 94.06 147 TYR B C 1
ATOM 5391 O O . TYR B 1 147 ? 14.609 -18.969 10.57 1 94.06 147 TYR B O 1
ATOM 5399 N N . LEU B 1 148 ? 14.688 -16.766 10.312 1 95.38 148 LEU B N 1
ATOM 5400 C CA . LEU B 1 148 ? 13.836 -16.766 9.125 1 95.38 148 LEU B CA 1
ATOM 5401 C C . LEU B 1 148 ? 14.547 -17.438 7.953 1 95.38 148 LEU B C 1
ATOM 5403 O O . LEU B 1 148 ? 13.93 -18.203 7.207 1 95.38 148 LEU B O 1
ATOM 5407 N N . ILE B 1 149 ? 15.797 -17.156 7.797 1 95.56 149 ILE B N 1
ATOM 5408 C CA . ILE B 1 149 ? 16.562 -17.766 6.719 1 95.56 149 ILE B CA 1
ATOM 5409 C C . ILE B 1 149 ? 16.594 -19.281 6.902 1 95.56 149 ILE B C 1
ATOM 5411 O O . ILE B 1 149 ? 16.422 -20.031 5.941 1 95.56 149 ILE B O 1
ATOM 5415 N N . HIS B 1 150 ? 16.812 -19.672 8.086 1 93.12 150 HIS B N 1
ATOM 5416 C CA . HIS B 1 150 ? 16.797 -21.094 8.398 1 93.12 150 HIS B CA 1
ATOM 5417 C C . HIS B 1 150 ? 15.43 -21.703 8.094 1 93.12 150 HIS B C 1
ATOM 5419 O O . HIS B 1 150 ? 15.352 -22.797 7.504 1 93.12 150 HIS B O 1
ATOM 5425 N N . ALA B 1 151 ? 14.391 -21.031 8.492 1 91.12 151 ALA B N 1
ATOM 5426 C CA . ALA B 1 151 ? 13.039 -21.516 8.266 1 91.12 151 ALA B CA 1
ATOM 5427 C C . ALA B 1 151 ? 12.742 -21.641 6.773 1 91.12 151 ALA B C 1
ATOM 5429 O O . ALA B 1 151 ? 12.141 -22.625 6.332 1 91.12 151 ALA B O 1
ATOM 5430 N N . ILE B 1 152 ? 13.109 -20.703 5.992 1 92.25 152 ILE B N 1
ATOM 5431 C CA . ILE B 1 152 ? 12.883 -20.719 4.551 1 92.25 152 ILE B CA 1
ATOM 5432 C C . ILE B 1 152 ? 13.688 -21.859 3.914 1 92.25 152 ILE B C 1
ATOM 5434 O O . ILE B 1 152 ? 13.18 -22.578 3.051 1 92.25 152 ILE B O 1
ATOM 5438 N N . GLY B 1 153 ? 14.922 -21.984 4.348 1 89.88 153 GLY B N 1
ATOM 5439 C CA . GLY B 1 153 ? 15.734 -23.078 3.867 1 89.88 153 GLY B CA 1
ATOM 5440 C C . GLY B 1 153 ? 15.133 -24.438 4.164 1 89.88 153 GLY B C 1
ATOM 5441 O O . GLY B 1 153 ? 15.18 -25.344 3.328 1 89.88 153 GLY B O 1
ATOM 5442 N N . ARG B 1 154 ? 14.586 -24.547 5.242 1 87.38 154 ARG B N 1
ATOM 5443 C CA . ARG B 1 154 ? 13.945 -25.812 5.625 1 87.38 154 ARG B CA 1
ATOM 5444 C C . ARG B 1 154 ? 12.773 -26.125 4.707 1 87.38 154 ARG B C 1
ATOM 5446 O O . ARG B 1 154 ? 12.602 -27.266 4.277 1 87.38 154 ARG B O 1
ATOM 5453 N N . THR B 1 155 ? 11.992 -25.109 4.469 1 83.88 155 THR B N 1
ATOM 5454 C CA . THR B 1 155 ? 10.859 -25.297 3.568 1 83.88 155 THR B CA 1
ATOM 5455 C C . THR B 1 155 ? 11.328 -25.719 2.18 1 83.88 155 THR B C 1
ATOM 5457 O O . THR B 1 155 ? 10.688 -26.547 1.528 1 83.88 155 THR B O 1
ATOM 5460 N N . THR B 1 156 ? 12.391 -25.172 1.778 1 82.38 156 THR B N 1
ATOM 5461 C CA . THR B 1 156 ? 12.953 -25.516 0.476 1 82.38 156 THR B CA 1
ATOM 5462 C C . THR B 1 156 ? 13.414 -26.969 0.448 1 82.38 156 THR B C 1
ATOM 5464 O O . THR B 1 156 ? 13.164 -27.688 -0.525 1 82.38 156 THR B O 1
ATOM 5467 N N . LEU B 1 157 ? 14.008 -27.391 1.487 1 83.25 157 LEU B N 1
ATOM 5468 C CA . LEU B 1 157 ? 14.477 -28.766 1.567 1 83.25 157 LEU B CA 1
ATOM 5469 C C . LEU B 1 157 ? 13.312 -29.734 1.661 1 83.25 157 LEU B C 1
ATOM 5471 O O . LEU B 1 157 ? 13.359 -30.828 1.097 1 83.25 157 LEU B O 1
ATOM 5475 N N . GLN B 1 158 ? 12.305 -29.328 2.299 1 80.12 158 GLN B N 1
ATOM 5476 C CA . GLN B 1 158 ? 11.109 -30.172 2.396 1 80.12 158 GLN B CA 1
ATOM 5477 C C . GLN B 1 158 ? 10.438 -30.328 1.036 1 80.12 158 GLN B C 1
ATOM 5479 O O . GLN B 1 158 ? 10.031 -31.438 0.665 1 80.12 158 GLN B O 1
ATOM 5484 N N . ARG B 1 159 ? 10.352 -29.344 0.346 1 76.06 159 ARG B N 1
ATOM 5485 C CA . ARG B 1 159 ? 9.742 -29.375 -0.983 1 76.06 159 ARG B CA 1
ATOM 5486 C C . ARG B 1 159 ? 10.539 -30.266 -1.929 1 76.06 159 ARG B C 1
ATOM 5488 O O . ARG B 1 159 ? 9.953 -31 -2.736 1 76.06 159 ARG B O 1
ATOM 5495 N N . SER B 1 160 ? 11.875 -30.219 -1.743 1 73.69 160 SER B N 1
ATOM 5496 C CA . SER B 1 160 ? 12.742 -31 -2.627 1 73.69 160 SER B CA 1
ATOM 5497 C C . SER B 1 160 ? 12.828 -32.469 -2.18 1 73.69 160 SER B C 1
ATOM 5499 O O . SER B 1 160 ? 13.453 -33.281 -2.846 1 73.69 160 SER B O 1
ATOM 5501 N N . GLY B 1 161 ? 12.211 -32.719 -1.022 1 75.69 161 GLY B N 1
ATOM 5502 C CA . GLY B 1 161 ? 12.203 -34.094 -0.516 1 75.69 161 GLY B CA 1
ATOM 5503 C C . GLY B 1 161 ? 13.461 -34.438 0.252 1 75.69 161 GLY B C 1
ATOM 5504 O O . GLY B 1 161 ? 13.648 -35.594 0.647 1 75.69 161 GLY B O 1
ATOM 5505 N N . LYS B 1 162 ? 14.289 -33.5 0.451 1 76.5 162 LYS B N 1
ATOM 5506 C CA . LYS B 1 162 ? 15.555 -33.781 1.122 1 76.5 162 LYS B CA 1
ATOM 5507 C C . LYS B 1 162 ? 15.391 -33.75 2.639 1 76.5 162 LYS B C 1
ATOM 5509 O O . LYS B 1 162 ? 16.266 -34.25 3.371 1 76.5 162 LYS B O 1
ATOM 5514 N N . LEU B 1 163 ? 14.375 -33.125 3.068 1 79.06 163 LEU B N 1
ATOM 5515 C CA . LEU B 1 163 ? 14.055 -33.094 4.492 1 79.06 163 LEU B CA 1
ATOM 5516 C C . LEU B 1 163 ? 12.617 -33.562 4.73 1 79.06 163 LEU B C 1
ATOM 5518 O O . LEU B 1 163 ? 11.711 -33.219 3.98 1 79.06 163 LEU B O 1
ATOM 5522 N N . SER B 1 164 ? 12.523 -34.438 5.641 1 72.25 164 SER B N 1
ATOM 5523 C CA . SER B 1 164 ? 11.195 -34.938 5.988 1 72.25 164 SER B CA 1
ATOM 5524 C C . SER B 1 164 ? 10.375 -33.844 6.68 1 72.25 164 SER B C 1
ATOM 5526 O O . SER B 1 164 ? 10.93 -33 7.383 1 72.25 164 SER B O 1
ATOM 5528 N N . PRO B 1 165 ? 9.086 -33.875 6.316 1 65.06 165 PRO B N 1
ATOM 5529 C CA . PRO B 1 165 ? 8.242 -32.906 7.012 1 65.06 165 PRO B CA 1
ATOM 5530 C C . PRO B 1 165 ? 8.273 -33.062 8.531 1 65.06 165 PRO B C 1
ATOM 5532 O O . PRO B 1 165 ? 8.453 -34.188 9.023 1 65.06 165 PRO B O 1
ATOM 5535 N N . LEU B 1 166 ? 8.445 -32.031 9.297 1 56.53 166 LEU B N 1
ATOM 5536 C CA . LEU B 1 166 ? 8.43 -32.125 10.75 1 56.53 166 LEU B CA 1
ATOM 5537 C C . LEU B 1 166 ? 7.141 -32.75 11.25 1 56.53 166 LEU B C 1
ATOM 5539 O O . LEU B 1 166 ? 6.047 -32.375 10.812 1 56.53 166 LEU B O 1
ATOM 5543 N N . THR B 1 167 ? 7.031 -34.062 11.398 1 49.72 167 THR B N 1
ATOM 5544 C CA . THR B 1 167 ? 5.875 -34.781 11.914 1 49.72 167 THR B CA 1
ATOM 5545 C C . THR B 1 167 ? 5.309 -34.094 13.148 1 49.72 167 THR B C 1
ATOM 5547 O O . THR B 1 167 ? 4.152 -34.312 13.516 1 49.72 167 THR B O 1
ATOM 5550 N N . GLY B 1 168 ? 6.094 -33.594 14.055 1 45.31 168 GLY B N 1
ATOM 5551 C CA . GLY B 1 168 ? 5.609 -33.188 15.359 1 45.31 168 GLY B CA 1
ATOM 5552 C C . GLY B 1 168 ? 5.02 -31.781 15.359 1 45.31 168 GLY B C 1
ATOM 5553 O O . GLY B 1 168 ? 4.723 -31.219 14.305 1 45.31 168 GLY B O 1
ATOM 5554 N N . GLU B 1 169 ? 4.836 -31.172 16.625 1 49.5 169 GLU B N 1
ATOM 5555 C CA . GLU B 1 169 ? 4.258 -29.875 16.984 1 49.5 169 GLU B CA 1
ATOM 5556 C C . GLU B 1 169 ? 4.832 -28.766 16.109 1 49.5 169 GLU B C 1
ATOM 5558 O O . GLU B 1 169 ? 6.008 -28.406 16.219 1 49.5 169 GLU B O 1
ATOM 5563 N N . GLU B 1 170 ? 4.52 -28.75 14.867 1 51.88 170 GLU B N 1
ATOM 5564 C CA . GLU B 1 170 ? 4.918 -27.75 13.883 1 51.88 170 GLU B CA 1
ATOM 5565 C C . GLU B 1 170 ? 5.137 -26.391 14.539 1 51.88 170 GLU B C 1
ATOM 5567 O O . GLU B 1 170 ? 4.254 -25.875 15.234 1 51.88 170 GLU B O 1
ATOM 5572 N N . VAL B 1 171 ? 6.309 -26.094 14.922 1 59.22 171 VAL B N 1
ATOM 5573 C CA . VAL B 1 171 ? 6.66 -24.797 15.508 1 59.22 171 VAL B CA 1
ATOM 5574 C C . VAL B 1 171 ? 6.141 -23.672 14.625 1 59.22 171 VAL B C 1
ATOM 5576 O O . VAL B 1 171 ? 6.488 -23.578 13.445 1 59.22 171 VAL B O 1
ATOM 5579 N N . LYS B 1 172 ? 5.129 -23.109 15.07 1 76.06 172 LYS B N 1
ATOM 5580 C CA . LYS B 1 172 ? 4.52 -21.953 14.438 1 76.06 172 LYS B CA 1
ATOM 5581 C C . LYS B 1 172 ? 5.434 -20.734 14.539 1 76.06 172 LYS B C 1
ATOM 5583 O O . LYS B 1 172 ? 5.988 -20.453 15.602 1 76.06 172 LYS B O 1
ATOM 5588 N N . LEU B 1 173 ? 5.832 -20.281 13.375 1 86.62 173 LEU B N 1
ATOM 5589 C CA . LEU B 1 173 ? 6.629 -19.062 13.344 1 86.62 173 LEU B CA 1
ATOM 5590 C C . LEU B 1 173 ? 5.973 -17.969 14.18 1 86.62 173 LEU B C 1
ATOM 5592 O O . LEU B 1 173 ? 4.762 -17.75 14.078 1 86.62 173 LEU B O 1
ATOM 5596 N N . PRO B 1 174 ? 6.684 -17.406 15.023 1 89 174 PRO B N 1
ATOM 5597 C CA . PRO B 1 174 ? 6.125 -16.328 15.844 1 89 174 PRO B CA 1
ATOM 5598 C C . PRO B 1 174 ? 5.969 -15.016 15.078 1 89 174 PRO B C 1
ATOM 5600 O O . PRO B 1 174 ? 6.66 -14.039 15.375 1 89 174 PRO B O 1
ATOM 5603 N N . TYR B 1 175 ? 5.016 -14.914 14.289 1 90.19 175 TYR B N 1
ATOM 5604 C CA . TYR B 1 175 ? 4.766 -13.758 13.438 1 90.19 175 TYR B CA 1
ATOM 5605 C C . TYR B 1 175 ? 4.586 -12.492 14.266 1 90.19 175 TYR B C 1
ATOM 5607 O O . TYR B 1 175 ? 5.094 -11.43 13.906 1 90.19 175 TYR B O 1
ATOM 5615 N N . SER B 1 176 ? 3.898 -12.602 15.383 1 86.44 176 SER B N 1
ATOM 5616 C CA . SER B 1 176 ? 3.551 -11.438 16.172 1 86.44 176 SER B CA 1
ATOM 5617 C C . SER B 1 176 ? 4.797 -10.766 16.75 1 86.44 176 SER B C 1
ATOM 5619 O O . SER B 1 176 ? 4.895 -9.531 16.766 1 86.44 176 SER B O 1
ATOM 5621 N N . ILE B 1 177 ? 5.711 -11.555 17.125 1 89.75 177 ILE B N 1
ATOM 5622 C CA . ILE B 1 177 ? 6.941 -11.039 17.719 1 89.75 177 ILE B CA 1
ATOM 5623 C C . ILE B 1 177 ? 7.762 -10.32 16.641 1 89.75 177 ILE B C 1
ATOM 5625 O O . ILE B 1 177 ? 8.266 -9.219 16.875 1 89.75 177 ILE B O 1
ATOM 5629 N N . ILE B 1 178 ? 7.84 -10.914 15.562 1 93.5 178 ILE B N 1
ATOM 5630 C CA . ILE B 1 178 ? 8.656 -10.375 14.477 1 93.5 178 ILE B CA 1
ATOM 5631 C C . ILE B 1 178 ? 8.016 -9.102 13.93 1 93.5 178 ILE B C 1
ATOM 5633 O O . ILE B 1 178 ? 8.695 -8.094 13.734 1 93.5 178 ILE B O 1
ATOM 5637 N N . LEU B 1 179 ? 6.746 -9.102 13.766 1 91.62 179 LEU B N 1
ATOM 5638 C CA . LEU B 1 179 ? 6.031 -7.941 13.234 1 91.62 179 LEU B CA 1
ATOM 5639 C C . LEU B 1 179 ? 6.09 -6.777 14.219 1 91.62 179 LEU B C 1
ATOM 5641 O O . LEU B 1 179 ? 6.242 -5.625 13.812 1 91.62 179 LEU B O 1
ATOM 5645 N N . ARG B 1 180 ? 5.938 -7.094 15.43 1 88.81 180 ARG B N 1
ATOM 5646 C CA . ARG B 1 180 ? 6.035 -6.047 16.438 1 88.81 180 ARG B CA 1
ATOM 5647 C C . ARG B 1 180 ? 7.391 -5.352 16.375 1 88.81 180 ARG B C 1
ATOM 5649 O O . ARG B 1 180 ? 7.469 -4.121 16.406 1 88.81 180 ARG B O 1
ATOM 5656 N N . TYR B 1 181 ? 8.445 -6.121 16.297 1 92.69 181 TYR B N 1
ATOM 5657 C CA . TYR B 1 181 ? 9.789 -5.559 16.172 1 92.69 181 TYR B CA 1
ATOM 5658 C C . TYR B 1 181 ? 9.891 -4.625 14.977 1 92.69 181 TYR B C 1
ATOM 5660 O O . TYR B 1 181 ? 10.406 -3.512 15.086 1 92.69 181 TYR B O 1
ATOM 5668 N N . CYS B 1 182 ? 9.344 -5.098 13.859 1 93.75 182 CYS B N 1
ATOM 5669 C CA . CYS B 1 182 ? 9.492 -4.348 12.617 1 93.75 182 CYS B CA 1
ATOM 5670 C C . CYS B 1 182 ? 8.648 -3.078 12.648 1 93.75 182 CYS B C 1
ATOM 5672 O O . CYS B 1 182 ? 9.008 -2.074 12.031 1 93.75 182 CYS B O 1
ATOM 5674 N N . MET B 1 183 ? 7.574 -3.045 13.336 1 89.19 183 MET B N 1
ATOM 5675 C CA . MET B 1 183 ? 6.699 -1.88 13.406 1 89.19 183 MET B CA 1
ATOM 5676 C C . MET B 1 183 ? 7.254 -0.841 14.375 1 89.19 183 MET B C 1
ATOM 5678 O O . MET B 1 183 ? 7.07 0.361 14.172 1 89.19 183 MET B O 1
ATOM 5682 N N . GLU B 1 184 ? 7.895 -1.307 15.328 1 86.69 184 GLU B N 1
ATOM 5683 C CA . GLU B 1 184 ? 8.406 -0.406 16.359 1 86.69 184 GLU B CA 1
ATOM 5684 C C . GLU B 1 184 ? 9.781 0.129 15.992 1 86.69 184 GLU B C 1
ATOM 5686 O O . GLU B 1 184 ? 10.219 1.154 16.516 1 86.69 184 GLU B O 1
ATOM 5691 N N . ASN B 1 185 ? 10.453 -0.692 15.148 1 89.25 185 ASN B N 1
ATOM 5692 C CA . ASN B 1 185 ? 11.805 -0.311 14.75 1 89.25 185 ASN B CA 1
ATOM 5693 C C . ASN B 1 185 ? 11.922 -0.186 13.234 1 89.25 185 ASN B C 1
ATOM 5695 O O . ASN B 1 185 ? 12.469 -1.071 12.57 1 89.25 185 ASN B O 1
ATOM 5699 N N . GLU B 1 186 ? 11.594 0.938 12.781 1 89.44 186 GLU B N 1
ATOM 5700 C CA . GLU B 1 186 ? 11.688 1.12 11.336 1 89.44 186 GLU B CA 1
ATOM 5701 C C . GLU B 1 186 ? 13.133 1.374 10.914 1 89.44 186 GLU B C 1
ATOM 5703 O O . GLU B 1 186 ? 13.711 2.406 11.25 1 89.44 186 GLU B O 1
ATOM 5708 N N . SER B 1 187 ? 13.695 0.387 10.234 1 93.81 187 SER B N 1
ATOM 5709 C CA . SER B 1 187 ? 15.086 0.429 9.781 1 93.81 187 SER B CA 1
ATOM 5710 C C . SER B 1 187 ? 15.297 -0.475 8.57 1 93.81 187 SER B C 1
ATOM 5712 O O . SER B 1 187 ? 14.391 -1.208 8.172 1 93.81 187 SER B O 1
ATOM 5714 N N . ILE B 1 188 ? 16.453 -0.417 8.055 1 95.31 188 ILE B N 1
ATOM 5715 C CA . ILE B 1 188 ? 16.812 -1.272 6.926 1 95.31 188 ILE B CA 1
ATOM 5716 C C . ILE B 1 188 ? 16.781 -2.736 7.363 1 95.31 188 ILE B C 1
ATOM 5718 O O . ILE B 1 188 ? 16.391 -3.613 6.594 1 95.31 188 ILE B O 1
ATOM 5722 N N . ASP B 1 189 ? 17.188 -3.023 8.578 1 97.06 189 ASP B N 1
ATOM 5723 C CA . ASP B 1 189 ? 17.125 -4.379 9.109 1 97.06 189 ASP B CA 1
ATOM 5724 C C . ASP B 1 189 ? 15.68 -4.883 9.148 1 97.06 189 ASP B C 1
ATOM 5726 O O . ASP B 1 189 ? 15.406 -6.023 8.773 1 97.06 189 ASP B O 1
ATOM 5730 N N . SER B 1 190 ? 14.82 -3.986 9.586 1 96.88 190 SER B N 1
ATOM 5731 C CA . SER B 1 190 ? 13.406 -4.359 9.617 1 96.88 190 SER B CA 1
ATOM 5732 C C . SER B 1 190 ? 12.883 -4.664 8.219 1 96.88 190 SER B C 1
ATOM 5734 O O . SER B 1 190 ? 12.094 -5.598 8.039 1 96.88 190 SER B O 1
ATOM 5736 N N . VAL B 1 191 ? 13.32 -3.891 7.277 1 97.69 191 VAL B N 1
ATOM 5737 C CA . VAL B 1 191 ? 12.914 -4.113 5.895 1 97.69 191 VAL B CA 1
ATOM 5738 C C . VAL B 1 191 ? 13.383 -5.492 5.434 1 97.69 191 VAL B C 1
ATOM 5740 O O . VAL B 1 191 ? 12.633 -6.234 4.805 1 97.69 191 VAL B O 1
ATOM 5743 N N . GLN B 1 192 ? 14.578 -5.832 5.75 1 98.12 192 GLN B N 1
ATOM 5744 C CA . GLN B 1 192 ? 15.109 -7.141 5.387 1 98.12 192 GLN B CA 1
ATOM 5745 C C . GLN B 1 192 ? 14.344 -8.266 6.086 1 98.12 192 GLN B C 1
ATOM 5747 O O . GLN B 1 192 ? 14.023 -9.281 5.473 1 98.12 192 GLN B O 1
ATOM 5752 N N . ILE B 1 193 ? 14.078 -8.07 7.293 1 98.06 193 ILE B N 1
ATOM 5753 C CA . ILE B 1 193 ? 13.336 -9.055 8.07 1 98.06 193 ILE B CA 1
ATOM 5754 C C . ILE B 1 193 ? 11.938 -9.234 7.484 1 98.06 193 ILE B C 1
ATOM 5756 O O . ILE B 1 193 ? 11.453 -10.359 7.34 1 98.06 193 ILE B O 1
ATOM 5760 N N . LEU B 1 194 ? 11.281 -8.141 7.164 1 97.69 194 LEU B N 1
ATOM 5761 C CA . LEU B 1 194 ? 9.945 -8.195 6.578 1 97.69 194 LEU B CA 1
ATOM 5762 C C . LEU B 1 194 ? 9.969 -8.93 5.238 1 97.69 194 LEU B C 1
ATOM 5764 O O . LEU B 1 194 ? 9.047 -9.672 4.914 1 97.69 194 LEU B O 1
ATOM 5768 N N . LEU B 1 195 ? 10.984 -8.688 4.469 1 98.19 195 LEU B N 1
ATOM 5769 C CA . LEU B 1 195 ? 11.125 -9.383 3.195 1 98.19 195 LEU B CA 1
ATOM 5770 C C . LEU B 1 195 ? 11.242 -10.891 3.414 1 98.19 195 LEU B C 1
ATOM 5772 O O . LEU B 1 195 ? 10.57 -11.672 2.744 1 98.19 195 LEU B O 1
ATOM 5776 N N . LEU B 1 196 ? 12.102 -11.234 4.344 1 97.62 196 LEU B N 1
ATOM 5777 C CA . LEU B 1 196 ? 12.258 -12.648 4.68 1 97.62 196 LEU B CA 1
ATOM 5778 C C . LEU B 1 196 ? 10.945 -13.227 5.203 1 97.62 196 LEU B C 1
ATOM 5780 O O . LEU B 1 196 ? 10.57 -14.352 4.848 1 97.62 196 LEU B O 1
ATOM 5784 N N . LEU B 1 197 ? 10.32 -12.477 6.027 1 96.88 197 LEU B N 1
ATOM 5785 C CA . LEU B 1 197 ? 9.047 -12.914 6.586 1 96.88 197 LEU B CA 1
ATOM 5786 C C . LEU B 1 197 ? 8.016 -13.133 5.484 1 96.88 197 LEU B C 1
ATOM 5788 O O . LEU B 1 197 ? 7.273 -14.125 5.504 1 96.88 197 LEU B O 1
ATOM 5792 N N . ALA B 1 198 ? 7.938 -12.219 4.559 1 96.81 198 ALA B N 1
ATOM 5793 C CA . ALA B 1 198 ? 7.016 -12.336 3.434 1 96.81 198 ALA B CA 1
ATOM 5794 C C . ALA B 1 198 ? 7.32 -13.586 2.607 1 96.81 198 ALA B C 1
ATOM 5796 O O . ALA B 1 198 ? 6.406 -14.305 2.207 1 96.81 198 ALA B O 1
ATOM 5797 N N . LEU B 1 199 ? 8.555 -13.828 2.379 1 95.88 199 LEU B N 1
ATOM 5798 C CA . LEU B 1 199 ? 8.953 -15.016 1.624 1 95.88 199 LEU B CA 1
ATOM 5799 C C . LEU B 1 199 ? 8.531 -16.281 2.348 1 95.88 199 LEU B C 1
ATOM 5801 O O . LEU B 1 199 ? 8.047 -17.234 1.721 1 95.88 199 LEU B O 1
ATOM 5805 N N . TYR B 1 200 ? 8.727 -16.297 3.592 1 94.88 200 TYR B N 1
ATOM 5806 C CA . TYR B 1 200 ? 8.305 -17.469 4.363 1 94.88 200 TYR B CA 1
ATOM 5807 C C . TYR B 1 200 ? 6.789 -17.609 4.344 1 94.88 200 TYR B C 1
ATOM 5809 O O . TYR B 1 200 ? 6.273 -18.719 4.219 1 94.88 200 TYR B O 1
ATOM 5817 N N . SER B 1 201 ? 6.117 -16.5 4.473 1 93.44 201 SER B N 1
ATOM 5818 C CA . SER B 1 201 ? 4.66 -16.516 4.57 1 93.44 201 SER B CA 1
ATOM 5819 C C . SER B 1 201 ? 4.027 -17.109 3.316 1 93.44 201 SER B C 1
ATOM 5821 O O . SER B 1 201 ? 2.896 -17.594 3.355 1 93.44 201 SER B O 1
ATOM 5823 N N . LEU B 1 202 ? 4.688 -17.125 2.24 1 94.69 202 LEU B N 1
ATOM 5824 C CA . LEU B 1 202 ? 4.18 -17.719 1.009 1 94.69 202 LEU B CA 1
ATOM 5825 C C . LEU B 1 202 ? 3.932 -19.203 1.189 1 94.69 202 LEU B C 1
ATOM 5827 O O . LEU B 1 202 ? 3.086 -19.797 0.503 1 94.69 202 LEU B O 1
ATOM 5831 N N . PHE B 1 203 ? 4.664 -19.781 2.133 1 92 203 PHE B N 1
ATOM 5832 C CA . PHE B 1 203 ? 4.602 -21.234 2.295 1 92 203 PHE B CA 1
ATOM 5833 C C . PHE B 1 203 ? 3.816 -21.609 3.549 1 92 203 PHE B C 1
ATOM 5835 O O . PHE B 1 203 ? 3.637 -22.781 3.848 1 92 203 PHE B O 1
ATOM 5842 N N . ASP B 1 204 ? 3.355 -20.609 4.258 1 90.38 204 ASP B N 1
ATOM 5843 C CA . ASP B 1 204 ? 2.646 -20.875 5.508 1 90.38 204 ASP B CA 1
ATOM 5844 C C . ASP B 1 204 ? 1.158 -20.562 5.367 1 90.38 204 ASP B C 1
ATOM 5846 O O . ASP B 1 204 ? 0.762 -19.391 5.363 1 90.38 204 ASP B O 1
ATOM 5850 N N . PRO B 1 205 ? 0.342 -21.531 5.328 1 89.69 205 PRO B N 1
ATOM 5851 C CA . PRO B 1 205 ? -1.092 -21.281 5.168 1 89.69 205 PRO B CA 1
ATOM 5852 C C . PRO B 1 205 ? -1.736 -20.703 6.426 1 89.69 205 PRO B C 1
ATOM 5854 O O . PRO B 1 205 ? -2.869 -20.219 6.379 1 89.69 205 PRO B O 1
ATOM 5857 N N . HIS B 1 206 ? -1.006 -20.766 7.531 1 85.19 206 HIS B N 1
ATOM 5858 C CA . HIS B 1 206 ? -1.606 -20.359 8.797 1 85.19 206 HIS B CA 1
ATOM 5859 C C . HIS B 1 206 ? -1.121 -18.969 9.219 1 85.19 206 HIS B C 1
ATOM 5861 O O . HIS B 1 206 ? -1.566 -18.438 10.234 1 85.19 206 HIS B O 1
ATOM 5867 N N . GLY B 1 207 ? -0.245 -18.469 8.547 1 86.06 207 GLY B N 1
ATOM 5868 C CA . GLY B 1 207 ? 0.263 -17.141 8.867 1 86.06 207 GLY B CA 1
ATOM 5869 C C . GLY B 1 207 ? -0.541 -16.031 8.227 1 86.06 207 GLY B C 1
ATOM 5870 O O . GLY B 1 207 ? -1.561 -16.281 7.582 1 86.06 207 GLY B O 1
ATOM 5871 N N . PRO B 1 208 ? -0.096 -14.789 8.578 1 86.25 208 PRO B N 1
ATOM 5872 C CA . PRO B 1 208 ? -0.73 -13.648 7.914 1 86.25 208 PRO B CA 1
ATOM 5873 C C . PRO B 1 208 ? -0.597 -13.703 6.395 1 86.25 208 PRO B C 1
ATOM 5875 O O . PRO B 1 208 ? 0.395 -14.219 5.875 1 86.25 208 PRO B O 1
ATOM 5878 N N . GLY B 1 209 ? -1.552 -13.188 5.746 1 88.31 209 GLY B N 1
ATOM 5879 C CA . GLY B 1 209 ? -1.523 -13.18 4.293 1 88.31 209 GLY B CA 1
ATOM 5880 C C . GLY B 1 209 ? -0.339 -12.422 3.725 1 88.31 209 GLY B C 1
ATOM 5881 O O . GLY B 1 209 ? 0.024 -11.359 4.23 1 88.31 209 GLY B O 1
ATOM 5882 N N . PRO B 1 210 ? 0.269 -12.984 2.719 1 93.31 210 PRO B N 1
ATOM 5883 C CA . PRO B 1 210 ? 1.407 -12.305 2.096 1 93.31 210 PRO B CA 1
ATOM 5884 C C . PRO B 1 210 ? 1.055 -10.914 1.581 1 93.31 210 PRO B C 1
ATOM 5886 O O . PRO B 1 210 ? 1.899 -10.016 1.599 1 93.31 210 PRO B O 1
ATOM 5889 N N . TRP B 1 211 ? -0.187 -10.711 1.188 1 94.69 211 TRP B N 1
ATOM 5890 C CA . TRP B 1 211 ? -0.641 -9.422 0.667 1 94.69 211 TRP B CA 1
ATOM 5891 C C . TRP B 1 211 ? -0.462 -8.32 1.704 1 94.69 211 TRP B C 1
ATOM 5893 O O . TRP B 1 211 ? 0.076 -7.254 1.399 1 94.69 211 TRP B O 1
ATOM 5903 N N . THR B 1 212 ? -0.766 -8.555 2.902 1 92.06 212 THR B N 1
ATOM 5904 C CA . THR B 1 212 ? -0.67 -7.574 3.979 1 92.06 212 THR B CA 1
ATOM 5905 C C . THR B 1 212 ? 0.782 -7.383 4.406 1 92.06 212 THR B C 1
ATOM 5907 O O . THR B 1 212 ? 1.225 -6.254 4.629 1 92.06 212 THR B O 1
ATOM 5910 N N . THR B 1 213 ? 1.525 -8.477 4.48 1 94.12 213 THR B N 1
ATOM 5911 C CA . THR B 1 213 ? 2.922 -8.398 4.891 1 94.12 213 THR B CA 1
ATOM 5912 C C . THR B 1 213 ? 3.738 -7.598 3.881 1 94.12 213 THR B C 1
ATOM 5914 O O . THR B 1 213 ? 4.551 -6.75 4.262 1 94.12 213 THR B O 1
ATOM 5917 N N . VAL B 1 214 ? 3.484 -7.875 2.652 1 96.69 214 VAL B N 1
ATOM 5918 C CA . VAL B 1 214 ? 4.203 -7.16 1.603 1 96.69 214 VAL B CA 1
ATOM 5919 C C . VAL B 1 214 ? 3.803 -5.684 1.615 1 96.69 214 VAL B C 1
ATOM 5921 O O . VAL B 1 214 ? 4.613 -4.812 1.294 1 96.69 214 VAL B O 1
ATOM 5924 N N . GLY B 1 215 ? 2.559 -5.43 2.008 1 94.56 215 GLY B N 1
ATOM 5925 C CA . GLY B 1 215 ? 2.141 -4.047 2.168 1 94.56 215 GLY B CA 1
ATOM 5926 C C . GLY B 1 215 ? 2.967 -3.289 3.189 1 94.56 215 GLY B C 1
ATOM 5927 O O . GLY B 1 215 ? 3.396 -2.162 2.938 1 94.56 215 GLY B O 1
ATOM 5928 N N . ILE B 1 216 ? 3.205 -3.893 4.332 1 94.81 216 ILE B N 1
ATOM 5929 C CA . ILE B 1 216 ? 4.039 -3.297 5.371 1 94.81 216 ILE B CA 1
ATOM 5930 C C . ILE B 1 216 ? 5.461 -3.109 4.844 1 94.81 216 ILE B C 1
ATOM 5932 O O . ILE B 1 216 ? 6.059 -2.045 5.016 1 94.81 216 ILE B O 1
ATOM 5936 N N . LEU B 1 217 ? 5.906 -4.109 4.164 1 97 217 LEU B N 1
ATOM 5937 C CA . LEU B 1 217 ? 7.258 -4.129 3.615 1 97 217 LEU B CA 1
ATOM 5938 C C . LEU B 1 217 ? 7.473 -2.963 2.656 1 97 217 LEU B C 1
ATOM 5940 O O . LEU B 1 217 ? 8.445 -2.219 2.785 1 97 217 LEU B O 1
ATOM 5944 N N . THR B 1 218 ? 6.586 -2.766 1.713 1 96.44 218 THR B N 1
ATOM 5945 C CA . THR B 1 218 ? 6.77 -1.745 0.686 1 96.44 218 THR B CA 1
ATOM 5946 C C . THR B 1 218 ? 6.707 -0.347 1.295 1 96.44 218 THR B C 1
ATOM 5948 O O . THR B 1 218 ? 7.477 0.535 0.917 1 96.44 218 THR B O 1
ATOM 5951 N N . ARG B 1 219 ? 5.852 -0.102 2.217 1 94.88 219 ARG B N 1
ATOM 5952 C CA . ARG B 1 219 ? 5.742 1.21 2.846 1 94.88 219 ARG B CA 1
ATOM 5953 C C . ARG B 1 219 ? 6.98 1.524 3.676 1 94.88 219 ARG B C 1
ATOM 5955 O O . ARG B 1 219 ? 7.473 2.654 3.664 1 94.88 219 ARG B O 1
ATOM 5962 N N . GLN B 1 220 ? 7.492 0.53 4.355 1 95.75 220 GLN B N 1
ATOM 5963 C CA . GLN B 1 220 ? 8.711 0.758 5.121 1 95.75 220 GLN B CA 1
ATOM 5964 C C . GLN B 1 220 ? 9.914 0.956 4.195 1 95.75 220 GLN B C 1
ATOM 5966 O O . GLN B 1 220 ? 10.82 1.734 4.504 1 95.75 220 GLN B O 1
ATOM 5971 N N . ALA B 1 221 ? 9.898 0.203 3.127 1 95.88 221 ALA B N 1
ATOM 5972 C CA . ALA B 1 221 ? 10.969 0.39 2.154 1 95.88 221 ALA B CA 1
ATOM 5973 C C . ALA B 1 221 ? 10.992 1.823 1.632 1 95.88 221 ALA B C 1
ATOM 5975 O O . ALA B 1 221 ? 12.055 2.432 1.515 1 95.88 221 ALA B O 1
ATOM 5976 N N . MET B 1 222 ? 9.852 2.398 1.341 1 92.94 222 MET B N 1
ATOM 5977 C CA . MET B 1 222 ? 9.75 3.781 0.884 1 92.94 222 MET B CA 1
ATOM 5978 C C . MET B 1 222 ? 10.164 4.75 1.985 1 92.94 222 MET B C 1
ATOM 5980 O O . MET B 1 222 ? 10.875 5.723 1.728 1 92.94 222 MET B O 1
ATOM 5984 N N . ALA B 1 223 ? 9.711 4.418 3.17 1 93.12 223 ALA B N 1
ATOM 5985 C CA . ALA B 1 223 ? 10.055 5.273 4.305 1 93.12 223 ALA B CA 1
ATOM 5986 C C . ALA B 1 223 ? 11.562 5.316 4.527 1 93.12 223 ALA B C 1
ATOM 5988 O O . ALA B 1 223 ? 12.102 6.336 4.961 1 93.12 223 ALA B O 1
ATOM 5989 N N . GLN B 1 224 ? 12.234 4.195 4.133 1 93.88 224 GLN B N 1
ATOM 5990 C CA . GLN B 1 224 ? 13.68 4.117 4.344 1 93.88 224 GLN B CA 1
ATOM 5991 C C . GLN B 1 224 ? 14.438 4.645 3.131 1 93.88 224 GLN B C 1
ATOM 5993 O O . GLN B 1 224 ? 15.672 4.602 3.1 1 93.88 224 GLN B O 1
ATOM 5998 N N . GLY B 1 225 ? 13.773 5.07 2.129 1 91.12 225 GLY B N 1
ATOM 5999 C CA . GLY B 1 225 ? 14.391 5.77 1.016 1 91.12 225 GLY B CA 1
ATOM 6000 C C . GLY B 1 225 ? 14.969 4.836 -0.033 1 91.12 225 GLY B C 1
ATOM 6001 O O . GLY B 1 225 ? 15.844 5.227 -0.807 1 91.12 225 GLY B O 1
ATOM 6002 N N . LEU B 1 226 ? 14.492 3.607 -0.087 1 91.56 226 LEU B N 1
ATOM 6003 C CA . LEU B 1 226 ? 15.039 2.637 -1.027 1 91.56 226 LEU B CA 1
ATOM 6004 C C . LEU B 1 226 ? 14.602 2.953 -2.453 1 91.56 226 LEU B C 1
ATOM 6006 O O . LEU B 1 226 ? 15.188 2.445 -3.414 1 91.56 226 LEU B O 1
ATOM 6010 N N . THR B 1 227 ? 13.641 3.801 -2.607 1 89.19 227 THR B N 1
ATOM 6011 C CA . THR B 1 227 ? 13.117 4.113 -3.934 1 89.19 227 THR B CA 1
ATOM 6012 C C . THR B 1 227 ? 13.797 5.352 -4.508 1 89.19 227 THR B C 1
ATOM 6014 O O . THR B 1 227 ? 13.555 5.719 -5.66 1 89.19 227 THR B O 1
ATOM 6017 N N . LEU B 1 228 ? 14.562 6.043 -3.709 1 84 228 LEU B N 1
ATOM 6018 C CA . LEU B 1 228 ? 15.219 7.27 -4.148 1 84 228 LEU B CA 1
ATOM 6019 C C . LEU B 1 228 ? 16.438 6.957 -5 1 84 228 LEU B C 1
ATOM 6021 O O . LEU B 1 228 ? 17.141 5.973 -4.75 1 84 228 LEU B O 1
ATOM 6025 N N . GLN B 1 229 ? 16.438 7.789 -6.117 1 69.94 229 GLN B N 1
ATOM 6026 C CA . GLN B 1 229 ? 17.656 7.688 -6.906 1 69.94 229 GLN B CA 1
ATOM 6027 C C . GLN B 1 229 ? 18.859 8.242 -6.137 1 69.94 229 GLN B C 1
ATOM 6029 O O . GLN B 1 229 ? 18.797 9.352 -5.609 1 69.94 229 GLN B O 1
ATOM 6034 N N . ARG B 1 230 ? 19.625 7.457 -5.629 1 57.19 230 ARG B N 1
ATOM 6035 C CA . ARG B 1 230 ? 20.828 7.918 -4.953 1 57.19 230 ARG B CA 1
ATOM 6036 C C . ARG B 1 230 ? 21.781 8.586 -5.938 1 57.19 230 ARG B C 1
ATOM 6038 O O . ARG B 1 230 ? 22.156 7.984 -6.945 1 57.19 230 ARG B O 1
ATOM 6045 N N . THR B 1 231 ? 21.406 9.875 -6.371 1 47.66 231 THR B N 1
ATOM 6046 C CA . THR B 1 231 ? 22.328 10.641 -7.207 1 47.66 231 THR B CA 1
ATOM 6047 C C . THR B 1 231 ? 23.766 10.391 -6.781 1 47.66 231 THR B C 1
ATOM 6049 O O . THR B 1 231 ? 24.188 10.828 -5.703 1 47.66 231 THR B O 1
ATOM 6052 N N . THR B 1 232 ? 24.234 9.344 -6.809 1 41.47 232 THR B N 1
ATOM 6053 C CA . THR B 1 232 ? 25.688 9.406 -6.773 1 41.47 232 THR B CA 1
ATOM 6054 C C . THR B 1 232 ? 26.219 10.555 -7.637 1 41.47 232 THR B C 1
ATOM 6056 O O . THR B 1 232 ? 25.75 10.75 -8.766 1 41.47 232 THR B O 1
ATOM 6059 N N . ASN B 1 233 ? 26.531 11.703 -7.254 1 38.22 233 ASN B N 1
ATOM 6060 C CA . ASN B 1 233 ? 27.5 12.359 -8.125 1 38.22 233 ASN B CA 1
ATOM 6061 C C . ASN B 1 233 ? 28.078 11.383 -9.148 1 38.22 233 ASN B C 1
ATOM 6063 O O . ASN B 1 233 ? 28.375 10.234 -8.812 1 38.22 233 ASN B O 1
ATOM 6067 N N . VAL B 1 234 ? 27.859 11.531 -10.516 1 40.09 234 VAL B N 1
ATOM 6068 C CA . VAL B 1 234 ? 28.375 10.812 -11.68 1 40.09 234 VAL B CA 1
ATOM 6069 C C . VAL B 1 234 ? 29.594 9.992 -11.281 1 40.09 234 VAL B C 1
ATOM 6071 O O . VAL B 1 234 ? 29.781 8.875 -11.781 1 40.09 234 VAL B O 1
ATOM 6074 N N . ASP B 1 235 ? 30.609 10.609 -10.758 1 39.78 235 ASP B N 1
ATOM 6075 C CA . ASP B 1 235 ? 31.938 9.992 -10.75 1 39.78 235 ASP B CA 1
ATOM 6076 C C . ASP B 1 235 ? 31.953 8.75 -9.859 1 39.78 235 ASP B C 1
ATOM 6078 O O . ASP B 1 235 ? 32.875 7.926 -9.953 1 39.78 235 ASP B O 1
ATOM 6082 N N . GLN B 1 236 ? 31.453 8.727 -8.555 1 39.34 236 GLN B N 1
ATOM 6083 C CA . GLN B 1 236 ? 31.797 7.578 -7.711 1 39.34 236 GLN B CA 1
ATOM 6084 C C . GLN B 1 236 ? 30.562 6.727 -7.422 1 39.34 236 GLN B C 1
ATOM 6086 O O . GLN B 1 236 ? 29.781 7.035 -6.516 1 39.34 236 GLN B O 1
ATOM 6091 N N . THR B 1 237 ? 29.703 6.23 -8.25 1 45.56 237 THR B N 1
ATOM 6092 C CA . THR B 1 237 ? 28.969 5.031 -7.855 1 45.56 237 THR B CA 1
ATOM 6093 C C . THR B 1 237 ? 29.688 4.309 -6.719 1 45.56 237 THR B C 1
ATOM 6095 O O . THR B 1 237 ? 30.766 3.752 -6.91 1 45.56 237 THR B O 1
ATOM 6098 N N . SER B 1 238 ? 29.766 4.691 -5.605 1 48.59 238 SER B N 1
ATOM 6099 C CA . SER B 1 238 ? 30.484 3.982 -4.551 1 48.59 238 SER B CA 1
ATOM 6100 C C . SER B 1 238 ? 29.969 2.555 -4.398 1 48.59 238 SER B C 1
ATOM 6102 O O . SER B 1 238 ? 28.766 2.32 -4.402 1 48.59 238 SER B O 1
ATOM 6104 N N . PRO B 1 239 ? 30.781 1.521 -4.801 1 50.06 239 PRO B N 1
ATOM 6105 C CA . PRO B 1 239 ? 30.547 0.115 -4.457 1 50.06 239 PRO B CA 1
ATOM 6106 C C . PRO B 1 239 ? 29.625 -0.054 -3.25 1 50.06 239 PRO B C 1
ATOM 6108 O O . PRO B 1 239 ? 29.016 -1.113 -3.074 1 50.06 239 PRO B O 1
ATOM 6111 N N . ALA B 1 240 ? 29.453 1.046 -2.475 1 56.16 240 ALA B N 1
ATOM 6112 C CA . ALA B 1 240 ? 28.812 0.988 -1.158 1 56.16 240 ALA B CA 1
ATOM 6113 C C . ALA B 1 240 ? 27.297 0.928 -1.279 1 56.16 240 ALA B C 1
ATOM 6115 O O . ALA B 1 240 ? 26.609 0.534 -0.336 1 56.16 240 ALA B O 1
ATOM 6116 N N . ASP B 1 241 ? 26.656 0.87 -2.654 1 81.5 241 ASP B N 1
ATOM 6117 C CA . ASP B 1 241 ? 25.203 1.003 -2.721 1 81.5 241 ASP B CA 1
ATOM 6118 C C . ASP B 1 241 ? 24.547 -0.275 -3.25 1 81.5 241 ASP B C 1
ATOM 6120 O O . ASP B 1 241 ? 23.328 -0.396 -3.266 1 81.5 241 ASP B O 1
ATOM 6124 N N . GLU B 1 242 ? 25.359 -1.293 -3.5 1 88.62 242 GLU B N 1
ATOM 6125 C CA . GLU B 1 242 ? 24.844 -2.48 -4.176 1 88.62 242 GLU B CA 1
ATOM 6126 C C . GLU B 1 242 ? 23.906 -3.264 -3.271 1 88.62 242 GLU B C 1
ATOM 6128 O O . GLU B 1 242 ? 22.844 -3.713 -3.717 1 88.62 242 GLU B O 1
ATOM 6133 N N . PRO B 1 243 ? 24.266 -3.389 -2.031 1 89.88 243 PRO B N 1
ATOM 6134 C CA . PRO B 1 243 ? 23.312 -4.09 -1.167 1 89.88 243 PRO B CA 1
ATOM 6135 C C . PRO B 1 243 ? 21.938 -3.43 -1.15 1 89.88 243 PRO B C 1
ATOM 6137 O O . PRO B 1 243 ? 20.906 -4.121 -1.104 1 89.88 243 PRO B O 1
ATOM 6140 N N . SER B 1 244 ? 21.938 -2.139 -1.276 1 92 244 SER B N 1
ATOM 6141 C CA . SER B 1 244 ? 20.672 -1.419 -1.299 1 92 244 SER B CA 1
ATOM 6142 C C . SER B 1 244 ? 19.922 -1.64 -2.615 1 92 244 SER B C 1
ATOM 6144 O O . SER B 1 244 ? 18.703 -1.766 -2.633 1 92 244 SER B O 1
ATOM 6146 N N . ASN B 1 245 ? 20.688 -1.685 -3.693 1 91.62 245 ASN B N 1
ATOM 6147 C CA . ASN B 1 245 ? 20.078 -1.966 -4.984 1 91.62 245 ASN B CA 1
ATOM 6148 C C . ASN B 1 245 ? 19.453 -3.359 -5.02 1 91.62 245 ASN B C 1
ATOM 6150 O O . ASN B 1 245 ? 18.312 -3.527 -5.473 1 91.62 245 ASN B O 1
ATOM 6154 N N . ARG B 1 246 ? 20.172 -4.27 -4.527 1 94.56 246 ARG B N 1
ATOM 6155 C CA . ARG B 1 246 ? 19.688 -5.645 -4.508 1 94.56 246 ARG B CA 1
ATOM 6156 C C . ARG B 1 246 ? 18.453 -5.777 -3.619 1 94.56 246 ARG B C 1
ATOM 6158 O O . ARG B 1 246 ? 17.516 -6.496 -3.959 1 94.56 246 ARG B O 1
ATOM 6165 N N . LEU B 1 247 ? 18.562 -5.082 -2.516 1 96 247 LEU B N 1
ATOM 6166 C CA . LEU B 1 247 ? 17.422 -5.102 -1.611 1 96 247 LEU B CA 1
ATOM 6167 C C . LEU B 1 247 ? 16.188 -4.488 -2.277 1 96 247 LEU B C 1
ATOM 6169 O O . LEU B 1 247 ? 15.094 -5.059 -2.227 1 96 247 LEU B O 1
ATOM 6173 N N . PHE B 1 248 ? 16.359 -3.375 -2.959 1 95.88 248 PHE B N 1
ATOM 6174 C CA . PHE B 1 248 ? 15.258 -2.715 -3.662 1 95.88 248 PHE B CA 1
ATOM 6175 C C . PHE B 1 248 ? 14.633 -3.648 -4.691 1 95.88 248 PHE B C 1
ATOM 6177 O O . PHE B 1 248 ? 13.414 -3.838 -4.703 1 95.88 248 PHE B O 1
ATOM 6184 N N . TRP B 1 249 ? 15.398 -4.207 -5.469 1 95.19 249 TRP B N 1
ATOM 6185 C CA . TRP B 1 249 ? 14.875 -5.031 -6.555 1 95.19 249 TRP B CA 1
ATOM 6186 C C . TRP B 1 249 ? 14.258 -6.316 -6.02 1 95.19 249 TRP B C 1
ATOM 6188 O O . TRP B 1 249 ? 13.305 -6.84 -6.598 1 95.19 249 TRP B O 1
ATOM 6198 N N . SER B 1 250 ? 14.836 -6.848 -4.938 1 97.12 250 SER B N 1
ATOM 6199 C CA . SER B 1 250 ? 14.195 -8 -4.312 1 97.12 250 SER B CA 1
ATOM 6200 C C . SER B 1 250 ? 12.789 -7.664 -3.838 1 97.12 250 SER B C 1
ATOM 6202 O O . SER B 1 250 ? 11.859 -8.453 -4.02 1 97.12 250 SER B O 1
ATOM 6204 N N . ILE B 1 251 ? 12.617 -6.5 -3.273 1 97.31 251 ILE B N 1
ATOM 6205 C CA . ILE B 1 251 ? 11.305 -6.047 -2.822 1 97.31 251 ILE B CA 1
ATOM 6206 C C . ILE B 1 251 ? 10.398 -5.805 -4.027 1 97.31 251 ILE B C 1
ATOM 6208 O O . ILE B 1 251 ? 9.227 -6.184 -4.016 1 97.31 251 ILE B O 1
ATOM 6212 N N . TYR B 1 252 ? 10.992 -5.199 -5.062 1 96.31 252 TYR B N 1
ATOM 6213 C CA . TYR B 1 252 ? 10.266 -4.926 -6.297 1 96.31 252 TYR B CA 1
ATOM 6214 C C . TYR B 1 252 ? 9.68 -6.207 -6.879 1 96.31 252 TYR B C 1
ATOM 6216 O O . TYR B 1 252 ? 8.492 -6.258 -7.227 1 96.31 252 TYR B O 1
ATOM 6224 N N . VAL B 1 253 ? 10.445 -7.203 -6.891 1 96.81 253 VAL B N 1
ATOM 6225 C CA . VAL B 1 253 ? 10.055 -8.484 -7.469 1 96.81 253 VAL B CA 1
ATOM 6226 C C . VAL B 1 253 ? 8.953 -9.117 -6.625 1 96.81 253 VAL B C 1
ATOM 6228 O O . VAL B 1 253 ? 7.926 -9.555 -7.152 1 96.81 253 VAL B O 1
ATOM 6231 N N . LEU B 1 254 ? 9.156 -9.156 -5.387 1 97.62 254 LEU B N 1
ATOM 6232 C CA . LEU B 1 254 ? 8.18 -9.773 -4.5 1 97.62 254 LEU B CA 1
ATOM 6233 C C . LEU B 1 254 ? 6.855 -9.016 -4.543 1 97.62 254 LEU B C 1
ATOM 6235 O O . LEU B 1 254 ? 5.785 -9.633 -4.617 1 97.62 254 LEU B O 1
ATOM 6239 N N . ASP B 1 255 ? 6.934 -7.738 -4.543 1 97.25 255 ASP B N 1
ATOM 6240 C CA . ASP B 1 255 ? 5.742 -6.895 -4.547 1 97.25 255 ASP B CA 1
ATOM 6241 C C . ASP B 1 255 ? 4.922 -7.109 -5.816 1 97.25 255 ASP B C 1
ATOM 6243 O O . ASP B 1 255 ? 3.701 -7.277 -5.75 1 97.25 255 ASP B O 1
ATOM 6247 N N . ARG B 1 256 ? 5.547 -7.141 -6.895 1 96.81 256 ARG B N 1
ATOM 6248 C CA . ARG B 1 256 ? 4.84 -7.301 -8.164 1 96.81 256 ARG B CA 1
ATOM 6249 C C . ARG B 1 256 ? 4.297 -8.719 -8.312 1 96.81 256 ARG B C 1
ATOM 6251 O O . ARG B 1 256 ? 3.223 -8.922 -8.875 1 96.81 256 ARG B O 1
ATOM 6258 N N . MET B 1 257 ? 5.066 -9.633 -7.82 1 97.25 257 MET B N 1
ATOM 6259 C CA . MET B 1 257 ? 4.594 -11.016 -7.871 1 97.25 257 MET B CA 1
ATOM 6260 C C . MET B 1 257 ? 3.311 -11.18 -7.066 1 97.25 257 MET B C 1
ATOM 6262 O O . MET B 1 257 ? 2.322 -11.719 -7.566 1 97.25 257 MET B O 1
ATOM 6266 N N . VAL B 1 258 ? 3.318 -10.68 -5.906 1 97.69 258 VAL B N 1
ATOM 6267 C CA . VAL B 1 258 ? 2.16 -10.828 -5.031 1 97.69 258 VAL B CA 1
ATOM 6268 C C . VAL B 1 258 ? 0.997 -10 -5.574 1 97.69 258 VAL B C 1
ATOM 6270 O O . VAL B 1 258 ? -0.142 -10.477 -5.617 1 97.69 258 VAL B O 1
ATOM 6273 N N . ALA B 1 259 ? 1.295 -8.812 -6 1 96.88 259 ALA B N 1
ATOM 6274 C CA . ALA B 1 259 ? 0.255 -7.93 -6.523 1 96.88 259 ALA B CA 1
ATOM 6275 C C . ALA B 1 259 ? -0.435 -8.555 -7.73 1 96.88 259 ALA B C 1
ATOM 6277 O O . ALA B 1 259 ? -1.665 -8.602 -7.797 1 96.88 259 ALA B O 1
ATOM 6278 N N . SER B 1 260 ? 0.303 -9.07 -8.656 1 96.94 260 SER B N 1
ATOM 6279 C CA . SER B 1 260 ? -0.268 -9.695 -9.844 1 96.94 260 SER B CA 1
ATOM 6280 C C . SER B 1 260 ? -1.039 -10.961 -9.492 1 96.94 260 SER B C 1
ATOM 6282 O O . SER B 1 260 ? -2.049 -11.273 -10.125 1 96.94 260 SER B O 1
ATOM 6284 N N . SER B 1 261 ? -0.552 -11.609 -8.508 1 97 261 SER B N 1
ATOM 6285 C CA . SER B 1 261 ? -1.199 -12.852 -8.109 1 97 261 SER B CA 1
ATOM 6286 C C . SER B 1 261 ? -2.57 -12.594 -7.496 1 97 261 SER B C 1
ATOM 6288 O O . SER B 1 261 ? -3.498 -13.383 -7.672 1 97 261 SER B O 1
ATOM 6290 N N . VAL B 1 262 ? -2.721 -11.5 -6.836 1 96.44 262 VAL B N 1
ATOM 6291 C CA . VAL B 1 262 ? -4 -11.219 -6.195 1 96.44 262 VAL B CA 1
ATOM 6292 C C . VAL B 1 262 ? -4.809 -10.258 -7.059 1 96.44 262 VAL B C 1
ATOM 6294 O O . VAL B 1 262 ? -5.918 -9.867 -6.691 1 96.44 262 VAL B O 1
ATOM 6297 N N . GLY B 1 263 ? -4.277 -9.891 -8.148 1 95.69 263 GLY B N 1
ATOM 6298 C CA . GLY B 1 263 ? -4.992 -9.031 -9.078 1 95.69 263 GLY B CA 1
ATOM 6299 C C . GLY B 1 263 ? -5.168 -7.613 -8.562 1 95.69 263 GLY B C 1
ATOM 6300 O O . GLY B 1 263 ? -6.266 -7.059 -8.625 1 95.69 263 GLY B O 1
ATOM 6301 N N . GLN B 1 264 ? -4.129 -7.074 -7.996 1 95.06 264 GLN B N 1
ATOM 6302 C CA . GLN B 1 264 ? -4.117 -5.723 -7.453 1 95.06 264 GLN B CA 1
ATOM 6303 C C . GLN B 1 264 ? -2.877 -4.957 -7.906 1 95.06 264 GLN B C 1
ATOM 6305 O O . GLN B 1 264 ? -1.915 -5.555 -8.391 1 95.06 264 GLN B O 1
ATOM 6310 N N . PRO B 1 265 ? -2.93 -3.619 -7.859 1 92.94 265 PRO B N 1
ATOM 6311 C CA . PRO B 1 265 ? -1.717 -2.865 -8.188 1 92.94 265 PRO B CA 1
ATOM 6312 C C . PRO B 1 265 ? -0.615 -3.039 -7.145 1 92.94 265 PRO B C 1
ATOM 6314 O O . PRO B 1 265 ? -0.904 -3.279 -5.969 1 92.94 265 PRO B O 1
ATOM 6317 N N . PRO B 1 266 ? 0.615 -2.879 -7.594 1 94.06 266 PRO B N 1
ATOM 6318 C CA . PRO B 1 266 ? 1.722 -2.996 -6.641 1 94.06 266 PRO B CA 1
ATOM 6319 C C . PRO B 1 266 ? 1.732 -1.873 -5.609 1 94.06 266 PRO B C 1
ATOM 6321 O O . PRO B 1 266 ? 1.114 -0.827 -5.82 1 94.06 266 PRO B O 1
ATOM 6324 N N . GLY B 1 267 ? 2.332 -2.182 -4.52 1 92.44 267 GLY B N 1
ATOM 6325 C CA . GLY B 1 267 ? 2.408 -1.207 -3.439 1 92.44 267 GLY B CA 1
ATOM 6326 C C . GLY B 1 267 ? 3.621 -0.302 -3.539 1 92.44 267 GLY B C 1
ATOM 6327 O O . GLY B 1 267 ? 3.58 0.849 -3.096 1 92.44 267 GLY B O 1
ATOM 6328 N N . LEU B 1 268 ? 4.684 -0.812 -4.082 1 91.38 268 LEU B N 1
ATOM 6329 C CA . LEU B 1 268 ? 5.918 -0.043 -4.188 1 91.38 268 LEU B CA 1
ATOM 6330 C C . LEU B 1 268 ? 5.836 0.958 -5.336 1 91.38 268 LEU B C 1
ATOM 6332 O O . LEU B 1 268 ? 5.75 0.567 -6.504 1 91.38 268 LEU B O 1
ATOM 6336 N N . PHE B 1 269 ? 5.844 2.197 -4.988 1 81.5 269 PHE B N 1
ATOM 6337 C CA . PHE B 1 269 ? 5.754 3.262 -5.98 1 81.5 269 PHE B CA 1
ATOM 6338 C C . PHE B 1 269 ? 7.133 3.621 -6.516 1 81.5 269 PHE B C 1
ATOM 6340 O O . PHE B 1 269 ? 8 4.066 -5.762 1 81.5 269 PHE B O 1
ATOM 6347 N N . VAL B 1 270 ? 7.27 3.373 -7.855 1 78.44 270 VAL B N 1
ATOM 6348 C CA . VAL B 1 270 ? 8.555 3.668 -8.484 1 78.44 270 VAL B CA 1
ATOM 6349 C C . VAL B 1 270 ? 8.32 4.434 -9.789 1 78.44 270 VAL B C 1
ATOM 6351 O O . VAL B 1 270 ? 8.336 3.844 -10.875 1 78.44 270 VAL B O 1
ATOM 6354 N N . PRO B 1 271 ? 8.117 5.711 -9.68 1 62.03 271 PRO B N 1
ATOM 6355 C CA . PRO B 1 271 ? 7.789 6.422 -10.922 1 62.03 271 PRO B CA 1
ATOM 6356 C C . PRO B 1 271 ? 8.922 6.375 -11.945 1 62.03 271 PRO B C 1
ATOM 6358 O O . PRO B 1 271 ? 8.664 6.309 -13.148 1 62.03 271 PRO B O 1
ATOM 6361 N N . ASP B 1 272 ? 10.195 6.57 -11.438 1 62.19 272 ASP B N 1
ATOM 6362 C CA . ASP B 1 272 ? 11.336 6.586 -12.352 1 62.19 272 ASP B CA 1
ATOM 6363 C C . ASP B 1 272 ? 12.391 5.57 -11.93 1 62.19 272 ASP B C 1
ATOM 6365 O O . ASP B 1 272 ? 13.188 5.832 -11.023 1 62.19 272 ASP B O 1
ATOM 6369 N N . ALA B 1 273 ? 12.125 4.359 -12.172 1 62.31 273 ALA B N 1
ATOM 6370 C CA . ALA B 1 273 ? 13.078 3.371 -11.656 1 62.31 273 ALA B CA 1
ATOM 6371 C C . ALA B 1 273 ? 14.484 3.648 -12.172 1 62.31 273 ALA B C 1
ATOM 6373 O O . ALA B 1 273 ? 14.891 3.141 -13.219 1 62.31 273 ALA B O 1
ATOM 6374 N N . HIS B 1 274 ? 15.055 4.559 -11.555 1 75.75 274 HIS B N 1
ATOM 6375 C CA . HIS B 1 274 ? 16.438 4.832 -11.922 1 75.75 274 HIS B CA 1
ATOM 6376 C C . HIS B 1 274 ? 17.406 4.105 -11 1 75.75 274 HIS B C 1
ATOM 6378 O O . HIS B 1 274 ? 18.578 4.48 -10.906 1 75.75 274 HIS B O 1
ATOM 6384 N N . ILE B 1 275 ? 16.891 3.109 -10.398 1 86.19 275 ILE B N 1
ATOM 6385 C CA . ILE B 1 275 ? 17.781 2.295 -9.57 1 86.19 275 ILE B CA 1
ATOM 6386 C C . ILE B 1 275 ? 18.484 1.254 -10.438 1 86.19 275 ILE B C 1
ATOM 6388 O O . ILE B 1 275 ? 17.828 0.515 -11.18 1 86.19 275 ILE B O 1
ATOM 6392 N N . PRO B 1 276 ? 19.703 1.253 -10.375 1 88.19 276 PRO B N 1
ATOM 6393 C CA . PRO B 1 276 ? 20.438 0.291 -11.211 1 88.19 276 PRO B CA 1
ATOM 6394 C C . PRO B 1 276 ? 20.094 -1.158 -10.883 1 88.19 276 PRO B C 1
ATOM 6396 O O . PRO B 1 276 ? 19.859 -1.493 -9.719 1 88.19 276 PRO B O 1
ATOM 6399 N N . LEU B 1 277 ? 20.078 -1.939 -11.93 1 91.5 277 LEU B N 1
ATOM 6400 C CA . LEU B 1 277 ? 19.875 -3.371 -11.734 1 91.5 277 LEU B CA 1
ATOM 6401 C C . LEU B 1 277 ? 21.016 -3.984 -10.938 1 91.5 277 LEU B C 1
ATOM 6403 O O . LEU B 1 277 ? 22.141 -3.455 -10.938 1 91.5 277 LEU B O 1
ATOM 6407 N N . PRO B 1 278 ? 20.75 -5.035 -10.227 1 91.06 278 PRO B N 1
ATOM 6408 C CA . PRO B 1 278 ? 21.828 -5.691 -9.469 1 91.06 278 PRO B CA 1
ATOM 6409 C C . PRO B 1 278 ? 23.016 -6.055 -10.344 1 91.06 278 PRO B C 1
ATOM 6411 O O . PRO B 1 278 ? 22.859 -6.562 -11.453 1 91.06 278 PRO B O 1
ATOM 6414 N N . ALA B 1 279 ? 24.219 -5.711 -9.781 1 89.88 279 ALA B N 1
ATOM 6415 C CA . ALA B 1 279 ? 25.469 -5.938 -10.523 1 89.88 279 ALA B CA 1
ATOM 6416 C C . ALA B 1 279 ? 26.516 -6.586 -9.633 1 89.88 279 ALA B C 1
ATOM 6418 O O . ALA B 1 279 ? 26.391 -6.586 -8.406 1 89.88 279 ALA B O 1
ATOM 6419 N N . VAL B 1 280 ? 27.453 -7.164 -10.352 1 89.12 280 VAL B N 1
ATOM 6420 C CA . VAL B 1 280 ? 28.562 -7.777 -9.625 1 89.12 280 VAL B CA 1
ATOM 6421 C C . VAL B 1 280 ? 29.453 -6.691 -9.016 1 89.12 280 VAL B C 1
ATOM 6423 O O . VAL B 1 280 ? 29.828 -5.73 -9.695 1 89.12 280 VAL B O 1
ATOM 6426 N N . THR B 1 281 ? 29.703 -6.859 -7.754 1 85.75 281 THR B N 1
ATOM 6427 C CA . THR B 1 281 ? 30.594 -5.906 -7.098 1 85.75 281 THR B CA 1
ATOM 6428 C C . THR B 1 281 ? 32.062 -6.191 -7.457 1 85.75 281 THR B C 1
ATOM 6430 O O . THR B 1 281 ? 32.375 -7.266 -7.973 1 85.75 281 THR B O 1
ATOM 6433 N N . VAL B 1 282 ? 32.875 -5.215 -7.09 1 82.19 282 VAL B N 1
ATOM 6434 C CA . VAL B 1 282 ? 34.281 -5.367 -7.367 1 82.19 282 VAL B CA 1
ATOM 6435 C C . VAL B 1 282 ? 34.844 -6.531 -6.562 1 82.19 282 VAL B C 1
ATOM 6437 O O . VAL B 1 282 ? 35.625 -7.344 -7.082 1 82.19 282 VAL B O 1
ATOM 6440 N N . THR B 1 283 ? 34.344 -6.668 -5.383 1 82.88 283 THR B N 1
ATOM 6441 C CA . THR B 1 283 ? 34.844 -7.734 -4.504 1 82.88 283 THR B CA 1
ATOM 6442 C C . THR B 1 283 ? 34.375 -9.094 -5.004 1 82.88 283 THR B C 1
ATOM 6444 O O . THR B 1 283 ? 35.125 -10.07 -4.98 1 82.88 283 THR B O 1
ATOM 6447 N N . GLU B 1 284 ? 33.219 -9.133 -5.426 1 85.62 284 GLU B N 1
ATOM 6448 C CA . GLU B 1 284 ? 32.656 -10.383 -5.953 1 85.62 284 GLU B CA 1
ATOM 6449 C C . GLU B 1 284 ? 33.344 -10.781 -7.254 1 85.62 284 GLU B C 1
ATOM 6451 O O . GLU B 1 284 ? 33.594 -11.961 -7.496 1 85.62 284 GLU B O 1
ATOM 6456 N N . PHE B 1 285 ? 33.719 -9.797 -8.047 1 84.94 285 PHE B N 1
ATOM 6457 C CA . PHE B 1 285 ? 34.375 -10.047 -9.32 1 84.94 285 PHE B CA 1
ATOM 6458 C C . PHE B 1 285 ? 35.781 -10.617 -9.094 1 84.94 285 PHE B C 1
ATOM 6460 O O . PHE B 1 285 ? 36.25 -11.438 -9.883 1 84.94 285 PHE B O 1
ATOM 6467 N N . ALA B 1 286 ? 36.312 -10.109 -8.016 1 87.38 286 ALA B N 1
ATOM 6468 C CA . ALA B 1 286 ? 37.688 -10.531 -7.695 1 87.38 286 ALA B CA 1
ATOM 6469 C C . ALA B 1 286 ? 37.688 -11.875 -6.965 1 87.38 286 ALA B C 1
ATOM 6471 O O . ALA B 1 286 ? 38.75 -12.5 -6.801 1 87.38 286 ALA B O 1
ATOM 6472 N N . SER B 1 287 ? 36.562 -12.289 -6.629 1 86.44 287 SER B N 1
ATOM 6473 C CA . SER B 1 287 ? 36.5 -13.508 -5.832 1 86.44 287 SER B CA 1
ATOM 6474 C C . SER B 1 287 ? 36.406 -14.742 -6.723 1 86.44 287 SER B C 1
ATOM 6476 O O . SER B 1 287 ? 36.125 -14.633 -7.922 1 86.44 287 SER B O 1
ATOM 6478 N N . ALA B 1 288 ? 36.625 -15.945 -6.129 1 86.31 288 ALA B N 1
ATOM 6479 C CA . ALA B 1 288 ? 36.562 -17.219 -6.836 1 86.31 288 ALA B CA 1
ATOM 6480 C C . ALA B 1 288 ? 35.125 -17.547 -7.23 1 86.31 288 ALA B C 1
ATOM 6482 O O . ALA B 1 288 ? 34.875 -18.359 -8.125 1 86.31 288 ALA B O 1
ATOM 6483 N N . GLN B 1 289 ? 34.219 -16.859 -6.637 1 84.06 289 GLN B N 1
ATOM 6484 C CA . GLN B 1 289 ? 32.812 -17.156 -6.871 1 84.06 289 GLN B CA 1
ATOM 6485 C C . GLN B 1 289 ? 32.219 -16.25 -7.957 1 84.06 289 GLN B C 1
ATOM 6487 O O . GLN B 1 289 ? 31.016 -16.172 -8.125 1 84.06 289 GLN B O 1
ATOM 6492 N N . ARG B 1 290 ? 33.031 -15.633 -8.711 1 86.88 290 ARG B N 1
ATOM 6493 C CA . ARG B 1 290 ? 32.625 -14.648 -9.711 1 86.88 290 ARG B CA 1
ATOM 6494 C C . ARG B 1 290 ? 31.625 -15.258 -10.695 1 86.88 290 ARG B C 1
ATOM 6496 O O . ARG B 1 290 ? 30.609 -14.641 -11 1 86.88 290 ARG B O 1
ATOM 6503 N N . ALA B 1 291 ? 31.938 -16.438 -11.172 1 85.12 291 ALA B N 1
ATOM 6504 C CA . ALA B 1 291 ? 31.078 -17.062 -12.18 1 85.12 291 ALA B CA 1
ATOM 6505 C C . ALA B 1 291 ? 29.719 -17.406 -11.602 1 85.12 291 ALA B C 1
ATOM 6507 O O . ALA B 1 291 ? 28.688 -17.203 -12.266 1 85.12 291 ALA B O 1
ATOM 6508 N N . GLU B 1 292 ? 29.734 -17.828 -10.438 1 84.25 292 GLU B N 1
ATOM 6509 C CA . GLU B 1 292 ? 28.484 -18.188 -9.773 1 84.25 292 GLU B CA 1
ATOM 6510 C C . GLU B 1 292 ? 27.625 -16.953 -9.508 1 84.25 292 GLU B C 1
ATOM 6512 O O . GLU B 1 292 ? 26.406 -16.984 -9.727 1 84.25 292 GLU B O 1
ATOM 6517 N N . VAL B 1 293 ? 28.266 -15.961 -9.07 1 87.25 293 VAL B N 1
ATOM 6518 C CA . VAL B 1 293 ? 27.562 -14.727 -8.758 1 87.25 293 VAL B CA 1
ATOM 6519 C C . VAL B 1 293 ? 27.016 -14.109 -10.039 1 87.25 293 VAL B C 1
ATOM 6521 O O . VAL B 1 293 ? 25.875 -13.617 -10.07 1 87.25 293 VAL B O 1
ATOM 6524 N N . SER B 1 294 ? 27.766 -14.117 -11.062 1 87.62 294 SER B N 1
ATOM 6525 C CA . SER B 1 294 ? 27.328 -13.562 -12.344 1 87.62 294 SER B CA 1
ATOM 6526 C C . SER B 1 294 ? 26.109 -14.32 -12.891 1 87.62 294 SER B C 1
ATOM 6528 O O . SER B 1 294 ? 25.172 -13.719 -13.406 1 87.62 294 SER B O 1
ATOM 6530 N N . SER B 1 295 ? 26.188 -15.609 -12.781 1 85 295 SER B N 1
ATOM 6531 C CA . SER B 1 295 ? 25.078 -16.422 -13.234 1 85 295 SER B CA 1
ATOM 6532 C C . SER B 1 295 ? 23.812 -16.156 -12.414 1 85 295 SER B C 1
ATOM 6534 O O . SER B 1 295 ? 22.719 -16.062 -12.961 1 85 295 SER B O 1
ATOM 6536 N N . MET B 1 296 ? 24.031 -16.031 -11.203 1 86.31 296 MET B N 1
ATOM 6537 C CA . MET B 1 296 ? 22.906 -15.75 -10.312 1 86.31 296 MET B CA 1
ATOM 6538 C C . MET B 1 296 ? 22.266 -14.414 -10.664 1 86.31 296 MET B C 1
ATOM 6540 O O . MET B 1 296 ? 21.031 -14.312 -10.727 1 86.31 296 MET B O 1
ATOM 6544 N N . LEU B 1 297 ? 23.062 -13.477 -10.914 1 90 297 LEU B N 1
ATOM 6545 C CA . LEU B 1 297 ? 22.547 -12.141 -11.188 1 90 297 LEU B CA 1
ATOM 6546 C C . LEU B 1 297 ? 21.859 -12.094 -12.539 1 90 297 LEU B C 1
ATOM 6548 O O . LEU B 1 297 ? 20.922 -11.312 -12.742 1 90 297 LEU B O 1
ATOM 6552 N N . LEU B 1 298 ? 22.312 -12.938 -13.445 1 89.25 298 LEU B N 1
ATOM 6553 C CA . LEU B 1 298 ? 21.625 -13.039 -14.727 1 89.25 298 LEU B CA 1
ATOM 6554 C C . LEU B 1 298 ? 20.188 -13.547 -14.539 1 89.25 298 LEU B C 1
ATOM 6556 O O . LEU B 1 298 ? 19.266 -13.039 -15.156 1 89.25 298 LEU B O 1
ATOM 6560 N N . VAL B 1 299 ? 20.094 -14.5 -13.711 1 88.44 299 VAL B N 1
ATOM 6561 C CA . VAL B 1 299 ? 18.766 -15.047 -13.406 1 88.44 299 VAL B CA 1
ATOM 6562 C C . VAL B 1 299 ? 17.922 -13.992 -12.703 1 88.44 299 VAL B C 1
ATOM 6564 O O . VAL B 1 299 ? 16.75 -13.82 -13.016 1 88.44 299 VAL B O 1
ATOM 6567 N N . THR B 1 300 ? 18.594 -13.305 -11.82 1 91.5 300 THR B N 1
ATOM 6568 C CA . THR B 1 300 ? 17.891 -12.258 -11.086 1 91.5 300 THR B CA 1
ATOM 6569 C C . THR B 1 300 ? 17.344 -11.203 -12.039 1 91.5 300 THR B C 1
ATOM 6571 O O . THR B 1 300 ? 16.188 -10.781 -11.906 1 91.5 300 THR B O 1
ATOM 6574 N N . ARG B 1 301 ? 18.094 -10.789 -12.945 1 93.56 301 ARG B N 1
ATOM 6575 C CA . ARG B 1 301 ? 17.672 -9.773 -13.906 1 93.56 301 ARG B CA 1
ATOM 6576 C C . ARG B 1 301 ? 16.531 -10.273 -14.781 1 93.56 301 ARG B C 1
ATOM 6578 O O . ARG B 1 301 ? 15.617 -9.523 -15.109 1 93.56 301 ARG B O 1
ATOM 6585 N N . HIS B 1 302 ? 16.609 -11.523 -15.109 1 94.25 302 HIS B N 1
ATOM 6586 C CA . HIS B 1 302 ? 15.547 -12.117 -15.914 1 94.25 302 HIS B CA 1
ATOM 6587 C C . HIS B 1 302 ? 14.242 -12.195 -15.133 1 94.25 302 HIS B C 1
ATOM 6589 O O . HIS B 1 302 ? 13.164 -11.984 -15.695 1 94.25 302 HIS B O 1
ATOM 6595 N N . VAL B 1 303 ? 14.375 -12.477 -13.883 1 94.44 303 VAL B N 1
ATOM 6596 C CA . VAL B 1 303 ? 13.195 -12.523 -13.016 1 94.44 303 VAL B CA 1
ATOM 6597 C C . VAL B 1 303 ? 12.625 -11.125 -12.844 1 94.44 303 VAL B C 1
ATOM 6599 O O . VAL B 1 303 ? 11.398 -10.938 -12.836 1 94.44 303 VAL B O 1
ATOM 6602 N N . ILE B 1 304 ? 13.438 -10.148 -12.68 1 95.19 304 ILE B N 1
ATOM 6603 C CA . ILE B 1 304 ? 12.992 -8.758 -12.586 1 95.19 304 ILE B CA 1
ATOM 6604 C C . ILE B 1 304 ? 12.188 -8.391 -13.828 1 95.19 304 ILE B C 1
ATOM 6606 O O . ILE B 1 304 ? 11.117 -7.789 -13.727 1 95.19 304 ILE B O 1
ATOM 6610 N N . GLN B 1 305 ? 12.68 -8.789 -14.961 1 95.88 305 GLN B N 1
ATOM 6611 C CA . GLN B 1 305 ? 11.984 -8.484 -16.203 1 95.88 305 GLN B CA 1
ATOM 6612 C C . GLN B 1 305 ? 10.625 -9.188 -16.266 1 95.88 305 GLN B C 1
ATOM 6614 O O . GLN B 1 305 ? 9.648 -8.617 -16.75 1 95.88 305 GLN B O 1
ATOM 6619 N N . LEU B 1 306 ? 10.641 -10.367 -15.805 1 97.12 306 LEU B N 1
ATOM 6620 C CA . LEU B 1 306 ? 9.383 -11.094 -15.742 1 97.12 306 LEU B CA 1
ATOM 6621 C C . LEU B 1 306 ? 8.344 -10.328 -14.922 1 97.12 306 LEU B C 1
ATOM 6623 O O . LEU B 1 306 ? 7.203 -10.164 -15.359 1 97.12 306 LEU B O 1
ATOM 6627 N N . ARG B 1 307 ? 8.758 -9.875 -13.805 1 97 307 ARG B N 1
ATOM 6628 C CA . ARG B 1 307 ? 7.832 -9.195 -12.898 1 97 307 ARG B CA 1
ATOM 6629 C C . ARG B 1 307 ? 7.418 -7.84 -13.461 1 97 307 ARG B C 1
ATOM 6631 O O . ARG B 1 307 ? 6.281 -7.402 -13.258 1 97 307 ARG B O 1
ATOM 6638 N N . ARG B 1 308 ? 8.289 -7.18 -14.133 1 94.88 308 ARG B N 1
ATOM 6639 C CA . ARG B 1 308 ? 7.938 -5.945 -14.828 1 94.88 308 ARG B CA 1
ATOM 6640 C C . ARG B 1 308 ? 6.852 -6.199 -15.875 1 94.88 308 ARG B C 1
ATOM 6642 O O . ARG B 1 308 ? 5.887 -5.438 -15.969 1 94.88 308 ARG B O 1
ATOM 6649 N N . LEU B 1 309 ? 7.047 -7.27 -16.578 1 97.12 309 LEU B N 1
ATOM 6650 C CA . LEU B 1 309 ? 6.098 -7.621 -17.625 1 97.12 309 LEU B CA 1
ATOM 6651 C C . LEU B 1 309 ? 4.746 -8 -17.031 1 97.12 309 LEU B C 1
ATOM 6653 O O . LEU B 1 309 ? 3.699 -7.59 -17.547 1 97.12 309 LEU B O 1
ATOM 6657 N N . GLU B 1 310 ? 4.844 -8.766 -16.016 1 97.5 310 GLU B N 1
ATOM 6658 C CA . GLU B 1 310 ? 3.609 -9.164 -15.359 1 97.5 310 GLU B CA 1
ATOM 6659 C C . GLU B 1 310 ? 2.824 -7.953 -14.867 1 97.5 310 GLU B C 1
ATOM 6661 O O . GLU B 1 310 ? 1.603 -7.895 -15.016 1 97.5 310 GLU B O 1
ATOM 6666 N N . SER B 1 311 ? 3.5 -7.07 -14.32 1 95.5 311 SER B N 1
ATOM 6667 C CA . SER B 1 311 ? 2.869 -5.848 -13.836 1 95.5 311 SER B CA 1
ATOM 6668 C C . SER B 1 311 ? 2.289 -5.035 -14.992 1 95.5 311 SER B C 1
ATOM 6670 O O . SER B 1 311 ? 1.173 -4.52 -14.891 1 95.5 311 SER B O 1
ATOM 6672 N N . LYS B 1 312 ? 3.006 -4.93 -15.992 1 95.88 312 LYS B N 1
ATOM 6673 C CA . LYS B 1 312 ? 2.549 -4.191 -17.172 1 95.88 312 LYS B CA 1
ATOM 6674 C C . LYS B 1 312 ? 1.285 -4.816 -17.75 1 95.88 312 LYS B C 1
ATOM 6676 O O . LYS B 1 312 ? 0.351 -4.105 -18.125 1 95.88 312 LYS B O 1
ATOM 6681 N N . ILE B 1 313 ? 1.272 -6.082 -17.828 1 97.81 313 ILE B N 1
ATOM 6682 C CA . ILE B 1 313 ? 0.124 -6.805 -18.359 1 97.81 313 ILE B CA 1
ATOM 6683 C C . ILE B 1 313 ? -1.088 -6.59 -17.453 1 97.81 313 ILE B C 1
ATOM 6685 O O . ILE B 1 313 ? -2.178 -6.266 -17.938 1 97.81 313 ILE B O 1
ATOM 6689 N N . THR B 1 314 ? -0.889 -6.762 -16.188 1 96.81 314 THR B N 1
ATOM 6690 C CA . THR B 1 314 ? -1.982 -6.59 -15.242 1 96.81 314 THR B CA 1
ATOM 6691 C C . THR B 1 314 ? -2.551 -5.176 -15.32 1 96.81 314 THR B C 1
ATOM 6693 O O . THR B 1 314 ? -3.77 -4.992 -15.312 1 96.81 314 THR B O 1
ATOM 6696 N N . ASP B 1 315 ? -1.703 -4.238 -15.484 1 94.06 315 ASP B N 1
ATOM 6697 C CA . ASP B 1 315 ? -2.129 -2.844 -15.547 1 94.06 315 ASP B CA 1
ATOM 6698 C C . ASP B 1 315 ? -2.906 -2.566 -16.828 1 94.06 315 ASP B C 1
ATOM 6700 O O . ASP B 1 315 ? -3.963 -1.934 -16.797 1 94.06 315 ASP B O 1
ATOM 6704 N N . ALA B 1 316 ? -2.424 -3.086 -17.875 1 95.31 316 ALA B N 1
ATOM 6705 C CA . ALA B 1 316 ? -2.963 -2.754 -19.188 1 95.31 316 ALA B CA 1
ATOM 6706 C C . ALA B 1 316 ? -4.281 -3.48 -19.438 1 95.31 316 ALA B C 1
ATOM 6708 O O . ALA B 1 316 ? -5.203 -2.918 -20.031 1 95.31 316 ALA B O 1
ATOM 6709 N N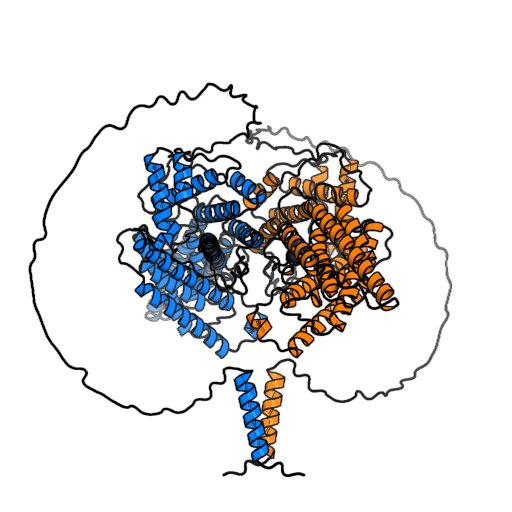 . ILE B 1 317 ? -4.34 -4.676 -18.922 1 95.69 317 ILE B N 1
ATOM 6710 C CA . ILE B 1 317 ? -5.461 -5.52 -19.328 1 95.69 317 ILE B CA 1
ATOM 6711 C C . ILE B 1 317 ? -6.523 -5.531 -18.234 1 95.69 317 ILE B C 1
ATOM 6713 O O . ILE B 1 317 ? -7.723 -5.516 -18.531 1 95.69 317 ILE B O 1
ATOM 6717 N N . PHE B 1 318 ? -6.094 -5.516 -17.031 1 95.12 318 PHE B N 1
ATOM 6718 C CA . PHE B 1 318 ? -7.039 -5.801 -15.953 1 95.12 318 PHE B CA 1
ATOM 6719 C C . PHE B 1 318 ? -7.359 -4.535 -15.172 1 95.12 318 PHE B C 1
ATOM 6721 O O . PHE B 1 318 ? -8.508 -4.328 -14.758 1 95.12 318 PHE B O 1
ATOM 6728 N N . LEU B 1 319 ? -6.387 -3.68 -14.961 1 92.81 319 LEU B N 1
ATOM 6729 C CA . LEU B 1 319 ? -6.551 -2.625 -13.961 1 92.81 319 LEU B CA 1
ATOM 6730 C C . LEU B 1 319 ? -6.793 -1.277 -14.633 1 92.81 319 LEU B C 1
ATOM 6732 O O . LEU B 1 319 ? -7.008 -0.27 -13.961 1 92.81 319 LEU B O 1
ATOM 6736 N N . ARG B 1 320 ? -6.754 -1.245 -15.875 1 90.25 320 ARG B N 1
ATOM 6737 C CA . ARG B 1 320 ? -7.039 -0.004 -16.594 1 90.25 320 ARG B CA 1
ATOM 6738 C C . ARG B 1 320 ? -8.445 0.493 -16.281 1 90.25 320 ARG B C 1
ATOM 6740 O O . ARG B 1 320 ? -9.406 -0.284 -16.297 1 90.25 320 ARG B O 1
ATOM 6747 N N . PRO B 1 321 ? -8.523 1.771 -15.977 1 86.5 321 PRO B N 1
ATOM 6748 C CA . PRO B 1 321 ? -9.859 2.303 -15.695 1 86.5 321 PRO B CA 1
ATOM 6749 C C . PRO B 1 321 ? -10.836 2.088 -16.859 1 86.5 321 PRO B C 1
ATOM 6751 O O . PRO B 1 321 ? -10.453 2.182 -18.016 1 86.5 321 PRO B O 1
ATOM 6754 N N . ARG B 1 322 ? -12.102 1.931 -16.547 1 83.94 322 ARG B N 1
ATOM 6755 C CA . ARG B 1 322 ? -13.125 1.615 -17.531 1 83.94 322 ARG B CA 1
ATOM 6756 C C . ARG B 1 322 ? -13.289 2.75 -18.531 1 83.94 322 ARG B C 1
ATOM 6758 O O . ARG B 1 322 ? -13.523 2.506 -19.719 1 83.94 322 ARG B O 1
ATOM 6765 N N . ALA B 1 323 ? -13.172 3.902 -18.016 1 83.56 323 ALA B N 1
ATOM 6766 C CA . ALA B 1 323 ? -13.297 5.055 -18.906 1 83.56 323 ALA B CA 1
ATOM 6767 C C . ALA B 1 323 ? -12.203 5.039 -19.984 1 83.56 323 ALA B C 1
ATOM 6769 O O . ALA B 1 323 ? -12.461 5.352 -21.141 1 83.56 323 ALA B O 1
ATOM 6770 N N . ASP B 1 324 ? -11.07 4.609 -19.625 1 87.88 324 ASP B N 1
ATOM 6771 C CA . ASP B 1 324 ? -9.961 4.52 -20.578 1 87.88 324 ASP B CA 1
ATOM 6772 C C . ASP B 1 324 ? -10.164 3.375 -21.562 1 87.88 324 ASP B C 1
ATOM 6774 O O . ASP B 1 324 ? -9.852 3.504 -22.75 1 87.88 324 ASP B O 1
ATOM 6778 N N . VAL B 1 325 ? -10.68 2.32 -21.047 1 89.56 325 VAL B N 1
ATOM 6779 C CA . VAL B 1 325 ? -10.93 1.158 -21.906 1 89.56 325 VAL B CA 1
ATOM 6780 C C . VAL B 1 325 ? -11.969 1.506 -22.969 1 89.56 325 VAL B C 1
ATOM 6782 O O . VAL B 1 325 ? -11.82 1.13 -24.125 1 89.56 325 VAL B O 1
ATOM 6785 N N . ARG B 1 326 ? -12.977 2.24 -22.547 1 88.38 326 ARG B N 1
ATOM 6786 C CA . ARG B 1 326 ? -14.047 2.621 -23.469 1 88.38 326 ARG B CA 1
ATOM 6787 C C . ARG B 1 326 ? -13.531 3.574 -24.531 1 88.38 326 ARG B C 1
ATOM 6789 O O . ARG B 1 326 ? -14.047 3.592 -25.656 1 88.38 326 ARG B O 1
ATOM 6796 N N . SER B 1 327 ? -12.547 4.273 -24.188 1 92.12 327 SER B N 1
ATOM 6797 C CA . SER B 1 327 ? -12 5.262 -25.125 1 92.12 327 SER B CA 1
ATOM 6798 C C . SER B 1 327 ? -11.078 4.609 -26.141 1 92.12 327 SER B C 1
ATOM 6800 O O . SER B 1 327 ? -10.758 5.207 -27.172 1 92.12 327 SER B O 1
ATOM 6802 N N . LEU B 1 328 ? -10.75 3.344 -25.953 1 92.81 328 LEU B N 1
ATOM 6803 C CA . LEU B 1 328 ? -9.836 2.646 -26.859 1 92.81 328 LEU B CA 1
ATOM 6804 C C . LEU B 1 328 ? -10.586 2.041 -28.031 1 92.81 328 LEU B C 1
ATOM 6806 O O . LEU B 1 328 ? -11.664 1.459 -27.859 1 92.81 328 LEU B O 1
ATOM 6810 N N . THR B 1 329 ? -10.07 2.225 -29.188 1 91.31 329 THR B N 1
ATOM 6811 C CA . THR B 1 329 ? -10.594 1.552 -30.359 1 91.31 329 THR B CA 1
ATOM 6812 C C . THR B 1 329 ? -10.109 0.104 -30.422 1 91.31 329 THR B C 1
ATOM 6814 O O . THR B 1 329 ? -9.148 -0.263 -29.75 1 91.31 329 THR B O 1
ATOM 6817 N N . PRO B 1 330 ? -10.789 -0.759 -31.188 1 89.25 330 PRO B N 1
ATOM 6818 C CA . PRO B 1 330 ? -10.328 -2.141 -31.344 1 89.25 330 PRO B CA 1
ATOM 6819 C C . PRO B 1 330 ? -8.898 -2.227 -31.875 1 89.25 330 PRO B C 1
ATOM 6821 O O . PRO B 1 330 ? -8.156 -3.137 -31.5 1 89.25 330 PRO B O 1
ATOM 6824 N N . SER B 1 331 ? -8.539 -1.272 -32.688 1 92.62 331 SER B N 1
ATOM 6825 C CA . SER B 1 331 ? -7.176 -1.256 -33.219 1 92.62 331 SER B CA 1
ATOM 6826 C C . SER B 1 331 ? -6.164 -0.925 -32.125 1 92.62 331 SER B C 1
ATOM 6828 O O . SER B 1 331 ? -5.07 -1.492 -32.094 1 92.62 331 SER B O 1
ATOM 6830 N N . ASP B 1 332 ? -6.559 -0.012 -31.219 1 94.25 332 ASP B N 1
ATOM 6831 C CA . ASP B 1 332 ? -5.695 0.325 -30.094 1 94.25 332 ASP B CA 1
ATOM 6832 C C . ASP B 1 332 ? -5.469 -0.888 -29.188 1 94.25 332 ASP B C 1
ATOM 6834 O O . ASP B 1 332 ? -4.34 -1.161 -28.781 1 94.25 332 ASP B O 1
ATOM 6838 N N . ARG B 1 333 ? -6.527 -1.547 -28.938 1 94.19 333 ARG B N 1
ATOM 6839 C CA . ARG B 1 333 ? -6.453 -2.723 -28.078 1 94.19 333 ARG B CA 1
ATOM 6840 C C . ARG B 1 333 ? -5.574 -3.803 -28.703 1 94.19 333 ARG B C 1
ATOM 6842 O O . ARG B 1 333 ? -4.742 -4.406 -28.016 1 94.19 333 ARG B O 1
ATOM 6849 N N . ALA B 1 334 ? -5.738 -4.012 -30 1 93.12 334 ALA B N 1
ATOM 6850 C CA . ALA B 1 334 ? -4.93 -5 -30.703 1 93.12 334 ALA B CA 1
ATOM 6851 C C . ALA B 1 334 ? -3.449 -4.629 -30.672 1 93.12 334 ALA B C 1
ATOM 6853 O O . ALA B 1 334 ? -2.586 -5.504 -30.562 1 93.12 334 ALA B O 1
ATOM 6854 N N . ALA B 1 335 ? -3.229 -3.363 -30.75 1 95.69 335 ALA B N 1
ATOM 6855 C CA . ALA B 1 335 ? -1.847 -2.893 -30.703 1 95.69 335 ALA B CA 1
ATOM 6856 C C . ALA B 1 335 ? -1.224 -3.15 -29.328 1 95.69 335 ALA B C 1
ATOM 6858 O O . ALA B 1 335 ? -0.064 -3.561 -29.234 1 95.69 335 ALA B O 1
ATOM 6859 N N . ILE B 1 336 ? -1.973 -2.918 -28.312 1 96.75 336 ILE B N 1
ATOM 6860 C CA . ILE B 1 336 ? -1.493 -3.135 -26.953 1 96.75 336 ILE B CA 1
ATOM 6861 C C . ILE B 1 336 ? -1.208 -4.617 -26.734 1 96.75 336 ILE B C 1
ATOM 6863 O O . ILE B 1 336 ? -0.159 -4.984 -26.203 1 96.75 336 ILE B O 1
ATOM 6867 N N . ILE B 1 337 ? -2.084 -5.469 -27.219 1 96.19 337 ILE B N 1
ATOM 6868 C CA . ILE B 1 337 ? -1.93 -6.91 -27.062 1 96.19 337 ILE B CA 1
ATOM 6869 C C . ILE B 1 337 ? -0.695 -7.379 -27.828 1 96.19 337 ILE B C 1
ATOM 6871 O O . ILE B 1 337 ? 0.098 -8.172 -27.328 1 96.19 337 ILE B O 1
ATOM 6875 N N . SER B 1 338 ? -0.565 -6.844 -28.984 1 96.38 338 SER B N 1
ATOM 6876 C CA . SER B 1 338 ? 0.578 -7.223 -29.812 1 96.38 338 SER B CA 1
ATOM 6877 C C . SER B 1 338 ? 1.891 -6.793 -29.156 1 96.38 338 SER B C 1
ATOM 6879 O O . SER B 1 338 ? 2.879 -7.527 -29.203 1 96.38 338 SER B O 1
ATOM 6881 N N . GLU B 1 339 ? 1.878 -5.656 -28.609 1 97.69 339 GLU B N 1
ATOM 6882 C CA . GLU B 1 339 ? 3.07 -5.152 -27.938 1 97.69 339 GLU B CA 1
ATOM 6883 C C . GLU B 1 339 ? 3.416 -6.008 -26.719 1 97.69 339 GLU B C 1
ATOM 6885 O O . GLU B 1 339 ? 4.582 -6.348 -26.5 1 97.69 339 GLU B O 1
ATOM 6890 N N . LEU B 1 340 ? 2.449 -6.309 -25.984 1 98.12 340 LEU B N 1
ATOM 6891 C CA . LEU B 1 340 ? 2.662 -7.133 -24.797 1 98.12 340 LEU B CA 1
ATOM 6892 C C . LEU B 1 340 ? 3.131 -8.531 -25.188 1 98.12 340 LEU B C 1
ATOM 6894 O O . LEU B 1 340 ? 4.055 -9.07 -24.578 1 98.12 340 LEU B O 1
ATOM 6898 N N . HIS B 1 341 ? 2.498 -9.086 -26.25 1 97.81 341 HIS B N 1
ATOM 6899 C CA . HIS B 1 341 ? 2.885 -10.406 -26.719 1 97.81 341 HIS B CA 1
ATOM 6900 C C . HIS B 1 341 ? 4.332 -10.422 -27.203 1 97.81 341 HIS B C 1
ATOM 6902 O O . HIS B 1 341 ? 5.078 -11.359 -26.922 1 97.81 341 HIS B O 1
ATOM 6908 N N . TYR B 1 342 ? 4.684 -9.383 -27.844 1 98 342 TYR B N 1
ATOM 6909 C CA . TYR B 1 342 ? 6.051 -9.258 -28.344 1 98 342 TYR B CA 1
ATOM 6910 C C . TYR B 1 342 ? 7.047 -9.18 -27.188 1 98 342 TYR B C 1
ATOM 6912 O O . TYR B 1 342 ? 8.102 -9.812 -27.219 1 98 342 TYR B O 1
ATOM 6920 N N . ALA B 1 343 ? 6.719 -8.422 -26.219 1 98.31 343 ALA B N 1
ATOM 6921 C CA . ALA B 1 343 ? 7.586 -8.281 -25.047 1 98.31 343 ALA B CA 1
ATOM 6922 C C . ALA B 1 343 ? 7.75 -9.617 -24.328 1 98.31 343 ALA B C 1
ATOM 6924 O O . ALA B 1 343 ? 8.844 -9.953 -23.859 1 98.31 343 ALA B O 1
ATOM 6925 N N . VAL B 1 344 ? 6.703 -10.375 -24.25 1 98.44 344 VAL B N 1
ATOM 6926 C CA . VAL B 1 344 ? 6.738 -11.68 -23.594 1 98.44 344 VAL B CA 1
ATOM 6927 C C . VAL B 1 344 ? 7.59 -12.648 -24.422 1 98.44 344 VAL B C 1
ATOM 6929 O O . VAL B 1 344 ? 8.375 -13.422 -23.875 1 98.44 344 VAL B O 1
ATOM 6932 N N . ASP B 1 345 ? 7.469 -12.602 -25.734 1 98.31 345 ASP B N 1
ATOM 6933 C CA . ASP B 1 345 ? 8.273 -13.445 -26.609 1 98.31 345 ASP B CA 1
ATOM 6934 C C . ASP B 1 345 ? 9.766 -13.133 -26.453 1 98.31 345 ASP B C 1
ATOM 6936 O O . ASP B 1 345 ? 10.594 -14.047 -26.438 1 98.31 345 ASP B O 1
ATOM 6940 N N . ASN B 1 346 ? 10.039 -11.875 -26.344 1 97.5 346 ASN B N 1
ATOM 6941 C CA . ASN B 1 346 ? 11.438 -11.492 -26.156 1 97.5 346 ASN B CA 1
ATOM 6942 C C . ASN B 1 346 ? 11.977 -11.977 -24.828 1 97.5 346 ASN B C 1
ATOM 6944 O O . ASN B 1 346 ? 13.109 -12.461 -24.734 1 97.5 346 ASN B O 1
ATOM 6948 N N . TRP B 1 347 ? 11.227 -11.805 -23.812 1 97.75 347 TRP B N 1
ATOM 6949 C CA . TRP B 1 347 ? 11.609 -12.297 -22.5 1 97.75 347 TRP B CA 1
ATOM 6950 C C . TRP B 1 347 ? 11.852 -13.805 -22.531 1 97.75 347 TRP B C 1
ATOM 6952 O O . TRP B 1 347 ? 12.812 -14.297 -21.938 1 97.75 347 TRP B O 1
ATOM 6962 N N . TYR B 1 348 ? 10.938 -14.492 -23.234 1 97.38 348 TYR B N 1
ATOM 6963 C CA . TYR B 1 348 ? 11.047 -15.945 -23.359 1 97.38 348 TYR B CA 1
ATOM 6964 C C . TYR B 1 348 ? 12.328 -16.328 -24.094 1 97.38 348 TYR B C 1
ATOM 6966 O O . TYR B 1 348 ? 13.039 -17.25 -23.672 1 97.38 348 TYR B O 1
ATOM 6974 N N . SER B 1 349 ? 12.594 -15.617 -25.141 1 95.81 349 SER B N 1
ATOM 6975 C CA . SER B 1 349 ? 13.797 -15.883 -25.922 1 95.81 349 SER B CA 1
ATOM 6976 C C . SER B 1 349 ? 15.055 -15.68 -25.094 1 95.81 349 SER B C 1
ATOM 6978 O O . SER B 1 349 ? 15.992 -16.484 -25.156 1 95.81 349 SER B O 1
ATOM 6980 N N . ASP B 1 350 ? 15.062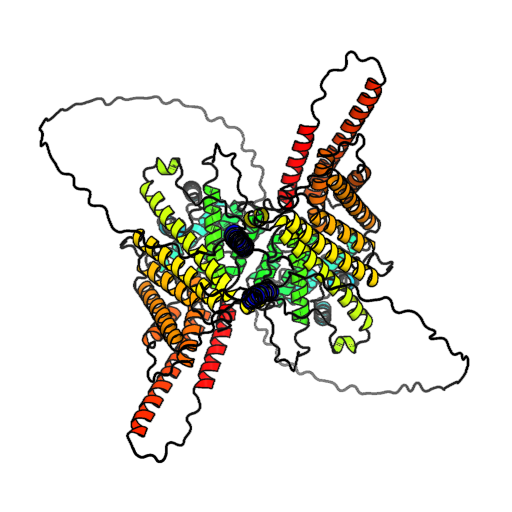 -14.672 -24.312 1 93.75 350 ASP B N 1
ATOM 6981 C CA . ASP B 1 350 ? 16.188 -14.414 -23.422 1 93.75 350 ASP B CA 1
ATOM 6982 C C . ASP B 1 350 ? 16.344 -15.539 -22.391 1 93.75 350 ASP B C 1
ATOM 6984 O O . ASP B 1 350 ? 17.453 -15.914 -22.031 1 93.75 350 ASP B O 1
ATOM 6988 N N . GLY B 1 351 ? 15.211 -16 -21.938 1 93.38 351 GLY B N 1
ATOM 6989 C CA . GLY B 1 351 ? 15.219 -17.078 -20.953 1 93.38 351 GLY B CA 1
ATOM 6990 C C . GLY B 1 351 ? 15.781 -18.375 -21.516 1 93.38 351 GLY B C 1
ATOM 6991 O O . GLY B 1 351 ? 16.453 -19.125 -20.797 1 93.38 351 GLY B O 1
ATOM 6992 N N . CYS B 1 352 ? 15.523 -18.625 -22.766 1 91.38 352 CYS B N 1
ATOM 6993 C CA . CYS B 1 352 ? 16.031 -19.812 -23.422 1 91.38 352 CYS B CA 1
ATOM 6994 C C . CYS B 1 352 ? 17.562 -19.797 -23.469 1 91.38 352 CYS B C 1
ATOM 6996 O O . CYS B 1 352 ? 18.203 -20.844 -23.359 1 91.38 352 CYS B O 1
ATOM 6998 N N . LEU B 1 353 ? 18.094 -18.578 -23.484 1 86.56 353 LEU B N 1
ATOM 6999 C CA . LEU B 1 353 ? 19.547 -18.422 -23.562 1 86.56 353 LEU B CA 1
ATOM 7000 C C . LEU B 1 353 ? 20.188 -18.641 -22.188 1 86.56 353 LEU B C 1
ATOM 7002 O O . LEU B 1 353 ? 21.328 -19.094 -22.109 1 86.56 353 LEU B O 1
ATOM 7006 N N . ILE B 1 354 ? 19.438 -18.328 -21.172 1 85 354 ILE B N 1
ATOM 7007 C CA . ILE B 1 354 ? 19.969 -18.391 -19.812 1 85 354 ILE B CA 1
ATOM 7008 C C . ILE B 1 354 ? 19.734 -19.797 -19.234 1 85 354 ILE B C 1
ATOM 7010 O O . ILE B 1 354 ? 20.453 -20.219 -18.328 1 85 354 ILE B O 1
ATOM 7014 N N . SER B 1 355 ? 18.734 -20.5 -19.734 1 84.75 355 SER B N 1
ATOM 7015 C CA . SER B 1 355 ? 18.297 -21.766 -19.156 1 84.75 355 SER B CA 1
ATOM 7016 C C . SER B 1 355 ? 19.422 -22.812 -19.25 1 84.75 355 SER B C 1
ATOM 7018 O O . SER B 1 355 ? 20.125 -22.891 -20.266 1 84.75 355 SER B O 1
ATOM 7020 N N . ARG B 1 356 ? 19.656 -23.422 -18.062 1 76.12 356 ARG B N 1
ATOM 7021 C CA . ARG B 1 356 ? 20.672 -24.469 -17.953 1 76.12 356 ARG B CA 1
ATOM 7022 C C . ARG B 1 356 ? 20.031 -25.828 -17.641 1 76.12 356 ARG B C 1
ATOM 7024 O O . ARG B 1 356 ? 19 -25.891 -16.969 1 76.12 356 ARG B O 1
ATOM 7031 N N . PRO B 1 357 ? 20.594 -26.859 -18.312 1 64.94 357 PRO B N 1
ATOM 7032 C CA . PRO B 1 357 ? 20.109 -28.203 -17.969 1 64.94 357 PRO B CA 1
ATOM 7033 C C . PRO B 1 357 ? 20.578 -28.656 -16.578 1 64.94 357 PRO B C 1
ATOM 7035 O O . PRO B 1 357 ? 21.766 -28.594 -16.281 1 64.94 357 PRO B O 1
ATOM 7038 N N . GLU B 1 358 ? 20.109 -28.062 -15.516 1 59.94 358 GLU B N 1
ATOM 7039 C CA . GLU B 1 358 ? 20.656 -28.547 -14.258 1 59.94 358 GLU B CA 1
ATOM 7040 C C . GLU B 1 358 ? 19.766 -29.641 -13.656 1 59.94 358 GLU B C 1
ATOM 7042 O O . GLU B 1 358 ? 18.547 -29.516 -13.648 1 59.94 358 GLU B O 1
ATOM 7047 N N . PRO B 1 359 ? 20.547 -30.734 -13.289 1 56.94 359 PRO B N 1
ATOM 7048 C CA . PRO B 1 359 ? 19.859 -31.875 -12.688 1 56.94 359 PRO B CA 1
ATOM 7049 C C . PRO B 1 359 ? 19.172 -31.531 -11.367 1 56.94 359 PRO B C 1
ATOM 7051 O O . PRO B 1 359 ? 18.234 -32.219 -10.961 1 56.94 359 PRO B O 1
ATOM 7054 N N . SER B 1 360 ? 19.75 -30.531 -10.656 1 59.12 360 SER B N 1
ATOM 7055 C CA . SER B 1 360 ? 19.188 -30.406 -9.312 1 59.12 360 SER B CA 1
ATOM 7056 C C . SER B 1 360 ? 17.844 -29.688 -9.328 1 59.12 360 SER B C 1
ATOM 7058 O O . SER B 1 360 ? 17.641 -28.781 -10.133 1 59.12 360 SER B O 1
ATOM 7060 N N . ASN B 1 361 ? 16.859 -30.328 -8.656 1 60.72 361 ASN B N 1
ATOM 7061 C CA . ASN B 1 361 ? 15.484 -29.859 -8.57 1 60.72 361 ASN B CA 1
ATOM 7062 C C . ASN B 1 361 ? 15.352 -28.703 -7.598 1 60.72 361 ASN B C 1
ATOM 7064 O O . ASN B 1 361 ? 14.242 -28.25 -7.309 1 60.72 361 ASN B O 1
ATOM 7068 N N . VAL B 1 362 ? 16.562 -28.172 -7.285 1 61.66 362 VAL B N 1
ATOM 7069 C CA . VAL B 1 362 ? 16.438 -27.141 -6.273 1 61.66 362 VAL B CA 1
ATOM 7070 C C . VAL B 1 362 ? 16.281 -25.781 -6.953 1 61.66 362 VAL B C 1
ATOM 7072 O O . VAL B 1 362 ? 15.422 -24.969 -6.562 1 61.66 362 VAL B O 1
ATOM 7075 N N . ARG B 1 363 ? 17.031 -25.609 -8.062 1 68.5 363 ARG B N 1
ATOM 7076 C CA . ARG B 1 363 ? 16.938 -24.344 -8.789 1 68.5 363 ARG B CA 1
ATOM 7077 C C . ARG B 1 363 ? 15.852 -24.391 -9.844 1 68.5 363 ARG B C 1
ATOM 7079 O O . ARG B 1 363 ? 15.867 -25.25 -10.727 1 68.5 363 ARG B O 1
ATOM 7086 N N . ILE B 1 364 ? 14.961 -23.5 -9.766 1 77.56 364 ILE B N 1
ATOM 7087 C CA . ILE B 1 364 ? 13.812 -23.656 -10.648 1 77.56 364 ILE B CA 1
ATOM 7088 C C . ILE B 1 364 ? 13.789 -22.531 -11.672 1 77.56 364 ILE B C 1
ATOM 7090 O O . ILE B 1 364 ? 13.375 -22.719 -12.82 1 77.56 364 ILE B O 1
ATOM 7094 N N . HIS B 1 365 ? 14.391 -21.406 -11.383 1 81.12 365 HIS B N 1
ATOM 7095 C CA . HIS B 1 365 ? 14.148 -20.203 -12.172 1 81.12 365 HIS B CA 1
ATOM 7096 C C . HIS B 1 365 ? 14.977 -20.219 -13.461 1 81.12 365 HIS B C 1
ATOM 7098 O O . HIS B 1 365 ? 14.766 -19.375 -14.344 1 81.12 365 HIS B O 1
ATOM 7104 N N . ASP B 1 366 ? 15.852 -21.125 -13.586 1 81.31 366 ASP B N 1
ATOM 7105 C CA . ASP B 1 366 ? 16.625 -21.188 -14.82 1 81.31 366 ASP B CA 1
ATOM 7106 C C . ASP B 1 366 ? 16.359 -22.484 -15.578 1 81.31 366 ASP B C 1
ATOM 7108 O O . ASP B 1 366 ? 17.172 -22.922 -16.391 1 81.31 366 ASP B O 1
ATOM 7112 N N . THR B 1 367 ? 15.258 -23.109 -15.297 1 85.75 367 THR B N 1
ATOM 7113 C CA . THR B 1 367 ? 14.852 -24.328 -16.016 1 85.75 367 THR B CA 1
ATOM 7114 C C . THR B 1 367 ? 13.867 -23.984 -17.125 1 85.75 367 THR B C 1
ATOM 7116 O O . THR B 1 367 ? 13.125 -23.016 -17.031 1 85.75 367 THR B O 1
ATOM 7119 N N . MET B 1 368 ? 13.82 -24.906 -18.094 1 89.38 368 MET B N 1
ATOM 7120 C CA . MET B 1 368 ? 12.93 -24.703 -19.234 1 89.38 368 MET B CA 1
ATOM 7121 C C . MET B 1 368 ? 11.469 -24.906 -18.828 1 89.38 368 MET B C 1
ATOM 7123 O O . MET B 1 368 ? 10.586 -24.203 -19.328 1 89.38 368 MET B O 1
ATOM 7127 N N . ALA B 1 369 ? 11.258 -25.828 -17.953 1 90.12 369 ALA B N 1
ATOM 7128 C CA . ALA B 1 369 ? 9.883 -26.094 -17.516 1 90.12 369 ALA B CA 1
ATOM 7129 C C . ALA B 1 369 ? 9.289 -24.875 -16.828 1 90.12 369 ALA B C 1
ATOM 7131 O O . ALA B 1 369 ? 8.133 -24.516 -17.078 1 90.12 369 ALA B O 1
ATOM 7132 N N . TRP B 1 370 ? 10.117 -24.281 -16 1 92.88 370 TRP B N 1
ATOM 7133 C CA . TRP B 1 370 ? 9.672 -23.062 -15.32 1 92.88 370 TRP B CA 1
ATOM 7134 C C . TRP B 1 370 ? 9.438 -21.938 -16.312 1 92.88 370 TRP B C 1
ATOM 7136 O O . TRP B 1 370 ? 8.43 -21.234 -16.25 1 92.88 370 TRP B O 1
ATOM 7146 N N . LEU B 1 371 ? 10.312 -21.797 -17.266 1 94.81 371 LEU B N 1
ATOM 7147 C CA . LEU B 1 371 ? 10.219 -20.766 -18.281 1 94.81 371 LEU B CA 1
ATOM 7148 C C . LEU B 1 371 ? 8.945 -20.938 -19.109 1 94.81 371 LEU B C 1
ATOM 7150 O O . LEU B 1 371 ? 8.219 -19.969 -19.359 1 94.81 371 LEU B O 1
ATOM 7154 N N . ASN B 1 372 ? 8.68 -22.172 -19.484 1 95.94 372 ASN B N 1
ATOM 7155 C CA . ASN B 1 372 ? 7.492 -22.453 -20.266 1 95.94 372 ASN B CA 1
ATOM 7156 C C . ASN B 1 372 ? 6.215 -22.172 -19.5 1 95.94 372 ASN B C 1
ATOM 7158 O O . ASN B 1 372 ? 5.277 -21.562 -20.031 1 95.94 372 ASN B O 1
ATOM 7162 N N . ALA B 1 373 ? 6.211 -22.578 -18.281 1 97.12 373 ALA B N 1
ATOM 7163 C CA . ALA B 1 373 ? 5.023 -22.344 -17.469 1 97.12 373 ALA B CA 1
ATOM 7164 C C . ALA B 1 373 ? 4.746 -20.859 -17.312 1 97.12 373 ALA B C 1
ATOM 7166 O O . ALA B 1 373 ? 3.598 -20.422 -17.422 1 97.12 373 ALA B O 1
ATOM 7167 N N . ARG B 1 374 ? 5.801 -20.094 -17.109 1 97.31 374 ARG B N 1
ATOM 7168 C CA . ARG B 1 374 ? 5.629 -18.656 -16.938 1 97.31 374 ARG B CA 1
ATOM 7169 C C . ARG B 1 374 ? 5.242 -17.984 -18.25 1 97.31 374 ARG B C 1
ATOM 7171 O O . ARG B 1 374 ? 4.441 -17.047 -18.266 1 97.31 374 ARG B O 1
ATOM 7178 N N . TYR B 1 375 ? 5.84 -18.484 -19.297 1 97.94 375 TYR B N 1
ATOM 7179 C CA . TYR B 1 375 ? 5.504 -17.969 -20.609 1 97.94 375 TYR B CA 1
ATOM 7180 C C . TYR B 1 375 ? 4.016 -18.109 -20.906 1 97.94 375 TYR B C 1
ATOM 7182 O O . TYR B 1 375 ? 3.344 -17.125 -21.234 1 97.94 375 TYR B O 1
ATOM 7190 N N . TYR B 1 376 ? 3.498 -19.25 -20.703 1 98.5 376 TYR B N 1
ATOM 7191 C CA . TYR B 1 376 ? 2.1 -19.5 -21.031 1 98.5 376 TYR B CA 1
ATOM 7192 C C . TYR B 1 376 ? 1.175 -18.859 -20 1 98.5 376 TYR B C 1
ATOM 7194 O O . TYR B 1 376 ? 0.048 -18.484 -20.328 1 98.5 376 TYR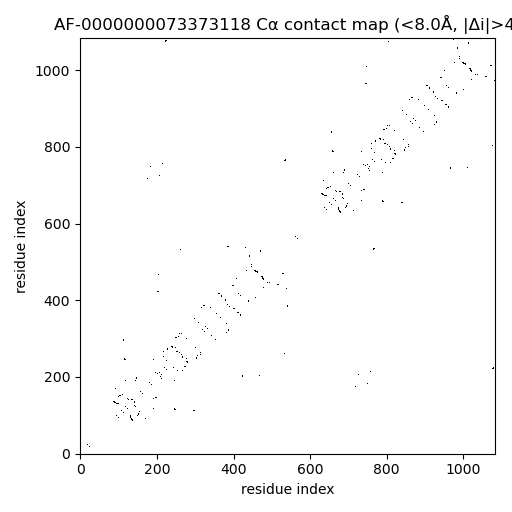 B O 1
ATOM 7202 N N . GLN B 1 377 ? 1.622 -18.75 -18.812 1 98.44 377 GLN B N 1
ATOM 7203 C CA . GLN B 1 377 ? 0.851 -17.984 -17.828 1 98.44 377 GLN B CA 1
ATOM 7204 C C . GLN B 1 377 ? 0.663 -16.547 -18.266 1 98.44 377 GLN B C 1
ATOM 7206 O O . GLN B 1 377 ? -0.432 -15.992 -18.141 1 98.44 377 GLN B O 1
ATOM 7211 N N . LEU B 1 378 ? 1.729 -15.922 -18.734 1 98.56 378 LEU B N 1
ATOM 7212 C CA . LEU B 1 378 ? 1.655 -14.539 -19.188 1 98.56 378 LEU B CA 1
ATOM 7213 C C . LEU B 1 378 ? 0.729 -14.422 -20.406 1 98.56 378 LEU B C 1
ATOM 7215 O O . LEU B 1 378 ? -0.068 -13.484 -20.484 1 98.56 378 LEU B O 1
ATOM 7219 N N . LEU B 1 379 ? 0.845 -15.391 -21.266 1 98.31 379 LEU B N 1
ATOM 7220 C CA . LEU B 1 379 ? -0.042 -15.375 -22.422 1 98.31 379 LEU B CA 1
ATOM 7221 C C . LEU B 1 379 ? -1.498 -15.516 -22 1 98.31 379 LEU B C 1
ATOM 7223 O O . LEU B 1 379 ? -2.381 -14.859 -22.547 1 98.31 379 LEU B O 1
ATOM 7227 N N . MET B 1 380 ? -1.722 -16.359 -21.078 1 98 380 MET B N 1
ATOM 7228 C CA . MET B 1 380 ? -3.08 -16.516 -20.562 1 98 380 MET B CA 1
ATOM 7229 C C . MET B 1 380 ? -3.619 -15.188 -20.031 1 98 380 MET B C 1
ATOM 7231 O O . MET B 1 380 ? -4.773 -14.844 -20.297 1 98 380 MET B O 1
ATOM 7235 N N . LEU B 1 381 ? -2.789 -14.438 -19.391 1 98 381 LEU B N 1
ATOM 7236 C CA . LEU B 1 381 ? -3.209 -13.156 -18.844 1 98 381 LEU B CA 1
ATOM 7237 C C . LEU B 1 381 ? -3.465 -12.148 -19.969 1 98 381 LEU B C 1
ATOM 7239 O O . LEU B 1 381 ? -4.406 -11.359 -19.891 1 98 381 LEU B O 1
ATOM 7243 N N . ILE B 1 382 ? -2.666 -12.188 -20.969 1 97.62 382 ILE B N 1
ATOM 7244 C CA . ILE B 1 382 ? -2.805 -11.25 -22.078 1 97.62 382 ILE B CA 1
ATOM 7245 C C . ILE B 1 382 ? -4.141 -11.469 -22.781 1 97.62 382 ILE B C 1
ATOM 7247 O O . ILE B 1 382 ? -4.832 -10.516 -23.141 1 97.62 382 ILE B O 1
ATOM 7251 N N . TYR B 1 383 ? -4.547 -12.711 -22.891 1 96.19 383 TYR B N 1
ATOM 7252 C CA . TYR B 1 383 ? -5.742 -13.031 -23.672 1 96.19 383 TYR B CA 1
ATOM 7253 C C . TYR B 1 383 ? -6.926 -13.312 -22.75 1 96.19 383 TYR B C 1
ATOM 7255 O O . TYR B 1 383 ? -7.969 -13.789 -23.203 1 96.19 383 TYR B O 1
ATOM 7263 N N . TYR B 1 384 ? -6.727 -13.055 -21.516 1 96.69 384 TYR B N 1
ATOM 7264 C CA . TYR B 1 384 ? -7.773 -13.266 -20.531 1 96.69 384 TYR B CA 1
ATOM 7265 C C . TYR B 1 384 ? -9.008 -12.445 -20.859 1 96.69 384 TYR B C 1
ATOM 7267 O O . TYR B 1 384 ? -8.906 -11.258 -21.188 1 96.69 384 TYR B O 1
ATOM 7275 N N . PRO B 1 385 ? -10.148 -13.07 -20.781 1 93.94 385 PRO B N 1
ATOM 7276 C CA . PRO B 1 385 ? -11.359 -12.289 -21.047 1 93.94 385 PRO B CA 1
ATOM 7277 C C . PRO B 1 385 ? -11.633 -11.242 -19.984 1 93.94 385 PRO B C 1
ATOM 7279 O O . PRO B 1 385 ? -11.727 -11.57 -18.797 1 93.94 385 PRO B O 1
ATOM 7282 N N . THR B 1 386 ? -11.625 -10.023 -20.312 1 92.94 386 THR B N 1
ATOM 7283 C CA . THR B 1 386 ? -11.914 -8.859 -19.484 1 92.94 386 THR B CA 1
ATOM 7284 C C . THR B 1 386 ? -12.695 -7.816 -20.281 1 92.94 386 THR B C 1
ATOM 7286 O O . THR B 1 386 ? -12.93 -7.98 -21.469 1 92.94 386 THR B O 1
ATOM 7289 N N . PRO B 1 387 ? -13.125 -6.773 -19.625 1 85.75 387 PRO B N 1
ATOM 7290 C CA . PRO B 1 387 ? -13.734 -5.691 -20.406 1 85.75 387 PRO B CA 1
ATOM 7291 C C . PRO B 1 387 ? -12.797 -5.125 -21.469 1 85.75 387 PRO B C 1
ATOM 7293 O O . PRO B 1 387 ? -13.25 -4.637 -22.5 1 85.75 387 PRO B O 1
ATOM 7296 N N . PHE B 1 388 ? -11.578 -5.305 -21.266 1 92.69 388 PHE B N 1
ATOM 7297 C CA . PHE B 1 388 ? -10.578 -4.883 -22.234 1 92.69 388 PHE B CA 1
ATOM 7298 C C . PHE B 1 388 ? -10.531 -5.844 -23.406 1 92.69 388 PHE B C 1
ATOM 7300 O O . PHE B 1 388 ? -10.492 -5.414 -24.562 1 92.69 388 PHE B O 1
ATOM 7307 N N . ASN B 1 389 ? -10.555 -7.145 -23 1 89.44 389 ASN B N 1
ATOM 7308 C CA . ASN B 1 389 ? -10.461 -8.219 -23.984 1 89.44 389 ASN B CA 1
ATOM 7309 C C . ASN B 1 389 ? -11.812 -8.891 -24.219 1 89.44 389 ASN B C 1
ATOM 7311 O O . ASN B 1 389 ? -12.18 -9.805 -23.484 1 89.44 389 ASN B O 1
ATOM 7315 N N . GLN B 1 390 ? -12.594 -8.43 -25.203 1 80.81 390 GLN B N 1
ATOM 7316 C CA . GLN B 1 390 ? -13.867 -9.078 -25.516 1 80.81 390 GLN B CA 1
ATOM 7317 C C . GLN B 1 390 ? -13.758 -9.938 -26.766 1 80.81 390 GLN B C 1
ATOM 7319 O O . GLN B 1 390 ? -13.93 -9.445 -27.875 1 80.81 390 GLN B O 1
ATOM 7324 N N . PRO B 1 391 ? -13.422 -11.133 -26.469 1 70 391 PRO B N 1
ATOM 7325 C CA . PRO B 1 391 ? -13.227 -12.008 -27.625 1 70 391 PRO B CA 1
ATOM 7326 C C . PRO B 1 391 ? -14.516 -12.227 -28.422 1 70 391 PRO B C 1
ATOM 7328 O O . PRO B 1 391 ? -15.547 -12.594 -27.859 1 70 391 PRO B O 1
ATOM 7331 N N . SER B 1 392 ? -14.531 -11.789 -29.578 1 66.12 392 SER B N 1
ATOM 7332 C CA . SER B 1 392 ? -15.758 -11.859 -30.375 1 66.12 392 SER B CA 1
ATOM 7333 C C . SER B 1 392 ? -15.711 -13.023 -31.359 1 66.12 392 SER B C 1
ATOM 7335 O O . SER B 1 392 ? -16.75 -13.508 -31.812 1 66.12 392 SER B O 1
ATOM 7337 N N . HIS B 1 393 ? -14.555 -13.586 -31.516 1 71.5 393 HIS B N 1
ATOM 7338 C CA . HIS B 1 393 ? -14.469 -14.594 -32.562 1 71.5 393 HIS B CA 1
ATOM 7339 C C . HIS B 1 393 ? -14.195 -15.977 -31.984 1 71.5 393 HIS B C 1
ATOM 7341 O O . HIS B 1 393 ? -13.492 -16.109 -30.969 1 71.5 393 HIS B O 1
ATOM 7347 N N . PRO B 1 394 ? -14.828 -16.906 -32.5 1 71.44 394 PRO B N 1
ATOM 7348 C CA . PRO B 1 394 ? -14.609 -18.297 -32.031 1 71.44 394 PRO B CA 1
ATOM 7349 C C . PRO B 1 394 ? -13.133 -18.672 -32 1 71.44 394 PRO B C 1
ATOM 7351 O O . PRO B 1 394 ? -12.703 -19.406 -31.109 1 71.44 394 PRO B O 1
ATOM 7354 N N . GLY B 1 395 ? -12.422 -18.156 -32.844 1 78.56 395 GLY B N 1
ATOM 7355 C CA . GLY B 1 395 ? -10.992 -18.453 -32.906 1 78.56 395 GLY B CA 1
ATOM 7356 C C . GLY B 1 395 ? -10.25 -17.984 -31.672 1 78.56 395 GLY B C 1
ATOM 7357 O O . GLY B 1 395 ? -9.25 -18.594 -31.266 1 78.56 395 GLY B O 1
ATOM 7358 N N . SER B 1 396 ? -10.766 -17.078 -31.047 1 86.56 396 SER B N 1
ATOM 7359 C CA . SER B 1 396 ? -10.117 -16.516 -29.875 1 86.56 396 SER B CA 1
ATOM 7360 C C . SER B 1 396 ? -10.297 -17.422 -28.656 1 86.56 396 SER B C 1
ATOM 7362 O O . SER B 1 396 ? -9.391 -17.562 -27.844 1 86.56 396 SER B O 1
ATOM 7364 N N . HIS B 1 397 ? -11.375 -18.141 -28.688 1 90.19 397 HIS B N 1
ATOM 7365 C CA . HIS B 1 397 ? -11.633 -19.047 -27.578 1 90.19 397 HIS B CA 1
ATOM 7366 C C . HIS B 1 397 ? -10.758 -20.297 -27.672 1 90.19 397 HIS B C 1
ATOM 7368 O O . HIS B 1 397 ? -10.258 -20.781 -26.656 1 90.19 397 HIS B O 1
ATOM 7374 N N . GLU B 1 398 ? -10.602 -20.75 -28.859 1 91.31 398 GLU B N 1
ATOM 7375 C CA . GLU B 1 398 ? -9.758 -21.922 -29.062 1 91.31 398 GLU B CA 1
ATOM 7376 C C . GLU B 1 398 ? -8.297 -21.609 -28.719 1 91.31 398 GLU B C 1
ATOM 7378 O O . GLU B 1 398 ? -7.602 -22.438 -28.141 1 91.31 398 GLU B O 1
ATOM 7383 N N . HIS B 1 399 ? -7.938 -20.469 -29.109 1 93.75 399 HIS B N 1
ATOM 7384 C CA . HIS B 1 399 ? -6.574 -20.047 -28.812 1 93.75 399 HIS B CA 1
ATOM 7385 C C . HIS B 1 399 ? -6.344 -19.953 -27.297 1 93.75 399 HIS B C 1
ATOM 7387 O O . HIS B 1 399 ? -5.332 -20.438 -26.797 1 93.75 399 HIS B O 1
ATOM 7393 N N . LEU B 1 400 ? -7.242 -19.312 -26.625 1 95.75 400 LEU B N 1
ATOM 7394 C CA . LEU B 1 400 ? -7.152 -19.172 -25.172 1 95.75 400 LEU B CA 1
ATOM 7395 C C . LEU B 1 400 ? -7.145 -20.547 -24.5 1 95.75 400 LEU B C 1
ATOM 7397 O O . LEU B 1 400 ? -6.375 -20.781 -23.562 1 95.75 400 LEU B O 1
ATOM 7401 N N . LEU B 1 401 ? -7.973 -21.453 -25.016 1 96.25 401 LEU B N 1
ATOM 7402 C CA . LEU B 1 401 ? -8.016 -22.812 -24.469 1 96.25 401 LEU B CA 1
ATOM 7403 C C . LEU B 1 401 ? -6.68 -23.516 -24.641 1 96.25 401 LEU B C 1
ATOM 7405 O O . LEU B 1 401 ? -6.184 -24.156 -23.703 1 96.25 401 LEU B O 1
ATOM 7409 N N . ASN B 1 402 ? -6.137 -23.328 -25.781 1 96.94 402 ASN B N 1
ATOM 7410 C CA . ASN B 1 402 ? -4.836 -23.938 -26.047 1 96.94 402 ASN B CA 1
ATOM 7411 C C . ASN B 1 402 ? -3.766 -23.391 -25.109 1 96.94 402 ASN B C 1
ATOM 7413 O O . ASN B 1 402 ? -2.93 -24.141 -24.609 1 96.94 402 ASN B O 1
ATOM 7417 N N . VAL B 1 403 ? -3.82 -22.172 -24.844 1 97.75 403 VAL B N 1
ATOM 7418 C CA . VAL B 1 403 ? -2.846 -21.5 -24 1 97.75 403 VAL B CA 1
ATOM 7419 C C . VAL B 1 403 ? -2.965 -22.016 -22.562 1 97.75 403 VAL B C 1
ATOM 7421 O O . VAL B 1 403 ? -1.961 -22.359 -21.938 1 97.75 403 VAL B O 1
ATOM 7424 N N . VAL B 1 404 ? -4.156 -22.062 -22.047 1 98.12 404 VAL B N 1
ATOM 7425 C CA . VAL B 1 404 ? -4.34 -22.484 -20.672 1 98.12 404 VAL B CA 1
ATOM 7426 C C . VAL B 1 404 ? -3.984 -23.969 -20.531 1 98.12 404 VAL B C 1
ATOM 7428 O O . VAL B 1 404 ? -3.451 -24.391 -19.5 1 98.12 404 VAL B O 1
ATOM 7431 N N . GLN B 1 405 ? -4.273 -24.781 -21.547 1 98.31 405 GLN B N 1
ATOM 7432 C CA . GLN B 1 405 ? -3.891 -26.203 -21.547 1 98.31 405 GLN B CA 1
ATOM 7433 C C . GLN B 1 405 ? -2.377 -26.359 -21.422 1 98.31 405 GLN B C 1
ATOM 7435 O O . GLN B 1 405 ? -1.894 -27.156 -20.625 1 98.31 405 GLN B O 1
ATOM 7440 N N . LYS B 1 406 ? -1.697 -25.562 -22.172 1 98.12 406 LYS B N 1
ATOM 7441 C CA . LYS B 1 406 ? -0.239 -25.625 -22.141 1 98.12 406 LYS B CA 1
ATOM 7442 C C . LYS B 1 406 ? 0.292 -25.156 -20.781 1 98.12 406 LYS B C 1
ATOM 7444 O O . LYS B 1 406 ? 1.241 -25.734 -20.25 1 98.12 406 LYS B O 1
ATOM 7449 N N . TYR B 1 407 ? -0.253 -24.172 -20.234 1 98.31 407 TYR B N 1
ATOM 7450 C CA . TYR B 1 407 ? 0.15 -23.688 -18.922 1 98.31 407 TYR B CA 1
ATOM 7451 C C . TYR B 1 407 ? 0.01 -24.781 -17.875 1 98.31 407 TYR B C 1
ATOM 7453 O O . TYR B 1 407 ? 0.938 -25.031 -17.094 1 98.31 407 TYR B O 1
ATOM 7461 N N . ILE B 1 408 ? -1.168 -25.391 -17.859 1 98.31 408 ILE B N 1
ATOM 7462 C CA . ILE B 1 408 ? -1.441 -26.438 -16.859 1 98.31 408 ILE B CA 1
ATOM 7463 C C . ILE B 1 408 ? -0.532 -27.641 -17.109 1 98.31 408 ILE B C 1
ATOM 7465 O O . ILE B 1 408 ? -0.031 -28.25 -16.156 1 98.31 408 ILE B O 1
ATOM 7469 N N . HIS B 1 409 ? -0.309 -27.922 -18.391 1 97.5 409 HIS B N 1
ATOM 7470 C CA . HIS B 1 409 ? 0.571 -29.016 -18.734 1 97.5 409 HIS B CA 1
ATOM 7471 C C . HIS B 1 409 ? 1.974 -28.812 -18.172 1 97.5 409 HIS B C 1
ATOM 7473 O O . HIS B 1 409 ? 2.531 -29.719 -17.547 1 97.5 409 HIS B O 1
ATOM 7479 N N . TYR B 1 410 ? 2.512 -27.672 -18.359 1 96.19 410 TYR B N 1
ATOM 7480 C CA . TYR B 1 410 ? 3.859 -27.406 -17.875 1 96.19 410 TYR B CA 1
ATOM 7481 C C . TYR B 1 410 ? 3.887 -27.297 -16.359 1 96.19 410 TYR B C 1
ATOM 7483 O O . TYR B 1 410 ? 4.883 -27.656 -15.719 1 96.19 410 TYR B O 1
ATOM 7491 N N . SER B 1 411 ? 2.838 -26.844 -15.766 1 97.06 411 SER B N 1
ATOM 7492 C CA . SER B 1 411 ? 2.754 -26.844 -14.305 1 97.06 411 SER B CA 1
ATOM 7493 C C . SER B 1 411 ? 2.752 -28.266 -13.742 1 97.06 411 SER B C 1
ATOM 7495 O O . SER B 1 411 ? 3.375 -28.531 -12.711 1 97.06 411 SER B O 1
ATOM 7497 N N . GLN B 1 412 ? 2.074 -29.125 -14.461 1 96.75 412 GLN B N 1
ATOM 7498 C CA . GLN B 1 412 ? 2.08 -30.516 -14.062 1 96.75 412 GLN B CA 1
ATOM 7499 C C . GLN B 1 412 ? 3.471 -31.125 -14.211 1 96.75 412 GLN B C 1
ATOM 7501 O O . GLN B 1 412 ? 3.908 -31.906 -13.352 1 96.75 412 GLN B O 1
ATOM 7506 N N . ALA B 1 413 ? 4.082 -30.797 -15.258 1 94 413 ALA B N 1
ATOM 7507 C CA . ALA B 1 413 ? 5.453 -31.281 -15.453 1 94 413 ALA B CA 1
ATOM 7508 C C . ALA B 1 413 ? 6.359 -30.812 -14.32 1 94 413 ALA B C 1
ATOM 7510 O O . ALA B 1 413 ? 7.191 -31.578 -13.828 1 94 413 ALA B O 1
ATOM 7511 N N . LEU B 1 414 ? 6.195 -29.594 -13.883 1 92.31 414 LEU B N 1
ATOM 7512 C CA . LEU B 1 414 ? 6.977 -29.062 -12.773 1 92.31 414 LEU B CA 1
ATOM 7513 C C . LEU B 1 414 ? 6.68 -29.812 -11.484 1 92.31 414 LEU B C 1
ATOM 7515 O O . LEU B 1 414 ? 7.586 -30.078 -10.688 1 92.31 414 LEU B O 1
ATOM 7519 N N . LEU B 1 415 ? 5.473 -30.125 -11.312 1 92.88 415 LEU B N 1
ATOM 7520 C CA . LEU B 1 415 ? 5.09 -30.891 -10.125 1 92.88 415 LEU B CA 1
ATOM 7521 C C . LEU B 1 415 ? 5.754 -32.25 -10.117 1 92.88 415 LEU B C 1
ATOM 7523 O O . LEU B 1 415 ? 6.289 -32.688 -9.086 1 92.88 415 LEU B O 1
ATOM 7527 N N . GLU B 1 416 ? 5.738 -32.906 -11.219 1 91.25 416 GLU B N 1
ATOM 7528 C CA . GLU B 1 416 ? 6.309 -34.25 -11.336 1 91.25 416 GLU B CA 1
ATOM 7529 C C . GLU B 1 416 ? 7.816 -34.219 -11.109 1 91.25 416 GLU B C 1
ATOM 7531 O O . GLU B 1 416 ? 8.383 -35.156 -10.578 1 91.25 416 GLU B O 1
ATOM 7536 N N . LEU B 1 417 ? 8.406 -33.094 -11.461 1 84.94 417 LEU B N 1
ATOM 7537 C CA . LEU B 1 417 ? 9.844 -32.938 -11.289 1 84.94 417 LEU B CA 1
ATOM 7538 C C . LEU B 1 417 ? 10.18 -32.438 -9.891 1 84.94 417 LEU B C 1
ATOM 7540 O O . LEU B 1 417 ? 11.359 -32.281 -9.547 1 84.94 417 LEU B O 1
ATOM 7544 N N . GLY B 1 418 ? 9.141 -32.156 -9.125 1 82.94 418 GLY B N 1
ATOM 7545 C CA . GLY B 1 418 ? 9.367 -31.625 -7.785 1 82.94 418 GLY B CA 1
ATOM 7546 C C . GLY B 1 418 ? 9.836 -30.172 -7.785 1 82.94 418 GLY B C 1
ATOM 7547 O O . GLY B 1 418 ? 10.492 -29.734 -6.844 1 82.94 418 GLY B O 1
ATOM 7548 N N . GLN B 1 419 ? 9.492 -29.438 -8.852 1 86.38 419 GLN B N 1
ATOM 7549 C CA . GLN B 1 419 ? 9.992 -28.078 -9.016 1 86.38 419 GLN B CA 1
ATOM 7550 C C . GLN B 1 419 ? 8.867 -27.062 -8.875 1 86.38 419 GLN B C 1
ATOM 7552 O O . GLN B 1 419 ? 9.094 -25.859 -9 1 86.38 419 GLN B O 1
ATOM 7557 N N . LEU B 1 420 ? 7.668 -27.516 -8.617 1 90.56 420 LEU B N 1
ATOM 7558 C CA . LEU B 1 420 ? 6.543 -26.609 -8.43 1 90.56 420 LEU B CA 1
ATOM 7559 C C . LEU B 1 420 ? 6.352 -26.281 -6.949 1 90.56 420 LEU B C 1
ATOM 7561 O O . LEU B 1 420 ? 5.941 -27.141 -6.168 1 90.56 420 LEU B O 1
ATOM 7565 N N . PRO B 1 421 ? 6.703 -25.094 -6.648 1 89.38 421 PRO B N 1
ATOM 7566 C CA . PRO B 1 421 ? 6.406 -24.734 -5.258 1 89.38 421 PRO B CA 1
ATOM 7567 C C . PRO B 1 421 ? 4.906 -24.703 -4.965 1 89.38 421 PRO B C 1
ATOM 7569 O O . PRO B 1 421 ? 4.16 -23.984 -5.641 1 89.38 421 PRO B O 1
ATOM 7572 N N . LEU B 1 422 ? 4.449 -25.516 -4.059 1 93.5 422 LEU B N 1
ATOM 7573 C CA . LEU B 1 422 ? 3.053 -25.5 -3.641 1 93.5 422 LEU B CA 1
ATOM 7574 C C . LEU B 1 422 ? 2.824 -24.469 -2.543 1 93.5 422 LEU B C 1
ATOM 7576 O O . LEU B 1 422 ? 2.766 -24.812 -1.36 1 93.5 422 LEU B O 1
ATOM 7580 N N . ASN B 1 423 ? 2.768 -23.25 -2.98 1 94.44 423 ASN B N 1
ATOM 7581 C CA . ASN B 1 423 ? 2.65 -22.125 -2.053 1 94.44 423 ASN B CA 1
ATOM 7582 C C . ASN B 1 423 ? 1.512 -21.188 -2.445 1 94.44 423 ASN B C 1
ATOM 7584 O O . ASN B 1 423 ? 0.67 -21.531 -3.273 1 94.44 423 ASN B O 1
ATOM 7588 N N . TYR B 1 424 ? 1.451 -20.109 -1.86 1 96.75 424 TYR B N 1
ATOM 7589 C CA . TYR B 1 424 ? 0.384 -19.125 -2.043 1 96.75 424 TYR B CA 1
ATOM 7590 C C . TYR B 1 424 ? 0.323 -18.656 -3.49 1 96.75 424 TYR B C 1
ATOM 7592 O O . TYR B 1 424 ? -0.763 -18.484 -4.051 1 96.75 424 TYR B O 1
ATOM 7600 N N . ILE B 1 425 ? 1.39 -18.438 -4.129 1 96.81 425 ILE B N 1
ATOM 7601 C CA . ILE B 1 425 ? 1.467 -17.891 -5.484 1 96.81 425 ILE B CA 1
ATOM 7602 C C . ILE B 1 425 ? 0.906 -18.906 -6.477 1 96.81 425 ILE B C 1
ATOM 7604 O O . ILE B 1 425 ? 0.118 -18.562 -7.355 1 96.81 425 ILE B O 1
ATOM 7608 N N . THR B 1 426 ? 1.352 -20.125 -6.324 1 96.94 426 THR B N 1
ATOM 7609 C CA . THR B 1 426 ? 0.816 -21.172 -7.184 1 96.94 426 THR B CA 1
ATOM 7610 C C . THR B 1 426 ? -0.699 -21.266 -7.035 1 96.94 426 THR B C 1
ATOM 7612 O O . THR B 1 426 ? -1.423 -21.359 -8.031 1 96.94 426 THR B O 1
ATOM 7615 N N . LEU B 1 427 ? -1.114 -21.234 -5.828 1 97.88 427 LEU B N 1
ATOM 7616 C CA . LEU B 1 427 ? -2.545 -21.328 -5.559 1 97.88 427 LEU B CA 1
ATOM 7617 C C . LEU B 1 427 ? -3.297 -20.172 -6.215 1 97.88 427 LEU B C 1
ATOM 7619 O O . LEU B 1 427 ? -4.301 -20.391 -6.898 1 97.88 427 LEU B O 1
ATOM 7623 N N . THR B 1 428 ? -2.818 -18.984 -6.031 1 97.94 428 THR B N 1
ATOM 7624 C CA . THR B 1 428 ? -3.482 -17.797 -6.578 1 97.94 428 THR B CA 1
ATOM 7625 C C . THR B 1 428 ? -3.453 -17.828 -8.102 1 97.94 428 THR B C 1
ATOM 7627 O O . THR B 1 428 ? -4.379 -17.328 -8.75 1 97.94 428 THR B O 1
ATOM 7630 N N . ARG B 1 429 ? -2.498 -18.375 -8.695 1 97.31 429 ARG B N 1
ATOM 7631 C CA . ARG B 1 429 ? -2.381 -18.406 -10.148 1 97.31 429 ARG B CA 1
ATOM 7632 C C . ARG B 1 429 ? -3.324 -19.453 -10.75 1 97.31 429 ARG B C 1
ATOM 7634 O O . ARG B 1 429 ? -3.746 -19.328 -11.906 1 97.31 429 ARG B O 1
ATOM 7641 N N . PHE B 1 430 ? -3.67 -20.422 -9.992 1 98.25 430 PHE B N 1
ATOM 7642 C CA . PHE B 1 430 ? -4.531 -21.469 -10.516 1 98.25 430 PHE B CA 1
ATOM 7643 C C . PHE B 1 430 ? -5.992 -21.031 -10.492 1 98.25 430 PHE B C 1
ATOM 7645 O O . PHE B 1 430 ? -6.824 -21.609 -11.203 1 98.25 430 PHE B O 1
ATOM 7652 N N . VAL B 1 431 ? -6.328 -20.031 -9.734 1 98.19 431 VAL B N 1
ATOM 7653 C CA . VAL B 1 431 ? -7.703 -19.547 -9.703 1 98.19 431 VAL B CA 1
ATOM 7654 C C . VAL B 1 431 ? -8.094 -19 -11.078 1 98.19 431 VAL B C 1
ATOM 7656 O O . VAL B 1 431 ? -9.062 -19.469 -11.688 1 98.19 431 VAL B O 1
ATOM 7659 N N . PRO B 1 432 ? -7.332 -18.094 -11.594 1 98.06 432 PRO B N 1
ATOM 7660 C CA . PRO B 1 432 ? -7.691 -17.609 -12.938 1 98.06 432 PRO B CA 1
ATOM 7661 C C . PRO B 1 432 ? -7.613 -18.719 -13.992 1 98.06 432 PRO B C 1
ATOM 7663 O O . PRO B 1 432 ? -8.383 -18.703 -14.953 1 98.06 432 PRO B O 1
ATOM 7666 N N . ALA B 1 433 ? -6.727 -19.656 -13.867 1 98.31 433 ALA B N 1
ATOM 7667 C CA . ALA B 1 433 ? -6.656 -20.75 -14.82 1 98.31 433 ALA B CA 1
ATOM 7668 C C . ALA B 1 433 ? -7.945 -21.578 -14.812 1 98.31 433 ALA B C 1
ATOM 7670 O O . ALA B 1 433 ? -8.469 -21.922 -15.867 1 98.31 433 ALA B O 1
ATOM 7671 N N . CYS B 1 434 ? -8.43 -21.828 -13.648 1 98.12 434 CYS B N 1
ATOM 7672 C CA . CYS B 1 434 ? -9.68 -22.562 -13.516 1 98.12 434 CYS B CA 1
ATOM 7673 C C . CYS B 1 434 ? -10.844 -21.766 -14.102 1 98.12 434 CYS B C 1
ATOM 7675 O O . CYS B 1 434 ? -11.711 -22.328 -14.766 1 98.12 434 CYS B O 1
ATOM 7677 N N . LEU B 1 435 ? -10.812 -20.5 -13.875 1 97.56 435 LEU B N 1
ATOM 7678 C CA . LEU B 1 435 ? -11.859 -19.625 -14.406 1 97.56 435 LEU B CA 1
ATOM 7679 C C . LEU B 1 435 ? -11.836 -19.625 -15.938 1 97.56 435 LEU B C 1
ATOM 7681 O O . LEU B 1 435 ? -12.883 -19.656 -16.578 1 97.56 435 LEU B O 1
ATOM 7685 N N . VAL B 1 436 ? -10.688 -19.656 -16.484 1 96.94 436 VAL B N 1
ATOM 7686 C CA . VAL B 1 436 ? -10.539 -19.656 -17.938 1 96.94 436 VAL B CA 1
ATOM 7687 C C . VAL B 1 436 ? -11.055 -20.969 -18.516 1 96.94 436 VAL B C 1
ATOM 7689 O O . VAL B 1 436 ? -11.727 -20.969 -19.562 1 96.94 436 VAL B O 1
ATOM 7692 N N . LEU B 1 437 ? -10.75 -22.062 -17.844 1 96.94 437 LEU B N 1
ATOM 7693 C CA . LEU B 1 437 ? -11.258 -23.359 -18.297 1 96.94 437 LEU B CA 1
ATOM 7694 C C . LEU B 1 437 ? -12.781 -23.375 -18.312 1 96.94 437 LEU B C 1
ATOM 7696 O O . LEU B 1 437 ? -13.391 -23.828 -19.266 1 96.94 437 LEU B O 1
ATOM 7700 N N . LEU B 1 438 ? -13.383 -22.828 -17.281 1 95.06 438 LEU B N 1
ATOM 7701 C CA . LEU B 1 438 ? -14.836 -22.75 -17.203 1 95.06 438 LEU B CA 1
ATOM 7702 C C . LEU B 1 438 ? -15.391 -21.844 -18.312 1 95.06 438 LEU B C 1
ATOM 7704 O O . LEU B 1 438 ? -16.406 -22.172 -18.938 1 95.06 438 LEU B O 1
ATOM 7708 N N . TYR B 1 439 ? -14.766 -20.75 -18.5 1 93.31 439 TYR B N 1
ATOM 7709 C CA . TYR B 1 439 ? -15.172 -19.812 -19.531 1 93.31 439 TYR B CA 1
ATOM 7710 C C . TYR B 1 439 ? -15.125 -20.453 -20.922 1 93.31 439 TYR B C 1
ATOM 7712 O O . TYR B 1 439 ? -16.062 -20.328 -21.703 1 93.31 439 TYR B O 1
ATOM 7720 N N . CYS B 1 440 ? -13.992 -21.141 -21.219 1 92.81 440 CYS B N 1
ATOM 7721 C CA . CYS B 1 440 ? -13.836 -21.781 -22.516 1 92.81 440 CYS B CA 1
ATOM 7722 C C . CYS B 1 440 ? -14.859 -22.891 -22.719 1 92.81 440 CYS B C 1
ATOM 7724 O O . CYS B 1 440 ? -15.383 -23.078 -23.812 1 92.81 440 CYS B O 1
ATOM 7726 N N . PHE B 1 441 ? -15.188 -23.609 -21.703 1 93.19 441 PHE B N 1
ATOM 7727 C CA . PHE B 1 441 ? -16.203 -24.641 -21.781 1 93.19 441 PHE B CA 1
ATOM 7728 C C . PHE B 1 441 ? -17.578 -24.047 -22.078 1 93.19 441 PHE B C 1
ATOM 7730 O O . PHE B 1 441 ? -18.344 -24.594 -22.859 1 93.19 441 PHE B O 1
ATOM 7737 N N . GLY B 1 442 ? -17.844 -22.891 -21.422 1 88.56 442 GLY B N 1
ATOM 7738 C CA . GLY B 1 442 ? -19.125 -22.219 -21.641 1 88.56 442 GLY B CA 1
ATOM 7739 C C . GLY B 1 442 ? -19.312 -21.719 -23.062 1 88.56 442 GLY B C 1
ATOM 7740 O O . GLY B 1 442 ? -20.438 -21.531 -23.516 1 88.56 442 GLY B O 1
ATOM 7741 N N . HIS B 1 443 ? -18.219 -21.625 -23.781 1 86.25 443 HIS B N 1
ATOM 7742 C CA . HIS B 1 443 ? -18.312 -21.062 -25.125 1 86.25 443 HIS B CA 1
ATOM 7743 C C . HIS B 1 443 ? -17.969 -22.094 -26.188 1 86.25 443 HIS B C 1
ATOM 7745 O O . HIS B 1 443 ? -17.984 -21.797 -27.391 1 86.25 443 HIS B O 1
ATOM 7751 N N . THR B 1 444 ? -17.672 -23.281 -25.703 1 84.44 444 THR B N 1
ATOM 7752 C CA . THR B 1 444 ? -17.266 -24.297 -26.688 1 84.44 444 THR B CA 1
ATOM 7753 C C . THR B 1 444 ? -18.484 -24.797 -27.453 1 84.44 444 THR B C 1
ATOM 7755 O O . THR B 1 444 ? -19.594 -24.859 -26.922 1 84.44 444 THR B O 1
ATOM 7758 N N . THR B 1 445 ? -18.266 -25.078 -28.719 1 79.44 445 THR B N 1
ATOM 7759 C CA . THR B 1 445 ? -19.297 -25.688 -29.547 1 79.44 445 THR B CA 1
ATOM 7760 C C . THR B 1 445 ? -18.953 -27.141 -29.875 1 79.44 445 THR B C 1
ATOM 7762 O O . THR B 1 445 ? -19.75 -27.859 -30.484 1 79.44 445 THR B O 1
ATOM 7765 N N . ALA B 1 446 ? -17.891 -27.562 -29.359 1 83 446 ALA B N 1
ATOM 7766 C CA . ALA B 1 446 ? -17.438 -28.922 -29.625 1 83 446 ALA B CA 1
ATOM 7767 C C . ALA B 1 446 ? -18.188 -29.938 -28.781 1 83 446 ALA B C 1
ATOM 7769 O O . ALA B 1 446 ? -18.656 -29.625 -27.688 1 83 446 ALA B O 1
ATOM 7770 N N . MET B 1 447 ? -18.328 -31.109 -29.25 1 84.69 447 MET B N 1
ATOM 7771 C CA . MET B 1 447 ? -19.016 -32.188 -28.531 1 84.69 447 MET B CA 1
ATOM 7772 C C . MET B 1 447 ? -18.125 -32.75 -27.438 1 84.69 447 MET B C 1
ATOM 7774 O O . MET B 1 447 ? -18.625 -33.25 -26.438 1 84.69 447 MET B O 1
ATOM 7778 N N . VAL B 1 448 ? -16.891 -32.719 -27.766 1 90.31 448 VAL B N 1
ATOM 7779 C CA . VAL B 1 448 ? -15.922 -33.188 -26.781 1 90.31 448 VAL B CA 1
ATOM 7780 C C . VAL B 1 448 ? -15.016 -32.031 -26.344 1 90.31 448 VAL B C 1
ATOM 7782 O O . VAL B 1 448 ? -14.477 -31.312 -27.188 1 90.31 448 VAL B O 1
ATOM 7785 N N . PHE B 1 449 ? -14.922 -31.859 -25.047 1 92.69 449 PHE B N 1
ATOM 7786 C CA . PHE B 1 449 ? -14.062 -30.797 -24.531 1 92.69 449 PHE B CA 1
ATOM 7787 C C . PHE B 1 449 ? -12.609 -31.25 -24.453 1 92.69 449 PHE B C 1
ATOM 7789 O O . PHE B 1 449 ? -12.297 -32.219 -23.766 1 92.69 449 PHE B O 1
ATOM 7796 N N . SER B 1 450 ? -11.711 -30.672 -25.109 1 93.06 450 SER B N 1
ATOM 7797 C CA . SER B 1 450 ? -10.344 -31.109 -25.344 1 93.06 450 SER B CA 1
ATOM 7798 C C . SER B 1 450 ? -9.492 -30.969 -24.094 1 93.06 450 SER B C 1
ATOM 7800 O O . SER B 1 450 ? -8.398 -31.531 -24 1 93.06 450 SER B O 1
ATOM 7802 N N . ALA B 1 451 ? -9.953 -30.266 -23.047 1 95 451 ALA B N 1
ATOM 7803 C CA . ALA B 1 451 ? -9.102 -29.938 -21.906 1 95 451 ALA B CA 1
ATOM 7804 C C . ALA B 1 451 ? -9.375 -30.859 -20.734 1 95 451 ALA B C 1
ATOM 7806 O O . ALA B 1 451 ? -9.125 -30.5 -19.578 1 95 451 ALA B O 1
ATOM 7807 N N . LYS B 1 452 ? -9.867 -32.031 -20.875 1 94.75 452 LYS B N 1
ATOM 7808 C CA . LYS B 1 452 ? -10.227 -32.938 -19.812 1 94.75 452 LYS B CA 1
ATOM 7809 C C . LYS B 1 452 ? -8.992 -33.375 -19.031 1 94.75 452 LYS B C 1
ATOM 7811 O O . LYS B 1 452 ? -9.008 -33.438 -17.797 1 94.75 452 LYS B O 1
ATOM 7816 N N . GLN B 1 453 ? -7.969 -33.656 -19.797 1 95.12 453 GLN B N 1
ATOM 7817 C CA . GLN B 1 453 ? -6.734 -34.094 -19.156 1 95.12 453 GLN B CA 1
ATOM 7818 C C . GLN B 1 453 ? -6.152 -32.969 -18.281 1 95.12 453 GLN B C 1
ATOM 7820 O O . GLN B 1 453 ? -5.648 -33.25 -17.188 1 95.12 453 GLN B O 1
ATOM 7825 N N . GLU B 1 454 ? -6.191 -31.828 -18.781 1 96.62 454 GLU B N 1
ATOM 7826 C CA . GLU B 1 454 ? -5.652 -30.688 -18.047 1 96.62 454 GLU B CA 1
ATOM 7827 C C . GLU B 1 454 ? -6.473 -30.406 -16.797 1 96.62 454 GLU B C 1
ATOM 7829 O O . GLU B 1 454 ? -5.934 -29.969 -15.773 1 96.62 454 GLU B O 1
ATOM 7834 N N . ILE B 1 455 ? -7.723 -30.656 -16.844 1 97.5 455 ILE B N 1
ATOM 7835 C CA . ILE B 1 455 ? -8.57 -30.5 -15.672 1 97.5 455 ILE B CA 1
ATOM 7836 C C . ILE B 1 455 ? -8.164 -31.5 -14.602 1 97.5 455 ILE B C 1
ATOM 7838 O O . ILE B 1 455 ? -8.07 -31.156 -13.422 1 97.5 455 ILE B O 1
ATOM 7842 N N . GLN B 1 456 ? -7.867 -32.688 -15.039 1 97.56 456 GLN B N 1
ATOM 7843 C CA . GLN B 1 456 ? -7.391 -33.719 -14.102 1 97.56 456 GLN B CA 1
ATOM 7844 C C . GLN B 1 456 ? -6.043 -33.312 -13.508 1 97.56 456 GLN B C 1
ATOM 7846 O O . GLN B 1 456 ? -5.785 -33.562 -12.32 1 97.56 456 GLN B O 1
ATOM 7851 N N . SER B 1 457 ? -5.254 -32.781 -14.375 1 97.75 457 SER B N 1
ATOM 7852 C CA . SER B 1 457 ? -3.963 -32.312 -13.891 1 97.75 457 SER B CA 1
ATOM 7853 C C . SER B 1 457 ? -4.141 -31.188 -12.859 1 97.75 457 SER B C 1
ATOM 7855 O O . SER B 1 457 ? -3.412 -31.125 -11.867 1 97.75 457 SER B O 1
ATOM 7857 N N . CYS B 1 458 ? -5.062 -30.297 -13.141 1 97.56 458 CYS B N 1
ATOM 7858 C CA . CYS B 1 458 ? -5.359 -29.219 -12.203 1 97.56 458 CYS B CA 1
ATOM 7859 C C . CYS B 1 458 ? -5.797 -29.781 -10.852 1 97.56 458 CYS B C 1
ATOM 7861 O O . CYS B 1 458 ? -5.324 -29.328 -9.805 1 97.56 458 CYS B O 1
ATOM 7863 N N . ILE B 1 459 ? -6.656 -30.766 -10.875 1 98.12 459 ILE B N 1
ATOM 7864 C CA . ILE B 1 459 ? -7.145 -31.406 -9.656 1 98.12 459 ILE B CA 1
ATOM 7865 C C . ILE B 1 459 ? -5.98 -32.031 -8.906 1 98.12 459 ILE B C 1
ATOM 7867 O O . ILE B 1 459 ? -5.852 -31.891 -7.691 1 98.12 459 ILE B O 1
ATOM 7871 N N . ALA B 1 460 ? -5.133 -32.656 -9.656 1 97.62 460 ALA B N 1
ATOM 7872 C CA . ALA B 1 460 ? -3.986 -33.344 -9.047 1 97.62 460 ALA B CA 1
ATOM 7873 C C . ALA B 1 460 ? -3.059 -32.344 -8.367 1 97.62 460 ALA B C 1
ATOM 7875 O O . ALA B 1 460 ? -2.576 -32.562 -7.262 1 97.62 460 ALA B O 1
ATOM 7876 N N . ILE B 1 461 ? -2.82 -31.266 -8.969 1 97.69 461 ILE B N 1
ATOM 7877 C CA . ILE B 1 461 ? -1.947 -30.234 -8.414 1 97.69 461 ILE B CA 1
ATOM 7878 C C . ILE B 1 461 ? -2.57 -29.656 -7.145 1 97.69 461 ILE B C 1
ATOM 7880 O O . ILE B 1 461 ? -1.9 -29.531 -6.117 1 97.69 461 ILE B O 1
ATOM 7884 N N . LEU B 1 462 ? -3.816 -29.328 -7.199 1 98.25 462 LEU B N 1
ATOM 7885 C CA . LEU B 1 462 ? -4.512 -28.734 -6.062 1 98.25 462 LEU B CA 1
ATOM 7886 C C . LEU B 1 462 ? -4.574 -29.719 -4.891 1 98.25 462 LEU B C 1
ATOM 7888 O O . LEU B 1 462 ? -4.457 -29.312 -3.732 1 98.25 462 LEU B O 1
ATOM 7892 N N . GLN B 1 463 ? -4.621 -30.969 -5.203 1 97.06 463 GLN B N 1
ATOM 7893 C CA . GLN B 1 463 ? -4.688 -31.984 -4.16 1 97.06 463 GLN B CA 1
ATOM 7894 C C . GLN B 1 463 ? -3.311 -32.25 -3.553 1 97.06 463 GLN B C 1
ATOM 7896 O O . GLN B 1 463 ? -3.201 -32.844 -2.48 1 97.06 463 GLN B O 1
ATOM 7901 N N . SER B 1 464 ? -2.297 -31.812 -4.242 1 95.19 464 SER B N 1
ATOM 7902 C CA . SER B 1 464 ? -0.938 -32.031 -3.76 1 95.19 464 SER B CA 1
ATOM 7903 C C . SER B 1 464 ? -0.569 -31.031 -2.672 1 95.19 464 SER B C 1
ATOM 7905 O O . SER B 1 464 ? 0.436 -31.203 -1.979 1 95.19 464 SER B O 1
ATOM 7907 N N . PHE B 1 465 ? -1.387 -30.016 -2.467 1 95.19 465 PHE B N 1
ATOM 7908 C CA . PHE B 1 465 ? -1.155 -29.078 -1.374 1 95.19 465 PHE B CA 1
ATOM 7909 C C . PHE B 1 465 ? -1.34 -29.766 -0.025 1 95.19 465 PHE B C 1
ATOM 7911 O O . PHE B 1 465 ? -2.16 -30.688 0.107 1 95.19 465 PHE B O 1
ATOM 7918 N N . SER B 1 466 ? -0.554 -29.328 0.886 1 89.69 466 SER B N 1
ATOM 7919 C CA . SER B 1 466 ? -0.696 -29.875 2.229 1 89.69 466 SER B CA 1
ATOM 7920 C C . SER B 1 466 ? -2.062 -29.547 2.82 1 89.69 466 SER B C 1
ATOM 7922 O O . SER B 1 466 ? -2.787 -28.703 2.293 1 89.69 466 SER B O 1
ATOM 7924 N N . SER B 1 467 ? -2.414 -30.109 3.914 1 88.38 467 SER B N 1
ATOM 7925 C CA . SER B 1 467 ? -3.756 -30.062 4.484 1 88.38 467 SER B CA 1
ATOM 7926 C C . SER B 1 467 ? -4.074 -28.672 5.035 1 88.38 467 SER B C 1
ATOM 7928 O O . SER B 1 467 ? -5.242 -28.297 5.125 1 88.38 467 SER B O 1
ATOM 7930 N N . GLY B 1 468 ? -3.072 -27.938 5.27 1 89.56 468 GLY B N 1
ATOM 7931 C CA . GLY B 1 468 ? -3.318 -26.609 5.805 1 89.56 468 GLY B CA 1
ATOM 7932 C C . GLY B 1 468 ? -3.891 -25.656 4.777 1 89.56 468 GLY B C 1
ATOM 7933 O O . GLY B 1 468 ? -4.48 -24.625 5.133 1 89.56 468 GLY B O 1
ATOM 7934 N N . TRP B 1 469 ? -3.748 -26 3.527 1 94.5 469 TRP B N 1
ATOM 7935 C CA . TRP B 1 469 ? -4.27 -25.188 2.441 1 94.5 469 TRP B CA 1
ATOM 7936 C C . TRP B 1 469 ? -5.711 -25.547 2.121 1 94.5 469 TRP B C 1
ATOM 7938 O O . TRP B 1 469 ? -5.992 -26.141 1.081 1 94.5 469 TRP B O 1
ATOM 7948 N N . GLU B 1 470 ? -6.609 -25.078 2.893 1 94.75 470 GLU B N 1
ATOM 7949 C CA . GLU B 1 470 ? -8.016 -25.453 2.809 1 94.75 470 GLU B CA 1
ATOM 7950 C C . GLU B 1 470 ? -8.633 -24.984 1.494 1 94.75 470 GLU B C 1
ATOM 7952 O O . GLU B 1 470 ? -9.469 -25.672 0.911 1 94.75 470 GLU B O 1
ATOM 7957 N N . HIS B 1 471 ? -8.211 -23.906 1.084 1 96.12 471 HIS B N 1
ATOM 7958 C CA . HIS B 1 471 ? -8.805 -23.344 -0.127 1 96.12 471 HIS B CA 1
ATOM 7959 C C . HIS B 1 471 ? -8.367 -24.125 -1.363 1 96.12 471 HIS B C 1
ATOM 7961 O O . HIS B 1 471 ? -9.078 -24.156 -2.369 1 96.12 471 HIS B O 1
ATOM 7967 N N . ALA B 1 472 ? -7.164 -24.719 -1.323 1 97.75 472 ALA B N 1
ATOM 7968 C CA . ALA B 1 472 ? -6.734 -25.578 -2.426 1 97.75 472 ALA B CA 1
ATOM 7969 C C . ALA B 1 472 ? -7.648 -26.797 -2.561 1 97.75 472 ALA B C 1
ATOM 7971 O O . ALA B 1 472 ? -8.008 -27.188 -3.672 1 97.75 472 ALA B O 1
ATOM 7972 N N . ARG B 1 473 ? -8.039 -27.281 -1.482 1 96.88 473 ARG B N 1
ATOM 7973 C CA . ARG B 1 473 ? -8.945 -28.422 -1.476 1 96.88 473 ARG B CA 1
ATOM 7974 C C . ARG B 1 473 ? -10.328 -28.031 -1.99 1 96.88 473 ARG B C 1
ATOM 7976 O O . ARG B 1 473 ? -10.969 -28.797 -2.719 1 96.88 473 ARG B O 1
ATOM 7983 N N . SER B 1 474 ? -10.727 -26.906 -1.564 1 97.5 474 SER B N 1
ATOM 7984 C CA . SER B 1 474 ? -12.008 -26.406 -2.051 1 97.5 474 SER B CA 1
ATOM 7985 C C . SER B 1 474 ? -11.992 -26.234 -3.568 1 97.5 474 SER B C 1
ATOM 7987 O O . SER B 1 474 ? -12.961 -26.594 -4.242 1 97.5 474 SER B O 1
ATOM 7989 N N . LEU B 1 475 ? -10.953 -25.719 -4.059 1 98.06 475 LEU B N 1
ATOM 7990 C CA . LEU B 1 475 ? -10.812 -25.547 -5.5 1 98.06 475 LEU B CA 1
ATOM 7991 C C . LEU B 1 475 ? -10.797 -26.906 -6.211 1 98.06 475 LEU B C 1
ATOM 7993 O O . LEU B 1 475 ? -11.391 -27.062 -7.277 1 98.06 475 LEU B O 1
ATOM 7997 N N . ALA B 1 476 ? -10.094 -27.844 -5.609 1 98.31 476 ALA B N 1
ATOM 7998 C CA . ALA B 1 476 ? -10.039 -29.188 -6.184 1 98.31 476 ALA B CA 1
ATOM 7999 C C . ALA B 1 476 ? -11.43 -29.797 -6.27 1 98.31 476 ALA B C 1
ATOM 8001 O O . ALA B 1 476 ? -11.766 -30.453 -7.262 1 98.31 476 ALA B O 1
ATOM 8002 N N . LYS B 1 477 ? -12.195 -29.562 -5.277 1 98 477 LYS B N 1
ATOM 8003 C CA . LYS B 1 477 ? -13.555 -30.078 -5.27 1 98 477 LYS B CA 1
ATOM 8004 C C . LYS B 1 477 ? -14.398 -29.453 -6.375 1 98 477 LYS B C 1
ATOM 8006 O O . LYS B 1 477 ? -15.141 -30.141 -7.07 1 98 477 LYS B O 1
ATOM 8011 N N . ILE B 1 478 ? -14.289 -28.172 -6.508 1 98.12 478 ILE B N 1
ATOM 8012 C CA . ILE B 1 478 ? -15.023 -27.469 -7.551 1 98.12 478 ILE B CA 1
ATOM 8013 C C . ILE B 1 478 ? -14.617 -28.016 -8.922 1 98.12 478 ILE B C 1
ATOM 8015 O O . ILE B 1 478 ? -15.469 -28.25 -9.781 1 98.12 478 ILE B O 1
ATOM 8019 N N . MET B 1 479 ? -13.344 -28.281 -9.148 1 98.25 479 MET B N 1
ATOM 8020 C CA . MET B 1 479 ? -12.852 -28.766 -10.438 1 98.25 479 MET B CA 1
ATOM 8021 C C . MET B 1 479 ? -13.281 -30.219 -10.664 1 98.25 479 MET B C 1
ATOM 8023 O O . MET B 1 479 ? -13.5 -30.625 -11.805 1 98.25 479 MET B O 1
ATOM 8027 N N . THR B 1 480 ? -13.391 -30.938 -9.57 1 98.25 480 THR B N 1
ATOM 8028 C CA . THR B 1 480 ? -13.922 -32.281 -9.68 1 98.25 480 THR B CA 1
ATOM 8029 C C . THR B 1 480 ? -15.383 -32.25 -10.133 1 98.25 480 THR B C 1
ATOM 8031 O O . THR B 1 480 ? -15.789 -33.031 -10.984 1 98.25 480 THR B O 1
ATOM 8034 N N . ASP B 1 481 ? -16.109 -31.391 -9.555 1 97.31 481 ASP B N 1
ATOM 8035 C CA . ASP B 1 481 ? -17.5 -31.203 -9.984 1 97.31 481 ASP B CA 1
ATOM 8036 C C . ASP B 1 481 ? -17.562 -30.75 -11.445 1 97.31 481 ASP B C 1
ATOM 8038 O O . ASP B 1 481 ? -18.453 -31.172 -12.188 1 97.31 481 ASP B O 1
ATOM 8042 N N . PHE B 1 482 ? -16.719 -29.922 -11.844 1 97.38 482 PHE B N 1
ATOM 8043 C CA . PHE B 1 482 ? -16.641 -29.453 -13.219 1 97.38 482 PHE B CA 1
ATOM 8044 C C . PHE B 1 482 ? -16.344 -30.609 -14.172 1 97.38 482 PHE B C 1
ATOM 8046 O O . PHE B 1 482 ? -16.969 -30.719 -15.227 1 97.38 482 PHE B O 1
ATOM 8053 N N . ALA B 1 483 ? -15.383 -31.469 -13.742 1 97 483 ALA B N 1
ATOM 8054 C CA . ALA B 1 483 ? -15.07 -32.656 -14.547 1 97 483 ALA B CA 1
ATOM 8055 C C . ALA B 1 483 ? -16.312 -33.531 -14.727 1 97 483 ALA B C 1
ATOM 8057 O O . ALA B 1 483 ? -16.516 -34.094 -15.805 1 97 483 ALA B O 1
ATOM 8058 N N . SER B 1 484 ? -17.094 -33.594 -13.727 1 95.31 484 SER B N 1
ATOM 8059 C CA . SER B 1 484 ? -18.328 -34.375 -13.805 1 95.31 484 SER B CA 1
ATOM 8060 C C . SER B 1 484 ? -19.312 -33.75 -14.781 1 95.31 484 SER B C 1
ATOM 8062 O O . SER B 1 484 ? -20 -34.438 -15.523 1 95.31 484 SER B O 1
ATOM 8064 N N . VAL B 1 485 ? -19.391 -32.438 -14.703 1 93.56 485 VAL B N 1
ATOM 8065 C CA . VAL B 1 485 ? -20.266 -31.719 -15.617 1 93.56 485 VAL B CA 1
ATOM 8066 C C . VAL B 1 485 ? -19.828 -31.953 -17.062 1 93.56 485 VAL B C 1
ATOM 8068 O O . VAL B 1 485 ? -20.656 -32.125 -17.953 1 93.56 485 VAL B O 1
ATOM 8071 N N . ILE B 1 486 ? -18.562 -31.969 -17.312 1 93.44 486 ILE B N 1
ATOM 8072 C CA . ILE B 1 486 ? -18.016 -32.188 -18.641 1 93.44 486 ILE B CA 1
ATOM 8073 C C . ILE B 1 486 ? -18.375 -33.594 -19.109 1 93.44 486 ILE B C 1
ATOM 8075 O O . ILE B 1 486 ? -18.781 -33.781 -20.266 1 93.44 486 ILE B O 1
ATOM 8079 N N . SER B 1 487 ? -18.266 -34.531 -18.25 1 92.12 487 SER B N 1
ATOM 8080 C CA . SER B 1 487 ? -18.609 -35.906 -18.594 1 92.12 487 SER B CA 1
ATOM 8081 C C . SER B 1 487 ? -20.078 -36.062 -18.938 1 92.12 487 SER B C 1
ATOM 8083 O O . SER B 1 487 ? -20.438 -36.781 -19.875 1 92.12 487 SER B O 1
ATOM 8085 N N . MET B 1 488 ? -20.875 -35.375 -18.234 1 89.94 488 MET B N 1
ATOM 8086 C CA . MET B 1 488 ? -22.312 -35.375 -18.516 1 89.94 488 MET B CA 1
ATOM 8087 C C . MET B 1 488 ? -22.594 -34.75 -19.875 1 89.94 488 MET B C 1
ATOM 8089 O O . MET B 1 488 ? -23.438 -35.25 -20.625 1 89.94 488 MET B O 1
ATOM 8093 N N . TYR B 1 489 ? -21.938 -33.719 -20.047 1 87.81 489 TYR B N 1
ATOM 8094 C CA . TYR B 1 489 ? -22.094 -33 -21.312 1 87.81 489 TYR B CA 1
ATOM 8095 C C . TYR B 1 489 ? -21.719 -33.906 -22.484 1 87.81 489 TYR B C 1
ATOM 8097 O O . TYR B 1 489 ? -22.453 -34 -23.469 1 87.81 489 TYR B O 1
ATOM 8105 N N . GLU B 1 490 ? -20.641 -34.594 -22.438 1 88.81 490 GLU B N 1
ATOM 8106 C CA . GLU B 1 490 ? -20.156 -35.438 -23.516 1 88.81 490 GLU B CA 1
ATOM 8107 C C . GLU B 1 490 ? -21.062 -36.656 -23.719 1 88.81 490 GLU B C 1
ATOM 8109 O O . GLU B 1 490 ? -21.297 -37.094 -24.844 1 88.81 490 GLU B O 1
ATOM 8114 N N . SER B 1 491 ? -21.547 -37.188 -22.672 1 86.56 491 SER B N 1
ATOM 8115 C CA . SER B 1 491 ? -22.469 -38.312 -22.75 1 86.56 491 SER B CA 1
ATOM 8116 C C . SER B 1 491 ? -23.766 -37.906 -23.453 1 86.56 491 SER B C 1
ATOM 8118 O O . SER B 1 491 ? -24.297 -38.656 -24.266 1 86.56 491 SER B O 1
ATOM 8120 N N . ARG B 1 492 ? -24.219 -36.75 -23.094 1 81.88 492 ARG B N 1
ATOM 8121 C CA . ARG B 1 492 ? -25.438 -36.25 -23.719 1 81.88 492 ARG B CA 1
ATOM 8122 C C . ARG B 1 492 ? -25.234 -35.969 -25.203 1 81.88 492 ARG B C 1
ATOM 8124 O O . ARG B 1 492 ? -26.109 -36.25 -26.031 1 81.88 492 ARG B O 1
ATOM 8131 N N . SER B 1 493 ? -24.141 -35.438 -25.484 1 78.88 493 SER B N 1
ATOM 8132 C CA . SER B 1 493 ? -23.844 -35.125 -26.875 1 78.88 493 SER B CA 1
ATOM 8133 C C . SER B 1 493 ? -23.672 -36.406 -27.688 1 78.88 493 SER B C 1
ATOM 8135 O O . SER B 1 493 ? -24.078 -36.469 -28.844 1 78.88 493 SER B O 1
ATOM 8137 N N . ALA B 1 494 ? -23.094 -37.344 -27.172 1 76.19 494 ALA B N 1
ATOM 8138 C CA . ALA B 1 494 ? -22.922 -38.625 -27.844 1 76.19 494 ALA B CA 1
ATOM 8139 C C . ALA B 1 494 ? -24.25 -39.312 -28.062 1 76.19 494 ALA B C 1
ATOM 8141 O O . ALA B 1 494 ? -24.484 -39.906 -29.109 1 76.19 494 ALA B O 1
ATOM 8142 N N . SER B 1 495 ? -25.094 -39.156 -27.078 1 74.12 495 SER B N 1
ATOM 8143 C CA . SER B 1 495 ? -26.406 -39.75 -27.188 1 74.12 495 SER B CA 1
ATOM 8144 C C . SER B 1 495 ? -27.25 -39.094 -28.25 1 74.12 495 SER B C 1
ATOM 8146 O O . SER B 1 495 ? -28.031 -39.75 -28.953 1 74.12 495 SER B O 1
ATOM 8148 N N . CYS B 1 496 ? -27.078 -37.75 -28.25 1 64.81 496 CYS B N 1
ATOM 8149 C CA . CYS B 1 496 ? -27.844 -37.031 -29.266 1 64.81 496 CYS B CA 1
ATOM 8150 C C . CYS B 1 496 ? -27.391 -37.406 -30.656 1 64.81 496 CYS B C 1
ATOM 8152 O O . CYS B 1 496 ? -28.188 -37.469 -31.594 1 64.81 496 CYS B O 1
ATOM 8154 N N . LEU B 1 497 ? -26.156 -37.625 -30.859 1 54.91 497 LEU B N 1
ATOM 8155 C CA . LEU B 1 497 ? -25.641 -38.062 -32.156 1 54.91 497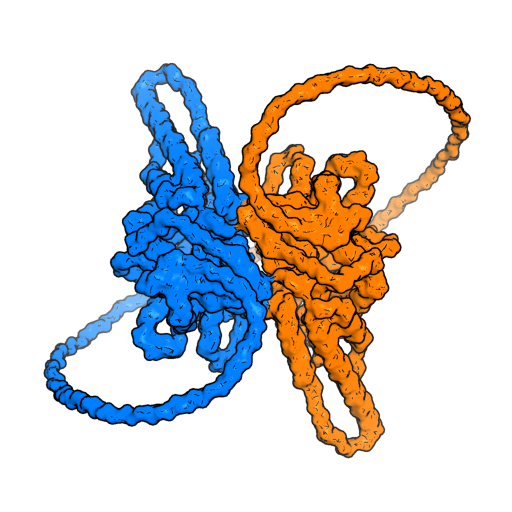 LEU B CA 1
ATOM 8156 C C . LEU B 1 497 ? -26.125 -39.438 -32.5 1 54.91 497 LEU B C 1
ATOM 8158 O O . LEU B 1 497 ? -26.453 -39.719 -33.656 1 54.91 497 LEU B O 1
ATOM 8162 N N . VAL B 1 498 ? -26.203 -40.312 -31.469 1 51.16 498 VAL B N 1
ATOM 8163 C CA . VAL B 1 498 ? -26.703 -41.656 -31.672 1 51.16 498 VAL B CA 1
ATOM 8164 C C . VAL B 1 498 ? -28.203 -41.625 -32 1 51.16 498 VAL B C 1
ATOM 8166 O O . VAL B 1 498 ? -28.672 -42.344 -32.875 1 51.16 498 VAL B O 1
ATOM 8169 N N . THR B 1 499 ? -28.906 -40.719 -31.203 1 47.31 499 THR B N 1
ATOM 8170 C CA . THR B 1 499 ? -30.328 -40.625 -31.453 1 47.31 499 THR B CA 1
ATOM 8171 C C . THR B 1 499 ? -30.609 -39.969 -32.812 1 47.31 499 THR B C 1
ATOM 8173 O O . THR B 1 499 ? -31.609 -40.281 -33.469 1 47.31 499 THR B O 1
ATOM 8176 N N . LEU B 1 500 ? -29.812 -38.906 -33.156 1 45.44 500 LEU B N 1
ATOM 8177 C CA . LEU B 1 500 ? -30.016 -38.344 -34.469 1 45.44 500 LEU B CA 1
ATOM 8178 C C . LEU B 1 500 ? -29.812 -39.438 -35.531 1 45.44 500 LEU B C 1
ATOM 8180 O O . LEU B 1 500 ? -30.344 -39.344 -36.656 1 45.44 500 LEU B O 1
ATOM 8184 N N . GLN B 1 501 ? -28.906 -40.406 -35.375 1 42 501 GLN B N 1
ATOM 8185 C CA . GLN B 1 501 ? -28.812 -41.5 -36.344 1 42 501 GLN B CA 1
ATOM 8186 C C . GLN B 1 501 ? -30 -42.438 -36.188 1 42 501 GLN B C 1
ATOM 8188 O O . GLN B 1 501 ? -30.266 -43.25 -37.094 1 42 501 GLN B O 1
ATOM 8193 N N . THR B 1 502 ? -30.672 -42.656 -35.031 1 41.06 502 THR B N 1
ATOM 8194 C CA . THR B 1 502 ? -31.906 -43.406 -34.938 1 41.06 502 THR B CA 1
ATOM 8195 C C . THR B 1 502 ? -33.125 -42.5 -35.062 1 41.06 502 THR B C 1
ATOM 8197 O O . THR B 1 502 ? -33 -41.281 -34.938 1 41.06 502 THR B O 1
ATOM 8200 N N . THR B 1 503 ? -34.594 -43.125 -34.969 1 38.44 503 THR B N 1
ATOM 8201 C CA . THR B 1 503 ? -35.938 -42.594 -35.25 1 38.44 503 THR B CA 1
ATOM 8202 C C . THR B 1 503 ? -36.156 -41.312 -34.469 1 38.44 503 THR B C 1
ATOM 8204 O O . THR B 1 503 ? -35.625 -41.125 -33.375 1 38.44 503 THR B O 1
ATOM 8207 N N . PRO B 1 504 ? -36.844 -40.188 -35.094 1 39.16 504 PRO B N 1
ATOM 8208 C CA . PRO B 1 504 ? -37.25 -38.812 -34.75 1 39.16 504 PRO B CA 1
ATOM 8209 C C . PRO B 1 504 ? -37.875 -38.719 -33.375 1 39.16 504 PRO B C 1
ATOM 8211 O O . PRO B 1 504 ? -38.281 -37.625 -32.938 1 39.16 504 PRO B O 1
ATOM 8214 N N . VAL B 1 505 ? -38.562 -39.781 -32.812 1 33.94 505 VAL B N 1
ATOM 8215 C CA . VAL B 1 505 ? -39.719 -39.625 -31.953 1 33.94 505 VAL B CA 1
ATOM 8216 C C . VAL B 1 505 ? -39.281 -38.875 -30.688 1 33.94 505 VAL B C 1
ATOM 8218 O O . VAL B 1 505 ? -39.938 -37.875 -30.281 1 33.94 505 VAL B O 1
ATOM 8221 N N . LEU B 1 506 ? -38.906 -39.625 -29.547 1 34.91 506 LEU B N 1
ATOM 8222 C CA . LEU B 1 506 ? -39.156 -39.312 -28.141 1 34.91 506 LEU B CA 1
ATOM 8223 C C . LEU B 1 506 ? -38.156 -38.312 -27.609 1 34.91 506 LEU B C 1
ATOM 8225 O O . LEU B 1 506 ? -37.344 -38.625 -26.75 1 34.91 506 LEU B O 1
ATOM 8229 N N . ARG B 1 507 ? -37.531 -37.719 -28.406 1 39.16 507 ARG B N 1
ATOM 8230 C CA . ARG B 1 507 ? -36.406 -36.969 -27.859 1 39.16 507 ARG B CA 1
ATOM 8231 C C . ARG B 1 507 ? -36.875 -35.781 -27.031 1 39.16 507 ARG B C 1
ATOM 8233 O O . ARG B 1 507 ? -36.156 -34.812 -26.844 1 39.16 507 ARG B O 1
ATOM 8240 N N . HIS B 1 508 ? -38.125 -35.625 -26.703 1 34.12 508 HIS B N 1
ATOM 8241 C CA . HIS B 1 508 ? -38.531 -34.375 -26.141 1 34.12 508 HIS B CA 1
ATOM 8242 C C . HIS B 1 508 ? -37.969 -34.156 -24.75 1 34.12 508 HIS B C 1
ATOM 8244 O O . HIS B 1 508 ? -38.375 -33.219 -24.047 1 34.12 508 HIS B O 1
ATOM 8250 N N . ALA B 1 509 ? -37.656 -35.125 -23.984 1 36.75 509 ALA B N 1
ATOM 8251 C CA . ALA B 1 509 ? -37.375 -34.719 -22.625 1 36.75 509 ALA B CA 1
ATOM 8252 C C . ALA B 1 509 ? -36.219 -33.75 -22.562 1 36.75 509 ALA B C 1
ATOM 8254 O O . ALA B 1 509 ? -35.062 -34.094 -22.922 1 36.75 509 ALA B O 1
ATOM 8255 N N . ALA B 1 510 ? -36.25 -32.531 -22.75 1 40.34 510 ALA B N 1
ATOM 8256 C CA . ALA B 1 510 ? -35.438 -31.328 -22.734 1 40.34 510 ALA B CA 1
ATOM 8257 C C . ALA B 1 510 ? -34.438 -31.359 -21.594 1 40.34 510 ALA B C 1
ATOM 8259 O O . ALA B 1 510 ? -34.781 -31.25 -20.422 1 40.34 510 ALA B O 1
ATOM 8260 N N . LYS B 1 511 ? -33.438 -32.219 -21.562 1 49.25 511 LYS B N 1
ATOM 8261 C CA . LYS B 1 511 ? -32.375 -32.281 -20.531 1 49.25 511 LYS B CA 1
ATOM 8262 C C . LYS B 1 511 ? -31.938 -30.891 -20.109 1 49.25 511 LYS B C 1
ATOM 8264 O O . LYS B 1 511 ? -31.719 -30.016 -20.953 1 49.25 511 LYS B O 1
ATOM 8269 N N . PRO B 1 512 ? -32.25 -30.547 -18.781 1 52.62 512 PRO B N 1
ATOM 8270 C CA . PRO B 1 512 ? -31.984 -29.203 -18.25 1 52.62 512 PRO B CA 1
ATOM 8271 C C . PRO B 1 512 ? -30.609 -28.672 -18.672 1 52.62 512 PRO B C 1
ATOM 8273 O O . PRO B 1 512 ? -29.641 -29.453 -18.75 1 52.62 512 PRO B O 1
ATOM 8276 N N . SER B 1 513 ? -30.547 -27.484 -19.297 1 71.69 513 SER B N 1
ATOM 8277 C CA . SER B 1 513 ? -29.375 -26.75 -19.734 1 71.69 513 SER B CA 1
ATOM 8278 C C . SER B 1 513 ? -28.281 -26.75 -18.672 1 71.69 513 SER B C 1
ATOM 8280 O O . SER B 1 513 ? -28.578 -26.656 -17.469 1 71.69 513 SER B O 1
ATOM 8282 N N . LEU B 1 514 ? -27.188 -27.578 -18.922 1 84.56 514 LEU B N 1
ATOM 8283 C CA . LEU B 1 514 ? -26.031 -27.609 -18.031 1 84.56 514 LEU B CA 1
ATOM 8284 C C . LEU B 1 514 ? -25.547 -26.188 -17.719 1 84.56 514 LEU B C 1
ATOM 8286 O O . LEU B 1 514 ? -24.672 -26 -16.859 1 84.56 514 LEU B O 1
ATOM 8290 N N . TYR B 1 515 ? -26.281 -25.297 -18.25 1 84.06 515 TYR B N 1
ATOM 8291 C CA . TYR B 1 515 ? -25.859 -23.906 -18.156 1 84.06 515 TYR B CA 1
ATOM 8292 C C . TYR B 1 515 ? -25.984 -23.406 -16.719 1 84.06 515 TYR B C 1
ATOM 8294 O O . TYR B 1 515 ? -25.047 -22.812 -16.172 1 84.06 515 TYR B O 1
ATOM 8302 N N . PRO B 1 516 ? -27 -23.734 -16.016 1 86.81 516 PRO B N 1
ATOM 8303 C CA . PRO B 1 516 ? -27.109 -23.266 -14.625 1 86.81 516 PRO B CA 1
ATOM 8304 C C . PRO B 1 516 ? -26.031 -23.875 -13.719 1 86.81 516 PRO B C 1
ATOM 8306 O O . PRO B 1 516 ? -25.578 -23.234 -12.773 1 86.81 516 PRO B O 1
ATOM 8309 N N . ARG B 1 517 ? -25.719 -25.125 -14.023 1 90.25 517 ARG B N 1
ATOM 8310 C CA . ARG B 1 517 ? -24.688 -25.781 -13.227 1 90.25 517 ARG B CA 1
ATOM 8311 C C . ARG B 1 517 ? -23.328 -25.125 -13.453 1 90.25 517 ARG B C 1
ATOM 8313 O O . ARG B 1 517 ? -22.547 -24.953 -12.508 1 90.25 517 ARG B O 1
ATOM 8320 N N . VAL B 1 518 ? -23.047 -24.797 -14.664 1 91.62 518 VAL B N 1
ATOM 8321 C CA . VAL B 1 518 ? -21.797 -24.125 -15 1 91.62 518 VAL B CA 1
ATOM 8322 C C . VAL B 1 518 ? -21.75 -22.75 -14.32 1 91.62 518 VAL B C 1
ATOM 8324 O O . VAL B 1 518 ? -20.703 -22.359 -13.781 1 91.62 518 VAL B O 1
ATOM 8327 N N . LEU B 1 519 ? -22.859 -22.109 -14.227 1 91.38 519 LEU B N 1
ATOM 8328 C CA . LEU B 1 519 ? -22.938 -20.797 -13.578 1 91.38 519 LEU B CA 1
ATOM 8329 C C . LEU B 1 519 ? -22.734 -20.922 -12.078 1 91.38 519 LEU B C 1
ATOM 8331 O O . LEU B 1 519 ? -22.109 -20.062 -11.453 1 91.38 519 LEU B O 1
ATOM 8335 N N . SER B 1 520 ? -23.234 -21.953 -11.547 1 93.88 520 SER B N 1
ATOM 8336 C CA . SER B 1 520 ? -23.062 -22.203 -10.125 1 93.88 520 SER B CA 1
ATOM 8337 C C . SER B 1 520 ? -21.594 -22.469 -9.789 1 93.88 520 SER B C 1
ATOM 8339 O O . SER B 1 520 ? -21.078 -21.969 -8.773 1 93.88 520 SER B O 1
ATOM 8341 N N . LEU B 1 521 ? -20.969 -23.281 -10.672 1 95.94 521 LEU B N 1
ATOM 8342 C CA . LEU B 1 521 ? -19.547 -23.562 -10.477 1 95.94 521 LEU B CA 1
ATOM 8343 C C . LEU B 1 521 ? -18.719 -22.297 -10.594 1 95.94 521 LEU B C 1
ATOM 8345 O O . LEU B 1 521 ? -17.781 -22.094 -9.82 1 95.94 521 LEU B O 1
ATOM 8349 N N . ARG B 1 522 ? -19.109 -21.469 -11.492 1 95.38 522 ARG B N 1
ATOM 8350 C CA . ARG B 1 522 ? -18.422 -20.188 -11.641 1 95.38 522 ARG B CA 1
ATOM 8351 C C . ARG B 1 522 ? -18.562 -19.328 -10.391 1 95.38 522 ARG B C 1
ATOM 8353 O O . ARG B 1 522 ? -17.594 -18.734 -9.922 1 95.38 522 ARG B O 1
ATOM 8360 N N . ALA B 1 523 ? -19.703 -19.281 -9.883 1 95.38 523 ALA B N 1
ATOM 8361 C CA . ALA B 1 523 ? -19.953 -18.5 -8.688 1 95.38 523 ALA B CA 1
ATOM 8362 C C . ALA B 1 523 ? -19.156 -19.016 -7.5 1 95.38 523 ALA B C 1
ATOM 8364 O O . ALA B 1 523 ? -18.625 -18.234 -6.711 1 95.38 523 ALA B O 1
ATOM 8365 N N . GLN B 1 524 ? -19.062 -20.297 -7.414 1 97.31 524 GLN B N 1
ATOM 8366 C CA . GLN B 1 524 ? -18.297 -20.906 -6.34 1 97.31 524 GLN B CA 1
ATOM 8367 C C . GLN B 1 524 ? -16.797 -20.594 -6.492 1 97.31 524 GLN B C 1
ATOM 8369 O O . GLN B 1 524 ? -16.125 -20.297 -5.508 1 97.31 524 GLN B O 1
ATOM 8374 N N . LEU B 1 525 ? -16.391 -20.672 -7.727 1 97.56 525 LEU B N 1
ATOM 8375 C CA . LEU B 1 525 ? -14.984 -20.391 -8 1 97.56 525 LEU B CA 1
ATOM 8376 C C . LEU B 1 525 ? -14.648 -18.938 -7.66 1 97.56 525 LEU B C 1
ATOM 8378 O O . LEU B 1 525 ? -13.586 -18.656 -7.105 1 97.56 525 LEU B O 1
ATOM 8382 N N . ILE B 1 526 ? -15.5 -18.031 -7.926 1 96.5 526 ILE B N 1
ATOM 8383 C CA . ILE B 1 526 ? -15.297 -16.609 -7.633 1 96.5 526 ILE B CA 1
ATOM 8384 C C . ILE B 1 526 ? -15.305 -16.391 -6.121 1 96.5 526 ILE B C 1
ATOM 8386 O O . ILE B 1 526 ? -14.484 -15.633 -5.598 1 96.5 526 ILE B O 1
ATOM 8390 N N . GLU B 1 527 ? -16.109 -17.094 -5.457 1 96.19 527 GLU B N 1
ATOM 8391 C CA . GLU B 1 527 ? -16.188 -16.984 -4.004 1 96.19 527 GLU B CA 1
ATOM 8392 C C . GLU B 1 527 ? -14.906 -17.484 -3.342 1 96.19 527 GLU B C 1
ATOM 8394 O O . GLU B 1 527 ? -14.32 -16.797 -2.502 1 96.19 527 GLU B O 1
ATOM 8399 N N . VAL B 1 528 ? -14.492 -18.672 -3.779 1 97.31 528 VAL B N 1
ATOM 8400 C CA . VAL B 1 528 ? -13.273 -19.234 -3.217 1 97.31 528 VAL B CA 1
ATOM 8401 C C . VAL B 1 528 ? -12.07 -18.406 -3.631 1 97.31 528 VAL B C 1
ATOM 8403 O O . VAL B 1 528 ? -11.156 -18.172 -2.83 1 97.31 528 VAL B O 1
ATOM 8406 N N . GLY B 1 529 ? -12.102 -18 -4.902 1 97.12 529 GLY B N 1
ATOM 8407 C CA . GLY B 1 529 ? -11.055 -17.094 -5.348 1 97.12 529 GLY B CA 1
ATOM 8408 C C . GLY B 1 529 ? -10.977 -15.82 -4.523 1 97.12 529 GLY B C 1
ATOM 8409 O O . GLY B 1 529 ? -9.883 -15.336 -4.219 1 97.12 529 GLY B O 1
ATOM 8410 N N . GLY B 1 530 ? -12.094 -15.266 -4.145 1 95.44 530 GLY B N 1
ATOM 8411 C CA . GLY B 1 530 ? -12.156 -14.086 -3.291 1 95.44 530 GLY B CA 1
ATOM 8412 C C . GLY B 1 530 ? -11.594 -14.328 -1.904 1 95.44 530 GLY B C 1
ATOM 8413 O O . GLY B 1 530 ? -10.977 -13.438 -1.316 1 95.44 530 GLY B O 1
ATOM 8414 N N . ARG B 1 531 ? -11.719 -15.5 -1.416 1 93.94 531 ARG B N 1
ATOM 8415 C CA . ARG B 1 531 ? -11.18 -15.844 -0.105 1 93.94 531 ARG B CA 1
ATOM 8416 C C . ARG B 1 531 ? -9.664 -16 -0.163 1 93.94 531 ARG B C 1
ATOM 8418 O O . ARG B 1 531 ? -8.969 -15.727 0.816 1 93.94 531 ARG B O 1
ATOM 8425 N N . ILE B 1 532 ? -9.195 -16.406 -1.348 1 95.5 532 ILE B N 1
ATOM 8426 C CA . ILE B 1 532 ? -7.766 -16.656 -1.516 1 95.5 532 ILE B CA 1
ATOM 8427 C C . ILE B 1 532 ? -7.055 -15.336 -1.828 1 95.5 532 ILE B C 1
ATOM 8429 O O . ILE B 1 532 ? -6.066 -14.992 -1.179 1 95.5 532 ILE B O 1
ATOM 8433 N N . MET B 1 533 ? -7.598 -14.586 -2.77 1 96.44 533 MET B N 1
ATOM 8434 C CA . MET B 1 533 ? -6.883 -13.453 -3.35 1 96.44 533 MET B CA 1
ATOM 8435 C C . MET B 1 533 ? -7.469 -12.133 -2.859 1 96.44 533 MET B C 1
ATOM 8437 O O . MET B 1 533 ? -6.898 -11.062 -3.105 1 96.44 533 MET B O 1
ATOM 8441 N N . GLY B 1 534 ? -8.492 -12.148 -2.158 1 94.06 534 GLY B N 1
ATOM 8442 C CA . GLY B 1 534 ? -9.258 -10.953 -1.851 1 94.06 534 GLY B CA 1
ATOM 8443 C C . GLY B 1 534 ? -10.461 -10.766 -2.754 1 94.06 534 GLY B C 1
ATOM 8444 O O . GLY B 1 534 ? -10.414 -11.094 -3.941 1 94.06 534 GLY B O 1
ATOM 8445 N N . LYS B 1 535 ? -11.461 -10.188 -2.244 1 93 535 LYS B N 1
ATOM 8446 C CA . LYS B 1 535 ? -12.727 -10.078 -2.957 1 93 535 LYS B CA 1
ATOM 8447 C C . LYS B 1 535 ? -12.625 -9.07 -4.102 1 93 535 LYS B C 1
ATOM 8449 O O . LYS B 1 535 ? -13.406 -9.125 -5.051 1 93 535 LYS B O 1
ATOM 8454 N N . ALA B 1 536 ? -11.664 -8.211 -4.031 1 90.62 536 ALA B N 1
ATOM 8455 C CA . ALA B 1 536 ? -11.562 -7.176 -5.059 1 90.62 536 ALA B CA 1
ATOM 8456 C C . ALA B 1 536 ? -10.562 -7.578 -6.137 1 90.62 536 ALA B C 1
ATOM 8458 O O . ALA B 1 536 ? -10.062 -6.73 -6.883 1 90.62 536 ALA B O 1
ATOM 8459 N N . ASN B 1 537 ? -10.234 -8.836 -6.273 1 94.19 537 ASN B N 1
ATOM 8460 C CA . ASN B 1 537 ? -9.297 -9.258 -7.309 1 94.19 537 ASN B CA 1
ATOM 8461 C C . ASN B 1 537 ? -9.852 -9.008 -8.703 1 94.19 537 ASN B C 1
ATOM 8463 O O . ASN B 1 537 ? -11.055 -9.18 -8.938 1 94.19 537 ASN B O 1
ATOM 8467 N N . CYS B 1 538 ? -9.039 -8.695 -9.609 1 93.38 538 CYS B N 1
ATOM 8468 C CA . CYS B 1 538 ? -9.469 -8.258 -10.93 1 93.38 538 CYS B CA 1
ATOM 8469 C C . CYS B 1 538 ? -9.805 -9.453 -11.82 1 93.38 538 CYS B C 1
ATOM 8471 O O . CYS B 1 538 ? -10.414 -9.297 -12.875 1 93.38 538 CYS B O 1
ATOM 8473 N N . TYR B 1 539 ? -9.492 -10.664 -11.461 1 96.12 539 TYR B N 1
ATOM 8474 C CA . TYR B 1 539 ? -9.664 -11.836 -12.32 1 96.12 539 TYR B CA 1
ATOM 8475 C C . TYR B 1 539 ? -11.109 -12.312 -12.305 1 96.12 539 TYR B C 1
ATOM 8477 O O . TYR B 1 539 ? -11.5 -13.133 -13.133 1 96.12 539 TYR B O 1
ATOM 8485 N N . GLN B 1 540 ? -11.875 -11.742 -11.445 1 93.19 540 GLN B N 1
ATOM 8486 C CA . GLN B 1 540 ? -13.234 -12.242 -11.258 1 93.19 540 GLN B CA 1
ATOM 8487 C C . GLN B 1 540 ? -14.164 -11.742 -12.359 1 93.19 540 GLN B C 1
ATOM 8489 O O . GLN B 1 540 ? -15.281 -12.25 -12.516 1 93.19 540 GLN B O 1
ATOM 8494 N N . PHE B 1 541 ? -13.773 -10.766 -13.117 1 86.69 541 PHE B N 1
ATOM 8495 C CA . PHE B 1 541 ? -14.656 -10.164 -14.109 1 86.69 541 PHE B CA 1
ATOM 8496 C C . PHE B 1 541 ? -14.539 -10.891 -15.445 1 86.69 541 PHE B C 1
ATOM 8498 O O . PHE B 1 541 ? -14.453 -10.25 -16.5 1 86.69 541 PHE B O 1
ATOM 8505 N N . ILE B 1 542 ? -14.562 -12.141 -15.406 1 89.5 542 ILE B N 1
ATOM 8506 C CA . ILE B 1 542 ? -14.508 -13.023 -16.578 1 89.5 542 ILE B CA 1
ATOM 8507 C C . ILE B 1 542 ? -15.906 -13.539 -16.891 1 89.5 542 ILE B C 1
ATOM 8509 O O . ILE B 1 542 ? -16.734 -13.695 -15.992 1 89.5 542 ILE B O 1
#

Radius of gyration: 35.83 Å; Cα contacts (8 Å, |Δi|>4): 1188; chains: 2; bounding box: 123×101×102 Å

Foldseek 3Di:
DPPPDPVVVVVVVVVVVVCCCVVVVPPPDPDDDDDDDDDDDPDDDDDDDDDDDDDDDDDDDDDDDDDDPDPPPDDDDPPPPPDPPPPFPWPQDDPLDQPLQVQLLVLLCVAVCLQQVQDDPVLLVVLCVVVSRLTQGFLDLNSLLSNLSSLLSQLLCCLLVNDPDPPDDPRDDPPVRLVVSLVVDLDPSSLSSLLSVLSNQQAPLPDDDSLVSLLSNQVSCVVHPLLDDPPPVVPPPPLVCQSSLSSSLSSVLSQLLLQLLLQHAGNHDRPDRPRDQHDQGPVCCPDPCVVVVVLSSLLNVLSSLLSVLSNLLSCVAFVDDPVVLVVDDPVRLVVSLVVSLVSLVVSLVSLVVSADPDLRLSYQSNHPLNSQLSSLLSVLSSQADDSNHDDDDPVSLVVSLVSLLSNLVSLLVNVVSSNRDPTLSVQSSVLLSVLSLLVSVLPDPDLADPNLVSLVSLLVSLVPRDPSPPLSPVLSVLSVVVSVLRVVSNVVSVVVVVVVVPDPDDPPPPPPDCVVVSVVSLVSS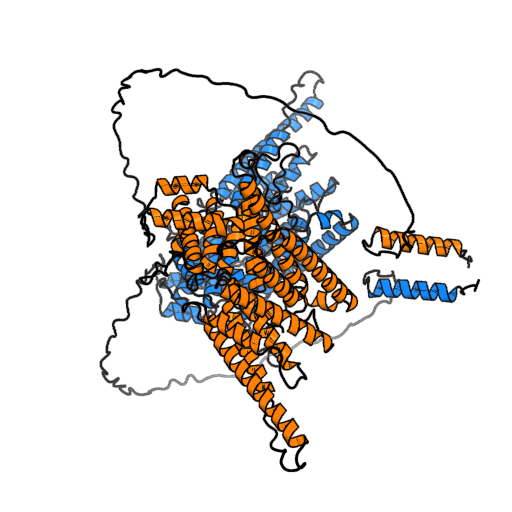LVSSCVSSNNPRRSNRD/DPPPDPVVVVVVVVVVVVCCCVPVPDPPDDDDDDDDDDDDDDDYYDDDDDDDDDDDDDDDDDDDDDDDDDPDPDDPDCPPPPDPPPPFPWPQDDPLDQPLQVQLLVLLCVAVCLQQVQDDPVLLVVLCVVVSRLTQGFLDLNSLLSNLSSLLSQLLCCLLVNDPDPPDPPRDDPPVRLVVSLVVDLDPSSLSSLLSVLSNQQAPLPDDDSLVSLLSNQVSCVVHPLLDDPPPPVPPPPLVCQSSLSSSLSSVLSQLLLCLLLQHAGNHDRPDRPRDQHDQGPVCCPDPCVVVVVLSSLLNVLSSLLSVLSNLLSCVAFVDDPVVLVVDDPVRLVVSLVVSLVSLVVSLVSLVVSADPDLRLSYQSNHPLNSQLSSLLSVLSSQADDSNHDDDDPVSLVVSLVSLLSNLVSLLVNVVSSNRDPTLSVQSSVLLSVLSLLVSVLPDPDLADPNLVSLVSLLVSLVPRDPSPPLSPVLSVLSVVVSVLRVVSNVVSVVVVVVVVPDPPDPPPPPPDCVVVSVVSLVSSLVSSCVSSNNPRRSNRD